Protein AF-A0A945PM77-F1 (afdb_monomer)

pLDDT: mean 72.97, std 22.37, range [22.22, 97.88]

Nearest PDB structures (foldseek):
  6ork-assembly2_B  TM=9.154E-01  e=1.481E-15  Oxalobacter formigenes OXCC13
  8sxq-assembly2_B  TM=5.219E-01  e=1.565E-16  Legionella pneumophila
  6onw-assembly1_B  TM=7.282E-01  e=5.137E-14  Oxalobacter formigenes OXCC13
  6onw-assembly1_A  TM=7.247E-01  e=8.899E-14  Oxalobacter formigenes OXCC13
  1ouv-assembly1_A  TM=5.912E-01  e=5.677E-14  Helicobacter pylori 26695

Mean predicted aligned error: 22.07 Å

Structure (mmCIF, N/CA/C/O backbone):
data_AF-A0A945PM77-F1
#
_entry.id   AF-A0A945PM77-F1
#
loop_
_atom_site.group_PDB
_atom_site.id
_atom_site.type_symbol
_atom_site.label_atom_id
_atom_site.label_alt_id
_atom_site.label_comp_id
_atom_site.label_asym_id
_atom_site.label_entity_id
_atom_site.label_seq_id
_atom_site.pdbx_PDB_ins_code
_atom_site.Cartn_x
_atom_site.Cartn_y
_atom_site.Cartn_z
_atom_site.occupancy
_atom_site.B_iso_or_equiv
_atom_site.auth_seq_id
_atom_site.auth_comp_id
_atom_site.auth_asym_id
_atom_site.auth_atom_id
_atom_site.pdbx_PDB_model_num
ATOM 1 N N . MET A 1 1 ? 36.017 -74.204 -12.476 1.00 30.62 1 MET A N 1
ATOM 2 C CA . MET A 1 1 ? 37.471 -74.474 -12.574 1.00 30.62 1 MET A CA 1
ATOM 3 C C . MET A 1 1 ? 38.217 -73.141 -12.554 1.00 30.62 1 MET A C 1
ATOM 5 O O . MET A 1 1 ? 37.691 -72.200 -13.128 1.00 30.62 1 MET A O 1
ATOM 9 N N . ARG A 1 2 ? 39.406 -73.091 -11.931 1.00 27.84 2 ARG A N 1
ATOM 10 C CA . ARG A 1 2 ? 40.319 -71.932 -11.762 1.00 27.84 2 ARG A CA 1
ATOM 11 C C . ARG A 1 2 ? 39.836 -70.736 -10.915 1.00 27.84 2 ARG A C 1
ATOM 13 O O . ARG A 1 2 ? 38.777 -70.158 -11.116 1.00 27.84 2 ARG A O 1
ATOM 20 N N . ILE A 1 3 ? 40.712 -70.398 -9.970 1.00 29.98 3 ILE A N 1
ATOM 21 C CA . ILE A 1 3 ? 40.728 -69.253 -9.053 1.00 29.98 3 ILE A CA 1
ATOM 22 C C . ILE A 1 3 ? 41.692 -68.205 -9.630 1.00 29.98 3 ILE A C 1
ATOM 24 O O . ILE A 1 3 ? 42.734 -68.604 -10.144 1.00 29.98 3 ILE A O 1
ATOM 28 N N . THR A 1 4 ? 41.428 -66.911 -9.429 1.00 28.27 4 THR A N 1
ATOM 29 C CA . THR A 1 4 ? 42.461 -65.869 -9.215 1.00 28.27 4 THR A CA 1
ATOM 30 C C . THR A 1 4 ? 41.838 -64.641 -8.539 1.00 28.27 4 THR A C 1
ATOM 32 O O . THR A 1 4 ? 40.618 -64.487 -8.530 1.00 28.27 4 THR A O 1
ATOM 35 N N . ALA A 1 5 ? 42.655 -63.789 -7.908 1.00 26.06 5 ALA A N 1
ATOM 36 C CA . ALA A 1 5 ? 42.186 -62.677 -7.075 1.00 26.06 5 ALA A CA 1
ATOM 37 C C . ALA A 1 5 ? 43.195 -61.506 -7.012 1.00 26.06 5 ALA A C 1
ATOM 39 O O . ALA A 1 5 ? 44.330 -61.654 -7.451 1.00 26.06 5 ALA A O 1
ATOM 40 N N . ARG A 1 6 ? 42.776 -60.426 -6.323 1.00 27.89 6 ARG A N 1
ATOM 41 C CA . ARG A 1 6 ? 43.568 -59.334 -5.699 1.00 27.89 6 ARG A CA 1
ATOM 42 C C . ARG A 1 6 ? 43.998 -58.090 -6.528 1.00 27.89 6 ARG A C 1
ATOM 44 O O . ARG A 1 6 ? 44.914 -58.144 -7.329 1.00 27.89 6 ARG A O 1
ATOM 51 N N . ILE A 1 7 ? 43.468 -56.942 -6.061 1.00 24.72 7 ILE A N 1
ATOM 52 C CA . ILE A 1 7 ? 44.198 -55.745 -5.547 1.00 24.72 7 ILE A CA 1
ATOM 53 C C . ILE A 1 7 ? 44.491 -54.517 -6.466 1.00 24.72 7 ILE A C 1
ATOM 55 O O . ILE A 1 7 ? 45.328 -54.550 -7.352 1.00 24.72 7 ILE A O 1
ATOM 59 N N . PHE A 1 8 ? 43.843 -53.396 -6.079 1.00 25.30 8 PHE A N 1
ATOM 60 C CA . PHE A 1 8 ? 44.237 -51.962 -6.093 1.00 25.30 8 PHE A CA 1
ATOM 61 C C . PHE A 1 8 ? 44.589 -51.198 -7.394 1.00 25.30 8 PHE A C 1
ATOM 63 O O . PHE A 1 8 ? 45.689 -51.310 -7.913 1.00 25.30 8 PHE A O 1
ATOM 70 N N . PHE A 1 9 ? 43.741 -50.212 -7.737 1.00 24.77 9 PHE A N 1
ATOM 71 C CA . PHE A 1 9 ? 43.972 -48.752 -7.554 1.00 24.77 9 PHE A CA 1
ATOM 72 C C . PHE A 1 9 ? 42.575 -48.060 -7.583 1.00 24.77 9 PHE A C 1
ATOM 74 O O . PHE A 1 9 ? 41.762 -48.371 -8.444 1.00 24.77 9 PHE A O 1
ATOM 81 N N . ILE A 1 10 ? 42.082 -47.393 -6.528 1.00 24.84 10 ILE A N 1
ATOM 82 C CA . ILE A 1 10 ? 42.356 -46.018 -6.045 1.00 24.84 10 ILE A CA 1
ATOM 83 C C . ILE A 1 10 ? 41.692 -44.895 -6.892 1.00 24.84 10 ILE A C 1
ATOM 85 O O . ILE A 1 10 ? 42.155 -44.532 -7.961 1.00 24.84 10 ILE A O 1
ATOM 89 N N . ILE A 1 11 ? 40.624 -44.316 -6.312 1.00 29.62 11 ILE A N 1
ATOM 90 C CA . ILE A 1 11 ? 40.132 -42.916 -6.398 1.00 29.62 11 ILE A CA 1
ATOM 91 C C . ILE A 1 11 ? 39.920 -42.271 -7.795 1.00 29.62 11 ILE A C 1
ATOM 93 O O . ILE A 1 11 ? 40.829 -41.663 -8.345 1.00 29.62 11 ILE A O 1
ATOM 97 N N . THR A 1 12 ? 38.658 -42.183 -8.257 1.00 31.45 12 THR A N 1
ATOM 98 C CA . THR A 1 12 ? 37.918 -40.899 -8.482 1.00 31.45 12 THR A CA 1
ATOM 99 C C . THR A 1 12 ? 36.509 -41.108 -9.082 1.00 31.45 12 THR A C 1
ATOM 101 O O . THR A 1 12 ? 36.363 -41.354 -10.272 1.00 31.45 12 THR A O 1
ATOM 104 N N . LEU A 1 13 ? 35.441 -40.906 -8.290 1.00 32.38 13 LEU A N 1
ATOM 105 C CA . LEU A 1 13 ? 34.158 -40.377 -8.819 1.00 32.38 13 LEU A CA 1
ATOM 106 C C . LEU A 1 13 ? 33.330 -39.565 -7.795 1.00 32.38 13 LEU A C 1
ATOM 108 O O . LEU A 1 13 ? 32.127 -39.355 -7.948 1.00 32.38 13 LEU A O 1
ATOM 112 N N . LEU A 1 14 ? 33.994 -39.037 -6.765 1.00 39.12 14 LEU A N 1
ATOM 113 C CA . LEU A 1 14 ? 33.669 -37.692 -6.282 1.00 39.12 14 LEU A CA 1
ATOM 114 C C . LEU A 1 14 ? 34.434 -36.684 -7.163 1.00 39.12 14 LEU A C 1
ATOM 116 O O . LEU A 1 14 ? 35.356 -37.072 -7.871 1.00 39.12 14 LEU A O 1
ATOM 120 N N . ILE A 1 15 ? 34.081 -35.395 -7.075 1.00 40.69 15 ILE A N 1
ATOM 121 C CA . ILE A 1 15 ? 34.634 -34.287 -7.890 1.00 40.69 15 ILE A CA 1
ATOM 122 C C . ILE A 1 15 ? 34.091 -34.253 -9.338 1.00 40.69 15 ILE A C 1
ATOM 124 O O . ILE A 1 15 ? 34.802 -34.447 -10.313 1.00 40.69 15 ILE A O 1
ATOM 128 N N . ALA A 1 16 ? 32.810 -33.892 -9.477 1.00 40.41 16 ALA A N 1
ATOM 129 C CA . ALA A 1 16 ? 32.253 -33.340 -10.727 1.00 40.41 16 ALA A CA 1
ATOM 130 C C . ALA A 1 16 ? 31.598 -31.955 -10.527 1.00 40.41 16 ALA A C 1
ATOM 132 O O . ALA A 1 16 ? 31.561 -31.130 -11.436 1.00 40.41 16 ALA A O 1
ATOM 133 N N . LEU A 1 17 ? 31.116 -31.669 -9.311 1.00 41.50 17 LEU A N 1
ATOM 134 C CA . LEU A 1 17 ? 30.527 -30.377 -8.944 1.00 41.50 17 LEU A CA 1
ATOM 135 C C . LEU A 1 17 ? 31.539 -29.207 -8.891 1.00 41.50 17 LEU A C 1
ATOM 137 O O . LEU A 1 17 ? 31.167 -28.133 -9.364 1.00 41.50 17 LEU A O 1
ATOM 141 N N . PRO A 1 18 ? 32.785 -29.359 -8.377 1.00 49.88 18 PRO A N 1
ATOM 142 C CA . PRO A 1 18 ? 33.715 -28.229 -8.261 1.00 49.88 18 PRO A CA 1
ATOM 143 C C . PRO A 1 18 ? 34.118 -27.625 -9.610 1.00 49.88 18 PRO A C 1
ATOM 145 O O . PRO A 1 18 ? 34.025 -26.410 -9.769 1.00 49.88 18 PRO A O 1
ATOM 148 N N . ALA A 1 19 ? 34.472 -28.467 -10.591 1.00 55.00 19 ALA A N 1
ATOM 149 C CA . ALA A 1 19 ? 34.917 -28.032 -11.917 1.00 55.00 19 ALA A CA 1
ATOM 150 C C . ALA A 1 19 ? 33.900 -27.085 -12.571 1.00 55.00 19 ALA A C 1
ATOM 152 O O . ALA A 1 19 ? 34.210 -25.926 -12.807 1.00 55.00 19 ALA A O 1
ATOM 153 N N . THR A 1 20 ? 32.632 -27.497 -12.695 1.00 62.84 20 THR A N 1
ATOM 154 C CA . THR A 1 20 ? 31.596 -26.669 -13.350 1.00 62.84 20 THR A CA 1
ATOM 155 C C . THR A 1 20 ? 31.351 -25.301 -12.694 1.00 62.84 20 THR A C 1
ATOM 157 O O . THR A 1 20 ? 30.865 -24.382 -13.356 1.00 62.84 20 THR A O 1
ATOM 160 N N . ALA A 1 21 ? 31.681 -25.142 -11.407 1.00 62.50 21 ALA A N 1
ATOM 161 C CA . ALA A 1 21 ? 31.639 -23.854 -10.719 1.00 62.50 21 ALA A CA 1
ATOM 162 C C . ALA A 1 21 ? 32.917 -23.032 -10.965 1.00 62.50 21 ALA A C 1
ATOM 164 O O . ALA A 1 21 ? 32.833 -21.819 -11.158 1.00 62.50 21 ALA A O 1
ATOM 165 N N . GLN A 1 22 ? 34.080 -23.685 -10.994 1.00 69.88 22 GLN A N 1
ATOM 166 C CA . GLN A 1 22 ? 35.379 -23.085 -11.301 1.00 69.88 22 GLN A CA 1
ATOM 167 C C . GLN A 1 22 ? 35.445 -22.589 -12.755 1.00 69.88 22 GLN A C 1
ATOM 169 O O . GLN A 1 22 ? 35.789 -21.430 -12.976 1.00 69.88 22 GLN A O 1
ATOM 174 N N . ASP A 1 23 ? 35.006 -23.404 -13.718 1.00 73.12 23 ASP A N 1
ATOM 175 C CA . ASP A 1 23 ? 34.872 -23.066 -15.143 1.00 73.12 23 ASP A CA 1
ATOM 176 C C . ASP A 1 23 ? 33.986 -21.819 -15.321 1.00 73.12 23 ASP A C 1
ATOM 178 O O . ASP A 1 23 ? 34.350 -20.852 -15.996 1.00 73.12 23 ASP A O 1
ATOM 182 N N . PHE A 1 24 ? 32.835 -21.785 -14.634 1.00 81.88 24 PHE A N 1
ATOM 183 C CA . PHE A 1 24 ? 31.924 -20.645 -14.693 1.00 81.88 24 PHE A CA 1
ATOM 184 C C . PHE A 1 24 ? 32.548 -19.360 -14.126 1.00 81.88 24 PHE A C 1
ATOM 186 O O . PHE A 1 24 ? 32.386 -18.291 -14.723 1.00 81.88 24 PHE A O 1
ATOM 193 N N . GLN A 1 25 ? 33.249 -19.449 -12.988 1.00 80.38 25 GLN A N 1
ATOM 194 C CA . GLN A 1 25 ? 33.923 -18.298 -12.380 1.00 80.38 25 GLN A CA 1
ATOM 195 C C . GLN A 1 25 ? 35.105 -17.817 -13.223 1.00 80.38 25 GLN A C 1
ATOM 197 O O . GLN A 1 25 ? 35.278 -16.611 -13.357 1.00 80.38 25 GLN A O 1
ATOM 202 N N . LYS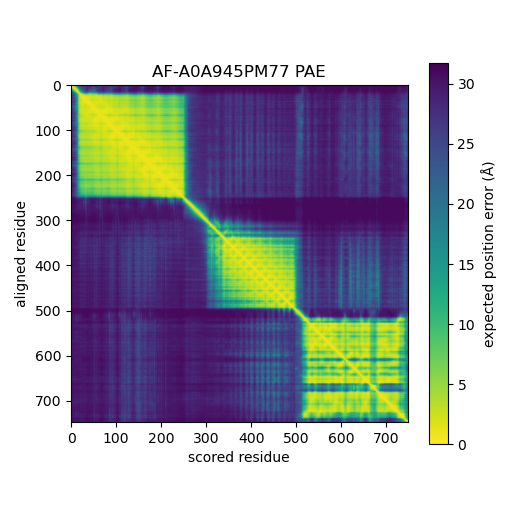 A 1 26 ? 35.861 -18.718 -13.860 1.00 83.31 26 LYS A N 1
ATOM 203 C CA . LYS A 1 26 ? 36.914 -18.364 -14.820 1.00 83.31 26 LYS A CA 1
ATOM 204 C C . LYS A 1 26 ? 36.344 -17.552 -15.987 1.00 83.31 26 LYS A C 1
ATOM 206 O O . LYS A 1 26 ? 36.850 -16.471 -16.277 1.00 83.31 26 LYS A O 1
ATOM 211 N N . GLY A 1 27 ? 35.233 -18.007 -16.577 1.00 86.06 27 GLY A N 1
ATOM 212 C CA . GLY A 1 27 ? 34.512 -17.246 -17.604 1.00 86.06 27 GLY A CA 1
ATOM 213 C C . GLY A 1 27 ? 33.998 -15.886 -17.109 1.00 86.06 27 GLY A C 1
ATOM 214 O O . GLY A 1 27 ? 34.050 -14.907 -17.849 1.00 86.06 27 GLY A O 1
ATOM 215 N N . LYS A 1 28 ? 33.571 -15.788 -15.841 1.00 82.44 28 LYS A N 1
ATOM 216 C CA . LYS A 1 28 ? 33.161 -14.515 -15.220 1.00 82.44 28 LYS A CA 1
ATOM 217 C C . LYS A 1 28 ? 34.334 -13.554 -15.020 1.00 82.44 28 LYS A C 1
ATOM 219 O O . LYS A 1 28 ? 34.190 -12.384 -15.347 1.00 82.44 28 LYS A O 1
ATOM 224 N N . VAL A 1 29 ? 35.469 -14.024 -14.505 1.00 87.44 29 VAL A N 1
ATOM 225 C CA . VAL A 1 29 ? 36.671 -13.194 -14.313 1.00 87.44 29 VAL A CA 1
ATOM 226 C C . VAL A 1 29 ? 37.164 -12.659 -15.656 1.00 87.44 29 VAL A C 1
ATOM 228 O O . VAL A 1 29 ? 37.390 -11.459 -15.770 1.00 87.44 29 VAL A O 1
ATOM 231 N N . ALA A 1 30 ? 37.219 -13.508 -16.688 1.00 86.56 30 ALA A N 1
ATOM 232 C CA . ALA A 1 30 ? 37.557 -13.086 -18.044 1.00 86.56 30 ALA A CA 1
ATOM 233 C C . ALA A 1 30 ? 36.579 -12.021 -18.583 1.00 86.56 30 ALA A C 1
ATOM 235 O O . ALA A 1 30 ? 37.009 -10.982 -19.076 1.00 86.56 30 ALA A O 1
ATOM 236 N N . TYR A 1 31 ? 35.266 -12.222 -18.409 1.00 88.50 31 TYR A N 1
ATOM 237 C CA . TYR A 1 31 ? 34.244 -11.247 -18.809 1.00 88.50 31 TYR A CA 1
ATOM 238 C C . TYR A 1 31 ? 34.388 -9.900 -18.082 1.00 88.50 31 TYR A C 1
ATOM 240 O O . TYR A 1 31 ? 34.335 -8.853 -18.723 1.00 88.50 31 TYR A O 1
ATOM 248 N N . ASP A 1 32 ? 34.598 -9.913 -16.762 1.00 85.06 32 ASP A N 1
ATOM 249 C CA . ASP A 1 32 ? 34.782 -8.697 -15.955 1.00 85.06 32 ASP A CA 1
ATOM 250 C C . ASP A 1 32 ? 36.086 -7.949 -16.310 1.00 85.06 32 ASP A C 1
ATOM 252 O O . ASP A 1 32 ? 36.180 -6.741 -16.099 1.00 85.06 32 ASP A O 1
ATOM 256 N N . GLN A 1 33 ? 37.082 -8.657 -16.858 1.00 91.69 33 GLN A N 1
ATOM 257 C CA . GLN A 1 33 ? 38.343 -8.109 -17.377 1.00 91.69 33 GLN A CA 1
ATOM 258 C C . GLN A 1 33 ? 38.262 -7.668 -18.852 1.00 91.69 33 GLN A C 1
ATOM 260 O O . GLN A 1 33 ? 39.209 -7.072 -19.359 1.00 91.69 33 GLN A O 1
ATOM 265 N N . GLY A 1 34 ? 37.155 -7.945 -19.549 1.00 89.62 34 GLY A N 1
ATOM 266 C CA . GLY A 1 34 ? 36.989 -7.663 -20.977 1.00 89.62 34 GLY A CA 1
ATOM 267 C C . GLY A 1 34 ? 37.560 -8.726 -21.928 1.00 89.62 34 GLY A C 1
ATOM 268 O O . GLY A 1 34 ? 37.417 -8.575 -23.142 1.00 89.62 34 GLY A O 1
ATOM 269 N N . ASP A 1 35 ? 38.135 -9.826 -21.423 1.00 93.38 35 ASP A N 1
ATOM 270 C CA . ASP A 1 35 ? 38.448 -11.006 -22.241 1.00 93.38 35 ASP A CA 1
ATOM 271 C C . ASP A 1 35 ? 37.173 -11.813 -22.520 1.00 93.38 35 ASP A C 1
ATOM 273 O O . ASP A 1 35 ? 36.882 -12.881 -21.965 1.00 93.38 35 ASP A O 1
ATOM 277 N N . TYR A 1 36 ? 36.398 -11.280 -23.456 1.00 93.69 36 TYR A N 1
ATOM 278 C CA . TYR A 1 36 ? 35.208 -11.933 -23.966 1.00 93.69 36 TYR A CA 1
ATOM 279 C C . TYR A 1 36 ? 35.525 -13.205 -24.771 1.00 93.69 36 TYR A C 1
ATOM 281 O O . TYR A 1 36 ? 34.623 -14.012 -24.983 1.00 93.69 36 TYR A O 1
ATOM 289 N N . SER A 1 37 ? 36.776 -13.431 -25.193 1.00 92.94 37 SER A N 1
ATOM 290 C CA . SER A 1 37 ? 37.161 -14.637 -25.940 1.00 92.94 37 SER A CA 1
ATOM 291 C C . SER A 1 37 ? 37.249 -15.860 -25.018 1.00 92.94 37 SER A C 1
ATOM 293 O O . SER A 1 37 ? 36.630 -16.895 -25.291 1.00 92.94 37 SER A O 1
ATOM 295 N N . THR A 1 38 ? 37.896 -15.717 -23.857 1.00 90.31 38 THR A N 1
ATOM 296 C CA . THR A 1 38 ? 37.899 -16.750 -22.814 1.00 90.31 38 THR A CA 1
ATOM 297 C C . THR A 1 38 ? 36.514 -16.888 -22.189 1.00 90.31 38 THR A C 1
ATOM 299 O O . THR A 1 38 ? 36.038 -18.013 -22.034 1.00 90.31 38 THR A O 1
ATOM 302 N N . ALA A 1 39 ? 35.804 -15.787 -21.909 1.00 89.62 39 ALA A N 1
ATOM 303 C CA . ALA A 1 39 ? 34.435 -15.859 -21.383 1.00 89.62 39 ALA A CA 1
ATOM 304 C C . ALA A 1 39 ? 33.494 -16.670 -22.296 1.00 89.62 39 ALA A C 1
ATOM 306 O O . ALA A 1 39 ? 32.733 -17.513 -21.814 1.00 89.62 39 ALA A O 1
ATOM 307 N N . LEU A 1 40 ? 33.597 -16.481 -23.619 1.00 92.69 40 LEU A N 1
ATOM 308 C CA . LEU A 1 40 ? 32.835 -17.237 -24.611 1.00 92.69 40 LEU A CA 1
ATOM 309 C C . LEU A 1 40 ? 33.162 -18.731 -24.531 1.00 92.69 40 LEU A C 1
ATOM 311 O O . LEU A 1 40 ? 32.248 -19.556 -24.485 1.00 92.69 40 LEU A O 1
ATOM 315 N N . LYS A 1 41 ? 34.451 -19.084 -24.503 1.00 92.62 41 LYS A N 1
ATOM 316 C CA . LYS A 1 41 ? 34.938 -20.471 -24.456 1.00 92.62 41 LYS A CA 1
ATOM 317 C C . LYS A 1 41 ? 34.475 -21.204 -23.192 1.00 92.62 41 LYS A C 1
ATOM 319 O O . LYS A 1 41 ? 33.930 -22.309 -23.283 1.00 92.62 41 LYS A O 1
ATOM 324 N N . GLU A 1 42 ? 34.631 -20.578 -22.028 1.00 87.56 42 GLU A N 1
ATOM 325 C CA . GLU A 1 42 ? 34.273 -21.192 -20.745 1.00 87.56 42 GLU A CA 1
ATOM 326 C C . GLU A 1 42 ? 32.752 -21.291 -20.546 1.00 87.56 42 GLU A C 1
ATOM 328 O O . GLU A 1 42 ? 32.258 -22.278 -20.005 1.00 87.56 42 GLU A O 1
ATOM 333 N N . TRP A 1 43 ? 31.959 -20.333 -21.038 1.00 91.81 43 TRP A N 1
ATOM 334 C CA . TRP A 1 43 ? 30.498 -20.422 -20.928 1.00 91.81 43 TRP A CA 1
ATOM 335 C C . TRP A 1 43 ? 29.831 -21.249 -22.037 1.00 91.81 43 TRP A C 1
ATOM 337 O O . TRP A 1 43 ? 28.758 -21.804 -21.792 1.00 91.81 43 TRP A O 1
ATOM 347 N N . SER A 1 44 ? 30.450 -21.417 -23.213 1.00 91.31 44 SER A N 1
ATOM 348 C CA . SER A 1 44 ? 29.895 -22.212 -24.327 1.00 91.31 44 SER A CA 1
ATOM 349 C C . SER A 1 44 ? 29.600 -23.658 -23.936 1.00 91.31 44 SER A C 1
ATOM 351 O O . SER A 1 44 ? 28.470 -24.128 -24.090 1.00 91.31 44 SER A O 1
ATOM 353 N N . HIS A 1 45 ? 30.582 -24.359 -23.368 1.00 88.12 45 HIS A N 1
ATOM 354 C CA . HIS A 1 45 ? 30.422 -25.770 -23.016 1.00 88.12 45 HIS A CA 1
ATOM 355 C C . HIS A 1 45 ? 29.464 -25.967 -21.819 1.00 88.12 45 HIS A C 1
ATOM 357 O O . HIS A 1 45 ? 28.697 -26.931 -21.774 1.00 88.12 45 HIS A O 1
ATOM 363 N N . LEU A 1 46 ? 29.422 -25.019 -20.874 1.00 87.38 46 LEU A N 1
ATOM 364 C CA . LEU A 1 46 ? 28.451 -25.016 -19.773 1.00 87.38 46 LEU A CA 1
ATOM 365 C C . LEU A 1 46 ? 27.017 -24.762 -20.267 1.00 87.38 46 LEU A C 1
ATOM 367 O O . LEU A 1 46 ? 26.070 -25.384 -19.781 1.00 87.38 46 LEU A O 1
ATOM 371 N N . ALA A 1 47 ? 26.837 -23.887 -21.257 1.00 90.06 47 ALA A N 1
ATOM 372 C CA . ALA A 1 47 ? 25.530 -23.611 -21.843 1.00 90.06 47 ALA A CA 1
ATOM 373 C C . ALA A 1 47 ? 24.990 -24.788 -22.674 1.00 90.06 47 ALA A C 1
ATOM 375 O O . ALA A 1 47 ? 23.785 -25.056 -22.629 1.00 90.06 47 ALA A O 1
ATOM 376 N N . GLN A 1 48 ? 25.872 -25.517 -23.370 1.00 88.88 48 GLN A N 1
ATOM 377 C CA . GLN A 1 48 ? 25.561 -26.796 -24.026 1.00 88.88 48 GLN A CA 1
ATOM 378 C C . GLN A 1 48 ? 25.127 -27.861 -23.005 1.00 88.88 48 GLN A C 1
ATOM 380 O O . GLN A 1 48 ? 24.108 -28.516 -23.203 1.00 88.88 48 GLN A O 1
ATOM 385 N N . ARG A 1 49 ? 25.813 -27.950 -21.853 1.00 85.44 49 ARG A N 1
ATOM 386 C CA . ARG A 1 49 ? 25.418 -28.776 -20.687 1.00 85.44 49 ARG A CA 1
ATOM 387 C C . ARG A 1 49 ? 24.135 -28.298 -19.977 1.00 85.44 49 ARG A C 1
ATOM 389 O O . ARG A 1 49 ? 23.781 -28.823 -18.925 1.00 85.44 49 ARG A O 1
ATOM 396 N N . GLY A 1 50 ? 23.429 -27.305 -20.522 1.00 82.88 50 GLY A N 1
ATOM 397 C CA . GLY A 1 50 ? 22.129 -26.854 -20.028 1.00 82.88 50 GLY A CA 1
ATOM 398 C C . GLY A 1 50 ? 22.168 -25.787 -18.929 1.00 82.88 50 GLY A C 1
ATOM 399 O O . GLY A 1 50 ? 21.102 -25.350 -18.504 1.00 82.88 50 GLY A O 1
ATOM 400 N N . ILE A 1 51 ? 23.341 -25.342 -18.461 1.00 82.19 51 ILE A N 1
ATOM 401 C CA . ILE A 1 51 ? 23.453 -24.459 -17.286 1.00 82.19 51 ILE A CA 1
ATOM 402 C C . ILE A 1 51 ? 22.774 -23.095 -17.558 1.00 82.19 51 ILE A C 1
ATOM 404 O O . ILE A 1 51 ? 23.286 -22.324 -18.375 1.00 82.19 51 ILE A O 1
ATOM 408 N N . PRO A 1 52 ? 21.669 -22.731 -16.863 1.00 79.12 52 PRO A N 1
ATOM 409 C CA . PRO A 1 52 ? 20.867 -21.553 -17.225 1.00 79.12 52 PRO A CA 1
ATOM 410 C C . PRO A 1 52 ? 21.616 -20.224 -17.102 1.00 79.12 52 PRO A C 1
ATOM 412 O O . PRO A 1 52 ? 21.332 -19.283 -17.837 1.00 79.12 52 PRO A O 1
ATOM 415 N N . LEU A 1 53 ? 22.571 -20.145 -16.173 1.00 82.38 53 LEU A N 1
ATOM 416 C CA . LEU A 1 53 ? 23.387 -18.954 -15.943 1.00 82.38 53 LEU A CA 1
ATOM 417 C C . LEU A 1 53 ? 24.406 -18.742 -17.077 1.00 82.38 53 LEU A C 1
ATOM 419 O O . LEU A 1 53 ? 24.549 -17.627 -17.565 1.00 82.38 53 LEU A O 1
ATOM 423 N N . ALA A 1 54 ? 25.043 -19.814 -17.559 1.00 84.00 54 ALA A N 1
ATOM 424 C CA . ALA A 1 54 ? 25.925 -19.756 -18.725 1.00 84.00 54 ALA A CA 1
ATOM 425 C C . ALA A 1 54 ? 25.132 -19.447 -20.006 1.00 84.00 54 ALA A C 1
ATOM 427 O O . ALA A 1 54 ? 25.525 -18.576 -20.774 1.00 84.00 54 ALA A O 1
ATOM 428 N N . GLN A 1 55 ? 23.964 -20.077 -20.190 1.00 86.69 55 GLN A N 1
ATOM 429 C CA . GLN A 1 55 ? 23.043 -19.755 -21.288 1.00 86.69 55 GLN A CA 1
ATOM 430 C C . GLN A 1 55 ? 22.627 -18.278 -21.265 1.00 86.69 55 GLN A C 1
ATOM 432 O O . GLN A 1 55 ? 22.732 -17.602 -22.281 1.00 86.69 55 GLN A O 1
ATOM 437 N N . ASN A 1 56 ? 22.224 -17.742 -20.110 1.00 90.38 56 ASN A N 1
ATOM 438 C CA . ASN A 1 56 ? 21.922 -16.319 -19.962 1.00 90.38 56 ASN A CA 1
ATOM 439 C C . ASN A 1 56 ? 23.104 -15.429 -20.368 1.00 90.38 56 ASN A C 1
ATOM 441 O O . ASN A 1 56 ? 22.915 -14.458 -21.092 1.00 90.38 56 ASN A O 1
ATOM 445 N N . ASN A 1 57 ? 24.313 -15.756 -19.913 1.00 87.94 57 ASN A N 1
ATOM 446 C CA . ASN A 1 57 ? 25.481 -14.920 -20.159 1.00 87.94 57 ASN A CA 1
ATOM 447 C C . ASN A 1 57 ? 25.925 -14.950 -21.629 1.00 87.94 57 ASN A C 1
ATOM 449 O O . ASN A 1 57 ? 26.226 -13.895 -22.177 1.00 87.94 57 ASN A O 1
ATOM 453 N N . LEU A 1 58 ? 25.851 -16.098 -22.311 1.00 90.88 58 LEU A N 1
ATOM 454 C CA . LEU A 1 58 ? 26.003 -16.141 -23.772 1.00 90.88 58 LEU A CA 1
ATOM 455 C C . LEU A 1 58 ? 24.926 -15.313 -24.482 1.00 90.88 58 LEU A C 1
ATOM 457 O O . LEU A 1 58 ? 25.223 -14.646 -25.468 1.00 90.88 58 LEU A O 1
ATOM 461 N N . GLY A 1 59 ? 23.695 -15.304 -23.959 1.00 93.38 59 GLY A N 1
ATOM 462 C CA . GLY A 1 59 ? 22.635 -14.413 -24.432 1.00 93.38 59 GLY A CA 1
ATOM 463 C C . GLY A 1 59 ? 23.047 -12.938 -24.381 1.00 93.38 59 GLY A C 1
ATOM 464 O O . GLY A 1 59 ? 22.911 -12.239 -25.382 1.00 93.38 59 GLY A O 1
ATOM 465 N N . VAL A 1 60 ? 23.640 -12.494 -23.265 1.00 90.62 60 VAL A N 1
ATOM 466 C CA . VAL A 1 60 ? 24.191 -11.132 -23.109 1.00 90.62 60 VAL A CA 1
ATOM 467 C C . VAL A 1 60 ? 25.338 -10.873 -24.091 1.00 90.62 60 VAL A C 1
ATOM 469 O O . VAL A 1 60 ? 25.401 -9.796 -24.682 1.00 90.62 60 VAL A O 1
ATOM 472 N N . MET A 1 61 ? 26.227 -11.846 -24.303 1.00 93.50 61 MET A N 1
ATOM 473 C CA . MET A 1 61 ? 27.361 -11.699 -25.222 1.00 93.50 61 MET A CA 1
ATOM 474 C C . MET A 1 61 ? 26.909 -11.538 -26.677 1.00 93.50 61 MET A C 1
ATOM 476 O O . MET A 1 61 ? 27.343 -10.600 -27.344 1.00 93.50 61 MET A O 1
ATOM 480 N N . TYR A 1 62 ? 25.966 -12.365 -27.139 1.00 95.25 62 TYR A N 1
ATOM 481 C CA . TYR A 1 62 ? 25.348 -12.210 -28.460 1.00 95.25 62 TYR A CA 1
ATOM 482 C C . TYR A 1 62 ? 24.492 -10.937 -28.577 1.00 95.25 62 TYR A C 1
ATOM 484 O O . TYR A 1 62 ? 24.444 -10.343 -29.651 1.00 95.25 62 TYR A O 1
ATOM 492 N N . GLU A 1 63 ? 23.853 -10.467 -27.501 1.00 92.44 63 GLU A N 1
ATOM 493 C CA . GLU A 1 63 ? 23.085 -9.210 -27.507 1.00 92.44 63 GLU A CA 1
ATOM 494 C C . GLU A 1 63 ? 23.977 -7.964 -27.666 1.00 92.44 63 GLU A C 1
ATOM 496 O O . GLU A 1 63 ? 23.544 -6.976 -28.259 1.00 92.44 63 GLU A O 1
ATOM 501 N N . ASN A 1 64 ? 25.222 -8.002 -27.180 1.00 88.88 64 ASN A N 1
ATOM 502 C CA . ASN A 1 64 ? 26.120 -6.838 -27.140 1.00 88.88 64 ASN A CA 1
ATOM 503 C C . ASN A 1 64 ? 27.344 -6.940 -28.073 1.00 88.88 64 ASN A C 1
ATOM 505 O O . ASN A 1 64 ? 28.091 -5.973 -28.187 1.00 88.88 64 ASN A O 1
ATOM 509 N N . GLY A 1 65 ? 27.556 -8.077 -28.744 1.00 93.19 65 GLY A N 1
ATOM 510 C CA . GLY A 1 65 ? 28.725 -8.299 -29.605 1.00 93.19 65 GLY A CA 1
ATOM 511 C C . GLY A 1 65 ? 30.027 -8.573 -28.835 1.00 93.19 65 GLY A C 1
ATOM 512 O O . GLY A 1 65 ? 31.119 -8.271 -29.312 1.00 93.19 65 GLY A O 1
ATOM 513 N N . TYR A 1 66 ? 29.934 -9.105 -27.615 1.00 91.50 66 TYR A N 1
ATOM 514 C CA . TYR A 1 66 ? 31.096 -9.357 -26.759 1.00 91.50 66 TYR A CA 1
ATOM 515 C C . TYR A 1 66 ? 31.761 -10.688 -27.128 1.00 91.50 66 TYR A C 1
ATOM 517 O O . TYR A 1 66 ? 31.244 -11.754 -26.804 1.00 91.50 66 TYR A O 1
ATOM 525 N N . GLY A 1 67 ? 32.906 -10.633 -27.817 1.00 89.00 67 GLY A N 1
ATOM 526 C CA . GLY A 1 67 ? 33.665 -11.820 -28.250 1.00 89.00 67 GLY A CA 1
ATOM 527 C C . GLY A 1 67 ? 33.029 -12.606 -29.406 1.00 89.00 67 GLY A C 1
ATOM 528 O O . GLY A 1 67 ? 33.580 -13.611 -29.842 1.00 89.00 67 GLY A O 1
ATOM 529 N N . VAL A 1 68 ? 31.882 -12.147 -29.911 1.00 93.75 68 VAL A N 1
ATOM 530 C CA . VAL A 1 68 ? 31.116 -12.716 -31.029 1.00 93.75 68 VAL A CA 1
ATOM 531 C C . VAL A 1 68 ? 30.491 -11.583 -31.846 1.00 93.75 68 VAL A C 1
ATOM 533 O O . VAL A 1 68 ? 30.227 -10.521 -31.284 1.00 93.75 68 VAL A O 1
ATOM 536 N N . PRO A 1 69 ? 30.169 -11.783 -33.136 1.00 95.69 69 PRO A N 1
ATOM 537 C CA . PRO A 1 69 ? 29.276 -10.877 -33.853 1.00 95.69 69 PRO A CA 1
ATOM 538 C C . PRO A 1 69 ? 27.932 -10.733 -33.123 1.00 95.69 69 PRO A C 1
ATOM 540 O O . PRO A 1 69 ? 27.386 -11.718 -32.617 1.00 95.69 69 PRO A O 1
ATOM 543 N N . GLN A 1 70 ? 27.390 -9.513 -33.078 1.00 95.94 70 GLN A N 1
ATOM 544 C CA . GLN A 1 70 ? 26.095 -9.241 -32.450 1.00 95.94 70 GLN A CA 1
ATOM 545 C C . GLN A 1 70 ? 24.971 -9.990 -33.185 1.00 95.94 70 GLN A C 1
ATOM 547 O O . GLN A 1 70 ? 24.801 -9.854 -34.394 1.00 95.94 70 GLN A O 1
ATOM 552 N N . ASP A 1 71 ? 24.189 -10.776 -32.446 1.00 96.19 71 ASP A N 1
ATOM 553 C CA . ASP A 1 71 ? 23.141 -11.643 -32.985 1.00 96.19 71 ASP A CA 1
ATOM 554 C C . ASP A 1 71 ? 21.969 -11.737 -31.997 1.00 96.19 71 ASP A C 1
ATOM 556 O O . ASP A 1 71 ? 21.915 -12.585 -31.101 1.00 96.19 71 ASP A O 1
ATOM 560 N N . TYR A 1 72 ? 20.982 -10.858 -32.176 1.00 93.69 72 TYR A N 1
ATOM 561 C CA . TYR A 1 72 ? 19.788 -10.840 -31.332 1.00 93.69 72 TYR A CA 1
ATOM 562 C C . TYR A 1 72 ? 18.924 -12.111 -31.445 1.00 93.69 72 TYR A C 1
ATOM 564 O O . TYR A 1 72 ? 18.146 -12.389 -30.531 1.00 93.69 72 TYR A O 1
ATOM 572 N N . LYS A 1 73 ? 19.050 -12.908 -32.520 1.00 96.25 73 LYS A N 1
ATOM 573 C CA . LYS A 1 73 ? 18.328 -14.186 -32.649 1.00 96.25 73 LYS A CA 1
ATOM 574 C C . LYS A 1 73 ? 18.970 -15.249 -31.761 1.00 96.25 73 LYS A C 1
ATOM 576 O O . LYS A 1 73 ? 18.261 -15.881 -30.979 1.00 96.25 73 LYS A O 1
ATOM 581 N N . LYS A 1 74 ? 20.302 -15.373 -31.780 1.00 94.44 74 LYS A N 1
ATOM 582 C CA . LYS A 1 74 ? 21.030 -16.229 -30.824 1.00 94.44 74 LYS A CA 1
ATOM 583 C C . LYS A 1 74 ? 20.835 -15.761 -29.387 1.00 94.44 74 LYS A C 1
ATOM 585 O O . LYS A 1 74 ? 20.610 -16.601 -28.518 1.00 94.44 74 LYS A O 1
ATOM 590 N N . ALA A 1 75 ? 20.828 -14.451 -29.130 1.00 94.38 75 ALA A N 1
ATOM 591 C CA . ALA A 1 75 ? 20.496 -13.920 -27.808 1.00 94.38 75 ALA A CA 1
ATOM 592 C C . ALA A 1 75 ? 19.106 -14.393 -27.342 1.00 94.38 75 ALA A C 1
ATOM 594 O O . ALA A 1 75 ? 18.978 -14.975 -26.263 1.00 94.38 75 ALA A O 1
ATOM 595 N N . PHE A 1 76 ? 18.077 -14.242 -28.185 1.00 96.69 76 PHE A N 1
ATOM 596 C CA . PHE A 1 76 ? 16.726 -14.744 -27.917 1.00 96.69 76 PHE A CA 1
ATOM 597 C C . PHE A 1 76 ? 16.681 -16.265 -27.691 1.00 96.69 76 PHE A C 1
ATOM 599 O O . PHE A 1 76 ? 16.006 -16.719 -26.766 1.00 96.69 76 PHE A O 1
ATOM 606 N N . GLU A 1 77 ? 17.409 -17.067 -28.473 1.00 95.88 77 GLU A N 1
ATOM 607 C CA . GLU A 1 77 ? 17.505 -18.516 -28.262 1.00 95.88 77 GLU A CA 1
ATOM 608 C C . GLU A 1 77 ? 18.133 -18.882 -26.913 1.00 95.88 77 GLU A C 1
ATOM 610 O O . GLU A 1 77 ? 17.608 -19.731 -26.191 1.00 95.88 77 GLU A O 1
ATOM 615 N N . PHE A 1 78 ? 19.267 -18.270 -26.569 1.00 93.25 78 PHE A N 1
ATOM 616 C CA . PHE A 1 78 ? 19.993 -18.555 -25.334 1.00 93.25 78 PHE A CA 1
ATOM 617 C C . PHE A 1 78 ? 19.206 -18.102 -24.099 1.00 93.25 78 PHE A C 1
ATOM 619 O O . PHE A 1 78 ? 19.061 -18.873 -23.144 1.00 93.25 78 PHE A O 1
ATOM 626 N N . TYR A 1 79 ? 18.581 -16.923 -24.152 1.00 95.94 79 TYR A N 1
ATOM 627 C CA . TYR A 1 79 ? 17.620 -16.500 -23.136 1.00 95.94 79 TYR A CA 1
ATOM 628 C C . TYR A 1 79 ? 16.398 -17.424 -23.075 1.00 95.94 79 TYR A C 1
ATOM 630 O O . TYR A 1 79 ? 15.943 -17.731 -21.976 1.00 95.94 79 TYR A O 1
ATOM 638 N N . SER A 1 80 ? 15.897 -17.947 -24.200 1.00 95.81 80 SER A N 1
ATOM 639 C CA . SER A 1 80 ? 14.792 -18.921 -24.208 1.00 95.81 80 SER A CA 1
ATOM 640 C C . SER A 1 80 ? 15.167 -20.220 -23.496 1.00 95.81 80 SER A C 1
ATOM 642 O O . SER A 1 80 ? 14.435 -20.659 -22.607 1.00 95.81 80 SER A O 1
ATOM 644 N N . LYS A 1 81 ? 16.338 -20.790 -23.814 1.00 92.38 81 LYS A N 1
ATOM 645 C CA . LYS A 1 81 ? 16.876 -22.021 -23.201 1.00 92.38 81 LYS A CA 1
ATOM 646 C C . LYS A 1 81 ? 17.041 -21.877 -21.674 1.00 92.38 81 LYS A C 1
ATOM 648 O O . LYS A 1 81 ? 16.702 -22.801 -20.931 1.00 92.38 81 LYS A O 1
ATOM 653 N N . ALA A 1 82 ? 17.432 -20.697 -21.186 1.00 87.19 82 ALA A N 1
ATOM 654 C CA . ALA A 1 82 ? 17.509 -20.401 -19.752 1.00 87.19 82 ALA A CA 1
ATOM 655 C C . ALA A 1 82 ? 16.136 -20.088 -19.107 1.00 87.19 82 ALA A C 1
ATOM 657 O O . ALA A 1 82 ? 15.847 -20.511 -17.981 1.00 87.19 82 ALA A O 1
ATOM 658 N N . ALA A 1 83 ? 15.256 -19.366 -19.806 1.00 90.12 83 ALA A N 1
ATOM 659 C CA . ALA A 1 83 ? 13.968 -18.910 -19.285 1.00 90.12 83 ALA A CA 1
ATOM 660 C C . ALA A 1 83 ? 12.955 -20.048 -19.078 1.00 90.12 83 ALA A C 1
ATOM 662 O O . ALA A 1 83 ? 12.202 -20.008 -18.097 1.00 90.12 83 ALA A O 1
ATOM 663 N N . VAL A 1 84 ? 12.956 -21.079 -19.939 1.00 92.31 84 VAL A N 1
ATOM 664 C CA . VAL A 1 84 ? 12.089 -22.269 -19.783 1.00 92.31 84 VAL A CA 1
ATOM 665 C C . VAL A 1 84 ? 12.469 -23.123 -18.571 1.00 92.31 84 VAL A C 1
ATOM 667 O O . VAL A 1 84 ? 11.595 -23.700 -17.927 1.00 92.31 84 VAL A O 1
ATOM 670 N N . GLN A 1 85 ? 13.748 -23.125 -18.182 1.00 82.56 85 GLN A N 1
ATOM 671 C CA . GLN A 1 85 ? 14.222 -23.740 -16.934 1.00 82.56 85 GLN A CA 1
ATOM 672 C C . GLN A 1 85 ? 13.822 -22.930 -15.685 1.00 82.56 85 GLN A C 1
ATOM 674 O O . GLN A 1 85 ? 13.939 -23.398 -14.547 1.00 82.56 85 GLN A O 1
ATOM 679 N N . GLY A 1 86 ? 13.292 -21.722 -15.893 1.00 82.00 86 GLY A N 1
ATOM 680 C CA . GLY A 1 86 ? 12.842 -20.823 -14.844 1.00 82.00 86 GLY A CA 1
ATOM 681 C C . GLY A 1 86 ? 13.895 -19.820 -14.386 1.00 82.00 86 GLY A C 1
ATOM 682 O O . GLY A 1 86 ? 13.775 -19.337 -13.267 1.00 82.00 86 GLY A O 1
ATOM 683 N N . PHE A 1 87 ? 14.927 -19.506 -15.175 1.00 84.69 87 PHE A N 1
ATOM 684 C CA . PHE A 1 87 ? 15.943 -18.538 -14.753 1.00 84.69 87 PHE A CA 1
ATOM 685 C C . PHE A 1 87 ? 15.433 -17.089 -14.861 1.00 84.69 87 PHE A C 1
ATOM 687 O O . PHE A 1 87 ? 15.052 -16.635 -15.940 1.00 84.69 87 PHE A O 1
ATOM 694 N N . GLY A 1 88 ? 15.392 -16.370 -13.733 1.00 81.38 88 GLY A N 1
ATOM 695 C CA . GLY A 1 88 ? 14.699 -15.082 -13.612 1.00 81.38 88 GLY A CA 1
ATOM 696 C C . GLY A 1 88 ? 15.297 -13.950 -14.454 1.00 81.38 88 GLY A C 1
ATOM 697 O O . GLY A 1 88 ? 14.547 -13.222 -15.106 1.00 81.38 88 GLY A O 1
ATOM 698 N N . LEU A 1 89 ? 16.628 -13.843 -14.522 1.00 80.75 89 LEU A N 1
ATOM 699 C CA . LEU A 1 89 ? 17.300 -12.855 -15.376 1.00 80.75 89 LEU A CA 1
ATOM 700 C C . LEU A 1 89 ? 17.044 -13.117 -16.869 1.00 80.75 89 LEU A C 1
ATOM 702 O O . LEU A 1 89 ? 16.678 -12.194 -17.588 1.00 80.75 89 LEU A O 1
ATOM 706 N N . ALA A 1 90 ? 17.097 -14.371 -17.323 1.00 88.62 90 ALA A N 1
ATOM 707 C CA . ALA A 1 90 ? 16.774 -14.701 -18.714 1.00 88.62 90 ALA A CA 1
ATOM 708 C C . ALA A 1 90 ? 15.294 -14.443 -19.050 1.00 88.62 90 ALA A C 1
ATOM 710 O O . ALA A 1 90 ? 14.983 -13.967 -20.138 1.00 88.62 90 ALA A O 1
ATOM 711 N N . GLN A 1 91 ? 14.374 -14.676 -18.105 1.00 91.25 91 GLN A N 1
ATOM 712 C CA . GLN A 1 91 ? 12.971 -14.267 -18.253 1.00 91.25 91 GLN A CA 1
ATOM 713 C C . GLN A 1 91 ? 12.836 -12.740 -18.356 1.00 91.25 91 GLN A C 1
ATOM 715 O O . GLN A 1 91 ? 12.079 -12.250 -19.189 1.00 91.25 91 GLN A O 1
ATOM 720 N N . ASN A 1 92 ? 13.592 -11.965 -17.575 1.00 92.06 92 ASN A N 1
ATOM 721 C CA . ASN A 1 92 ? 13.645 -10.515 -17.751 1.00 92.06 92 ASN A CA 1
ATOM 722 C C . ASN A 1 92 ? 14.186 -10.122 -19.138 1.00 92.06 92 ASN A C 1
ATOM 724 O O . ASN A 1 92 ? 13.619 -9.236 -19.774 1.00 92.06 92 ASN A O 1
ATOM 728 N N . ASN A 1 93 ? 15.238 -10.782 -19.621 1.00 89.44 93 ASN A N 1
ATOM 729 C CA . ASN A 1 93 ? 15.897 -10.412 -20.872 1.00 89.44 93 ASN A CA 1
ATOM 730 C C . ASN A 1 93 ? 15.075 -10.824 -22.109 1.00 89.44 93 ASN A C 1
ATOM 732 O O . ASN A 1 93 ? 14.989 -10.042 -23.050 1.00 89.44 93 ASN A O 1
ATOM 736 N N . LEU A 1 94 ? 14.330 -11.939 -22.072 1.00 92.31 94 LEU A N 1
ATOM 737 C CA . LEU A 1 94 ? 13.250 -12.199 -23.041 1.00 92.31 94 LEU A CA 1
ATOM 738 C C . LEU A 1 94 ? 12.179 -11.103 -23.021 1.00 92.31 94 LEU A C 1
ATOM 740 O O . LEU A 1 94 ? 11.665 -10.709 -24.069 1.00 92.31 94 LEU A O 1
ATOM 744 N N . GLY A 1 95 ? 11.836 -10.606 -21.829 1.00 94.25 95 GLY A N 1
ATOM 745 C CA . GLY A 1 95 ? 10.927 -9.476 -21.677 1.00 94.25 95 GLY A CA 1
ATOM 746 C C . GLY A 1 95 ? 11.455 -8.216 -22.367 1.00 94.25 95 GLY A C 1
ATOM 747 O O . GLY A 1 95 ? 10.722 -7.571 -23.114 1.00 94.25 95 GLY A O 1
ATOM 748 N N . ALA A 1 96 ? 12.741 -7.907 -22.180 1.00 91.69 96 ALA A N 1
ATOM 749 C CA . ALA A 1 96 ? 13.419 -6.787 -22.825 1.00 91.69 96 ALA A CA 1
ATOM 750 C C . ALA A 1 96 ? 13.497 -6.953 -24.354 1.00 91.69 96 ALA A C 1
ATOM 752 O O . ALA A 1 96 ? 13.110 -6.034 -25.072 1.00 91.69 96 ALA A O 1
ATOM 753 N N . ILE A 1 97 ? 13.881 -8.134 -24.851 1.00 94.12 97 ILE A N 1
ATOM 754 C CA . ILE A 1 97 ? 13.910 -8.452 -26.286 1.00 94.12 97 ILE A CA 1
ATOM 755 C C . ILE A 1 97 ? 12.529 -8.256 -26.930 1.00 94.12 97 ILE A C 1
ATOM 757 O O . ILE A 1 97 ? 12.421 -7.557 -27.937 1.00 94.12 97 ILE A O 1
ATOM 761 N N . HIS A 1 98 ? 11.456 -8.783 -26.329 1.00 94.56 98 HIS A N 1
ATOM 762 C CA . HIS A 1 98 ? 10.098 -8.573 -26.843 1.00 94.56 98 HIS A CA 1
ATOM 763 C C . HIS A 1 98 ? 9.616 -7.119 -26.712 1.00 94.56 98 HIS A C 1
ATOM 765 O O . HIS A 1 98 ? 8.802 -6.680 -27.521 1.00 94.56 98 HIS A O 1
ATOM 771 N N . GLN A 1 99 ? 10.104 -6.353 -25.732 1.00 92.19 99 GLN A N 1
ATOM 772 C CA . GLN A 1 99 ? 9.814 -4.919 -25.618 1.00 92.19 99 GLN A CA 1
ATOM 773 C C . GLN A 1 99 ? 10.546 -4.098 -26.695 1.00 92.19 99 GLN A C 1
ATOM 775 O O . GLN A 1 99 ? 10.007 -3.101 -27.174 1.00 92.19 99 GLN A O 1
ATOM 780 N N . ALA A 1 100 ? 11.756 -4.502 -27.083 1.00 90.88 100 ALA A N 1
ATOM 781 C CA . ALA A 1 100 ? 12.583 -3.794 -28.056 1.00 90.88 100 ALA A CA 1
ATOM 782 C C . ALA A 1 100 ? 12.302 -4.198 -29.516 1.00 90.88 100 ALA A C 1
ATOM 784 O O . ALA A 1 100 ? 12.410 -3.362 -30.405 1.00 90.88 100 ALA A O 1
ATOM 785 N N . GLY A 1 101 ? 11.906 -5.451 -29.767 1.00 93.12 101 GLY A N 1
ATOM 786 C CA . GLY A 1 101 ? 11.833 -6.022 -31.120 1.00 93.12 101 GLY A CA 1
ATOM 787 C C . GLY A 1 101 ? 13.183 -6.544 -31.637 1.00 93.12 101 GLY A C 1
ATOM 788 O O . GLY A 1 101 ? 13.405 -6.626 -32.842 1.00 93.12 101 GLY A O 1
ATOM 789 N N . HIS A 1 102 ? 14.116 -6.857 -30.734 1.00 90.81 102 HIS A N 1
ATOM 790 C CA . HIS A 1 102 ? 15.467 -7.296 -31.082 1.00 90.81 102 HIS A CA 1
ATOM 791 C C . HIS A 1 102 ? 15.469 -8.779 -31.488 1.00 90.81 102 HIS A C 1
ATOM 793 O O . HIS A 1 102 ? 15.231 -9.655 -30.664 1.00 90.81 102 HIS A O 1
ATOM 799 N N . GLY A 1 103 ? 15.716 -9.081 -32.766 1.00 88.19 103 GLY A N 1
ATOM 800 C CA . GLY A 1 103 ? 15.786 -10.456 -33.293 1.00 88.19 103 GLY A CA 1
ATOM 801 C C . GLY A 1 103 ? 14.437 -11.178 -33.451 1.00 88.19 103 GLY A C 1
ATOM 802 O O . GLY A 1 103 ? 14.341 -12.117 -34.240 1.00 88.19 103 GLY A O 1
ATOM 803 N N . VAL A 1 104 ? 13.387 -10.712 -32.768 1.00 93.50 104 VAL A N 1
ATOM 804 C CA . VAL A 1 104 ? 11.997 -11.191 -32.859 1.00 93.50 104 VAL A CA 1
ATOM 805 C C . VAL A 1 104 ? 11.028 -10.004 -32.953 1.00 93.50 104 VAL A C 1
ATOM 807 O O . VAL A 1 104 ? 11.360 -8.927 -32.458 1.00 93.50 104 VAL A O 1
ATOM 810 N N . PRO A 1 105 ? 9.814 -10.165 -33.516 1.00 96.31 105 PRO A N 1
ATOM 811 C CA . PRO A 1 105 ? 8.827 -9.087 -33.565 1.00 96.31 105 PRO A CA 1
ATOM 812 C C . PRO A 1 105 ? 8.519 -8.490 -32.183 1.00 96.31 105 PRO A C 1
ATOM 814 O O . PRO A 1 105 ? 8.360 -9.222 -31.197 1.00 96.31 105 PRO A O 1
ATOM 817 N N . GLN A 1 106 ? 8.404 -7.159 -32.126 1.00 96.19 106 GLN A N 1
ATOM 818 C CA . GLN A 1 106 ? 8.052 -6.431 -30.906 1.00 96.19 106 GLN A CA 1
ATOM 819 C C . GLN A 1 106 ? 6.659 -6.852 -30.417 1.00 96.19 106 GLN A C 1
ATOM 821 O O . GLN A 1 106 ? 5.675 -6.804 -31.153 1.00 96.19 106 GLN A O 1
ATOM 826 N N . ASP A 1 107 ? 6.570 -7.252 -29.152 1.00 95.94 107 ASP A N 1
ATOM 827 C CA . ASP A 1 107 ? 5.332 -7.685 -28.516 1.00 95.94 107 ASP A CA 1
ATOM 828 C C . ASP A 1 107 ? 5.350 -7.321 -27.028 1.00 95.94 107 ASP A C 1
ATOM 830 O O . ASP A 1 107 ? 5.793 -8.082 -26.162 1.00 95.94 107 ASP A O 1
ATOM 834 N N . TYR A 1 108 ? 4.803 -6.148 -26.711 1.00 92.38 108 TYR A N 1
ATOM 835 C CA . TYR A 1 108 ? 4.700 -5.692 -25.328 1.00 92.38 108 TYR A CA 1
ATOM 836 C C . TYR A 1 108 ? 3.835 -6.607 -24.437 1.00 92.38 108 TYR A C 1
ATOM 838 O O . TYR A 1 108 ? 3.995 -6.588 -23.217 1.00 92.38 108 TYR A O 1
ATOM 846 N N . LYS A 1 109 ? 2.925 -7.425 -24.993 1.00 95.00 109 LYS A N 1
ATOM 847 C CA . LYS A 1 109 ? 2.113 -8.367 -24.200 1.00 95.00 109 LYS A CA 1
ATOM 848 C C . LYS A 1 109 ? 2.952 -9.579 -23.785 1.00 95.00 109 LYS A C 1
ATOM 850 O O . LYS A 1 109 ? 2.883 -9.978 -22.621 1.00 95.00 109 LYS A O 1
ATOM 855 N N . LYS A 1 110 ? 3.792 -10.113 -24.685 1.00 93.31 110 LYS A N 1
ATOM 856 C CA . LYS A 1 110 ? 4.820 -11.116 -24.341 1.00 93.31 110 LYS A CA 1
ATOM 857 C C . LYS A 1 110 ? 5.850 -10.541 -23.371 1.00 93.31 110 LYS A C 1
ATOM 859 O O . LYS A 1 110 ? 6.168 -11.207 -22.389 1.00 93.31 110 LYS A O 1
ATOM 864 N N . ALA A 1 111 ? 6.298 -9.298 -23.574 1.00 92.81 111 ALA A N 1
ATOM 865 C CA . ALA A 1 111 ? 7.211 -8.622 -22.652 1.00 92.81 111 ALA A CA 1
ATOM 866 C C . ALA A 1 111 ? 6.651 -8.584 -21.219 1.00 92.81 111 ALA A C 1
ATOM 868 O O . ALA A 1 111 ? 7.278 -9.076 -20.282 1.00 92.81 111 ALA A O 1
ATOM 869 N N . ILE A 1 112 ? 5.411 -8.109 -21.063 1.00 96.69 112 ILE A N 1
ATOM 870 C CA . ILE A 1 112 ? 4.678 -8.098 -19.790 1.00 96.69 112 ILE A CA 1
ATOM 871 C C . ILE A 1 112 ? 4.501 -9.500 -19.194 1.00 96.69 112 ILE A C 1
ATOM 873 O O . ILE A 1 112 ? 4.589 -9.650 -17.974 1.00 96.69 112 ILE A O 1
ATOM 877 N N . ALA A 1 113 ? 4.242 -10.529 -20.006 1.00 95.00 113 ALA A N 1
ATOM 878 C CA . ALA A 1 113 ? 4.126 -11.902 -19.517 1.00 95.00 113 ALA A CA 1
ATOM 879 C C . ALA A 1 113 ? 5.455 -12.398 -18.917 1.00 95.00 113 ALA A C 1
ATOM 881 O O . ALA A 1 113 ? 5.474 -12.878 -17.783 1.00 95.00 113 ALA A O 1
ATOM 882 N N . TRP A 1 114 ? 6.566 -12.196 -19.627 1.00 93.44 114 TRP A N 1
ATOM 883 C CA . TRP A 1 114 ? 7.901 -12.586 -19.178 1.00 93.44 114 TRP A CA 1
ATOM 884 C C . TRP A 1 114 ? 8.389 -11.789 -17.963 1.00 93.44 114 TRP A C 1
ATOM 886 O O . TRP A 1 114 ? 8.807 -12.391 -16.970 1.00 93.44 114 TRP A O 1
ATOM 896 N N . PHE A 1 115 ? 8.226 -10.459 -17.963 1.00 94.44 115 PHE A N 1
ATOM 897 C CA . PHE A 1 115 ? 8.497 -9.628 -16.785 1.00 94.44 115 PHE A CA 1
ATOM 898 C C . PHE A 1 115 ? 7.655 -10.066 -15.575 1.00 94.44 115 PHE A C 1
ATOM 900 O O . PHE A 1 115 ? 8.150 -10.049 -14.450 1.00 94.44 115 PHE A O 1
ATOM 907 N N . ARG A 1 116 ? 6.404 -10.515 -15.774 1.00 94.38 116 ARG A N 1
ATOM 908 C CA . ARG A 1 116 ? 5.564 -11.062 -14.693 1.00 94.38 116 ARG A CA 1
ATOM 909 C C . ARG A 1 116 ? 6.046 -12.414 -14.173 1.00 94.38 116 ARG A C 1
ATOM 911 O O . ARG A 1 116 ? 5.874 -12.649 -12.981 1.00 94.38 116 ARG A O 1
ATOM 918 N N . GLU A 1 117 ? 6.623 -13.301 -14.985 1.00 88.38 117 GLU A N 1
ATOM 919 C CA . GLU A 1 117 ? 7.236 -14.533 -14.456 1.00 88.38 117 GLU A CA 1
ATOM 920 C C . GLU A 1 117 ? 8.510 -14.218 -13.656 1.00 88.38 117 GLU A C 1
ATOM 922 O O . GLU A 1 117 ? 8.603 -14.622 -12.496 1.00 88.38 117 GLU A O 1
ATOM 927 N N . ALA A 1 118 ? 9.415 -13.389 -14.188 1.00 83.50 118 ALA A N 1
ATOM 928 C CA . ALA A 1 118 ? 10.620 -12.946 -13.477 1.00 83.50 118 ALA A CA 1
ATOM 929 C C . ALA A 1 118 ? 10.290 -12.209 -12.157 1.00 83.50 118 ALA A C 1
ATOM 931 O O . ALA A 1 118 ? 10.864 -12.491 -11.102 1.00 83.50 118 ALA A O 1
ATOM 932 N N . ALA A 1 119 ? 9.284 -11.328 -12.164 1.00 84.62 119 ALA A N 1
ATOM 933 C CA . ALA A 1 119 ? 8.827 -10.611 -10.973 1.00 84.62 119 ALA A CA 1
ATOM 934 C C . ALA A 1 119 ? 8.252 -11.531 -9.876 1.00 84.62 119 ALA A C 1
ATOM 936 O O . ALA A 1 119 ? 8.382 -11.206 -8.695 1.00 84.62 119 ALA A O 1
ATOM 937 N N . LYS A 1 120 ? 7.675 -12.699 -10.213 1.00 88.44 120 LYS A N 1
ATOM 938 C CA . LYS A 1 120 ? 7.236 -13.698 -9.208 1.00 88.44 120 LYS A CA 1
ATOM 939 C C . LYS A 1 120 ? 8.408 -14.339 -8.469 1.00 88.44 120 LYS A C 1
ATOM 941 O O . LYS A 1 120 ? 8.230 -14.771 -7.334 1.00 88.44 120 LYS A O 1
ATOM 946 N N . GLN A 1 121 ? 9.582 -14.385 -9.096 1.00 79.81 121 GLN A N 1
ATOM 947 C CA . GLN A 1 121 ? 10.837 -14.818 -8.470 1.00 79.81 121 GLN A CA 1
ATOM 948 C C . GLN A 1 121 ? 11.492 -13.679 -7.666 1.00 79.81 121 GLN A C 1
ATOM 950 O O . GLN A 1 121 ? 12.436 -13.889 -6.911 1.00 79.81 121 GLN A O 1
ATOM 955 N N . GLY A 1 122 ? 10.942 -12.464 -7.771 1.00 79.25 122 GLY A N 1
ATOM 956 C CA . GLY A 1 122 ? 11.421 -11.276 -7.082 1.00 79.25 122 GLY A CA 1
ATOM 957 C C . GLY A 1 122 ? 12.570 -10.571 -7.799 1.00 79.25 122 GLY A C 1
ATOM 958 O O . GLY A 1 122 ? 13.302 -9.835 -7.137 1.00 79.25 122 GLY A O 1
ATOM 959 N N . GLU A 1 123 ? 12.745 -10.769 -9.105 1.00 81.38 123 GLU A N 1
ATOM 960 C CA . GLU A 1 123 ? 13.791 -10.083 -9.869 1.00 81.38 123 GLU A CA 1
ATOM 961 C C . GLU A 1 123 ? 13.589 -8.564 -9.843 1.00 81.38 123 GLU A C 1
ATOM 963 O O . GLU A 1 123 ? 12.571 -8.047 -10.308 1.00 81.38 123 GLU A O 1
ATOM 968 N N . ALA A 1 124 ? 14.550 -7.829 -9.278 1.00 83.81 124 ALA A N 1
ATOM 969 C CA . ALA A 1 124 ? 14.393 -6.395 -9.025 1.00 83.81 124 ALA A CA 1
ATOM 970 C C . ALA A 1 124 ? 14.321 -5.575 -10.326 1.00 83.81 124 ALA A C 1
ATOM 972 O O . ALA A 1 124 ? 13.543 -4.624 -10.414 1.00 83.81 124 ALA A O 1
ATOM 973 N N . ILE A 1 125 ? 15.064 -6.000 -11.353 1.00 87.06 125 ILE A N 1
ATOM 974 C CA . ILE A 1 125 ? 15.010 -5.429 -12.703 1.00 87.06 125 ILE A CA 1
ATOM 975 C C . ILE A 1 125 ? 13.666 -5.707 -13.397 1.00 87.06 125 ILE A C 1
ATOM 977 O O . ILE A 1 125 ? 13.112 -4.805 -14.018 1.00 87.06 125 ILE A O 1
ATOM 981 N N . ALA A 1 126 ? 13.068 -6.889 -13.211 1.00 89.69 126 ALA A N 1
ATOM 982 C CA . ALA A 1 126 ? 11.749 -7.199 -13.767 1.00 89.69 126 ALA A CA 1
ATOM 983 C C . ALA A 1 126 ? 10.630 -6.417 -13.063 1.00 89.69 126 ALA A C 1
ATOM 985 O O . ALA A 1 126 ? 9.717 -5.915 -13.715 1.00 89.69 126 ALA A O 1
ATOM 986 N N . LEU A 1 127 ? 10.723 -6.250 -11.738 1.00 89.31 127 LEU A N 1
ATOM 987 C CA . LEU A 1 127 ? 9.830 -5.379 -10.966 1.00 89.31 127 LEU A CA 1
ATOM 988 C C . LEU A 1 127 ? 9.933 -3.915 -11.439 1.00 89.31 127 LEU A C 1
ATOM 990 O O . LEU A 1 127 ? 8.911 -3.254 -11.606 1.00 89.31 127 LEU A O 1
ATOM 994 N N . TYR A 1 128 ? 11.142 -3.426 -11.731 1.00 95.94 128 TYR A N 1
ATOM 995 C CA . TYR A 1 128 ? 11.347 -2.112 -12.348 1.00 95.94 128 TYR A CA 1
ATOM 996 C C . TYR A 1 128 ? 10.760 -2.032 -13.768 1.00 95.94 128 TYR A C 1
ATOM 998 O O . TYR A 1 128 ? 10.058 -1.072 -14.075 1.00 95.94 128 TYR A O 1
ATOM 1006 N N . ASN A 1 129 ? 10.978 -3.044 -14.612 1.00 92.81 129 ASN A N 1
ATOM 1007 C CA . ASN A 1 129 ? 10.471 -3.076 -15.987 1.00 92.81 129 ASN A CA 1
ATOM 1008 C C . ASN A 1 129 ? 8.936 -3.151 -16.047 1.00 92.81 129 ASN A C 1
ATOM 1010 O O . ASN A 1 129 ? 8.333 -2.518 -16.914 1.00 92.81 129 ASN A O 1
ATOM 1014 N N . LEU A 1 130 ? 8.278 -3.816 -15.088 1.00 94.50 130 LEU A N 1
ATOM 1015 C CA . LEU A 1 130 ? 6.827 -3.697 -14.899 1.00 94.50 130 LEU A CA 1
ATOM 1016 C C . LEU A 1 130 ? 6.429 -2.266 -14.526 1.00 94.50 130 LEU A C 1
ATOM 1018 O O . LEU A 1 130 ? 5.519 -1.719 -15.144 1.00 94.50 130 LEU A O 1
ATOM 1022 N N . GLY A 1 131 ? 7.132 -1.634 -13.580 1.00 94.44 131 GLY A N 1
ATOM 1023 C CA . GLY A 1 131 ? 6.893 -0.237 -13.206 1.00 94.44 131 GLY A CA 1
ATOM 1024 C C . GLY A 1 131 ? 6.986 0.715 -14.399 1.00 94.44 131 GLY A C 1
ATOM 1025 O O . GLY A 1 131 ? 6.062 1.486 -14.648 1.00 94.44 131 GLY A O 1
ATOM 1026 N N . PHE A 1 132 ? 8.036 0.580 -15.206 1.00 94.38 132 PHE A N 1
ATOM 1027 C CA . PHE A 1 132 ? 8.233 1.338 -16.440 1.00 94.38 132 PHE A CA 1
ATOM 1028 C C . PHE A 1 132 ? 7.159 1.040 -17.497 1.00 94.38 132 PHE A C 1
ATOM 1030 O O . PHE A 1 132 ? 6.644 1.955 -18.140 1.00 94.38 132 PHE A O 1
ATOM 1037 N N . SER A 1 133 ? 6.742 -0.220 -17.632 1.00 91.31 133 SER A N 1
ATOM 1038 C CA . SER A 1 133 ? 5.671 -0.603 -18.558 1.00 91.31 133 SER A CA 1
ATOM 1039 C C . SER A 1 133 ? 4.323 0.017 -18.172 1.00 91.31 133 SER A C 1
ATOM 1041 O O . SER A 1 133 ? 3.624 0.530 -19.045 1.00 91.31 133 SER A O 1
ATOM 1043 N N . TYR A 1 134 ? 3.980 0.061 -16.878 1.00 93.62 134 TYR A N 1
ATOM 1044 C CA . TYR A 1 134 ? 2.796 0.771 -16.371 1.00 93.62 134 TYR A CA 1
ATOM 1045 C C . TYR A 1 134 ? 2.945 2.304 -16.433 1.00 93.62 134 TYR A C 1
ATOM 1047 O O . TYR A 1 134 ? 1.965 3.002 -16.687 1.00 93.62 134 TYR A O 1
ATOM 1055 N N . GLU A 1 135 ? 4.157 2.848 -16.277 1.00 93.69 135 GLU A N 1
ATOM 1056 C CA . GLU A 1 135 ? 4.445 4.279 -16.458 1.00 93.69 135 GLU A CA 1
ATOM 1057 C C . GLU A 1 135 ? 4.229 4.718 -17.915 1.00 93.69 135 GLU A C 1
ATOM 1059 O O . GLU A 1 135 ? 3.759 5.830 -18.169 1.00 93.69 135 GLU A O 1
ATOM 1064 N N . ARG A 1 136 ? 4.572 3.864 -18.886 1.00 94.12 136 ARG A N 1
ATOM 1065 C CA . ARG A 1 136 ? 4.542 4.185 -20.323 1.00 94.12 136 ARG A CA 1
ATOM 1066 C C . ARG A 1 136 ? 3.269 3.725 -21.033 1.00 94.12 136 ARG A C 1
ATOM 1068 O O . ARG A 1 136 ? 2.830 4.415 -21.948 1.00 94.12 136 ARG A O 1
ATOM 1075 N N . GLY A 1 137 ? 2.638 2.646 -20.573 1.00 92.44 137 GLY A N 1
ATOM 1076 C CA . GLY A 1 137 ? 1.511 1.985 -21.242 1.00 92.44 137 GLY A CA 1
ATOM 1077 C C . GLY A 1 137 ? 1.930 0.858 -22.196 1.00 92.44 137 GLY A C 1
ATOM 1078 O O . GLY A 1 137 ? 1.215 0.561 -23.151 1.00 92.44 137 GLY A O 1
ATOM 1079 N N . PHE A 1 138 ? 3.100 0.252 -21.983 1.00 91.44 138 PHE A N 1
ATOM 1080 C CA . PHE A 1 138 ? 3.621 -0.815 -22.840 1.00 91.44 138 PHE A CA 1
ATOM 1081 C C . PHE A 1 138 ? 3.017 -2.166 -22.437 1.00 91.44 138 PHE A C 1
ATOM 1083 O O . PHE A 1 138 ? 3.335 -2.718 -21.388 1.00 91.44 138 PHE A O 1
ATOM 1090 N N . GLY A 1 139 ? 2.096 -2.694 -23.250 1.00 86.81 139 GLY A N 1
ATOM 1091 C CA . GLY A 1 139 ? 1.476 -4.018 -23.045 1.00 86.81 139 GLY A CA 1
ATOM 1092 C C . GLY A 1 139 ? 0.455 -4.093 -21.900 1.00 86.81 139 GLY A C 1
ATOM 1093 O O . GLY A 1 139 ? -0.276 -5.078 -21.786 1.00 86.81 139 GLY A O 1
ATOM 1094 N N . VAL A 1 140 ? 0.364 -3.039 -21.091 1.00 89.69 140 VAL A N 1
ATOM 1095 C CA . VAL A 1 140 ? -0.624 -2.805 -20.032 1.00 89.69 140 VAL A CA 1
ATOM 1096 C C . VAL A 1 140 ? -1.211 -1.398 -20.174 1.00 89.69 140 VAL A C 1
ATOM 1098 O O . VAL A 1 140 ? -0.538 -0.513 -20.704 1.00 89.69 140 VAL A O 1
ATOM 1101 N N . PRO A 1 141 ? -2.436 -1.140 -19.680 1.00 91.38 141 PRO A N 1
ATOM 1102 C CA . PRO A 1 141 ? -2.932 0.224 -19.534 1.00 91.38 141 PRO A CA 1
ATOM 1103 C C . PRO A 1 141 ? -1.971 1.065 -18.686 1.00 91.38 141 PRO A C 1
ATOM 1105 O O . PRO A 1 141 ? -1.490 0.607 -17.650 1.00 91.38 141 PRO A O 1
ATOM 1108 N N . LYS A 1 142 ? -1.707 2.302 -19.117 1.00 92.81 142 LYS A N 1
ATOM 1109 C CA . LYS A 1 142 ? -0.855 3.245 -18.386 1.00 92.81 142 LYS A CA 1
ATOM 1110 C C . LYS A 1 142 ? -1.509 3.636 -17.055 1.00 92.81 142 LYS A C 1
ATOM 1112 O O . LYS A 1 142 ? -2.544 4.302 -17.061 1.00 92.81 142 LYS A O 1
ATOM 1117 N N . ASP A 1 143 ? -0.884 3.281 -15.935 1.00 84.25 143 ASP A N 1
ATOM 1118 C CA . ASP A 1 143 ? -1.322 3.647 -14.582 1.00 84.25 143 ASP A CA 1
ATOM 1119 C C . ASP A 1 143 ? -0.102 3.948 -13.695 1.00 84.25 143 ASP A C 1
ATOM 1121 O O . ASP A 1 143 ? 0.723 3.081 -13.403 1.00 84.25 143 ASP A O 1
ATOM 1125 N N . TYR A 1 144 ? 0.009 5.202 -13.247 1.00 77.94 144 TYR A N 1
ATOM 1126 C CA . TYR A 1 144 ? 1.106 5.644 -12.387 1.00 77.94 144 TYR A CA 1
ATOM 1127 C C . TYR A 1 144 ? 1.051 5.047 -10.968 1.00 77.94 144 TYR A C 1
ATOM 1129 O O . TYR A 1 144 ? 2.089 4.964 -10.319 1.00 77.94 144 TYR A O 1
ATOM 1137 N N . ARG A 1 145 ? -0.117 4.613 -10.470 1.00 80.75 145 ARG A N 1
ATOM 1138 C CA . ARG A 1 145 ? -0.261 3.984 -9.143 1.00 80.75 145 ARG A CA 1
ATOM 1139 C C . ARG A 1 145 ? 0.271 2.555 -9.156 1.00 80.75 145 ARG A C 1
ATOM 1141 O O . ARG A 1 145 ? 1.054 2.197 -8.283 1.00 80.75 145 ARG A O 1
ATOM 1148 N N . GLU A 1 146 ? -0.069 1.775 -10.183 1.00 83.94 146 GLU A N 1
ATOM 1149 C CA . GLU A 1 146 ? 0.582 0.479 -10.427 1.00 83.94 146 GLU A CA 1
ATOM 1150 C C . GLU A 1 146 ? 2.091 0.674 -10.605 1.00 83.94 146 GLU A C 1
ATOM 1152 O O . GLU A 1 146 ? 2.876 0.030 -9.911 1.00 83.94 146 GLU A O 1
ATOM 1157 N N . ALA A 1 147 ? 2.517 1.619 -11.452 1.00 82.56 147 ALA A N 1
ATOM 1158 C CA . ALA A 1 147 ? 3.937 1.914 -11.641 1.00 82.56 147 ALA A CA 1
ATOM 1159 C C . ALA A 1 147 ? 4.659 2.235 -10.317 1.00 82.56 147 ALA A C 1
ATOM 1161 O O . ALA A 1 147 ? 5.750 1.718 -10.078 1.00 82.56 147 ALA A O 1
ATOM 1162 N N . ALA A 1 148 ? 4.029 3.002 -9.420 1.00 80.94 148 ALA A N 1
ATOM 1163 C CA . ALA A 1 148 ? 4.556 3.291 -8.089 1.00 80.94 148 ALA A CA 1
ATOM 1164 C C . ALA A 1 148 ? 4.683 2.034 -7.211 1.00 80.94 148 ALA A C 1
ATOM 1166 O O . ALA A 1 148 ? 5.697 1.873 -6.536 1.00 80.94 148 ALA A O 1
ATOM 1167 N N . ILE A 1 149 ? 3.704 1.121 -7.235 1.00 88.44 149 ILE A N 1
ATOM 1168 C CA . ILE A 1 149 ? 3.735 -0.149 -6.484 1.00 88.44 149 ILE A CA 1
ATOM 1169 C C . ILE A 1 149 ? 4.878 -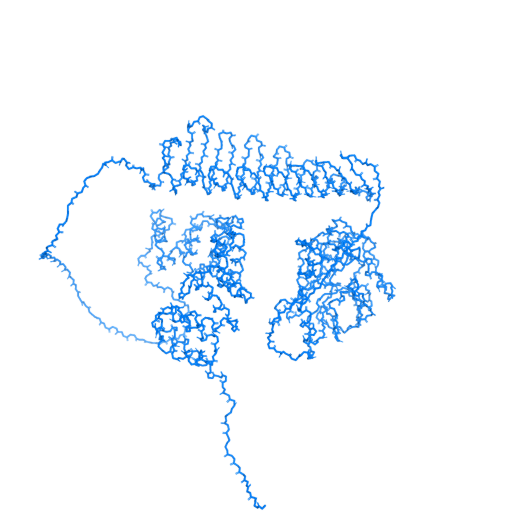1.051 -6.980 1.00 88.44 149 ILE A C 1
ATOM 1171 O O . ILE A 1 149 ? 5.630 -1.619 -6.177 1.00 88.44 149 ILE A O 1
ATOM 1175 N N . TRP A 1 150 ? 5.056 -1.156 -8.298 1.00 82.62 150 TRP A N 1
ATOM 1176 C CA . TRP A 1 150 ? 6.129 -1.941 -8.913 1.00 82.62 150 TRP A CA 1
ATOM 1177 C C . TRP A 1 150 ? 7.514 -1.315 -8.666 1.00 82.62 150 TRP A C 1
ATOM 1179 O O . TRP A 1 150 ? 8.429 -2.016 -8.220 1.00 82.62 150 TRP A O 1
ATOM 1189 N N . TYR A 1 151 ? 7.658 0.008 -8.814 1.00 92.19 151 TYR A N 1
ATOM 1190 C CA . TYR A 1 151 ? 8.887 0.724 -8.454 1.00 92.19 151 TYR A CA 1
ATOM 1191 C C . TYR A 1 151 ? 9.196 0.650 -6.954 1.00 92.19 151 TYR A C 1
ATOM 1193 O O . TYR A 1 151 ? 10.345 0.409 -6.601 1.00 92.19 151 TYR A O 1
ATOM 1201 N N . GLN A 1 152 ? 8.214 0.753 -6.054 1.00 92.81 152 GLN A N 1
ATOM 1202 C CA . GLN A 1 152 ? 8.423 0.576 -4.610 1.00 92.81 152 GLN A CA 1
ATOM 1203 C C . GLN A 1 152 ? 8.868 -0.854 -4.266 1.00 92.81 152 GLN A C 1
ATOM 1205 O O . GLN A 1 152 ? 9.741 -1.043 -3.415 1.00 92.81 152 GLN A O 1
ATOM 1210 N N . SER A 1 153 ? 8.347 -1.857 -4.976 1.00 88.31 153 SER A N 1
ATOM 1211 C CA . SER A 1 153 ? 8.760 -3.259 -4.831 1.00 88.31 153 SER A CA 1
ATOM 1212 C C . SER A 1 153 ? 10.212 -3.495 -5.276 1.00 88.31 153 SER A C 1
ATOM 1214 O O . SER A 1 153 ? 10.955 -4.202 -4.593 1.00 88.31 153 SER A O 1
ATOM 1216 N N . ALA A 1 154 ? 10.644 -2.865 -6.373 1.00 86.50 154 ALA A N 1
ATOM 1217 C CA . ALA A 1 154 ? 12.034 -2.893 -6.840 1.00 86.50 154 ALA A CA 1
ATOM 1218 C C . ALA A 1 154 ? 12.980 -2.057 -5.948 1.00 86.50 154 ALA A C 1
ATOM 1220 O O . ALA A 1 154 ? 14.066 -2.512 -5.589 1.00 86.50 154 ALA A O 1
ATOM 1221 N N . ALA A 1 155 ? 12.549 -0.871 -5.513 1.00 91.12 155 ALA A N 1
ATOM 1222 C CA . ALA A 1 155 ? 13.304 0.035 -4.647 1.00 91.12 155 ALA A CA 1
ATOM 1223 C C . ALA A 1 155 ? 13.582 -0.572 -3.261 1.00 91.12 155 ALA A C 1
ATOM 1225 O O . ALA A 1 155 ? 14.679 -0.413 -2.721 1.00 91.12 155 ALA A O 1
ATOM 1226 N N . LYS A 1 156 ? 12.617 -1.330 -2.714 1.00 93.19 156 LYS A N 1
ATOM 1227 C CA . LYS A 1 156 ? 12.764 -2.124 -1.479 1.00 93.19 156 LYS A CA 1
ATOM 1228 C C . LYS A 1 156 ? 13.782 -3.266 -1.613 1.00 93.19 156 LYS A C 1
ATOM 1230 O O . LYS A 1 156 ? 14.313 -3.722 -0.606 1.00 93.19 156 LYS A O 1
ATOM 1235 N N . LYS A 1 157 ? 14.078 -3.705 -2.840 1.00 85.00 157 LYS A N 1
ATOM 1236 C CA . LYS A 1 157 ? 15.149 -4.658 -3.180 1.00 85.00 157 LYS A CA 1
ATOM 1237 C C . LYS A 1 157 ? 16.481 -3.972 -3.524 1.00 85.00 157 LYS A C 1
ATOM 1239 O O . LYS A 1 157 ? 17.368 -4.614 -4.070 1.00 85.00 157 LYS A O 1
ATOM 1244 N N . GLY A 1 158 ? 16.619 -2.681 -3.217 1.00 88.75 158 GLY A N 1
ATOM 1245 C CA . GLY A 1 158 ? 17.848 -1.908 -3.406 1.00 88.75 158 GLY A CA 1
ATOM 1246 C C . GLY A 1 158 ? 17.987 -1.228 -4.770 1.00 88.75 158 GLY A C 1
ATOM 1247 O O . GLY A 1 158 ? 18.768 -0.294 -4.878 1.00 88.75 158 GLY A O 1
ATOM 1248 N N . PHE A 1 159 ? 17.217 -1.616 -5.793 1.00 91.88 159 PHE A N 1
ATOM 1249 C CA . PHE A 1 159 ? 17.493 -1.231 -7.184 1.00 91.88 159 PHE A CA 1
ATOM 1250 C C . PHE A 1 159 ? 17.497 0.294 -7.403 1.00 91.88 159 PHE A C 1
ATOM 1252 O O . PHE A 1 159 ? 16.447 0.942 -7.368 1.00 91.88 159 PHE A O 1
ATOM 1259 N N . SER A 1 160 ? 18.682 0.863 -7.650 1.00 92.50 160 SER A N 1
ATOM 1260 C CA . SER A 1 160 ? 18.934 2.313 -7.676 1.00 92.50 160 SER A CA 1
ATOM 1261 C C . SER A 1 160 ? 18.053 3.070 -8.675 1.00 92.50 160 SER A C 1
ATOM 1263 O O . SER A 1 160 ? 17.462 4.086 -8.315 1.00 92.50 160 SER A O 1
ATOM 1265 N N . LYS A 1 161 ? 17.854 2.543 -9.893 1.00 93.12 161 LYS A N 1
ATOM 1266 C CA . LYS A 1 161 ? 16.957 3.148 -10.901 1.00 93.12 161 LYS A CA 1
ATOM 1267 C C . LYS A 1 161 ? 15.485 3.161 -10.461 1.00 93.12 161 LYS A C 1
ATOM 1269 O O . LYS A 1 161 ? 14.762 4.099 -10.784 1.00 93.12 161 LYS A O 1
ATOM 1274 N N . ALA A 1 162 ? 15.036 2.178 -9.674 1.00 94.19 162 ALA A N 1
ATOM 1275 C CA . ALA A 1 162 ? 13.687 2.186 -9.096 1.00 94.19 162 ALA A CA 1
ATOM 1276 C C . ALA A 1 162 ? 13.567 3.141 -7.903 1.00 94.19 162 ALA A C 1
ATOM 1278 O O . ALA A 1 162 ? 12.536 3.789 -7.752 1.00 94.19 162 ALA A O 1
ATOM 1279 N N . GLN A 1 163 ? 14.609 3.260 -7.075 1.00 96.69 163 GLN A N 1
ATOM 1280 C CA . GLN A 1 163 ? 14.663 4.266 -6.010 1.00 96.69 163 GLN A CA 1
ATOM 1281 C C . GLN A 1 163 ? 14.638 5.680 -6.600 1.00 96.69 163 GLN A C 1
ATOM 1283 O O . GLN A 1 163 ? 13.835 6.499 -6.169 1.00 96.69 163 GLN A O 1
ATOM 1288 N N . TYR A 1 164 ? 15.423 5.940 -7.647 1.00 97.44 164 TYR A N 1
ATOM 1289 C CA . TYR A 1 164 ? 15.383 7.194 -8.392 1.00 97.44 164 TYR A CA 1
ATOM 1290 C C . TYR A 1 164 ? 14.005 7.464 -9.003 1.00 97.44 164 TYR A C 1
ATOM 1292 O O . TYR A 1 164 ? 13.445 8.526 -8.743 1.00 97.44 164 TYR A O 1
ATOM 1300 N N . ASN A 1 165 ? 13.412 6.514 -9.740 1.00 95.81 165 ASN A N 1
ATOM 1301 C CA . ASN A 1 165 ? 12.081 6.714 -10.323 1.00 95.81 165 ASN A CA 1
ATOM 1302 C C . ASN A 1 165 ? 11.005 6.921 -9.248 1.00 95.81 165 ASN A C 1
ATOM 1304 O O . ASN A 1 165 ? 10.125 7.756 -9.433 1.00 95.81 165 ASN A O 1
ATOM 1308 N N . LEU A 1 166 ? 11.099 6.255 -8.092 1.00 94.75 166 LEU A N 1
ATOM 1309 C CA . LEU A 1 166 ? 10.200 6.509 -6.967 1.00 94.75 166 LEU A CA 1
ATOM 1310 C C . LEU A 1 166 ? 10.437 7.894 -6.335 1.00 94.75 166 LEU A C 1
ATOM 1312 O O . LEU A 1 166 ? 9.477 8.579 -5.992 1.00 94.75 166 LEU A O 1
ATOM 1316 N N . GLY A 1 167 ? 11.688 8.359 -6.266 1.00 95.25 167 GLY A N 1
ATOM 1317 C CA . GLY A 1 167 ? 12.032 9.738 -5.907 1.00 95.25 167 GLY A CA 1
ATOM 1318 C C . GLY A 1 167 ? 11.454 10.763 -6.889 1.00 95.25 167 GLY A C 1
ATOM 1319 O O . GLY A 1 167 ? 10.874 11.758 -6.464 1.00 95.25 167 GLY A O 1
ATOM 1320 N N . VAL A 1 168 ? 11.505 10.486 -8.198 1.00 95.69 168 VAL A N 1
ATOM 1321 C CA . VAL A 1 168 ? 10.839 11.284 -9.243 1.00 95.69 168 VAL A CA 1
ATOM 1322 C C . VAL A 1 168 ? 9.320 11.263 -9.070 1.00 95.69 168 VAL A C 1
ATOM 1324 O O . VAL A 1 168 ? 8.675 12.296 -9.253 1.00 95.69 168 VAL A O 1
ATOM 1327 N N . PHE A 1 169 ? 8.740 10.123 -8.693 1.00 95.81 169 PHE A N 1
ATOM 1328 C CA . PHE A 1 169 ? 7.303 9.981 -8.474 1.00 95.81 169 PHE A CA 1
ATOM 1329 C C . PHE A 1 169 ? 6.832 10.798 -7.265 1.00 95.81 169 PHE A C 1
ATOM 1331 O O . PHE A 1 169 ? 5.921 11.609 -7.425 1.00 95.81 169 PHE A O 1
ATOM 1338 N N . TYR A 1 170 ? 7.496 10.690 -6.109 1.00 95.00 170 TYR A N 1
ATOM 1339 C CA . TYR A 1 170 ? 7.219 11.544 -4.946 1.00 95.00 170 TYR A CA 1
ATOM 1340 C C . TYR A 1 170 ? 7.514 13.028 -5.226 1.00 95.00 170 TYR A C 1
ATOM 1342 O O . TYR A 1 170 ? 6.742 13.890 -4.818 1.00 95.00 170 TYR A O 1
ATOM 1350 N N . ALA A 1 171 ? 8.555 13.359 -5.998 1.00 88.88 171 ALA A N 1
ATOM 1351 C CA . ALA A 1 171 ? 8.873 14.745 -6.359 1.00 88.88 171 ALA A CA 1
ATOM 1352 C C . ALA A 1 171 ? 7.846 15.390 -7.307 1.00 88.88 171 ALA A C 1
ATOM 1354 O O . ALA A 1 171 ? 7.781 16.617 -7.389 1.00 88.88 171 ALA A O 1
ATOM 1355 N N . ARG A 1 172 ? 7.073 14.587 -8.053 1.00 88.38 172 ARG A N 1
ATOM 1356 C CA . ARG A 1 172 ? 6.139 15.044 -9.102 1.00 88.38 172 ARG A CA 1
ATOM 1357 C C . ARG A 1 172 ? 4.673 14.645 -8.867 1.00 88.38 172 ARG A C 1
ATOM 1359 O O . ARG A 1 172 ? 3.838 14.958 -9.709 1.00 88.38 172 ARG A O 1
ATOM 1366 N N . GLY A 1 173 ? 4.357 13.953 -7.771 1.00 84.88 173 GLY A N 1
ATOM 1367 C CA . GLY A 1 173 ? 3.006 13.454 -7.473 1.00 84.88 173 GLY A CA 1
ATOM 1368 C C . GLY A 1 173 ? 2.509 12.346 -8.416 1.00 84.88 173 GLY A C 1
ATOM 1369 O O . GLY A 1 173 ? 1.307 12.210 -8.641 1.00 84.88 173 GLY A O 1
ATOM 1370 N N . LEU A 1 174 ? 3.413 11.574 -9.032 1.00 79.69 174 LEU A N 1
ATOM 1371 C CA . LEU A 1 174 ? 3.043 10.556 -10.024 1.00 79.69 174 LEU A CA 1
ATOM 1372 C C . LEU A 1 174 ? 2.585 9.275 -9.320 1.00 79.69 174 LEU A C 1
ATOM 1374 O O . LEU A 1 174 ? 3.402 8.492 -8.850 1.00 79.69 174 LEU A O 1
ATOM 1378 N N . GLY A 1 175 ? 1.272 9.056 -9.221 1.00 73.12 175 GLY A N 1
ATOM 1379 C CA . GLY A 1 175 ? 0.696 7.836 -8.628 1.00 73.12 175 GLY A CA 1
ATOM 1380 C C . GLY A 1 175 ? 0.847 7.704 -7.104 1.00 73.12 175 GLY A C 1
ATOM 1381 O O . GLY A 1 175 ? 0.232 6.827 -6.503 1.00 73.12 175 GLY A O 1
ATOM 1382 N N . VAL A 1 176 ? 1.602 8.602 -6.479 1.00 73.50 176 VAL A N 1
ATOM 1383 C CA . VAL A 1 176 ? 1.726 8.812 -5.032 1.00 73.50 176 VAL A CA 1
ATOM 1384 C C . VAL A 1 176 ? 1.469 10.293 -4.728 1.00 73.50 176 VAL A C 1
ATOM 1386 O O . VAL A 1 176 ? 1.631 11.121 -5.628 1.00 73.50 176 VAL A O 1
ATOM 1389 N N . PRO A 1 177 ? 1.086 10.667 -3.494 1.00 78.25 177 PRO A N 1
ATOM 1390 C CA . PRO A 1 177 ? 1.077 12.069 -3.081 1.00 78.25 177 PRO A CA 1
ATOM 1391 C C . PRO A 1 177 ? 2.444 12.723 -3.323 1.00 78.25 177 PRO A C 1
ATOM 1393 O O . PRO A 1 177 ? 3.477 12.069 -3.166 1.00 78.25 177 PRO A O 1
ATOM 1396 N N . GLN A 1 178 ? 2.461 14.005 -3.698 1.00 92.75 178 GLN A N 1
ATOM 1397 C CA . GLN A 1 178 ? 3.720 14.736 -3.819 1.00 92.75 178 GLN A CA 1
ATOM 1398 C C . GLN A 1 178 ? 4.320 14.954 -2.425 1.00 92.75 178 GLN A C 1
ATOM 1400 O O . GLN A 1 178 ? 3.667 15.519 -1.551 1.00 92.75 178 GLN A O 1
ATOM 1405 N N . ASP A 1 179 ? 5.562 14.520 -2.233 1.00 87.88 179 ASP A N 1
ATOM 1406 C CA . ASP A 1 179 ? 6.301 14.649 -0.980 1.00 87.88 179 ASP A CA 1
ATOM 1407 C C . ASP A 1 179 ? 7.787 14.854 -1.301 1.00 87.88 179 ASP A C 1
ATOM 1409 O O . ASP A 1 179 ? 8.481 13.949 -1.770 1.00 87.88 179 ASP A O 1
ATOM 1413 N N . TYR A 1 180 ? 8.290 16.067 -1.068 1.00 86.12 180 TYR A N 1
ATOM 1414 C CA . TYR A 1 180 ? 9.698 16.371 -1.316 1.00 86.12 180 TYR A CA 1
ATOM 1415 C C . TYR A 1 180 ? 10.644 15.716 -0.294 1.00 86.12 180 TYR A C 1
ATOM 1417 O O . TYR A 1 180 ? 11.807 15.494 -0.622 1.00 86.12 180 TYR A O 1
ATOM 1425 N N . SER A 1 181 ? 10.177 15.369 0.910 1.00 90.69 181 SER A N 1
ATOM 1426 C CA . SER A 1 181 ? 10.995 14.702 1.930 1.00 90.69 181 SER A CA 1
ATOM 1427 C C . SER A 1 181 ? 11.160 13.212 1.624 1.00 90.69 181 SER A C 1
ATOM 1429 O O . SER A 1 181 ? 12.281 12.706 1.646 1.00 90.69 181 SER A O 1
ATOM 1431 N N . GLU A 1 182 ? 10.089 12.502 1.254 1.00 90.12 182 GLU A N 1
ATOM 1432 C CA . GLU A 1 182 ? 10.215 11.130 0.736 1.00 90.12 182 GLU A CA 1
ATOM 1433 C C . GLU A 1 182 ? 11.017 11.099 -0.570 1.00 90.12 182 GLU A C 1
ATOM 1435 O O . GLU A 1 182 ? 11.916 10.269 -0.716 1.00 90.12 182 GLU A O 1
ATOM 1440 N N . ALA A 1 183 ? 10.800 12.053 -1.481 1.00 95.06 183 ALA A N 1
ATOM 1441 C CA . ALA A 1 183 ? 11.629 12.173 -2.677 1.00 95.06 183 ALA A CA 1
ATOM 1442 C C . ALA A 1 183 ? 13.122 12.354 -2.348 1.00 95.06 183 ALA A C 1
ATOM 1444 O O . ALA A 1 183 ? 13.951 11.654 -2.927 1.00 95.06 183 ALA A O 1
ATOM 1445 N N . ALA A 1 184 ? 13.475 13.212 -1.381 1.00 94.56 184 ALA A N 1
ATOM 1446 C CA . ALA A 1 184 ? 14.853 13.365 -0.914 1.00 94.56 184 ALA A CA 1
ATOM 1447 C C . ALA A 1 184 ? 15.421 12.054 -0.339 1.00 94.56 184 ALA A C 1
ATOM 1449 O O . ALA A 1 184 ? 16.535 11.664 -0.691 1.00 94.56 184 ALA A O 1
ATOM 1450 N N . LYS A 1 185 ? 14.649 11.324 0.481 1.00 97.19 185 LYS A N 1
ATOM 1451 C CA . LYS A 1 185 ? 15.050 10.017 1.043 1.00 97.19 185 LYS A CA 1
ATOM 1452 C C . LYS A 1 185 ? 15.290 8.964 -0.043 1.00 97.19 185 LYS A C 1
ATOM 1454 O O . LYS A 1 185 ? 16.189 8.136 0.105 1.00 97.19 185 LYS A O 1
ATOM 1459 N N . PHE A 1 186 ? 14.506 8.971 -1.122 1.00 95.88 186 PHE A N 1
ATOM 1460 C CA . PHE A 1 186 ? 14.676 8.045 -2.245 1.00 95.88 186 PHE A CA 1
ATOM 1461 C C . PHE A 1 186 ? 15.805 8.454 -3.200 1.00 95.88 186 PHE A C 1
ATOM 1463 O O . PHE A 1 186 ? 16.570 7.585 -3.620 1.00 95.88 186 PHE A O 1
ATOM 1470 N N . TYR A 1 187 ? 15.989 9.750 -3.474 1.00 97.88 187 TYR A N 1
ATOM 1471 C CA . TYR A 1 187 ? 17.162 10.230 -4.209 1.00 97.88 187 TYR A CA 1
ATOM 1472 C C . TYR A 1 187 ? 18.459 9.968 -3.442 1.00 97.88 187 TYR A C 1
ATOM 1474 O O . TYR A 1 187 ? 19.418 9.523 -4.059 1.00 97.88 187 TYR A O 1
ATOM 1482 N N . LYS A 1 188 ? 18.490 10.148 -2.113 1.00 97.81 188 LYS A N 1
ATOM 1483 C CA . LYS A 1 188 ? 19.667 9.847 -1.283 1.00 97.81 188 LYS A CA 1
ATOM 1484 C C . LYS A 1 188 ? 20.124 8.393 -1.435 1.00 97.81 188 LYS A C 1
ATOM 1486 O O . LYS A 1 188 ? 21.260 8.176 -1.837 1.00 97.81 188 LYS A O 1
ATOM 1491 N N . LYS A 1 189 ? 19.219 7.420 -1.289 1.00 96.25 189 LYS A N 1
ATOM 1492 C CA . LYS A 1 189 ? 19.535 5.983 -1.452 1.00 96.25 189 LYS A CA 1
ATOM 1493 C C . LYS A 1 189 ? 20.039 5.605 -2.854 1.00 96.25 189 LYS A C 1
ATOM 1495 O O . LYS A 1 189 ? 20.851 4.692 -2.994 1.00 96.25 189 LYS A O 1
ATOM 1500 N N . ALA A 1 190 ? 19.578 6.304 -3.894 1.00 96.31 190 ALA A N 1
ATOM 1501 C CA . ALA A 1 190 ? 20.066 6.109 -5.259 1.00 96.31 190 ALA A CA 1
ATOM 1502 C C . ALA A 1 190 ? 21.406 6.834 -5.518 1.00 96.31 190 ALA A C 1
ATOM 1504 O O . ALA A 1 190 ? 22.255 6.310 -6.234 1.00 96.31 190 ALA A O 1
ATOM 1505 N N . ALA A 1 191 ? 21.614 8.005 -4.909 1.00 96.62 191 ALA A N 1
ATOM 1506 C CA . ALA A 1 191 ? 22.832 8.810 -5.008 1.00 96.62 191 ALA A CA 1
ATOM 1507 C C . ALA A 1 191 ? 24.019 8.194 -4.243 1.00 96.62 191 ALA A C 1
ATOM 1509 O O . ALA A 1 191 ? 25.157 8.274 -4.710 1.00 96.62 191 ALA A O 1
ATOM 1510 N N . GLU A 1 192 ? 23.737 7.554 -3.103 1.00 96.38 192 GLU A N 1
ATOM 1511 C CA . GLU A 1 192 ? 24.658 6.718 -2.318 1.00 96.38 192 GLU A CA 1
ATOM 1512 C C . GLU A 1 192 ? 25.124 5.493 -3.124 1.00 96.38 192 GLU A C 1
ATOM 1514 O O . GLU A 1 192 ? 26.292 5.130 -3.067 1.00 96.38 192 GLU A O 1
ATOM 1519 N N . GLN A 1 193 ? 24.252 4.932 -3.971 1.00 94.62 193 GLN A N 1
ATOM 1520 C CA . GLN A 1 193 ? 24.591 3.913 -4.979 1.00 94.62 193 GLN A CA 1
ATOM 1521 C C . GLN A 1 193 ? 25.190 4.500 -6.274 1.00 94.62 193 GLN A C 1
ATOM 1523 O O . GLN A 1 193 ? 25.118 3.885 -7.337 1.00 94.62 193 GLN A O 1
ATOM 1528 N N . GLY A 1 194 ? 25.742 5.712 -6.216 1.00 93.75 194 GLY A N 1
ATOM 1529 C CA . GLY A 1 194 ? 26.461 6.342 -7.321 1.00 93.75 194 GLY A CA 1
ATOM 1530 C C . GLY A 1 194 ? 25.604 6.986 -8.417 1.00 93.75 194 GLY A C 1
ATOM 1531 O O . GLY A 1 194 ? 26.157 7.740 -9.205 1.00 93.75 194 GLY A O 1
ATOM 1532 N N . LEU A 1 195 ? 24.284 6.768 -8.483 1.00 94.44 195 LEU A N 1
ATOM 1533 C CA . LEU A 1 195 ? 23.485 7.154 -9.658 1.00 94.44 195 LEU A CA 1
ATOM 1534 C C . LEU A 1 195 ? 23.503 8.689 -9.904 1.00 94.44 195 LEU A C 1
ATOM 1536 O O . LEU A 1 195 ? 23.008 9.445 -9.056 1.00 94.44 195 LEU A O 1
ATOM 1540 N N . PRO A 1 196 ? 24.035 9.183 -11.044 1.00 94.81 196 PRO A N 1
ATOM 1541 C CA . PRO A 1 196 ? 24.328 10.606 -11.230 1.00 94.81 196 PRO A CA 1
ATOM 1542 C C . PRO A 1 196 ? 23.075 11.481 -11.335 1.00 94.81 196 PRO A C 1
ATOM 1544 O O . PRO A 1 196 ? 23.071 12.611 -10.845 1.00 94.81 196 PRO A O 1
ATOM 1547 N N . GLU A 1 197 ? 21.974 10.972 -11.893 1.00 95.31 197 GLU A N 1
ATOM 1548 C CA . GLU A 1 197 ? 20.700 11.695 -11.946 1.00 95.31 197 GLU A CA 1
ATOM 1549 C C . GLU A 1 197 ? 20.088 11.869 -10.547 1.00 95.31 197 GLU A C 1
ATOM 1551 O O . GLU A 1 197 ? 19.429 12.876 -10.275 1.00 95.31 197 GLU A O 1
ATOM 1556 N N . ALA A 1 198 ? 20.328 10.916 -9.637 1.00 96.69 198 ALA A N 1
ATOM 1557 C CA . ALA A 1 198 ? 19.906 11.012 -8.243 1.00 96.69 198 ALA A CA 1
ATOM 1558 C C . ALA A 1 198 ? 20.778 11.995 -7.452 1.00 96.69 198 ALA A C 1
ATOM 1560 O O . ALA A 1 198 ? 20.239 12.811 -6.706 1.00 96.69 198 ALA A O 1
ATOM 1561 N N . GLN A 1 199 ? 22.100 11.967 -7.658 1.00 97.75 199 GLN A N 1
ATOM 1562 C CA . GLN A 1 199 ? 23.032 12.947 -7.087 1.00 97.75 199 GLN A CA 1
ATOM 1563 C C . GLN A 1 199 ? 22.657 14.373 -7.519 1.00 97.75 199 GLN A C 1
ATOM 1565 O O . GLN A 1 199 ? 22.517 15.259 -6.678 1.00 97.75 199 GLN A O 1
ATOM 1570 N N . PHE A 1 200 ? 22.396 14.583 -8.812 1.00 97.81 200 PHE A N 1
ATOM 1571 C CA . PHE A 1 200 ? 21.949 15.869 -9.349 1.00 97.81 200 PHE A CA 1
ATOM 1572 C C . PHE A 1 200 ? 20.603 16.325 -8.769 1.00 97.81 200 PHE A C 1
ATOM 1574 O O . PHE A 1 200 ? 20.495 17.458 -8.297 1.00 97.81 200 PHE A O 1
ATOM 1581 N N . ASN A 1 201 ? 19.587 15.455 -8.749 1.00 97.19 201 ASN A N 1
ATOM 1582 C CA . ASN A 1 201 ? 18.275 15.810 -8.200 1.00 97.19 201 ASN A CA 1
ATOM 1583 C C . ASN A 1 201 ? 18.326 16.099 -6.691 1.00 97.19 201 ASN A C 1
ATOM 1585 O O . ASN A 1 201 ? 17.650 17.021 -6.240 1.00 97.19 201 ASN A O 1
ATOM 1589 N N . LEU A 1 202 ? 19.138 15.370 -5.917 1.00 97.56 202 LEU A N 1
ATOM 1590 C CA . LEU A 1 202 ? 19.321 15.638 -4.489 1.00 97.56 202 LEU A CA 1
ATOM 1591 C C . LEU A 1 202 ? 20.096 16.942 -4.246 1.00 97.56 202 LEU A C 1
ATOM 1593 O O . LEU A 1 202 ? 19.698 17.730 -3.391 1.00 97.56 202 LEU A O 1
ATOM 1597 N N . GLY A 1 203 ? 21.138 17.226 -5.035 1.00 96.06 203 GLY A N 1
ATOM 1598 C CA . GLY A 1 203 ? 21.838 18.512 -4.983 1.00 96.06 203 GLY A CA 1
ATOM 1599 C C . GLY A 1 203 ? 20.899 19.687 -5.283 1.00 96.06 203 GLY A C 1
ATOM 1600 O O . GLY A 1 203 ? 20.858 20.663 -4.539 1.00 96.06 203 GLY A O 1
ATOM 1601 N N . LEU A 1 204 ? 20.028 19.549 -6.290 1.00 96.56 204 LEU A N 1
ATOM 1602 C CA . LEU A 1 204 ? 18.962 20.519 -6.570 1.00 96.56 204 LEU A CA 1
ATOM 1603 C C . LEU A 1 204 ? 17.910 20.649 -5.457 1.00 96.56 204 LEU A C 1
ATOM 1605 O O . LEU A 1 204 ? 17.208 21.662 -5.427 1.00 96.56 204 LEU A O 1
ATOM 1609 N N . PHE A 1 205 ? 17.757 19.654 -4.581 1.00 97.31 205 PHE A N 1
ATOM 1610 C CA . PHE A 1 205 ? 16.851 19.726 -3.434 1.00 97.31 205 PHE A CA 1
ATOM 1611 C C . PHE A 1 205 ? 17.496 20.498 -2.281 1.00 97.31 205 PHE A C 1
ATOM 1613 O O . PHE A 1 205 ? 16.873 21.432 -1.776 1.00 97.31 205 PHE A O 1
ATOM 1620 N N . TYR A 1 206 ? 18.757 20.199 -1.955 1.00 96.19 206 TYR A N 1
ATOM 1621 C CA . TYR A 1 206 ? 19.557 20.963 -0.991 1.00 96.19 206 TYR A CA 1
ATOM 1622 C C . TYR A 1 206 ? 19.759 22.427 -1.422 1.00 96.19 206 TYR A C 1
ATOM 1624 O O . TYR A 1 206 ? 19.575 23.332 -0.617 1.00 96.19 206 TYR A O 1
ATOM 1632 N N . ALA A 1 207 ? 19.997 22.704 -2.709 1.00 92.31 207 ALA A N 1
ATOM 1633 C CA . ALA A 1 207 ? 20.094 24.074 -3.234 1.00 92.31 207 ALA A CA 1
ATOM 1634 C C . ALA A 1 207 ? 18.779 24.882 -3.186 1.00 92.31 207 ALA A C 1
ATOM 1636 O O . ALA A 1 207 ? 18.784 26.067 -3.516 1.00 92.31 207 ALA A O 1
ATOM 1637 N N . LYS A 1 208 ? 17.637 24.244 -2.885 1.00 91.62 208 LYS A N 1
ATOM 1638 C CA . LYS A 1 208 ? 16.292 24.847 -2.980 1.00 91.62 208 LYS A CA 1
ATOM 1639 C C . LYS A 1 208 ? 15.400 24.579 -1.761 1.00 91.62 208 LYS A C 1
ATOM 1641 O O . LYS A 1 208 ? 14.202 24.837 -1.844 1.00 91.62 208 LYS A O 1
ATOM 1646 N N . GLY A 1 209 ? 15.941 24.016 -0.677 1.00 90.56 209 GLY A N 1
ATOM 1647 C CA . GLY A 1 209 ? 15.189 23.693 0.544 1.00 90.56 209 GLY A CA 1
ATOM 1648 C C . GLY A 1 209 ? 14.020 22.716 0.333 1.00 90.56 209 GLY A C 1
ATOM 1649 O O . GLY A 1 209 ? 13.005 22.789 1.024 1.00 90.56 209 GLY A O 1
ATOM 1650 N N . ARG A 1 210 ? 14.088 21.837 -0.678 1.00 89.12 210 ARG A N 1
ATOM 1651 C CA . ARG A 1 210 ? 12.951 20.976 -1.059 1.00 89.12 210 ARG A CA 1
ATOM 1652 C C . ARG A 1 210 ? 12.950 19.683 -0.253 1.00 89.12 210 ARG A C 1
ATOM 1654 O O . ARG A 1 210 ? 13.592 18.715 -0.637 1.00 89.12 210 ARG A O 1
ATOM 1661 N N . GLY A 1 211 ? 12.210 19.658 0.856 1.00 82.38 211 GLY A N 1
ATOM 1662 C CA . GLY A 1 211 ? 12.075 18.467 1.715 1.00 82.38 211 GLY A CA 1
ATOM 1663 C C . GLY A 1 211 ? 13.319 18.122 2.547 1.00 82.38 211 GLY A C 1
ATOM 1664 O O . GLY A 1 211 ? 13.323 17.115 3.255 1.00 82.38 211 GLY A O 1
ATOM 1665 N N . VAL A 1 212 ? 14.337 18.978 2.460 1.00 88.56 212 VAL A N 1
ATOM 1666 C CA . VAL A 1 212 ? 15.584 19.044 3.229 1.00 88.56 212 VAL A CA 1
ATOM 1667 C C . VAL A 1 212 ? 15.857 20.522 3.528 1.00 88.56 212 VAL A C 1
ATOM 1669 O O . VAL A 1 212 ? 15.304 21.389 2.848 1.00 88.56 212 VAL A O 1
ATOM 1672 N N . ALA A 1 213 ? 16.701 20.824 4.516 1.00 90.31 213 ALA A N 1
ATOM 1673 C CA . ALA A 1 213 ? 17.181 22.190 4.732 1.00 90.31 213 ALA A CA 1
ATOM 1674 C C . ALA A 1 213 ? 17.967 22.711 3.510 1.00 90.31 213 ALA A C 1
ATOM 1676 O O . ALA A 1 213 ? 18.440 21.925 2.684 1.00 90.31 213 ALA A O 1
ATOM 1677 N N . VAL A 1 214 ? 18.105 24.036 3.393 1.00 93.31 214 VAL A N 1
ATOM 1678 C CA . VAL A 1 214 ? 18.988 24.633 2.382 1.00 93.31 214 VAL A CA 1
ATOM 1679 C C . VAL A 1 214 ? 20.437 24.349 2.771 1.00 93.31 214 VAL A C 1
ATOM 1681 O O . VAL A 1 214 ? 20.863 24.723 3.857 1.00 93.31 214 VAL A O 1
ATOM 1684 N N . ASP A 1 215 ? 21.184 23.707 1.877 1.00 92.31 215 ASP A N 1
ATOM 1685 C CA . ASP A 1 215 ? 22.612 23.431 2.047 1.00 92.31 215 ASP A CA 1
ATOM 1686 C C . ASP A 1 215 ? 23.318 23.571 0.693 1.00 92.31 215 ASP A C 1
ATOM 1688 O O . ASP A 1 215 ? 23.180 22.740 -0.210 1.00 92.31 215 ASP A O 1
ATOM 1692 N N . PHE A 1 216 ? 24.068 24.656 0.519 1.00 91.12 216 PHE A N 1
ATOM 1693 C CA . PHE A 1 216 ? 24.804 24.884 -0.721 1.00 91.12 216 PHE A CA 1
ATOM 1694 C C . PHE A 1 216 ? 26.088 24.040 -0.812 1.00 91.12 216 PHE A C 1
ATOM 1696 O O . PHE A 1 216 ? 26.522 23.733 -1.924 1.00 91.12 216 PHE A O 1
ATOM 1703 N N . ILE A 1 217 ? 26.652 23.591 0.315 1.00 89.94 217 ILE A N 1
ATOM 1704 C CA . ILE A 1 217 ? 27.890 22.804 0.377 1.00 89.94 217 ILE A CA 1
ATOM 1705 C C . ILE A 1 217 ? 27.619 21.344 -0.003 1.00 89.94 217 ILE A C 1
ATOM 1707 O O . ILE A 1 217 ? 28.238 20.838 -0.945 1.00 89.94 217 ILE A O 1
ATOM 1711 N N . GLU A 1 218 ? 26.649 20.683 0.639 1.00 93.06 218 GLU A N 1
ATOM 1712 C CA . GLU A 1 218 ? 26.249 19.314 0.281 1.00 93.06 218 GLU A CA 1
ATOM 1713 C C . GLU A 1 218 ? 25.639 19.276 -1.130 1.00 93.06 218 GLU A C 1
ATOM 1715 O O . GLU A 1 218 ? 25.907 18.350 -1.900 1.00 93.06 218 GLU A O 1
ATOM 1720 N N . SER A 1 219 ? 24.922 20.335 -1.537 1.00 96.06 219 SER A N 1
ATOM 1721 C CA . SER A 1 219 ? 24.517 20.528 -2.935 1.00 96.06 219 SER A CA 1
ATOM 1722 C C . SER A 1 219 ? 25.714 20.521 -3.891 1.00 96.06 219 SER A C 1
ATOM 1724 O O . SER A 1 219 ? 25.757 19.703 -4.811 1.00 96.06 219 SER A O 1
ATOM 1726 N N . ALA A 1 220 ? 26.714 21.384 -3.683 1.00 93.94 220 ALA A N 1
ATOM 1727 C CA . ALA A 1 220 ? 27.867 21.470 -4.576 1.00 93.94 220 ALA A CA 1
ATOM 1728 C C . ALA A 1 220 ? 28.694 20.175 -4.594 1.00 93.94 220 ALA A C 1
ATOM 1730 O O . ALA A 1 220 ? 29.180 19.779 -5.651 1.00 93.94 220 ALA A O 1
ATOM 1731 N N . LYS A 1 221 ? 28.810 19.474 -3.464 1.00 96.38 221 LYS A N 1
ATOM 1732 C CA . LYS A 1 221 ? 29.435 18.146 -3.351 1.00 96.38 221 LYS A CA 1
ATOM 1733 C C . LYS A 1 221 ? 28.705 17.097 -4.202 1.00 96.38 221 LYS A C 1
ATOM 1735 O O . LYS A 1 221 ? 29.345 16.397 -4.987 1.00 96.38 221 LYS A O 1
ATOM 1740 N N . LEU A 1 222 ? 27.375 17.024 -4.118 1.00 96.81 222 LEU A N 1
ATOM 1741 C CA . LEU A 1 222 ? 26.552 16.124 -4.938 1.00 96.81 222 LEU A CA 1
ATOM 1742 C C . LEU A 1 222 ? 26.594 16.491 -6.431 1.00 96.81 222 LEU A C 1
ATOM 1744 O O . LEU A 1 222 ? 26.736 15.613 -7.283 1.00 96.81 222 LEU A O 1
ATOM 1748 N N . LEU A 1 223 ? 26.545 17.786 -6.758 1.00 96.19 223 LEU A N 1
ATOM 1749 C CA . LEU A 1 223 ? 26.660 18.283 -8.132 1.00 96.19 223 LEU A CA 1
ATOM 1750 C C . LEU A 1 223 ? 28.050 18.018 -8.730 1.00 96.19 223 LEU A C 1
ATOM 1752 O O . LEU A 1 223 ? 28.132 17.666 -9.903 1.00 96.19 223 LEU A O 1
ATOM 1756 N N . ARG A 1 224 ? 29.133 18.111 -7.945 1.00 95.56 224 ARG A N 1
ATOM 1757 C CA . ARG A 1 224 ? 30.490 17.712 -8.368 1.00 95.56 224 ARG A CA 1
ATOM 1758 C C . ARG A 1 224 ? 30.554 16.217 -8.702 1.00 95.56 224 ARG A C 1
ATOM 1760 O O . ARG A 1 224 ? 31.066 15.875 -9.765 1.00 95.56 224 ARG A O 1
ATOM 1767 N N . LYS A 1 225 ? 29.970 15.338 -7.874 1.00 95.50 225 LYS A N 1
ATOM 1768 C CA . LYS A 1 225 ? 29.910 13.886 -8.155 1.00 95.50 225 LYS A CA 1
ATOM 1769 C C . LYS A 1 225 ? 29.116 13.564 -9.432 1.00 95.50 225 LYS A C 1
ATOM 1771 O O . LYS A 1 225 ? 29.601 12.810 -10.274 1.00 95.50 225 LYS A O 1
ATOM 1776 N N . ALA A 1 226 ? 27.963 14.202 -9.641 1.00 96.19 226 ALA A N 1
ATOM 1777 C CA . ALA A 1 226 ? 27.193 14.050 -10.880 1.00 96.19 226 ALA A CA 1
ATOM 1778 C C . ALA A 1 226 ? 27.939 14.608 -12.114 1.00 96.19 226 ALA A C 1
ATOM 1780 O O . ALA A 1 226 ? 27.907 14.014 -13.189 1.00 96.19 226 ALA A O 1
ATOM 1781 N N . ALA A 1 227 ? 28.644 15.733 -11.961 1.00 95.06 227 ALA A N 1
ATOM 1782 C CA . ALA A 1 227 ? 29.434 16.362 -13.019 1.00 95.06 227 ALA A CA 1
ATOM 1783 C C . ALA A 1 227 ? 30.670 15.542 -13.433 1.00 95.06 227 ALA A C 1
ATOM 1785 O O . ALA A 1 227 ? 31.026 15.556 -14.614 1.00 95.06 227 ALA A O 1
ATOM 1786 N N . ALA A 1 228 ? 31.313 14.846 -12.490 1.00 95.38 228 ALA A N 1
ATOM 1787 C CA . ALA A 1 228 ? 32.412 13.920 -12.767 1.00 95.38 228 ALA A CA 1
ATOM 1788 C C . ALA A 1 228 ? 31.931 12.737 -13.624 1.00 95.38 228 ALA A C 1
ATOM 1790 O O . ALA A 1 228 ? 32.562 12.399 -14.619 1.00 95.38 228 ALA A O 1
ATOM 1791 N N . GLN A 1 229 ? 30.735 12.215 -13.334 1.00 94.31 229 GLN A N 1
ATOM 1792 C CA . GLN A 1 229 ? 30.030 11.205 -14.138 1.00 94.31 229 GLN A CA 1
ATOM 1793 C C . GLN A 1 229 ? 29.390 11.768 -15.430 1.00 94.31 229 GLN A C 1
ATOM 1795 O O . GLN A 1 229 ? 28.373 11.272 -15.910 1.00 94.31 229 GLN A O 1
ATOM 1800 N N . GLY A 1 230 ? 29.951 12.843 -15.991 1.00 91.50 230 GLY A N 1
ATOM 1801 C CA . GLY A 1 230 ? 29.553 13.399 -17.287 1.00 91.50 230 GLY A CA 1
ATOM 1802 C C . GLY A 1 230 ? 28.264 14.231 -17.318 1.00 91.50 230 GLY A C 1
ATOM 1803 O O . GLY A 1 230 ? 27.984 14.836 -18.354 1.00 91.50 230 GLY A O 1
ATOM 1804 N N . LEU A 1 231 ? 27.495 14.343 -16.225 1.00 92.69 231 LEU A N 1
ATOM 1805 C CA . LEU A 1 231 ? 26.185 15.010 -16.247 1.00 92.69 231 LEU A CA 1
ATOM 1806 C C . LEU A 1 231 ? 26.324 16.535 -16.463 1.00 92.69 231 LEU A C 1
ATOM 1808 O O . LEU A 1 231 ? 26.578 17.311 -15.536 1.00 92.69 231 LEU A O 1
ATOM 1812 N N . THR A 1 232 ? 26.160 16.993 -17.707 1.00 93.12 232 THR A N 1
ATOM 1813 C CA . THR A 1 232 ? 26.457 18.383 -18.115 1.00 93.12 232 THR A CA 1
ATOM 1814 C C . THR A 1 232 ? 25.564 19.419 -17.428 1.00 93.12 232 THR A C 1
ATOM 1816 O O . THR A 1 232 ? 26.001 20.542 -17.165 1.00 93.12 232 THR A O 1
ATOM 1819 N N . GLN A 1 233 ? 24.340 19.041 -17.057 1.00 92.00 233 GLN A N 1
ATOM 1820 C CA . GLN A 1 233 ? 23.419 19.867 -16.278 1.00 92.00 233 GLN A CA 1
ATOM 1821 C C . GLN A 1 233 ? 23.995 20.190 -14.890 1.00 92.00 233 GLN A C 1
ATOM 1823 O O . GLN A 1 233 ? 23.858 21.321 -14.424 1.00 92.00 233 GLN A O 1
ATOM 1828 N N . ALA A 1 234 ? 24.704 19.247 -14.256 1.00 92.25 234 ALA A N 1
ATOM 1829 C CA . ALA A 1 234 ? 25.354 19.475 -12.968 1.00 92.25 234 ALA A CA 1
ATOM 1830 C C . ALA A 1 234 ? 26.500 20.495 -13.086 1.00 92.25 234 ALA A C 1
ATOM 1832 O O . ALA A 1 234 ? 26.579 21.418 -12.276 1.00 92.25 234 ALA A O 1
ATOM 1833 N N . LYS A 1 235 ? 27.312 20.407 -14.154 1.00 92.75 235 LYS A N 1
ATOM 1834 C CA . LYS A 1 235 ? 28.359 21.401 -14.476 1.00 92.75 235 LYS A CA 1
ATOM 1835 C C . LYS A 1 235 ? 27.770 22.812 -14.643 1.00 92.75 235 LYS A C 1
ATOM 1837 O O . LYS A 1 235 ? 28.308 23.768 -14.087 1.00 92.75 235 LYS A O 1
ATOM 1842 N N . LYS A 1 236 ? 26.637 22.941 -15.350 1.00 94.25 236 LYS A N 1
ATOM 1843 C CA . LYS A 1 236 ? 25.932 24.226 -15.541 1.00 94.25 236 LYS A CA 1
ATOM 1844 C C . LYS A 1 236 ? 25.422 24.815 -14.218 1.00 94.25 236 LYS A C 1
ATOM 1846 O O . LYS A 1 236 ? 25.682 25.983 -13.943 1.00 94.25 236 LYS A O 1
ATOM 1851 N N . VAL A 1 237 ? 24.747 24.020 -13.382 1.00 91.88 237 VAL A N 1
ATOM 1852 C CA . VAL A 1 237 ? 24.226 24.486 -12.079 1.00 91.88 237 VAL A CA 1
ATOM 1853 C C . VAL A 1 237 ? 25.362 24.876 -11.129 1.00 91.88 237 VAL A C 1
ATOM 1855 O O . VAL A 1 237 ? 25.281 25.922 -10.489 1.00 91.88 237 VAL A O 1
ATOM 1858 N N . LEU A 1 238 ? 26.450 24.099 -11.088 1.00 92.31 238 LEU A N 1
ATOM 1859 C CA . LEU A 1 238 ? 27.613 24.405 -10.254 1.00 92.31 238 LEU A CA 1
ATOM 1860 C C . LEU A 1 238 ? 28.272 25.738 -10.655 1.00 92.31 238 LEU A C 1
ATOM 1862 O O . LEU A 1 238 ? 28.588 26.540 -9.777 1.00 92.31 238 LEU A O 1
ATOM 1866 N N . LYS A 1 239 ? 28.402 26.026 -11.962 1.00 93.44 239 LYS A N 1
ATOM 1867 C CA . LYS A 1 239 ? 28.905 27.326 -12.451 1.00 93.44 239 LYS A CA 1
ATOM 1868 C C . LYS A 1 239 ? 28.028 28.494 -11.978 1.00 93.44 239 LYS A C 1
ATOM 1870 O O . LYS A 1 239 ? 28.573 29.509 -11.559 1.00 93.44 239 LYS A O 1
ATOM 1875 N N . ILE A 1 240 ? 26.699 28.333 -11.986 1.00 92.56 240 ILE A N 1
ATOM 1876 C CA . ILE A 1 240 ? 25.742 29.354 -11.514 1.00 92.56 240 ILE A CA 1
ATOM 1877 C C . ILE A 1 240 ? 25.825 29.554 -9.992 1.00 92.56 240 ILE A C 1
ATOM 1879 O O . ILE A 1 240 ? 25.735 30.684 -9.519 1.00 92.56 240 ILE A O 1
ATOM 1883 N N . MET A 1 241 ? 26.008 28.486 -9.207 1.00 90.94 241 MET A N 1
ATOM 1884 C CA . MET A 1 241 ? 26.179 28.608 -7.751 1.00 90.94 241 MET A CA 1
ATOM 1885 C C . MET A 1 241 ? 27.474 29.350 -7.391 1.00 90.94 241 MET A C 1
ATOM 1887 O O . MET A 1 241 ? 27.447 30.231 -6.536 1.00 90.94 241 MET A O 1
ATOM 1891 N N . ILE A 1 242 ? 28.575 29.051 -8.091 1.00 90.56 242 ILE A N 1
ATOM 1892 C CA . ILE A 1 242 ? 29.862 29.746 -7.926 1.00 90.56 242 ILE A CA 1
ATOM 1893 C C . ILE A 1 242 ? 29.753 31.216 -8.363 1.00 90.56 242 ILE A C 1
ATOM 1895 O O . ILE A 1 242 ? 30.205 32.100 -7.640 1.00 90.56 242 ILE A O 1
ATOM 1899 N N . SER A 1 243 ? 29.123 31.515 -9.508 1.00 91.06 243 SER A N 1
ATOM 1900 C CA . SER A 1 243 ? 28.992 32.900 -9.994 1.00 91.06 243 SER A CA 1
ATOM 1901 C C . SER A 1 243 ? 28.053 33.768 -9.150 1.00 91.06 243 SER A C 1
ATOM 1903 O O . SER A 1 243 ? 28.082 34.985 -9.280 1.00 91.06 243 SER A O 1
ATOM 1905 N N . LYS A 1 244 ? 27.217 33.158 -8.299 1.00 90.50 244 LYS A N 1
ATOM 1906 C CA . LYS A 1 244 ? 26.370 33.848 -7.313 1.00 90.50 244 LYS A CA 1
ATOM 1907 C C . LYS A 1 244 ? 26.977 33.895 -5.903 1.00 90.50 244 LYS A C 1
ATOM 1909 O O . LYS A 1 244 ? 26.283 34.292 -4.976 1.00 90.50 244 LYS A O 1
ATOM 1914 N N . GLY A 1 245 ? 28.220 33.442 -5.717 1.00 87.12 245 GLY A N 1
ATOM 1915 C CA . GLY A 1 245 ? 28.879 33.401 -4.404 1.00 87.12 245 GLY A CA 1
ATOM 1916 C C . GLY A 1 245 ? 28.265 32.416 -3.397 1.00 87.12 245 GLY A C 1
ATOM 1917 O O . GLY A 1 245 ? 28.672 32.404 -2.242 1.00 87.12 245 GLY A O 1
ATOM 1918 N N . LEU A 1 246 ? 27.314 31.569 -3.815 1.00 84.94 246 LEU A N 1
ATOM 1919 C CA . LEU A 1 246 ? 26.598 30.635 -2.929 1.00 84.94 246 LEU A CA 1
ATOM 1920 C C . LEU A 1 246 ? 27.481 29.477 -2.445 1.00 84.94 246 LEU A C 1
ATOM 1922 O O . LEU A 1 246 ? 27.149 28.807 -1.472 1.00 84.94 246 LEU A O 1
ATOM 1926 N N . VAL A 1 247 ? 28.587 29.227 -3.147 1.00 86.88 247 VAL A N 1
ATOM 1927 C CA . VAL A 1 247 ? 29.686 28.351 -2.731 1.00 86.88 247 VAL A CA 1
ATOM 1928 C C . VAL A 1 247 ? 31.010 28.956 -3.191 1.00 86.88 247 VAL A C 1
ATOM 1930 O O . VAL A 1 247 ? 31.034 29.613 -4.239 1.00 86.88 247 VAL A O 1
ATOM 1933 N N . PRO A 1 248 ? 32.122 28.715 -2.474 1.00 77.75 248 PRO A N 1
ATOM 1934 C CA . PRO A 1 248 ? 33.431 29.162 -2.925 1.00 77.75 248 PRO A CA 1
ATOM 1935 C C . PRO A 1 248 ? 33.773 28.576 -4.301 1.00 77.75 248 PRO A C 1
ATOM 1937 O O . PRO A 1 248 ? 33.427 27.429 -4.627 1.00 77.75 248 PRO A O 1
ATOM 1940 N N . LYS A 1 249 ? 34.513 29.360 -5.099 1.00 73.00 249 LYS A N 1
ATOM 1941 C CA . LYS A 1 249 ? 35.279 28.827 -6.235 1.00 73.00 249 LYS A CA 1
ATOM 1942 C C . LYS A 1 249 ? 36.123 27.647 -5.717 1.00 73.00 249 LYS A C 1
ATOM 1944 O O . LYS A 1 249 ? 36.662 27.757 -4.616 1.00 73.00 249 LYS A O 1
ATOM 1949 N N . PRO A 1 250 ? 36.238 26.526 -6.453 1.00 62.78 250 PRO A N 1
ATOM 1950 C CA . PRO A 1 250 ? 37.187 25.487 -6.069 1.00 62.78 250 PRO A CA 1
ATOM 1951 C C . PRO A 1 250 ? 38.587 26.106 -5.999 1.00 62.78 250 PRO A C 1
ATOM 1953 O O . PRO A 1 250 ? 38.991 26.805 -6.931 1.00 62.78 250 PRO A O 1
ATOM 1956 N N . SER A 1 251 ? 39.302 25.875 -4.898 1.00 48.94 251 SER A N 1
ATOM 1957 C CA . SER A 1 251 ? 40.717 26.217 -4.806 1.00 48.94 251 SER A CA 1
ATOM 1958 C C . SER A 1 251 ? 41.485 25.454 -5.884 1.00 48.94 251 SER A C 1
ATOM 1960 O O . SER A 1 251 ? 41.218 24.281 -6.145 1.00 48.94 251 SER A O 1
ATOM 1962 N N . THR A 1 252 ? 42.461 26.109 -6.507 1.00 43.44 252 THR A N 1
ATOM 1963 C CA . THR A 1 252 ? 43.427 25.448 -7.401 1.00 43.44 252 THR A CA 1
ATOM 1964 C C . THR A 1 252 ? 44.358 24.499 -6.636 1.00 43.44 252 THR A C 1
ATOM 1966 O O . THR A 1 252 ? 44.924 23.591 -7.233 1.00 43.44 252 THR A O 1
ATOM 1969 N N . ALA A 1 253 ? 44.441 24.635 -5.309 1.00 40.44 253 ALA A N 1
ATOM 1970 C CA . ALA A 1 253 ? 45.028 23.655 -4.403 1.00 40.44 253 ALA A CA 1
ATOM 1971 C C . ALA A 1 253 ? 43.965 22.647 -3.915 1.00 40.44 253 ALA A C 1
ATOM 1973 O O . ALA A 1 253 ? 43.243 22.941 -2.960 1.00 40.44 253 ALA A O 1
ATOM 1974 N N . ALA A 1 254 ? 43.855 21.503 -4.609 1.00 34.00 254 ALA A N 1
ATOM 1975 C CA . ALA A 1 254 ? 43.312 20.209 -4.136 1.00 34.00 254 ALA A CA 1
ATOM 1976 C C . ALA A 1 254 ? 43.321 19.138 -5.263 1.00 34.00 254 ALA A C 1
ATOM 1978 O O . ALA A 1 254 ? 42.321 18.462 -5.509 1.00 34.00 254 ALA A O 1
ATOM 1979 N N . SER A 1 255 ? 44.427 18.981 -5.997 1.00 34.44 255 SER A N 1
ATOM 1980 C CA . SER A 1 255 ? 44.543 18.018 -7.108 1.00 34.44 255 SER A CA 1
ATOM 1981 C C . SER A 1 255 ? 44.846 16.580 -6.648 1.00 34.44 255 SER A C 1
ATOM 1983 O O . SER A 1 255 ? 45.756 15.940 -7.169 1.00 34.44 255 SER A O 1
ATOM 1985 N N . HIS A 1 256 ? 44.076 16.058 -5.689 1.00 30.41 256 HIS A N 1
ATOM 1986 C CA . HIS A 1 256 ? 44.124 14.649 -5.285 1.00 30.41 256 HIS A CA 1
ATOM 1987 C C . HIS A 1 256 ? 42.707 14.070 -5.143 1.00 30.41 256 HIS A C 1
ATOM 1989 O O . HIS A 1 256 ? 41.884 14.648 -4.431 1.00 30.41 256 HIS A O 1
ATOM 1995 N N . PRO A 1 257 ? 42.393 12.931 -5.789 1.00 35.00 257 PRO A N 1
ATOM 1996 C CA . PRO A 1 257 ? 41.173 12.192 -5.500 1.00 35.00 257 PRO A CA 1
ATOM 1997 C C . PRO A 1 257 ? 41.318 11.443 -4.167 1.00 35.00 257 PRO A C 1
ATOM 1999 O O . PRO A 1 257 ? 42.245 10.651 -3.995 1.00 35.00 257 PRO A O 1
ATOM 2002 N N . GLU A 1 258 ? 40.378 11.648 -3.241 1.00 26.94 258 GLU A N 1
ATOM 2003 C CA . GLU A 1 258 ? 40.264 10.819 -2.035 1.00 26.94 258 GLU A CA 1
ATOM 2004 C C . GLU A 1 258 ? 40.054 9.351 -2.435 1.00 26.94 258 GLU A C 1
ATOM 2006 O O . GLU A 1 258 ? 38.990 8.962 -2.925 1.00 26.94 258 GLU A O 1
ATOM 2011 N N . SER A 1 259 ? 41.087 8.535 -2.234 1.00 29.36 259 SER A N 1
ATOM 2012 C CA . SER A 1 259 ? 41.000 7.081 -2.371 1.00 29.36 259 SER A CA 1
ATOM 2013 C C . SER A 1 259 ? 40.350 6.477 -1.118 1.00 29.36 259 SER A C 1
ATOM 2015 O O . SER A 1 259 ? 40.487 7.043 -0.031 1.00 29.36 259 SER A O 1
ATOM 2017 N N . PRO A 1 260 ? 39.627 5.345 -1.224 1.00 30.45 260 PRO A N 1
ATOM 2018 C CA . PRO A 1 260 ? 39.070 4.677 -0.050 1.00 30.45 260 PRO A CA 1
ATOM 2019 C C . PRO A 1 260 ? 40.194 4.209 0.896 1.00 30.45 260 PRO A C 1
ATOM 2021 O O . PRO A 1 260 ? 41.282 3.880 0.421 1.00 30.45 260 PRO A O 1
ATOM 2024 N N . PRO A 1 261 ? 39.953 4.149 2.219 1.00 26.25 261 PRO A N 1
ATOM 2025 C CA . PRO A 1 261 ? 40.997 3.850 3.196 1.00 26.25 261 PRO A CA 1
ATOM 2026 C C . PRO A 1 261 ? 41.541 2.424 3.032 1.00 26.25 261 PRO A C 1
ATOM 2028 O O . PRO A 1 261 ? 40.851 1.442 3.315 1.00 26.25 261 PRO A O 1
ATOM 2031 N N . SER A 1 262 ? 42.795 2.319 2.596 1.00 26.69 262 SER A N 1
ATOM 2032 C CA . SER A 1 262 ? 43.569 1.078 2.547 1.00 26.69 262 SER A CA 1
ATOM 2033 C C . SER A 1 262 ? 44.253 0.786 3.886 1.00 26.69 262 SER A C 1
ATOM 2035 O O . SER A 1 262 ? 44.668 1.697 4.600 1.00 26.69 262 SER A O 1
ATOM 2037 N N . VAL A 1 263 ? 44.403 -0.498 4.214 1.00 27.58 263 VAL A N 1
ATOM 2038 C CA . VAL A 1 263 ? 45.117 -0.967 5.415 1.00 27.58 263 VAL A CA 1
ATOM 2039 C C . VAL A 1 263 ? 46.631 -0.726 5.280 1.00 27.58 263 VAL A C 1
ATOM 2041 O O . VAL A 1 263 ? 47.172 -0.765 4.178 1.00 27.58 263 VAL A O 1
ATOM 2044 N N . ASN A 1 264 ? 47.311 -0.480 6.404 1.00 24.86 264 ASN A N 1
ATOM 2045 C CA . ASN A 1 264 ? 48.751 -0.208 6.475 1.00 24.86 264 ASN A CA 1
ATOM 2046 C C . ASN A 1 264 ? 49.648 -1.367 5.993 1.00 24.86 264 ASN A C 1
ATOM 2048 O O . ASN A 1 264 ? 49.572 -2.471 6.529 1.00 24.86 264 ASN A O 1
ATOM 2052 N N . SER A 1 265 ? 50.641 -1.035 5.162 1.00 25.58 265 SER A N 1
ATOM 2053 C CA . SER A 1 265 ? 51.971 -1.669 5.131 1.00 25.58 265 SER A CA 1
ATOM 2054 C C . SER A 1 265 ? 53.020 -0.659 4.623 1.00 25.58 265 SER A C 1
ATOM 2056 O O . SER A 1 265 ? 52.698 0.188 3.794 1.00 25.58 265 SER A O 1
ATOM 2058 N N . LYS A 1 266 ? 54.250 -0.697 5.160 1.00 24.64 266 LYS A N 1
ATOM 2059 C CA . LYS A 1 266 ? 55.349 0.270 4.895 1.00 24.64 266 LYS A CA 1
ATOM 2060 C C . LYS A 1 266 ? 56.266 -0.169 3.723 1.00 24.64 266 LYS A C 1
ATOM 2062 O O . LYS A 1 266 ? 56.066 -1.261 3.208 1.00 24.64 266 LYS A O 1
ATOM 2067 N N . ILE A 1 267 ? 57.338 0.620 3.473 1.00 26.31 267 ILE A N 1
ATOM 2068 C CA . ILE A 1 267 ? 58.566 0.347 2.659 1.00 26.31 267 ILE A CA 1
ATOM 2069 C C . ILE A 1 267 ? 58.406 0.699 1.153 1.00 26.31 267 ILE A C 1
ATOM 2071 O O . ILE A 1 267 ? 57.396 0.322 0.575 1.00 26.31 267 ILE A O 1
ATOM 2075 N N . SER A 1 268 ? 59.331 1.373 0.431 1.00 22.58 268 SER A N 1
ATOM 2076 C CA . SER A 1 268 ? 60.457 2.292 0.770 1.00 22.58 268 SER A CA 1
ATOM 2077 C C . SER A 1 268 ? 60.995 3.028 -0.500 1.00 22.58 268 SER A C 1
ATOM 2079 O O . SER A 1 268 ? 60.824 2.512 -1.595 1.00 22.58 268 SER A O 1
ATOM 2081 N N . GLN A 1 269 ? 61.668 4.184 -0.326 1.00 23.88 269 GLN A N 1
ATOM 2082 C CA . GLN A 1 269 ? 62.692 4.852 -1.193 1.00 23.88 269 GLN A CA 1
ATOM 2083 C C . GLN A 1 269 ? 62.462 5.158 -2.713 1.00 23.88 269 GLN A C 1
ATOM 2085 O O . GLN A 1 269 ? 62.477 4.268 -3.550 1.00 23.88 269 GLN A O 1
ATOM 2090 N N . ASN A 1 270 ? 62.375 6.466 -3.050 1.00 23.86 270 ASN A N 1
ATOM 2091 C CA . ASN A 1 270 ? 63.306 7.322 -3.854 1.00 23.86 270 ASN A CA 1
ATOM 2092 C C . ASN A 1 270 ? 64.135 6.778 -5.072 1.00 23.86 270 ASN A C 1
ATOM 2094 O O . ASN A 1 270 ? 64.597 5.646 -5.006 1.00 23.86 270 ASN A O 1
ATOM 2098 N N . PRO A 1 271 ? 64.632 7.647 -6.010 1.00 33.94 271 PRO A N 1
ATOM 2099 C CA . PRO A 1 271 ? 63.994 8.824 -6.664 1.00 33.94 271 PRO A CA 1
ATOM 2100 C C . PRO A 1 271 ? 64.450 9.164 -8.142 1.00 33.94 271 PRO A C 1
ATOM 2102 O O . PRO A 1 271 ? 65.575 8.875 -8.521 1.00 33.94 271 PRO A O 1
ATOM 2105 N N . ALA A 1 272 ? 63.655 9.972 -8.881 1.00 22.22 272 ALA A N 1
ATOM 2106 C CA . ALA A 1 272 ? 64.076 11.000 -9.893 1.00 22.22 272 ALA A CA 1
ATOM 2107 C C . ALA A 1 272 ? 64.930 10.590 -11.151 1.00 22.22 272 ALA A C 1
ATOM 2109 O O . ALA A 1 272 ? 65.256 9.415 -11.286 1.00 22.22 272 ALA A O 1
ATOM 2110 N N . PRO A 1 273 ? 65.342 11.503 -12.085 1.00 34.12 273 PRO A N 1
ATOM 2111 C CA . PRO A 1 273 ? 64.853 12.854 -12.468 1.00 34.12 273 PRO A CA 1
ATOM 2112 C C . PRO A 1 273 ? 64.649 13.102 -14.007 1.00 34.12 273 PRO A C 1
ATOM 2114 O O . PRO A 1 273 ? 65.052 12.302 -14.844 1.00 34.12 273 PRO A O 1
ATOM 2117 N N . SER A 1 274 ? 64.206 14.329 -14.361 1.00 23.72 274 SER A N 1
ATOM 2118 C CA . SER A 1 274 ? 64.469 15.066 -15.637 1.00 23.72 274 SER A CA 1
ATOM 2119 C C . SER A 1 274 ? 63.682 14.664 -16.919 1.00 23.72 274 SER A C 1
ATOM 2121 O O . SER A 1 274 ? 63.152 13.562 -16.983 1.00 23.72 274 SER A O 1
ATOM 2123 N N . SER A 1 275 ? 63.500 15.513 -17.952 1.00 24.59 275 SER A N 1
ATOM 2124 C CA . SER A 1 275 ? 63.956 16.904 -18.202 1.00 24.59 275 SER A CA 1
ATOM 2125 C C . SER A 1 275 ? 62.929 17.767 -18.997 1.00 24.59 275 SER A C 1
ATOM 2127 O O . SER A 1 275 ? 61.790 17.365 -19.212 1.00 24.59 275 SER A O 1
ATOM 2129 N N . SER A 1 276 ? 63.371 18.967 -19.401 1.00 22.44 276 SER A N 1
ATOM 2130 C CA . SER A 1 276 ? 62.789 20.027 -20.262 1.00 22.44 276 SER A CA 1
ATOM 2131 C C . SER A 1 276 ? 62.304 19.576 -21.675 1.00 22.44 276 SER A C 1
ATOM 2133 O O . SER A 1 276 ? 62.443 18.404 -22.007 1.00 22.44 276 SER A O 1
ATOM 2135 N N . THR A 1 277 ? 61.730 20.402 -22.577 1.00 25.23 277 THR A N 1
ATOM 2136 C CA . THR A 1 277 ? 61.794 21.883 -22.753 1.00 25.23 277 THR A CA 1
ATOM 2137 C C . THR A 1 277 ? 60.544 22.482 -23.460 1.00 25.23 277 THR A C 1
ATOM 2139 O O . THR A 1 277 ? 59.516 21.826 -23.605 1.00 25.23 277 THR A O 1
ATOM 2142 N N . GLU A 1 278 ? 60.620 23.762 -23.839 1.00 22.47 278 GLU A N 1
ATOM 2143 C CA . GLU A 1 278 ? 59.534 24.714 -24.119 1.00 22.47 278 GLU A CA 1
ATOM 2144 C C . GLU A 1 278 ? 59.129 24.898 -25.608 1.00 22.47 278 GLU A C 1
ATOM 2146 O O . GLU A 1 278 ? 59.814 24.464 -26.529 1.00 22.47 278 GLU A O 1
ATOM 2151 N N . SER A 1 279 ? 58.103 25.745 -25.803 1.00 23.14 279 SER A N 1
ATOM 2152 C CA . SER A 1 279 ? 57.995 26.797 -26.848 1.00 23.14 279 SER A CA 1
ATOM 2153 C C . SER A 1 279 ? 57.244 26.552 -28.186 1.00 23.14 279 SER A C 1
ATOM 2155 O O . SER A 1 279 ? 57.648 25.804 -29.063 1.00 23.14 279 SER A O 1
ATOM 2157 N N . ASN A 1 280 ? 56.145 27.311 -28.321 1.00 23.52 280 ASN A N 1
ATOM 2158 C CA . ASN A 1 280 ? 55.809 28.281 -29.386 1.00 23.52 280 ASN A CA 1
ATOM 2159 C C . ASN A 1 280 ? 55.652 27.929 -30.897 1.00 23.52 280 ASN A C 1
ATOM 2161 O O . ASN A 1 280 ? 56.607 27.802 -31.650 1.00 23.52 280 ASN A O 1
ATOM 2165 N N . SER A 1 281 ? 54.398 28.131 -31.344 1.00 24.36 281 SER A N 1
ATOM 2166 C CA . SER A 1 281 ? 53.952 29.096 -32.387 1.00 24.36 281 SER A CA 1
ATOM 2167 C C . SER A 1 281 ? 54.011 28.810 -33.908 1.00 24.36 281 SER A C 1
ATOM 2169 O O . SER A 1 281 ? 55.035 28.477 -34.485 1.00 24.36 281 SER A O 1
ATOM 2171 N N . ASP A 1 282 ? 52.875 29.146 -34.539 1.00 24.67 282 ASP A N 1
ATOM 2172 C CA . ASP A 1 282 ? 52.693 29.869 -35.814 1.00 24.67 282 ASP A CA 1
ATOM 2173 C C . ASP A 1 282 ? 52.925 29.252 -37.222 1.00 24.67 282 ASP A C 1
ATOM 2175 O O . ASP A 1 282 ? 53.856 29.574 -37.947 1.00 24.67 282 ASP A O 1
ATOM 2179 N N . ALA A 1 283 ? 51.849 28.607 -37.703 1.00 25.55 283 ALA A N 1
ATOM 2180 C CA . ALA A 1 283 ? 50.924 29.160 -38.722 1.00 25.55 283 ALA A CA 1
ATOM 2181 C C . ALA A 1 283 ? 51.217 29.163 -40.258 1.00 25.55 283 ALA A C 1
ATOM 2183 O O . ALA A 1 283 ? 52.299 29.452 -40.746 1.00 25.55 283 ALA A O 1
ATOM 2184 N N . LYS A 1 284 ? 50.083 29.066 -40.994 1.00 26.14 284 LYS A N 1
ATOM 2185 C CA . LYS A 1 284 ? 49.748 29.510 -42.383 1.00 26.14 284 LYS A CA 1
ATOM 2186 C C . LYS A 1 284 ? 49.890 28.551 -43.597 1.00 26.14 284 LYS A C 1
ATOM 2188 O O . LYS A 1 284 ? 50.955 28.356 -44.156 1.00 26.14 284 LYS A O 1
ATOM 2193 N N . LYS A 1 285 ? 48.699 28.253 -44.156 1.00 26.39 285 LYS A N 1
ATOM 2194 C CA . LYS A 1 285 ? 48.302 28.235 -45.594 1.00 26.39 285 LYS A CA 1
ATOM 2195 C C . LYS A 1 285 ? 48.863 27.167 -46.563 1.00 26.39 285 LYS A C 1
ATOM 2197 O O . LYS A 1 285 ? 49.955 27.320 -47.094 1.00 26.39 285 LYS A O 1
ATOM 2202 N N . SER A 1 286 ? 47.950 26.345 -47.106 1.00 24.73 286 SER A N 1
ATOM 2203 C CA . SER A 1 286 ? 47.415 26.563 -48.477 1.00 24.73 286 SER A CA 1
ATOM 2204 C C . SER A 1 286 ? 46.139 25.734 -48.785 1.00 24.73 286 SER A C 1
ATOM 2206 O O . SER A 1 286 ? 45.812 24.847 -48.000 1.00 24.73 286 SER A O 1
ATOM 2208 N N . PRO A 1 287 ? 45.359 26.047 -49.851 1.00 40.47 287 PRO A N 1
ATOM 2209 C CA . PRO A 1 287 ? 43.982 25.545 -50.034 1.00 40.47 287 PRO A CA 1
ATOM 2210 C C . PRO A 1 287 ? 43.753 24.686 -51.300 1.00 40.47 287 PRO A C 1
ATOM 2212 O O . PRO A 1 287 ? 44.552 24.748 -52.232 1.00 40.47 287 PRO A O 1
ATOM 2215 N N . ARG A 1 288 ? 42.572 24.039 -51.434 1.00 25.62 288 ARG A N 1
ATOM 2216 C CA . ARG A 1 288 ? 41.849 23.953 -52.733 1.00 25.62 288 ARG A CA 1
ATOM 2217 C C . ARG A 1 288 ? 40.380 23.471 -52.671 1.00 25.62 288 ARG A C 1
ATOM 2219 O O . ARG A 1 288 ? 40.050 22.559 -51.932 1.00 25.62 288 ARG A O 1
ATOM 2226 N N . ARG A 1 289 ? 39.591 24.039 -53.602 1.00 27.14 289 ARG A N 1
ATOM 2227 C CA . ARG A 1 289 ? 38.350 23.558 -54.270 1.00 27.14 289 ARG A CA 1
ATOM 2228 C C . ARG A 1 289 ? 37.051 23.311 -53.469 1.00 27.14 289 ARG A C 1
ATOM 2230 O O . ARG A 1 289 ? 36.952 22.434 -52.625 1.00 27.14 289 ARG A O 1
ATOM 2237 N N . THR A 1 290 ? 36.005 24.020 -53.906 1.00 24.42 290 THR A N 1
ATOM 2238 C CA . THR A 1 290 ? 34.574 23.669 -53.793 1.00 24.42 290 THR A CA 1
ATOM 2239 C C . THR A 1 290 ? 34.109 22.884 -55.037 1.00 24.42 290 THR A C 1
ATOM 2241 O O . THR A 1 290 ? 34.904 22.680 -55.962 1.00 24.42 290 THR A O 1
ATOM 2244 N N . PRO A 1 291 ? 32.827 22.467 -55.107 1.00 31.44 291 PRO A N 1
ATOM 2245 C CA . PRO A 1 291 ? 31.961 23.139 -56.091 1.00 31.44 291 PRO A CA 1
ATOM 2246 C C . PRO A 1 291 ? 30.542 23.522 -55.598 1.00 31.44 291 PRO A C 1
ATOM 2248 O O . PRO A 1 291 ? 30.112 23.190 -54.499 1.00 31.44 291 PRO A O 1
ATOM 2251 N N . ARG A 1 292 ? 29.846 24.294 -56.448 1.00 24.75 292 ARG A N 1
ATOM 2252 C CA . ARG A 1 292 ? 28.555 24.995 -56.252 1.00 24.75 292 ARG A CA 1
ATOM 2253 C C . ARG A 1 292 ? 27.308 24.095 -56.146 1.00 24.75 292 ARG A C 1
ATOM 2255 O O . ARG A 1 292 ? 27.196 23.142 -56.903 1.00 24.75 292 ARG A O 1
ATOM 2262 N N . THR A 1 293 ? 26.273 24.626 -55.480 1.00 25.83 293 THR A N 1
ATOM 2263 C CA . THR A 1 293 ? 24.922 24.850 -56.069 1.00 25.83 293 THR A CA 1
ATOM 2264 C C . THR A 1 293 ? 24.326 26.169 -55.531 1.00 25.83 293 THR A C 1
ATOM 2266 O O . THR A 1 293 ? 24.868 26.733 -54.584 1.00 25.83 293 THR A O 1
ATOM 2269 N N . SER A 1 294 ? 23.271 26.715 -56.157 1.00 25.30 294 SER A N 1
ATOM 2270 C CA . SER A 1 294 ? 22.739 28.078 -55.905 1.00 25.30 294 SER A CA 1
ATOM 2271 C C . SER A 1 294 ? 21.211 28.116 -55.640 1.00 25.30 294 SER A C 1
ATOM 2273 O O . SER A 1 294 ? 20.569 27.071 -55.738 1.00 25.30 294 SER A O 1
ATOM 2275 N N . PRO A 1 295 ? 20.625 29.258 -55.206 1.00 34.84 295 PRO A N 1
ATOM 2276 C CA . PRO A 1 295 ? 19.509 29.248 -54.246 1.00 34.84 295 PRO A CA 1
ATOM 2277 C C . PRO A 1 295 ? 18.102 29.509 -54.821 1.00 34.84 295 PRO A C 1
ATOM 2279 O O . PRO A 1 295 ? 17.932 29.990 -55.938 1.00 34.84 295 PRO A O 1
ATOM 2282 N N . ARG A 1 296 ? 17.081 29.326 -53.968 1.00 25.41 296 ARG A N 1
ATOM 2283 C CA . ARG A 1 296 ? 15.749 29.950 -54.101 1.00 25.41 296 ARG A CA 1
ATOM 2284 C C . ARG A 1 296 ? 15.466 30.865 -52.904 1.00 25.41 296 ARG A C 1
ATOM 2286 O O . ARG A 1 296 ? 15.647 30.453 -51.763 1.00 25.41 296 ARG A O 1
ATOM 2293 N N . LYS A 1 297 ? 14.984 32.087 -53.163 1.00 34.00 297 LYS A N 1
ATOM 2294 C CA . LYS A 1 297 ? 14.396 32.973 -52.139 1.00 34.00 297 LYS A CA 1
ATOM 2295 C C . LYS A 1 297 ? 12.960 32.529 -51.829 1.00 34.00 297 LYS A C 1
ATOM 2297 O O . LYS A 1 297 ? 12.217 32.192 -52.748 1.00 34.00 297 LYS A O 1
ATOM 2302 N N . ALA A 1 298 ? 12.552 32.615 -50.566 1.00 24.05 298 ALA A N 1
ATOM 2303 C CA . ALA A 1 298 ? 11.157 32.532 -50.132 1.00 24.05 298 ALA A CA 1
ATOM 2304 C C . ALA A 1 298 ? 10.878 33.614 -49.071 1.00 24.05 298 ALA A C 1
ATOM 2306 O O . ALA A 1 298 ? 11.811 34.170 -48.492 1.00 24.05 298 ALA A O 1
ATOM 2307 N N . ARG A 1 299 ? 9.601 33.969 -48.889 1.00 24.30 299 ARG A N 1
ATOM 2308 C CA . ARG A 1 299 ? 9.159 35.170 -48.158 1.00 24.30 299 ARG A CA 1
ATOM 2309 C C . ARG A 1 299 ? 9.578 35.189 -46.685 1.00 24.30 299 ARG A C 1
ATOM 2311 O O . ARG A 1 299 ? 9.564 34.162 -46.013 1.00 24.30 299 ARG A O 1
ATOM 2318 N N . VAL A 1 300 ? 9.798 36.402 -46.175 1.00 29.41 300 VAL A N 1
ATOM 2319 C CA . VAL A 1 300 ? 9.738 36.690 -44.738 1.00 29.41 300 VAL A CA 1
ATOM 2320 C C . VAL A 1 300 ? 8.311 36.420 -44.258 1.00 29.41 300 VAL A C 1
ATOM 2322 O O . VAL A 1 300 ? 7.408 37.219 -44.494 1.00 29.41 300 VAL A O 1
ATOM 2325 N N . HIS A 1 301 ? 8.109 35.299 -43.572 1.00 24.62 301 HIS A N 1
ATOM 2326 C CA . HIS A 1 301 ? 7.131 35.268 -42.494 1.00 24.62 301 HIS A CA 1
ATOM 2327 C C . HIS A 1 301 ? 7.821 35.806 -41.244 1.00 24.62 301 HIS A C 1
ATOM 2329 O O . HIS A 1 301 ? 8.960 35.435 -40.959 1.00 24.62 301 HIS A O 1
ATOM 2335 N N . SER A 1 302 ? 7.142 36.690 -40.515 1.00 30.16 302 SER A N 1
ATOM 2336 C CA . SER A 1 302 ? 7.578 37.111 -39.188 1.00 30.16 302 SER A CA 1
ATOM 2337 C C . SER A 1 302 ? 7.776 35.872 -38.320 1.00 30.16 302 SER A C 1
ATOM 2339 O O . SER A 1 302 ? 6.859 35.061 -38.167 1.00 30.16 302 SER A O 1
ATOM 2341 N N . ALA A 1 303 ? 8.983 35.701 -37.778 1.00 27.19 303 ALA A N 1
ATOM 2342 C CA . ALA A 1 303 ? 9.253 34.603 -36.867 1.00 27.19 303 ALA A CA 1
ATOM 2343 C C . ALA A 1 303 ? 8.312 34.733 -35.663 1.00 27.19 303 ALA A C 1
ATOM 2345 O O . ALA A 1 303 ? 8.308 35.753 -34.971 1.00 27.19 303 ALA A O 1
ATOM 2346 N N . LEU A 1 304 ? 7.487 33.708 -35.441 1.00 33.00 304 LEU A N 1
ATOM 2347 C CA . LEU A 1 304 ? 6.742 33.569 -34.194 1.00 33.00 304 LEU A CA 1
ATOM 2348 C C . LEU A 1 304 ? 7.772 33.536 -33.054 1.00 33.00 304 LEU A C 1
ATOM 2350 O O . LEU A 1 304 ? 8.792 32.862 -33.217 1.00 33.00 304 LEU A O 1
ATOM 2354 N N . PRO A 1 305 ? 7.555 34.268 -31.946 1.00 36.38 305 PRO A N 1
ATOM 2355 C CA . PRO A 1 305 ? 8.575 34.433 -30.920 1.00 36.38 305 PRO A CA 1
ATOM 2356 C C . PRO A 1 305 ? 9.002 33.069 -30.377 1.00 36.38 305 PRO A C 1
ATOM 2358 O O . PRO A 1 305 ? 8.187 32.319 -29.833 1.00 36.38 305 PRO A O 1
ATOM 2361 N N . GLU A 1 306 ? 10.283 32.740 -30.547 1.00 39.19 306 GLU A N 1
ATOM 2362 C CA . GLU A 1 306 ? 10.863 31.544 -29.946 1.00 39.19 306 GLU A CA 1
ATOM 2363 C C . GLU A 1 306 ? 10.760 31.663 -28.420 1.00 39.19 306 GLU A C 1
ATOM 2365 O O . GLU A 1 306 ? 10.991 32.733 -27.859 1.00 39.19 306 GLU A O 1
ATOM 2370 N N . CYS A 1 307 ? 10.392 30.574 -27.737 1.00 45.22 307 CYS A N 1
ATOM 2371 C CA . CYS A 1 307 ? 10.216 30.576 -26.283 1.00 45.22 307 CYS A CA 1
ATOM 2372 C C . CYS A 1 307 ? 11.576 30.617 -25.557 1.00 45.22 307 CYS A C 1
ATOM 2374 O O . CYS A 1 307 ? 12.052 29.609 -25.034 1.00 45.22 307 CYS A O 1
ATOM 2376 N N . ASP A 1 308 ? 12.167 31.809 -25.522 1.00 41.28 308 ASP A N 1
ATOM 2377 C CA . ASP A 1 308 ? 13.413 32.205 -24.853 1.00 41.28 308 ASP A CA 1
ATOM 2378 C C . ASP A 1 308 ? 13.413 31.983 -23.325 1.00 41.28 308 ASP A C 1
ATOM 2380 O O . ASP A 1 308 ? 14.470 31.844 -22.706 1.00 41.28 308 ASP A O 1
ATOM 2384 N N . GLY A 1 309 ? 12.224 31.911 -22.721 1.00 41.38 309 GLY A N 1
ATOM 2385 C CA . GLY A 1 309 ? 12.009 31.781 -21.280 1.00 41.38 309 GLY A CA 1
ATOM 2386 C C . GLY A 1 309 ? 11.577 33.078 -20.587 1.00 41.38 309 GLY A C 1
ATOM 2387 O O . GLY A 1 309 ? 11.470 33.089 -19.358 1.00 41.38 309 GLY A O 1
ATOM 2388 N N . SER A 1 310 ? 11.310 34.149 -21.340 1.00 39.25 310 SER A N 1
ATOM 2389 C CA . SER A 1 310 ? 10.782 35.412 -20.823 1.00 39.25 310 SER A CA 1
ATOM 2390 C C . SER A 1 310 ? 9.308 35.301 -20.385 1.00 39.25 310 SER A C 1
ATOM 2392 O O . SER A 1 310 ? 8.562 34.451 -20.885 1.00 39.25 310 SER A O 1
ATOM 2394 N N . PRO A 1 311 ? 8.834 36.148 -19.447 1.00 38.22 311 PRO A N 1
ATOM 2395 C CA . PRO A 1 311 ? 7.432 36.158 -19.026 1.00 38.22 311 PRO A CA 1
ATOM 2396 C C . PRO A 1 311 ? 6.479 36.579 -20.158 1.00 38.22 311 PRO A C 1
ATOM 2398 O O . PRO A 1 311 ? 6.581 37.678 -20.694 1.00 38.22 311 PRO A O 1
ATOM 2401 N N . LEU A 1 312 ? 5.516 35.716 -20.486 1.00 44.69 312 LEU A N 1
ATOM 2402 C CA . LEU A 1 312 ? 4.597 35.892 -21.616 1.00 44.69 312 LEU A CA 1
ATOM 2403 C C . LEU A 1 312 ? 3.400 36.799 -21.271 1.00 44.69 312 LEU A C 1
ATOM 2405 O O . LEU A 1 312 ? 2.380 36.333 -20.761 1.00 44.69 312 LEU A O 1
ATOM 2409 N N . THR A 1 313 ? 3.503 38.093 -21.573 1.00 46.00 313 THR A N 1
ATOM 2410 C CA . THR A 1 313 ? 2.456 39.097 -21.314 1.00 46.00 313 THR A CA 1
ATOM 2411 C C . THR A 1 313 ? 1.597 39.385 -22.555 1.00 46.00 313 THR A C 1
ATOM 2413 O O . THR A 1 313 ? 2.080 39.901 -23.558 1.00 46.00 313 THR A O 1
ATOM 2416 N N . GLY A 1 314 ? 0.289 39.094 -22.501 1.00 49.12 314 GLY A N 1
ATOM 2417 C CA . GLY A 1 314 ? -0.642 39.456 -23.580 1.00 49.12 314 GLY A CA 1
ATOM 2418 C C . GLY A 1 314 ? -2.006 38.746 -23.544 1.00 49.12 314 GLY A C 1
ATOM 2419 O O . GLY A 1 314 ? -2.196 37.799 -22.777 1.00 49.12 314 GLY A O 1
ATOM 2420 N N . PRO A 1 315 ? -2.980 39.191 -24.365 1.00 46.91 315 PRO A N 1
ATOM 2421 C CA . PRO A 1 315 ? -4.298 38.569 -24.476 1.00 46.91 315 PRO A CA 1
ATOM 2422 C C . PRO A 1 315 ? -4.258 37.248 -25.266 1.00 46.91 315 PRO A C 1
ATOM 2424 O O . PRO A 1 315 ? -3.610 37.128 -26.304 1.00 46.91 315 PRO A O 1
ATOM 2427 N N . VAL A 1 316 ? -5.024 36.256 -24.801 1.00 47.00 316 VAL A N 1
ATOM 2428 C CA . VAL A 1 316 ? -4.975 34.857 -25.284 1.00 47.00 316 VAL A CA 1
ATOM 2429 C C . VAL A 1 316 ? -5.454 34.685 -26.739 1.00 47.00 316 VAL A C 1
ATOM 2431 O O . VAL A 1 316 ? -5.148 33.685 -27.380 1.00 47.00 316 VAL A O 1
ATOM 2434 N N . SER A 1 317 ? -6.209 35.642 -27.283 1.00 44.00 317 SER A N 1
ATOM 2435 C CA . SER A 1 317 ? -6.897 35.523 -28.576 1.00 44.00 317 SER A CA 1
ATOM 2436 C C . SER A 1 317 ? -6.031 35.749 -29.825 1.00 44.00 317 SER A C 1
ATOM 2438 O O . SER A 1 317 ? -6.556 35.609 -30.925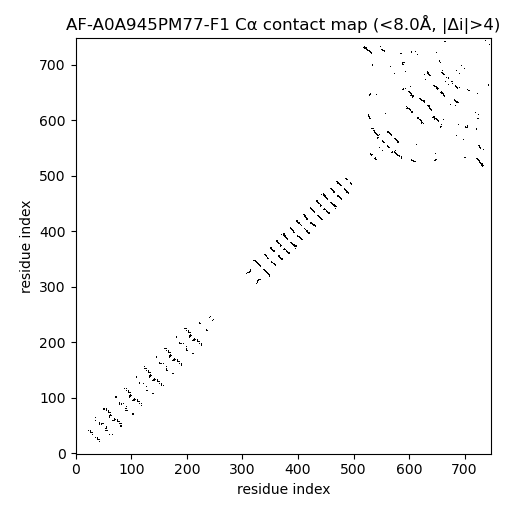 1.00 44.00 317 SER A O 1
ATOM 2440 N N . GLY A 1 318 ? -4.752 36.121 -29.691 1.00 46.38 318 GLY A N 1
ATOM 2441 C CA . GLY A 1 318 ? -3.947 36.611 -30.823 1.00 46.38 318 GLY A CA 1
ATOM 2442 C C . GLY A 1 318 ? -3.112 35.586 -31.607 1.00 46.38 318 GLY A C 1
ATOM 2443 O O . GLY A 1 318 ? -2.811 35.838 -32.769 1.00 46.38 318 GLY A O 1
ATOM 2444 N N . PHE A 1 319 ? -2.696 34.460 -31.009 1.00 47.38 319 PHE A N 1
ATOM 2445 C CA . PHE A 1 319 ? -1.554 33.683 -31.532 1.00 47.38 319 PHE A CA 1
ATOM 2446 C C . PHE A 1 319 ? -1.744 32.159 -31.454 1.00 47.38 319 PHE A C 1
ATOM 2448 O O . PHE A 1 319 ? -2.181 31.625 -30.434 1.00 47.38 319 PHE A O 1
ATOM 2455 N N . ALA A 1 320 ? -1.391 31.453 -32.537 1.00 41.91 320 ALA A N 1
ATOM 2456 C CA . ALA A 1 320 ? -1.841 30.080 -32.800 1.00 41.91 320 ALA A CA 1
ATOM 2457 C C . ALA A 1 320 ? -0.927 28.941 -32.291 1.00 41.91 320 ALA A C 1
ATOM 2459 O O . ALA A 1 320 ? -1.381 27.798 -32.222 1.00 41.91 320 ALA A O 1
ATOM 2460 N N . SER A 1 321 ? 0.332 29.206 -31.924 1.00 52.31 321 SER A N 1
ATOM 2461 C CA . SER A 1 321 ? 1.320 28.164 -31.589 1.00 52.31 321 SER A CA 1
ATOM 2462 C C . SER A 1 321 ? 2.036 28.426 -30.258 1.00 52.31 321 SER A C 1
ATOM 2464 O O . SER A 1 321 ? 3.020 29.156 -30.203 1.00 52.31 321 SER A O 1
ATOM 2466 N N . TRP A 1 322 ? 1.565 27.770 -29.194 1.00 56.03 322 TRP A N 1
ATOM 2467 C CA . TRP A 1 322 ? 2.130 27.839 -27.835 1.00 56.03 322 TRP A CA 1
ATOM 2468 C C . TRP A 1 322 ? 2.421 26.436 -27.259 1.00 56.03 322 TRP A C 1
ATOM 2470 O O . TRP A 1 322 ? 2.220 26.190 -26.068 1.00 56.03 322 TRP A O 1
ATOM 2480 N N . ASP A 1 323 ? 2.794 25.464 -28.103 1.00 48.88 323 ASP A N 1
ATOM 2481 C CA . ASP A 1 323 ? 2.962 24.066 -27.672 1.00 48.88 323 ASP A CA 1
ATOM 2482 C C . ASP A 1 323 ? 4.286 23.858 -26.922 1.00 48.88 323 ASP A C 1
ATOM 2484 O O . ASP A 1 323 ? 5.355 23.804 -27.523 1.00 48.88 323 ASP A O 1
ATOM 2488 N N . GLY A 1 324 ? 4.204 23.690 -25.597 1.00 46.47 324 GLY A N 1
ATOM 2489 C CA . GLY A 1 324 ? 5.337 23.285 -24.755 1.00 46.47 324 GLY A CA 1
ATOM 2490 C C . GLY A 1 324 ? 5.993 24.388 -23.919 1.00 46.47 324 GLY A C 1
ATOM 2491 O O . GLY A 1 324 ? 6.913 24.077 -23.164 1.00 46.47 324 GLY A O 1
ATOM 2492 N N . CYS A 1 325 ? 5.523 25.635 -23.996 1.00 47.47 325 CYS A N 1
ATOM 2493 C CA . CYS A 1 325 ? 6.093 26.747 -23.230 1.00 47.47 325 CYS A CA 1
ATOM 2494 C C . CYS A 1 325 ? 5.453 26.890 -21.828 1.00 47.47 325 CYS A C 1
ATOM 2496 O O . CYS A 1 325 ? 4.303 26.494 -21.595 1.00 47.47 325 CYS A O 1
ATOM 2498 N N . GLN A 1 326 ? 6.217 27.447 -20.882 1.00 45.91 326 GLN A N 1
ATOM 2499 C CA . GLN A 1 326 ? 5.799 27.759 -19.507 1.00 45.91 326 GLN A CA 1
ATOM 2500 C C . GLN A 1 326 ? 5.764 29.278 -19.316 1.00 45.91 326 GLN A C 1
ATOM 2502 O O . GLN A 1 326 ? 6.689 29.962 -19.743 1.00 45.91 326 GLN A O 1
ATOM 2507 N N . GLY A 1 327 ? 4.733 29.806 -18.653 1.00 53.03 327 GLY A N 1
ATOM 2508 C CA . GLY A 1 327 ? 4.625 31.247 -18.415 1.00 53.03 327 GLY A CA 1
ATOM 2509 C C . GLY A 1 327 ? 3.491 31.650 -17.474 1.00 53.03 327 GLY A C 1
ATOM 2510 O O . GLY A 1 327 ? 2.692 30.815 -17.041 1.00 53.03 327 GLY A O 1
ATOM 2511 N N . THR A 1 328 ? 3.436 32.951 -17.184 1.00 49.19 328 THR A N 1
ATOM 2512 C CA . THR A 1 328 ? 2.386 33.612 -16.398 1.00 49.19 328 THR A CA 1
ATOM 2513 C C . THR A 1 328 ? 1.542 34.469 -17.329 1.00 49.19 328 THR A C 1
ATOM 2515 O O . THR A 1 328 ? 2.010 35.511 -17.775 1.00 49.19 328 THR A O 1
ATOM 2518 N N . VAL A 1 329 ? 0.302 34.061 -17.594 1.00 57.88 329 VAL A N 1
ATOM 2519 C CA . VAL A 1 329 ? -0.641 34.834 -18.413 1.00 57.88 329 VAL A CA 1
ATOM 2520 C C . VAL A 1 329 ? -1.689 35.475 -17.511 1.00 57.88 329 VAL A C 1
ATOM 2522 O O . VAL A 1 329 ? -2.347 34.791 -16.724 1.00 57.88 329 VAL A O 1
ATOM 2525 N N . VAL A 1 330 ? -1.855 36.789 -17.658 1.00 55.91 330 VAL A N 1
ATOM 2526 C CA . VAL A 1 330 ? -2.955 37.571 -17.081 1.00 55.91 330 VAL A CA 1
ATOM 2527 C C . VAL A 1 330 ? -3.897 37.927 -18.223 1.00 55.91 330 VAL A C 1
ATOM 2529 O O . VAL A 1 330 ? -3.484 38.565 -19.192 1.00 55.91 330 VAL A O 1
ATOM 2532 N N . ALA A 1 331 ? -5.150 37.485 -18.150 1.00 52.94 331 ALA A N 1
ATOM 2533 C CA . ALA A 1 331 ? -6.107 37.754 -19.211 1.00 52.94 331 ALA A CA 1
ATOM 2534 C C . ALA A 1 331 ? -6.746 39.138 -19.009 1.00 52.94 331 ALA A C 1
ATOM 2536 O O . ALA A 1 331 ? -7.558 39.343 -18.111 1.00 52.94 331 ALA A O 1
ATOM 2537 N N . ASN A 1 332 ? -6.387 40.090 -19.875 1.00 48.28 332 ASN A N 1
ATOM 2538 C CA . ASN A 1 332 ? -6.962 41.445 -19.881 1.00 48.28 332 ASN A CA 1
ATOM 2539 C C . ASN A 1 332 ? -8.231 41.545 -20.756 1.00 48.28 332 ASN A C 1
ATOM 2541 O O . ASN A 1 332 ? -8.987 42.508 -20.664 1.00 48.28 332 ASN A O 1
ATOM 2545 N N . SER A 1 333 ? -8.469 40.555 -21.622 1.00 38.97 333 SER A N 1
ATOM 2546 C CA . SER A 1 333 ? -9.692 40.366 -22.414 1.00 38.97 333 SER A CA 1
ATOM 2547 C C . SER A 1 333 ? -9.720 38.954 -23.024 1.00 38.97 333 SER A C 1
ATOM 2549 O O . SER A 1 333 ? -8.656 38.338 -23.153 1.00 38.97 333 SER A O 1
ATOM 2551 N N . PRO A 1 334 ? -10.894 38.414 -23.419 1.00 36.62 334 PRO A N 1
ATOM 2552 C CA . PRO A 1 334 ? -12.237 39.011 -23.337 1.00 36.62 334 PRO A CA 1
ATOM 2553 C C . PRO A 1 334 ? -12.798 39.072 -21.898 1.00 36.62 334 PRO A C 1
ATOM 2555 O O . PRO A 1 334 ? -12.310 38.340 -21.034 1.00 36.62 334 PRO A O 1
ATOM 2558 N N . PRO A 1 335 ? -13.861 39.866 -21.631 1.00 48.91 335 PRO A N 1
ATOM 2559 C CA . PRO A 1 335 ? -14.350 40.161 -20.275 1.00 48.91 335 PRO A CA 1
ATOM 2560 C C . PRO A 1 335 ? -14.613 38.950 -19.370 1.00 48.91 335 PRO A C 1
ATOM 2562 O O . PRO A 1 335 ? -14.393 39.020 -18.167 1.00 48.91 335 PRO A O 1
ATOM 2565 N N . LYS A 1 336 ? -15.017 37.805 -19.939 1.00 42.56 336 LYS A N 1
ATOM 2566 C CA . LYS A 1 336 ? -15.300 36.562 -19.192 1.00 42.56 336 LYS A CA 1
ATOM 2567 C C . LYS A 1 336 ? -14.088 35.930 -18.482 1.00 42.56 336 LYS A C 1
ATOM 2569 O O . LYS A 1 336 ? -14.286 34.966 -17.751 1.00 42.56 336 LYS A O 1
ATOM 2574 N N . TYR A 1 337 ? -12.878 36.422 -18.758 1.00 48.84 337 TYR A N 1
ATOM 2575 C CA . TYR A 1 337 ? -11.626 36.038 -18.097 1.00 48.84 337 TYR A CA 1
ATOM 2576 C C . TYR A 1 337 ? -10.850 37.259 -17.566 1.00 48.84 337 TYR A C 1
ATOM 2578 O O . TYR A 1 337 ? -9.684 37.128 -17.208 1.00 48.84 337 TYR A O 1
ATOM 2586 N N . ALA A 1 338 ? -11.443 38.461 -17.561 1.00 55.66 338 ALA A N 1
ATOM 2587 C CA . ALA A 1 338 ? -10.732 39.681 -17.186 1.00 55.66 338 ALA A CA 1
ATOM 2588 C C . ALA A 1 338 ? -10.266 39.625 -15.720 1.00 55.66 338 ALA A C 1
ATOM 2590 O O . ALA A 1 338 ? -11.083 39.560 -14.805 1.00 55.66 338 ALA A O 1
ATOM 2591 N N . GLY A 1 339 ? -8.948 39.642 -15.509 1.00 64.62 339 GLY A N 1
ATOM 2592 C CA . GLY A 1 339 ? -8.326 39.506 -14.187 1.00 64.62 339 GLY A CA 1
ATOM 2593 C C . GLY A 1 339 ? -7.992 38.068 -13.769 1.00 64.62 339 GLY A C 1
ATOM 2594 O O . GLY A 1 339 ? -7.315 37.894 -12.753 1.00 64.62 339 GLY A O 1
ATOM 2595 N N . ASP A 1 340 ? -8.387 37.051 -14.545 1.00 74.62 340 ASP A N 1
ATOM 2596 C CA . ASP A 1 340 ? -7.936 35.671 -14.336 1.00 74.62 340 ASP A CA 1
ATOM 2597 C C . ASP A 1 340 ? -6.421 35.563 -14.603 1.00 74.62 340 ASP A C 1
ATOM 2599 O O . ASP A 1 340 ? -5.889 36.129 -15.568 1.00 74.62 340 ASP A O 1
ATOM 2603 N N . LYS A 1 341 ? -5.714 34.801 -13.760 1.00 75.50 341 LYS A N 1
ATOM 2604 C CA . LYS A 1 341 ? -4.260 34.584 -13.838 1.00 75.50 341 LYS A CA 1
ATOM 2605 C C . LYS A 1 341 ? -3.946 33.094 -13.882 1.00 75.50 341 LYS A C 1
ATOM 2607 O O . LYS A 1 341 ? -4.335 32.361 -12.975 1.00 75.50 341 LYS A O 1
ATOM 2612 N N . TYR A 1 342 ? -3.186 32.648 -14.880 1.00 69.75 342 TYR A N 1
ATOM 2613 C CA . TYR A 1 342 ? -2.665 31.278 -14.944 1.00 69.75 342 TYR A CA 1
ATOM 2614 C C . TYR A 1 342 ? -1.139 31.264 -14.975 1.00 69.75 342 TYR A C 1
ATOM 2616 O O . TYR A 1 342 ? -0.519 31.991 -15.750 1.00 69.75 342 TYR A O 1
ATOM 2624 N N . VAL A 1 343 ? -0.552 30.392 -14.157 1.00 64.62 343 VAL A N 1
ATOM 2625 C CA . VAL A 1 343 ? 0.886 30.122 -14.083 1.00 64.62 343 VAL A CA 1
ATOM 2626 C C . VAL A 1 343 ? 1.091 28.624 -14.289 1.00 64.62 343 VAL A C 1
ATOM 2628 O O . VAL A 1 343 ? 0.762 27.825 -13.409 1.00 64.62 343 VAL A O 1
ATOM 2631 N N . GLY A 1 344 ? 1.613 28.220 -15.447 1.00 65.56 344 GLY A N 1
ATOM 2632 C CA . GLY A 1 344 ? 1.782 26.801 -15.768 1.00 65.56 344 GLY A CA 1
ATOM 2633 C C . GLY A 1 344 ? 2.140 26.519 -17.224 1.00 65.56 344 GLY A C 1
ATOM 2634 O O . GLY A 1 344 ? 2.573 27.402 -17.963 1.00 65.56 344 GLY A O 1
ATOM 2635 N N . GLU A 1 345 ? 1.964 25.261 -17.631 1.00 61.94 345 GLU A N 1
ATOM 2636 C CA . GLU A 1 345 ? 2.231 24.807 -19.001 1.00 61.94 345 GLU A CA 1
ATOM 2637 C C . GLU A 1 345 ? 1.038 25.040 -19.940 1.00 61.94 345 GLU A C 1
ATOM 2639 O O . GLU A 1 345 ? -0.132 24.893 -19.557 1.00 61.94 345 GLU A O 1
ATOM 2644 N N . PHE A 1 346 ? 1.355 25.365 -21.195 1.00 61.12 346 PHE A N 1
ATOM 2645 C CA . PHE A 1 346 ? 0.396 25.539 -22.284 1.00 61.12 346 PHE A CA 1
ATOM 2646 C C . PHE A 1 346 ? 0.541 24.448 -23.349 1.00 61.12 346 PHE A C 1
ATOM 2648 O O . PHE A 1 346 ? 1.627 23.928 -23.616 1.00 61.12 346 PHE A O 1
ATOM 2655 N N . ARG A 1 347 ? -0.592 24.088 -23.961 1.00 59.34 347 ARG A N 1
ATOM 2656 C CA . ARG A 1 347 ? -0.649 23.205 -25.129 1.00 59.34 347 ARG A CA 1
ATOM 2657 C C . ARG A 1 347 ? -1.867 23.524 -25.996 1.00 59.34 347 ARG A C 1
ATOM 2659 O O . ARG A 1 347 ? -2.979 23.543 -25.469 1.00 59.34 347 ARG A O 1
ATOM 2666 N N . ASN A 1 348 ? -1.683 23.761 -27.293 1.00 60.88 348 ASN A N 1
ATOM 2667 C CA . ASN A 1 348 ? -2.695 24.225 -28.250 1.00 60.88 348 ASN A CA 1
ATOM 2668 C C . ASN A 1 348 ? -3.498 25.422 -27.698 1.00 60.88 348 ASN A C 1
ATOM 2670 O O . ASN A 1 348 ? -4.726 25.370 -27.611 1.00 60.88 348 ASN A O 1
ATOM 2674 N N . GLY A 1 349 ? -2.798 26.446 -27.193 1.00 60.53 349 GLY A N 1
ATOM 2675 C CA . GLY A 1 349 ? -3.395 27.639 -26.567 1.00 60.53 349 GLY A CA 1
ATOM 2676 C C . GLY A 1 349 ? -4.183 27.383 -25.269 1.00 60.53 349 GLY A C 1
ATOM 2677 O O . GLY A 1 349 ? -4.844 28.281 -24.763 1.00 60.53 349 GLY A O 1
ATOM 2678 N N . ASN A 1 350 ? -4.152 26.162 -24.724 1.00 65.44 350 ASN A N 1
ATOM 2679 C CA . ASN A 1 350 ? -4.956 25.742 -23.577 1.00 65.44 350 ASN A CA 1
ATOM 2680 C C . ASN A 1 350 ? -4.084 25.325 -22.383 1.00 65.44 350 ASN A C 1
ATOM 2682 O O . ASN A 1 350 ? -3.056 24.669 -22.553 1.00 65.44 350 ASN A O 1
ATOM 2686 N N . PHE A 1 351 ? -4.570 25.587 -21.165 1.00 77.38 351 PHE A N 1
ATOM 2687 C CA . PHE A 1 351 ? -3.955 25.118 -19.914 1.00 77.38 351 PHE A CA 1
ATOM 2688 C C . PHE A 1 351 ? -3.809 23.587 -19.920 1.00 77.38 351 PHE A C 1
ATOM 2690 O O . PHE A 1 351 ? -4.772 22.858 -20.217 1.00 77.38 351 PHE A O 1
ATOM 2697 N N . ASN A 1 352 ? -2.612 23.088 -19.612 1.00 63.44 352 ASN A N 1
ATOM 2698 C CA . ASN A 1 352 ? -2.283 21.664 -19.639 1.00 63.44 352 ASN A CA 1
ATOM 2699 C C . ASN A 1 352 ? -1.229 21.310 -18.580 1.00 63.44 352 ASN A C 1
ATOM 2701 O O . ASN A 1 352 ? -0.415 22.147 -18.213 1.00 63.44 352 ASN A O 1
ATOM 2705 N N . ARG A 1 353 ? -1.207 20.044 -18.138 1.00 70.00 353 ARG A N 1
ATOM 2706 C CA . ARG A 1 353 ? -0.302 19.540 -17.084 1.00 70.00 353 ARG A CA 1
ATOM 2707 C C . ARG A 1 353 ? -0.437 20.372 -15.797 1.00 70.00 353 ARG A C 1
ATOM 2709 O O . ARG A 1 353 ? -1.552 20.745 -15.460 1.00 70.00 353 ARG A O 1
ATOM 2716 N N . GLN A 1 354 ? 0.623 20.560 -15.013 1.00 68.81 354 GLN A N 1
ATOM 2717 C CA . GLN A 1 354 ? 0.524 21.263 -13.731 1.00 68.81 354 GLN A CA 1
ATOM 2718 C C . GLN A 1 354 ? 0.433 22.779 -13.943 1.00 68.81 354 GLN A C 1
ATOM 2720 O O . GLN A 1 354 ? 1.196 23.343 -14.729 1.00 68.81 354 GLN A O 1
ATOM 2725 N N . GLY A 1 355 ? -0.461 23.432 -13.202 1.00 66.12 355 GLY A N 1
ATOM 2726 C CA . GLY A 1 355 ? -0.557 24.888 -13.185 1.00 66.12 355 GLY A CA 1
ATOM 2727 C C . GLY A 1 355 ? -1.452 25.422 -12.070 1.00 66.12 355 GLY A C 1
ATOM 2728 O O . GLY A 1 355 ? -2.426 24.774 -11.667 1.00 66.12 355 GLY A O 1
ATOM 2729 N N . THR A 1 356 ? -1.118 26.618 -11.595 1.00 73.50 356 THR A N 1
ATOM 2730 C CA . THR A 1 356 ? -1.956 27.411 -10.691 1.00 73.50 356 THR A CA 1
ATOM 2731 C C . THR A 1 356 ? -2.847 28.325 -11.518 1.00 73.50 356 THR A C 1
ATOM 2733 O O . THR A 1 356 ? -2.362 29.017 -12.411 1.00 73.50 356 THR A O 1
ATOM 2736 N N . TYR A 1 357 ? -4.139 28.348 -11.213 1.00 80.31 357 TYR A N 1
ATOM 2737 C CA . TYR A 1 357 ? -5.106 29.275 -11.788 1.00 80.31 357 TYR A CA 1
ATOM 2738 C C . TYR A 1 357 ? -5.785 30.040 -10.661 1.00 80.31 357 TYR A C 1
ATOM 2740 O O . TYR A 1 357 ? -6.385 29.422 -9.782 1.00 80.31 357 TYR A O 1
ATOM 2748 N N . VAL A 1 358 ? -5.706 31.364 -10.705 1.00 80.31 358 VAL A N 1
ATOM 2749 C CA . VAL A 1 358 ? -6.457 32.267 -9.834 1.00 80.31 358 VAL A CA 1
ATOM 2750 C C . VAL A 1 358 ? -7.535 32.915 -10.690 1.00 80.31 358 VAL A C 1
ATOM 2752 O O . VAL A 1 358 ? -7.221 33.631 -11.640 1.00 80.31 358 VAL A O 1
ATOM 2755 N N . TRP A 1 359 ? -8.798 32.639 -10.381 1.00 84.81 359 TRP A N 1
ATOM 2756 C CA . TRP A 1 359 ? -9.930 33.322 -11.000 1.00 84.81 359 TRP A CA 1
ATOM 2757 C C . TRP A 1 359 ? -10.055 34.749 -10.447 1.00 84.81 359 TRP A C 1
ATOM 2759 O O . TRP A 1 359 ? -9.702 35.014 -9.298 1.00 84.81 359 TRP A O 1
ATOM 2769 N N . ALA A 1 360 ? -10.630 35.667 -11.222 1.00 80.81 360 ALA A N 1
ATOM 2770 C CA . ALA A 1 360 ? -10.860 37.062 -10.841 1.00 80.81 360 ALA A CA 1
ATOM 2771 C C . ALA A 1 360 ? -11.774 37.222 -9.605 1.00 80.81 360 ALA A C 1
ATOM 2773 O O . ALA A 1 360 ? -11.765 38.260 -8.949 1.00 80.81 360 ALA A O 1
ATOM 2774 N N . ASN A 1 361 ? -12.535 36.182 -9.239 1.00 81.19 361 ASN A N 1
ATOM 2775 C CA . ASN A 1 361 ? -13.302 36.118 -7.989 1.00 81.19 361 ASN A CA 1
ATOM 2776 C C . ASN A 1 361 ? -12.457 35.723 -6.751 1.00 81.19 361 ASN A C 1
ATOM 2778 O O . ASN A 1 361 ? -13.013 35.569 -5.661 1.00 81.19 361 ASN A O 1
ATOM 2782 N N . GLY A 1 362 ? -11.148 35.520 -6.926 1.00 82.25 362 GLY A N 1
ATOM 2783 C CA . GLY A 1 362 ? -10.185 35.098 -5.911 1.00 82.25 362 GLY A CA 1
ATOM 2784 C C . GLY A 1 362 ? -10.064 33.584 -5.705 1.00 82.25 362 GLY A C 1
ATOM 2785 O O . GLY A 1 362 ? -9.181 33.162 -4.961 1.00 82.25 362 GLY A O 1
ATOM 2786 N N . ASP A 1 363 ? -10.913 32.752 -6.321 1.00 88.88 363 ASP A N 1
ATOM 2787 C CA . ASP A 1 363 ? -10.785 31.295 -6.206 1.00 88.88 363 ASP A CA 1
ATOM 2788 C C . ASP A 1 363 ? -9.442 30.837 -6.809 1.00 88.88 363 ASP A C 1
ATOM 2790 O O . ASP A 1 363 ? -9.057 31.268 -7.895 1.00 88.88 363 ASP A O 1
ATOM 2794 N N . GLU A 1 364 ? -8.737 29.927 -6.137 1.00 84.06 364 GLU A N 1
ATOM 2795 C CA . GLU A 1 364 ? -7.430 29.416 -6.568 1.00 84.06 364 GLU A CA 1
ATOM 2796 C C . GLU A 1 364 ? -7.494 27.899 -6.760 1.00 84.06 364 GLU A C 1
ATOM 2798 O O . GLU A 1 364 ? -7.785 27.173 -5.809 1.00 84.06 364 GLU A O 1
ATOM 2803 N N . TYR A 1 365 ? -7.168 27.400 -7.955 1.00 81.88 365 TYR A N 1
ATOM 2804 C CA . TYR A 1 365 ? -6.896 25.982 -8.207 1.00 81.88 365 TYR A CA 1
ATOM 2805 C C . TYR A 1 365 ? -5.406 25.734 -8.443 1.00 81.88 365 TYR A C 1
ATOM 2807 O O . TYR A 1 365 ? -4.800 26.361 -9.308 1.00 81.88 365 TYR A O 1
ATOM 2815 N N . VAL A 1 366 ? -4.851 24.736 -7.755 1.00 69.88 366 VAL A N 1
ATOM 2816 C CA . VAL A 1 366 ? -3.486 24.229 -7.950 1.00 69.88 366 VAL A CA 1
ATOM 2817 C C . VAL A 1 366 ? -3.560 22.731 -8.241 1.00 69.88 366 VAL A C 1
ATOM 2819 O O . VAL A 1 366 ? -3.979 21.950 -7.380 1.00 69.88 366 VAL A O 1
ATOM 2822 N N . GLY A 1 367 ? -3.158 22.308 -9.440 1.00 68.12 367 GLY A N 1
ATOM 2823 C CA . GLY A 1 367 ? -3.153 20.893 -9.821 1.00 68.12 367 GLY A CA 1
ATOM 2824 C C . GLY A 1 367 ? -3.088 20.655 -11.326 1.00 68.12 367 GLY A C 1
ATOM 2825 O O . GLY A 1 367 ? -2.703 21.534 -12.098 1.00 68.12 367 GLY A O 1
ATOM 2826 N N . GLU A 1 368 ? -3.500 19.459 -11.753 1.00 67.44 368 GLU A N 1
ATOM 2827 C CA . GLU A 1 368 ? -3.455 19.075 -13.166 1.00 67.44 368 GLU A CA 1
ATOM 2828 C C . GLU A 1 368 ? -4.571 19.726 -14.003 1.00 67.44 368 GLU A C 1
ATOM 2830 O O . GLU A 1 368 ? -5.747 19.764 -13.629 1.00 67.44 368 GLU A O 1
ATOM 2835 N N . TRP A 1 369 ? -4.202 20.140 -15.210 1.00 80.06 369 TRP A N 1
ATOM 2836 C CA . TRP A 1 369 ? -5.049 20.657 -16.273 1.00 80.06 369 TRP A CA 1
ATOM 2837 C C . TRP A 1 369 ? -4.942 19.767 -17.509 1.00 80.06 369 TRP A C 1
ATOM 2839 O O . TRP A 1 369 ? -3.895 19.193 -17.816 1.00 80.06 369 TRP A O 1
ATOM 2849 N N . ARG A 1 370 ? -6.025 19.677 -18.280 1.00 82.31 370 ARG A N 1
ATOM 2850 C CA . ARG A 1 370 ? -5.992 19.138 -19.642 1.00 82.31 370 ARG A CA 1
ATOM 2851 C C . ARG A 1 370 ? -7.007 19.871 -20.503 1.00 82.31 370 ARG A C 1
ATOM 2853 O O . ARG A 1 370 ? -8.204 19.788 -20.233 1.00 82.31 370 ARG A O 1
ATOM 2860 N N . ASN A 1 371 ? -6.526 20.525 -21.558 1.00 79.06 371 ASN A N 1
ATOM 2861 C CA . ASN A 1 371 ? -7.340 21.267 -22.523 1.00 79.06 371 ASN A CA 1
ATOM 2862 C C . ASN A 1 371 ? -8.241 22.300 -21.808 1.00 79.06 371 ASN A C 1
ATOM 2864 O O . ASN A 1 371 ? -9.471 22.247 -21.901 1.00 79.06 371 ASN A O 1
ATOM 2868 N N . GLY A 1 372 ? -7.616 23.162 -20.996 1.00 79.12 372 GLY A N 1
ATOM 2869 C CA . GLY A 1 372 ? -8.281 24.271 -20.307 1.00 79.12 372 GLY A CA 1
ATOM 2870 C C . GLY A 1 372 ? -9.160 23.871 -19.115 1.00 79.12 372 GLY A C 1
ATOM 2871 O O . GLY A 1 372 ? -9.929 24.694 -18.625 1.00 79.12 372 GLY A O 1
ATOM 2872 N N . LYS A 1 373 ? -9.117 22.608 -18.660 1.00 87.06 373 LYS A N 1
ATOM 2873 C CA . LYS A 1 373 ? -10.022 22.076 -17.621 1.00 87.06 373 LYS A CA 1
ATOM 2874 C C . LYS A 1 373 ? -9.275 21.269 -16.544 1.00 87.06 373 LYS A C 1
ATOM 2876 O O . LYS A 1 373 ? -8.489 20.395 -16.916 1.00 87.06 373 LYS A O 1
ATOM 2881 N N . PRO A 1 374 ? -9.591 21.457 -15.244 1.00 86.19 374 PRO A N 1
ATOM 2882 C CA . PRO A 1 374 ? -9.073 20.636 -14.148 1.00 86.19 374 PRO A CA 1
ATOM 2883 C C . PRO A 1 374 ? -9.269 19.128 -14.342 1.00 86.19 374 PRO A C 1
ATOM 2885 O O . PRO A 1 374 ? -10.343 18.661 -14.760 1.00 86.19 374 PRO A O 1
ATOM 2888 N N . ARG A 1 375 ? -8.233 18.359 -14.017 1.00 78.50 375 ARG A N 1
ATOM 2889 C CA . ARG A 1 375 ? -8.150 16.896 -14.117 1.00 78.50 375 ARG A CA 1
ATOM 2890 C C . ARG A 1 375 ? -7.195 16.374 -13.026 1.00 78.50 375 ARG A C 1
ATOM 2892 O O . ARG A 1 375 ? -6.649 17.174 -12.284 1.00 78.50 375 ARG A O 1
ATOM 2899 N N . GLY A 1 376 ? -7.008 15.059 -12.920 1.00 59.66 376 GLY A N 1
ATOM 2900 C CA . GLY A 1 376 ? -5.957 14.467 -12.084 1.00 59.66 376 GLY A CA 1
ATOM 2901 C C . GLY A 1 376 ? -6.149 14.780 -10.605 1.00 59.66 376 GLY A C 1
ATOM 2902 O O . GLY A 1 376 ? -7.290 14.862 -10.155 1.00 59.66 376 GLY A O 1
ATOM 2903 N N . GLN A 1 377 ? -5.061 14.949 -9.856 1.00 64.31 377 GLN A N 1
ATOM 2904 C CA . GLN A 1 377 ? -5.131 15.504 -8.501 1.00 64.31 377 GLN A CA 1
ATOM 2905 C C . GLN A 1 377 ? -5.100 17.038 -8.549 1.00 64.31 377 GLN A C 1
ATOM 2907 O O . GLN A 1 377 ? -4.346 17.629 -9.325 1.00 64.31 377 GLN A O 1
ATOM 2912 N N . GLY A 1 378 ? -5.888 17.685 -7.687 1.00 59.19 378 GLY A N 1
ATOM 2913 C CA . GLY A 1 378 ? -5.878 19.140 -7.566 1.00 59.19 378 GLY A CA 1
ATOM 2914 C C . GLY A 1 378 ? -6.542 19.664 -6.297 1.00 59.19 378 GLY A C 1
ATOM 2915 O O . GLY A 1 378 ? -7.553 19.131 -5.824 1.00 59.19 378 GLY A O 1
ATOM 2916 N N . THR A 1 379 ? -5.976 20.743 -5.766 1.00 74.25 379 THR A N 1
ATOM 2917 C CA . THR A 1 379 ? -6.563 21.549 -4.694 1.00 74.25 379 THR A CA 1
ATOM 2918 C C . THR A 1 379 ? -7.325 22.722 -5.299 1.00 74.25 379 THR A C 1
ATOM 2920 O O . THR A 1 379 ? -6.844 23.327 -6.249 1.00 74.25 379 THR A O 1
ATOM 2923 N N . ILE A 1 380 ? -8.483 23.073 -4.739 1.00 84.44 380 ILE A N 1
ATOM 2924 C CA . ILE A 1 380 ? -9.107 24.387 -4.937 1.00 84.44 380 ILE A CA 1
ATOM 2925 C C . ILE A 1 380 ? -9.423 25.022 -3.583 1.00 84.44 380 ILE A C 1
ATOM 2927 O O . ILE A 1 380 ? -9.966 24.351 -2.697 1.00 84.44 380 ILE A O 1
ATOM 2931 N N . ASN A 1 381 ? -9.088 26.299 -3.447 1.00 77.25 381 ASN A N 1
ATOM 2932 C CA . ASN A 1 381 ? -9.441 27.176 -2.338 1.00 77.25 381 ASN A CA 1
ATOM 2933 C C . ASN A 1 381 ? -10.485 28.179 -2.870 1.00 77.25 381 ASN A C 1
ATOM 2935 O O . ASN A 1 381 ? -10.229 28.846 -3.869 1.00 77.25 381 ASN A O 1
ATOM 2939 N N . PHE A 1 382 ? -11.669 28.258 -2.257 1.00 89.25 382 PHE A N 1
ATOM 2940 C CA . PHE A 1 382 ? -12.773 29.105 -2.728 1.00 89.25 382 PHE A CA 1
ATOM 2941 C C . PHE A 1 382 ? -12.847 30.416 -1.929 1.00 89.25 382 PHE A C 1
ATOM 2943 O O . PHE A 1 382 ? -13.444 30.434 -0.847 1.00 89.25 382 PHE A O 1
ATOM 2950 N N . ALA A 1 383 ? -12.289 31.518 -2.438 1.00 86.94 383 ALA A N 1
ATOM 2951 C CA . ALA A 1 383 ? -12.069 32.753 -1.676 1.00 86.94 383 ALA A CA 1
ATOM 2952 C C . ALA A 1 383 ? -13.343 33.306 -1.017 1.00 86.94 383 ALA A C 1
ATOM 2954 O O . ALA A 1 383 ? -13.363 33.544 0.189 1.00 86.94 383 ALA A O 1
ATOM 2955 N N . LYS A 1 384 ? -14.455 33.415 -1.759 1.00 87.44 384 LYS A N 1
ATOM 2956 C CA . LYS A 1 384 ? -15.719 33.987 -1.239 1.00 87.44 384 LYS A CA 1
ATOM 2957 C C . LYS A 1 384 ? -16.421 33.124 -0.170 1.00 87.44 384 LYS A C 1
ATOM 2959 O O . LYS A 1 384 ? -17.376 33.572 0.470 1.00 87.44 384 LYS A O 1
ATOM 2964 N N . SER A 1 385 ? -15.990 31.877 0.031 1.00 89.81 385 SER A N 1
ATOM 2965 C CA . SER A 1 385 ? -16.589 30.958 1.016 1.00 89.81 385 SER A CA 1
ATOM 2966 C C . SER A 1 385 ? -15.622 30.460 2.091 1.00 89.81 385 SER A C 1
ATOM 2968 O O . SER A 1 385 ? -16.085 30.005 3.135 1.00 89.81 385 SER A O 1
ATOM 2970 N N . GLY A 1 386 ? -14.313 30.529 1.835 1.00 88.69 386 GLY A N 1
ATOM 2971 C CA . GLY A 1 386 ? -13.265 29.843 2.591 1.00 88.69 386 GLY A CA 1
ATOM 2972 C C . GLY A 1 386 ? -13.200 28.328 2.348 1.00 88.69 386 GLY A C 1
ATOM 2973 O O . GLY A 1 386 ? -12.282 27.676 2.842 1.00 88.69 386 GLY A O 1
ATOM 2974 N N . ASP A 1 387 ? -14.158 27.741 1.619 1.00 91.56 387 ASP A N 1
ATOM 2975 C CA . ASP A 1 387 ? -14.222 26.296 1.403 1.00 91.56 387 ASP A CA 1
ATOM 2976 C C . ASP A 1 387 ? -12.985 25.779 0.654 1.00 91.56 387 ASP A C 1
ATOM 2978 O O . ASP A 1 387 ? -12.410 26.455 -0.200 1.00 91.56 387 ASP A O 1
ATOM 2982 N N . LYS A 1 388 ? -12.607 24.525 0.918 1.00 82.50 388 LYS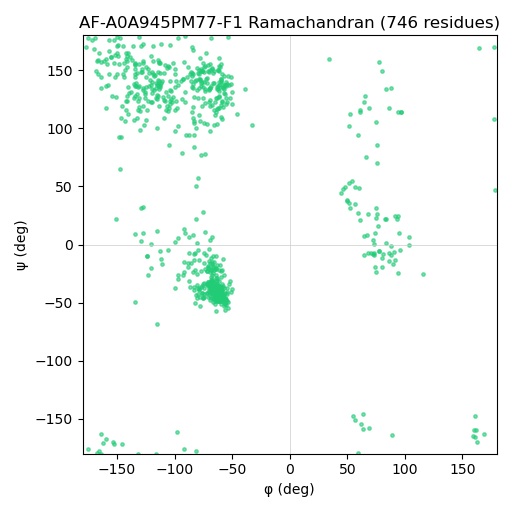 A N 1
ATOM 2983 C CA . LYS A 1 388 ? -11.447 23.883 0.287 1.00 82.50 388 LYS A CA 1
ATOM 2984 C C . LYS A 1 388 ? -11.788 22.485 -0.199 1.00 82.50 388 LYS A C 1
ATOM 2986 O O . LYS A 1 388 ? -12.441 21.718 0.505 1.00 82.50 388 LYS A O 1
ATOM 2991 N N . TYR A 1 389 ? -11.311 22.112 -1.382 1.00 82.06 389 TYR A N 1
ATOM 2992 C CA . TYR A 1 389 ? -11.327 20.723 -1.850 1.00 82.06 389 TYR A CA 1
ATOM 2993 C C . TYR A 1 389 ? -9.923 20.280 -2.231 1.00 82.06 389 TYR A C 1
ATOM 2995 O O . TYR A 1 389 ? -9.228 21.009 -2.927 1.00 82.06 389 TYR A O 1
ATOM 3003 N N . VAL A 1 390 ? -9.539 19.078 -1.811 1.00 70.38 390 VAL A N 1
ATOM 3004 C CA . VAL A 1 390 ? -8.270 18.425 -2.151 1.00 70.38 390 VAL A CA 1
ATOM 3005 C C . VAL A 1 390 ? -8.595 17.016 -2.630 1.00 70.38 390 VAL A C 1
ATOM 3007 O O . VAL A 1 390 ? -9.102 16.215 -1.844 1.00 70.38 390 VAL A O 1
ATOM 3010 N N . GLY A 1 391 ? -8.337 16.693 -3.895 1.00 61.50 391 GLY A N 1
ATOM 3011 C CA . GLY A 1 391 ? -8.568 15.341 -4.409 1.00 61.50 391 GLY A CA 1
ATOM 3012 C C . GLY A 1 391 ? -8.673 15.260 -5.923 1.00 61.50 391 GLY A C 1
ATOM 3013 O O . GLY A 1 391 ? -8.238 16.160 -6.640 1.00 61.50 391 GLY A O 1
ATOM 3014 N N . GLU A 1 392 ? -9.283 14.179 -6.404 1.00 62.53 392 GLU A N 1
ATOM 3015 C CA . GLU A 1 392 ? -9.357 13.873 -7.829 1.00 62.53 392 GLU A CA 1
ATOM 3016 C C . GLU A 1 392 ? -10.366 14.771 -8.592 1.00 62.53 392 GLU A C 1
ATOM 3018 O O . GLU A 1 392 ? -11.414 15.196 -8.075 1.00 62.53 392 GLU A O 1
ATOM 3023 N N . TRP A 1 393 ? -10.051 15.042 -9.863 1.00 82.94 393 TRP A N 1
ATOM 3024 C CA . TRP A 1 393 ? -10.833 15.837 -10.811 1.00 82.94 393 TRP A CA 1
ATOM 3025 C C . TRP A 1 393 ? -10.942 15.158 -12.179 1.00 82.94 393 TRP A C 1
ATOM 3027 O O . TRP A 1 393 ? -10.008 14.542 -12.698 1.00 82.94 393 TRP A O 1
ATOM 3037 N N . ARG A 1 394 ? -12.086 15.354 -12.840 1.00 85.25 394 ARG A N 1
ATOM 3038 C CA . ARG A 1 394 ? -12.326 14.899 -14.212 1.00 85.25 394 ARG A CA 1
ATOM 3039 C C . ARG A 1 394 ? -13.114 15.941 -15.002 1.00 85.25 394 ARG A C 1
ATOM 3041 O O . ARG A 1 394 ? -14.296 16.158 -14.746 1.00 85.25 394 ARG A O 1
ATOM 3048 N N . ASN A 1 395 ? -12.465 16.548 -15.996 1.00 85.31 395 ASN A N 1
ATOM 3049 C CA . ASN A 1 395 ? -13.055 17.492 -16.954 1.00 85.31 395 ASN A CA 1
ATOM 3050 C C . ASN A 1 395 ? -13.728 18.712 -16.273 1.00 85.31 395 ASN A C 1
ATOM 3052 O O . ASN A 1 395 ? -14.884 19.032 -16.554 1.00 85.31 395 ASN A O 1
ATOM 3056 N N . GLY A 1 396 ? -13.027 19.374 -15.344 1.00 87.12 396 GLY A N 1
ATOM 3057 C CA . GLY A 1 396 ? -13.523 20.552 -14.612 1.00 87.12 396 GLY A CA 1
ATOM 3058 C C . GLY A 1 396 ? -14.562 20.241 -13.527 1.00 87.12 396 GLY A C 1
ATOM 3059 O O . GLY A 1 396 ? -15.393 21.088 -13.174 1.00 87.12 396 GLY A O 1
ATOM 3060 N N . LYS A 1 397 ? -14.577 19.000 -13.024 1.00 91.50 397 LYS A N 1
ATOM 3061 C CA . LYS A 1 397 ? -15.521 18.515 -12.008 1.00 91.50 397 LYS A CA 1
ATOM 3062 C C . LYS A 1 397 ? -14.798 17.623 -10.993 1.00 91.50 397 LYS A C 1
ATOM 3064 O O . LYS A 1 397 ? -14.136 16.677 -11.406 1.00 91.50 397 LYS A O 1
ATOM 3069 N N . LYS A 1 398 ? -14.980 17.883 -9.690 1.00 89.62 398 LYS A N 1
ATOM 3070 C CA . LYS A 1 398 ? -14.540 16.997 -8.589 1.00 89.62 398 LYS A CA 1
ATOM 3071 C C . LYS A 1 398 ? -15.077 15.583 -8.852 1.00 89.62 398 LYS A C 1
ATOM 3073 O O . LYS A 1 398 ? -16.277 15.441 -9.136 1.00 89.62 398 LYS A O 1
ATOM 3078 N N . HIS A 1 399 ? -14.211 14.578 -8.852 1.00 81.06 399 HIS A N 1
ATOM 3079 C CA . HIS A 1 399 ? -14.543 13.214 -9.264 1.00 81.06 399 HIS A CA 1
ATOM 3080 C C . HIS A 1 399 ? -13.469 12.243 -8.776 1.00 81.06 399 HIS A C 1
ATOM 3082 O O . HIS A 1 399 ? -12.318 12.507 -9.058 1.00 81.06 399 HIS A O 1
ATOM 3088 N N . GLY A 1 400 ? -13.821 11.093 -8.198 1.00 58.62 400 GLY A N 1
ATOM 3089 C CA . GLY A 1 400 ? -12.863 10.182 -7.562 1.00 58.62 400 GLY A CA 1
ATOM 3090 C C . GLY A 1 400 ? -12.666 10.529 -6.088 1.00 58.62 400 GLY A C 1
ATOM 3091 O O . GLY A 1 400 ? -13.497 11.231 -5.515 1.00 58.62 400 GLY A O 1
ATOM 3092 N N . GLN A 1 401 ? -11.613 10.018 -5.452 1.00 65.25 401 GLN A N 1
ATOM 3093 C CA . GLN A 1 401 ? -11.391 10.232 -4.016 1.00 65.25 401 GLN A CA 1
ATOM 3094 C C . GLN A 1 401 ? -10.963 11.675 -3.709 1.00 65.25 401 GLN A C 1
ATOM 3096 O O . GLN A 1 401 ? -10.140 12.252 -4.420 1.00 65.25 401 GLN A O 1
ATOM 3101 N N . GLY A 1 402 ? -11.488 12.252 -2.626 1.00 56.59 402 GLY A N 1
ATOM 3102 C CA . GLY A 1 402 ? -11.105 13.589 -2.182 1.00 56.59 402 GLY A CA 1
ATOM 3103 C C . GLY A 1 402 ? -11.638 13.984 -0.806 1.00 56.59 402 GLY A C 1
ATOM 3104 O O . GLY A 1 402 ? -12.513 13.341 -0.227 1.00 56.59 402 GLY A O 1
ATOM 3105 N N . THR A 1 403 ? -11.104 15.084 -0.282 1.00 69.50 403 THR A N 1
ATOM 3106 C CA . THR A 1 403 ? -11.557 15.737 0.948 1.00 69.50 403 THR A CA 1
ATOM 3107 C C . THR A 1 403 ? -12.153 17.104 0.628 1.00 69.50 403 THR A C 1
ATOM 3109 O O . THR A 1 403 ? -11.548 17.886 -0.099 1.00 69.50 403 THR A O 1
ATOM 3112 N N . PHE A 1 404 ? -13.318 17.414 1.195 1.00 82.31 404 PHE A N 1
ATOM 3113 C CA . PHE A 1 404 ? -13.929 18.743 1.165 1.00 82.31 404 PHE A CA 1
ATOM 3114 C C . PHE A 1 404 ? -14.033 19.317 2.582 1.00 82.31 404 PHE A C 1
ATOM 3116 O O . PHE A 1 404 ? -14.482 18.624 3.494 1.00 82.31 404 PHE A O 1
ATOM 3123 N N . TYR A 1 405 ? -13.660 20.580 2.745 1.00 79.00 405 TYR A N 1
ATOM 3124 C CA . TYR A 1 405 ? -13.736 21.359 3.977 1.00 79.00 405 TYR A CA 1
ATOM 3125 C C . TYR A 1 405 ? -14.719 22.516 3.750 1.00 79.00 405 TYR A C 1
ATOM 3127 O O . TYR 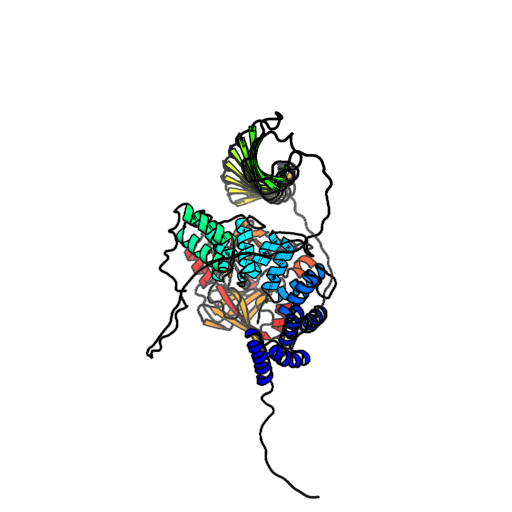A 1 405 ? -14.566 23.264 2.786 1.00 79.00 405 TYR A O 1
ATOM 3135 N N . PHE A 1 406 ? -15.728 22.640 4.614 1.00 89.69 406 PHE A N 1
ATOM 3136 C CA . PHE A 1 406 ? -16.811 23.624 4.516 1.00 89.69 406 PHE A CA 1
ATOM 3137 C C . PHE A 1 406 ? -16.589 24.749 5.544 1.00 89.69 406 PHE A C 1
ATOM 3139 O O . PHE A 1 406 ? -17.105 24.664 6.665 1.00 89.69 406 PHE A O 1
ATOM 3146 N N . ALA A 1 407 ? -15.812 25.780 5.205 1.00 86.19 407 ALA A N 1
ATOM 3147 C CA . ALA A 1 407 ? -15.214 26.707 6.172 1.00 86.19 407 ALA A CA 1
ATOM 3148 C C . ALA A 1 407 ? -16.243 27.395 7.081 1.00 86.19 407 ALA A C 1
ATOM 3150 O O . ALA A 1 407 ? -16.121 27.307 8.301 1.00 86.19 407 ALA A O 1
ATOM 3151 N N . LYS A 1 408 ? -17.334 27.942 6.519 1.00 88.44 408 LYS A N 1
ATOM 3152 C CA . LYS A 1 408 ? -18.433 28.585 7.283 1.00 88.44 408 LYS A CA 1
ATOM 3153 C C . LYS A 1 408 ? -19.122 27.682 8.323 1.00 88.44 408 LYS A C 1
ATOM 3155 O O . LYS A 1 408 ? -19.911 28.158 9.136 1.00 88.44 408 LYS A O 1
ATOM 3160 N N . SER A 1 409 ? -18.870 26.375 8.286 1.00 90.00 409 SER A N 1
ATOM 3161 C CA . SER A 1 409 ? -19.456 25.382 9.195 1.00 90.00 409 SER A CA 1
ATOM 3162 C C . SER A 1 409 ? -18.428 24.544 9.959 1.00 90.00 409 SER A C 1
ATOM 3164 O O . SER A 1 409 ? -18.823 23.765 10.821 1.00 90.00 409 SER A O 1
ATOM 3166 N N . GLY A 1 410 ? -17.142 24.637 9.603 1.00 87.75 410 GLY A N 1
ATOM 3167 C CA . GLY A 1 410 ? -16.081 23.706 10.002 1.00 87.75 410 GLY A CA 1
ATOM 3168 C C . GLY A 1 410 ? -16.230 22.268 9.471 1.00 87.75 410 GLY A C 1
ATOM 3169 O O . GLY A 1 410 ? -15.312 21.466 9.636 1.00 87.75 410 GLY A O 1
ATOM 3170 N N . ASN A 1 411 ? -17.362 21.907 8.849 1.00 91.25 411 ASN A N 1
ATOM 3171 C CA . ASN A 1 411 ? -17.658 20.527 8.460 1.00 91.25 411 ASN A CA 1
ATOM 3172 C C . ASN A 1 411 ? -16.616 19.971 7.476 1.00 91.25 411 ASN A C 1
ATOM 3174 O O . ASN A 1 411 ? -16.042 20.695 6.660 1.00 91.25 411 ASN A O 1
ATOM 3178 N N . LYS A 1 412 ? -16.443 18.649 7.487 1.00 79.50 412 LYS A N 1
ATOM 3179 C CA . LYS A 1 412 ? -15.515 17.925 6.609 1.00 79.50 412 LYS A CA 1
ATOM 3180 C C . LYS A 1 412 ? -16.234 16.788 5.890 1.00 79.50 412 LYS A C 1
ATOM 3182 O O . LYS A 1 412 ? -17.145 16.180 6.439 1.00 79.50 412 LYS A O 1
ATOM 3187 N N . TYR A 1 413 ? -15.809 16.457 4.680 1.00 78.50 413 TYR A N 1
ATOM 3188 C CA . TYR A 1 413 ? -16.137 15.199 4.013 1.00 78.50 413 TYR A CA 1
ATOM 3189 C C . TYR A 1 413 ? -14.865 14.569 3.459 1.00 78.50 413 TYR A C 1
ATOM 3191 O O . TYR A 1 413 ? -14.069 15.283 2.862 1.00 78.50 413 TYR A O 1
ATOM 3199 N N . VAL A 1 414 ? -14.693 13.260 3.618 1.00 70.69 414 VAL A N 1
ATOM 3200 C CA . VAL A 1 414 ? -13.605 12.463 3.035 1.00 70.69 414 VAL A CA 1
ATOM 3201 C C . VAL A 1 414 ? -14.241 11.284 2.306 1.00 70.69 414 VAL A C 1
ATOM 3203 O O . VAL A 1 414 ? -14.932 10.496 2.946 1.00 70.69 414 VAL A O 1
ATOM 3206 N N . GLY A 1 415 ? -14.043 11.151 0.997 1.00 58.41 415 GLY A N 1
ATOM 3207 C CA . GLY A 1 415 ? -14.616 10.049 0.220 1.00 58.41 415 GLY A CA 1
ATOM 3208 C C . GLY A 1 415 ? -14.707 10.332 -1.274 1.00 58.41 415 GLY A C 1
ATOM 3209 O O . GLY A 1 415 ? -14.092 11.270 -1.785 1.00 58.41 415 GLY A O 1
ATOM 3210 N N . GLU A 1 416 ? -15.490 9.522 -1.979 1.00 63.47 416 GLU A N 1
ATOM 3211 C CA . GLU A 1 416 ? -15.635 9.627 -3.429 1.00 63.47 416 GLU A CA 1
ATOM 3212 C C . GLU A 1 416 ? -16.546 10.802 -3.864 1.00 63.47 416 GLU A C 1
ATOM 3214 O O . GLU A 1 416 ? -17.502 11.236 -3.211 1.00 63.47 416 GLU A O 1
ATOM 3219 N N . PHE A 1 417 ? -16.229 11.342 -5.038 1.00 80.44 417 PHE A N 1
ATOM 3220 C CA . PHE A 1 417 ? -17.015 12.319 -5.771 1.00 80.44 417 PHE A CA 1
ATOM 3221 C C . PHE A 1 417 ? -17.349 11.800 -7.170 1.00 80.44 417 PHE A C 1
ATOM 3223 O O . PHE A 1 417 ? -16.573 11.097 -7.812 1.00 80.44 417 PHE A O 1
ATOM 3230 N N . ARG A 1 418 ? -18.478 12.248 -7.715 1.00 85.75 418 ARG A N 1
ATOM 3231 C CA . ARG A 1 418 ? -18.846 12.082 -9.121 1.00 85.75 418 ARG A CA 1
ATOM 3232 C C . ARG A 1 418 ? -19.530 13.357 -9.594 1.00 85.75 418 ARG A C 1
ATOM 3234 O O . ARG A 1 418 ? -20.522 13.799 -9.019 1.00 85.75 418 ARG A O 1
ATOM 3241 N N . ASN A 1 419 ? -18.997 13.966 -10.652 1.00 87.50 419 ASN A N 1
ATOM 3242 C CA . ASN A 1 419 ? -19.556 15.166 -11.286 1.00 87.50 419 ASN A CA 1
ATOM 3243 C C . ASN A 1 419 ? -19.840 16.323 -10.294 1.00 87.50 419 ASN A C 1
ATOM 3245 O O . ASN A 1 419 ? -20.941 16.868 -10.270 1.00 87.50 419 ASN A O 1
ATOM 3249 N N . ARG A 1 420 ? -18.834 16.711 -9.493 1.00 90.75 420 ARG A N 1
ATOM 3250 C CA . ARG A 1 420 ? -18.879 17.731 -8.415 1.00 90.75 420 ARG A CA 1
ATOM 3251 C C . ARG A 1 420 ? -19.644 17.342 -7.139 1.00 90.75 420 ARG A C 1
ATOM 3253 O O . ARG A 1 420 ? -19.549 18.080 -6.162 1.00 90.75 420 ARG A O 1
ATOM 3260 N N . LYS A 1 421 ? -20.364 16.216 -7.107 1.00 92.00 421 LYS A N 1
ATOM 3261 C CA . LYS A 1 421 ? -21.205 15.794 -5.971 1.00 92.00 421 LYS A CA 1
ATOM 3262 C C . LYS A 1 421 ? -20.596 14.583 -5.249 1.00 92.00 421 LYS A C 1
ATOM 3264 O O . LYS A 1 421 ? -20.001 13.738 -5.904 1.00 92.00 421 LYS A O 1
ATOM 3269 N N . LYS A 1 422 ? -20.781 14.478 -3.927 1.00 89.56 422 LYS A N 1
ATOM 3270 C CA . LYS A 1 422 ? -20.393 13.295 -3.124 1.00 89.56 422 LYS A CA 1
ATOM 3271 C C . LYS A 1 422 ? -21.071 12.033 -3.680 1.00 89.56 422 LYS A C 1
ATOM 3273 O O . LYS A 1 422 ? -22.266 12.084 -3.996 1.00 89.56 422 LYS A O 1
ATOM 3278 N N . HIS A 1 423 ? -20.330 10.946 -3.841 1.00 77.81 423 HIS A N 1
ATOM 3279 C CA . HIS A 1 423 ? -20.782 9.704 -4.476 1.00 77.81 423 HIS A CA 1
ATOM 3280 C C . HIS A 1 423 ? -19.979 8.522 -3.910 1.00 77.81 423 HIS A C 1
ATOM 3282 O O . HIS A 1 423 ? -18.882 8.750 -3.430 1.00 77.81 423 HIS A O 1
ATOM 3288 N N . GLY A 1 424 ? -20.481 7.288 -3.952 1.00 58.53 424 GLY A N 1
ATOM 3289 C CA . GLY A 1 424 ? -19.750 6.135 -3.415 1.00 58.53 424 GLY A CA 1
ATOM 3290 C C . GLY A 1 424 ? -19.496 6.261 -1.909 1.00 58.53 424 GLY A C 1
ATOM 3291 O O . GLY A 1 424 ? -20.250 6.931 -1.204 1.00 58.53 424 GLY A O 1
ATOM 3292 N N . GLN A 1 425 ? -18.457 5.603 -1.398 1.00 59.19 425 GLN A N 1
ATOM 3293 C CA . GLN A 1 425 ? -18.173 5.574 0.042 1.00 59.19 425 GLN A CA 1
ATOM 3294 C C . GLN A 1 425 ? -17.514 6.868 0.543 1.00 59.19 425 GLN A C 1
ATOM 3296 O O . GLN A 1 425 ? -16.644 7.436 -0.121 1.00 59.19 425 GLN A O 1
ATOM 3301 N N . GLY A 1 426 ? -17.887 7.307 1.749 1.00 59.97 426 GLY A N 1
ATOM 3302 C CA . GLY A 1 426 ? -17.182 8.377 2.453 1.00 59.97 426 GLY A CA 1
ATOM 3303 C C . GLY A 1 426 ? -17.704 8.692 3.854 1.00 59.97 426 GLY A C 1
ATOM 3304 O O . GLY A 1 426 ? -18.783 8.262 4.259 1.00 59.97 426 GLY A O 1
ATOM 3305 N N . THR A 1 427 ? -16.950 9.516 4.575 1.00 70.38 427 THR A N 1
ATOM 3306 C CA . THR A 1 427 ? -17.261 9.998 5.925 1.00 70.38 427 THR A CA 1
ATOM 3307 C C . THR A 1 427 ? -17.475 11.506 5.912 1.00 70.38 427 THR A C 1
ATOM 3309 O O . THR A 1 427 ? -16.610 12.257 5.470 1.00 70.38 427 THR A O 1
ATOM 3312 N N . TYR A 1 428 ? -18.624 11.965 6.410 1.00 84.62 428 TYR A N 1
ATOM 3313 C CA . TYR A 1 428 ? -18.917 13.378 6.669 1.00 84.62 428 TYR A CA 1
ATOM 3314 C C . TYR A 1 428 ? -18.828 13.648 8.171 1.00 84.62 428 TYR A C 1
ATOM 3316 O O . TYR A 1 428 ? -19.426 12.905 8.941 1.00 84.62 428 TYR A O 1
ATOM 3324 N N . THR A 1 429 ? -18.140 14.708 8.580 1.00 81.12 429 THR A N 1
ATOM 3325 C CA . THR A 1 429 ? -18.030 15.170 9.970 1.00 81.12 429 THR A CA 1
ATOM 3326 C C . THR A 1 429 ? -18.693 16.537 10.093 1.00 81.12 429 THR A C 1
ATOM 3328 O O . THR A 1 429 ? -18.384 17.449 9.322 1.00 81.12 429 THR A O 1
ATOM 3331 N N . TYR A 1 430 ? -19.597 16.682 11.057 1.00 90.38 430 TYR A N 1
ATOM 3332 C CA . TYR A 1 430 ? -20.319 17.913 11.361 1.00 90.38 430 TYR A CA 1
ATOM 3333 C C . TYR A 1 430 ? -19.603 18.631 12.512 1.00 90.38 430 TYR A C 1
ATOM 3335 O O . TYR A 1 430 ? -19.733 18.228 13.661 1.00 90.38 430 TYR A O 1
ATOM 3343 N N . ALA A 1 431 ? -18.824 19.678 12.242 1.00 84.56 431 ALA A N 1
ATOM 3344 C CA . ALA A 1 431 ? -17.922 20.240 13.252 1.00 84.56 431 ALA A CA 1
ATOM 3345 C C . ALA A 1 431 ? -18.650 20.925 14.425 1.00 84.56 431 ALA A C 1
ATOM 3347 O O . ALA A 1 431 ? -18.171 20.857 15.550 1.00 84.56 431 ALA A O 1
ATOM 3348 N N . LYS A 1 432 ? -19.831 21.525 14.197 1.00 87.75 432 LYS A N 1
ATOM 3349 C CA . LYS A 1 432 ? -20.611 22.192 15.263 1.00 87.75 432 LYS A CA 1
ATOM 3350 C C . LYS A 1 432 ? -21.281 21.238 16.269 1.00 87.75 432 LYS A C 1
ATOM 3352 O O . LYS A 1 432 ? -21.597 21.662 17.378 1.00 87.75 432 LYS A O 1
ATOM 3357 N N . SER A 1 433 ? -21.531 19.979 15.899 1.00 88.69 433 SER A N 1
ATOM 3358 C CA . SER A 1 433 ? -22.089 18.949 16.796 1.00 88.69 433 SER A CA 1
ATOM 3359 C C . SER A 1 433 ? -21.097 17.843 17.154 1.00 88.69 433 SER A C 1
ATOM 3361 O O . SER A 1 433 ? -21.332 17.123 18.117 1.00 88.69 433 SER A O 1
ATOM 3363 N N . GLY A 1 434 ? -20.006 17.709 16.396 1.00 82.94 434 GLY A N 1
ATOM 3364 C CA . GLY A 1 434 ? -19.073 16.582 16.432 1.00 82.94 434 GLY A CA 1
ATOM 3365 C C . GLY A 1 434 ? -19.548 15.354 15.642 1.00 82.94 434 GLY A C 1
ATOM 3366 O O . GLY A 1 434 ? -18.777 14.409 15.481 1.00 82.94 434 GLY A O 1
ATOM 3367 N N . ASP A 1 435 ? -20.794 15.346 15.149 1.00 89.50 435 ASP A N 1
ATOM 3368 C CA . ASP A 1 435 ? -21.414 14.154 14.565 1.00 89.50 435 ASP A CA 1
ATOM 3369 C C . ASP A 1 435 ? -20.636 13.629 13.356 1.00 89.50 435 ASP A C 1
ATOM 3371 O O . ASP A 1 435 ? -19.992 14.379 12.615 1.00 89.50 435 ASP A O 1
ATOM 3375 N N . THR A 1 436 ? -20.779 12.337 13.073 1.00 74.56 436 THR A N 1
ATOM 3376 C CA . THR A 1 436 ? -20.229 11.732 11.856 1.00 74.56 436 THR A CA 1
ATOM 3377 C C . THR A 1 436 ? -21.273 10.939 11.085 1.00 74.56 436 THR A C 1
ATOM 3379 O O . THR A 1 436 ? -22.218 10.401 11.653 1.00 74.56 436 THR A O 1
ATOM 3382 N N . HIS A 1 437 ? -21.103 10.853 9.766 1.00 84.06 437 HIS A N 1
ATOM 3383 C CA . HIS A 1 437 ? -21.793 9.889 8.919 1.00 84.06 437 HIS A CA 1
ATOM 3384 C C . HIS A 1 437 ? -20.821 9.197 7.964 1.00 84.06 437 HIS A C 1
ATOM 3386 O O . HIS A 1 437 ? -20.389 9.821 6.988 1.00 84.06 437 HIS A O 1
ATOM 3392 N N . ALA A 1 438 ? -20.540 7.918 8.209 1.00 66.88 438 ALA A N 1
ATOM 3393 C CA . ALA A 1 438 ? -19.724 7.055 7.357 1.00 66.88 438 ALA A CA 1
ATOM 3394 C C . ALA A 1 438 ? -20.622 6.085 6.573 1.00 66.88 438 ALA A C 1
ATOM 3396 O O . ALA A 1 438 ? -21.408 5.356 7.174 1.00 66.88 438 ALA A O 1
ATOM 3397 N N . GLY A 1 439 ? -20.535 6.085 5.243 1.00 58.28 439 GLY A N 1
ATOM 3398 C CA . GLY A 1 439 ? -21.349 5.221 4.381 1.00 58.28 439 GLY A CA 1
ATOM 3399 C C . GLY A 1 439 ? -21.421 5.703 2.935 1.00 58.28 439 GLY A C 1
ATOM 3400 O O . GLY A 1 439 ? -20.655 6.579 2.522 1.00 58.28 439 GLY A O 1
ATOM 3401 N N . GLU A 1 440 ? -22.367 5.160 2.170 1.00 63.28 440 GLU A N 1
ATOM 3402 C CA . GLU A 1 440 ? -22.535 5.509 0.759 1.00 63.28 440 GLU A CA 1
ATOM 3403 C C . GLU A 1 440 ? -23.227 6.880 0.547 1.00 63.28 440 GLU A C 1
ATOM 3405 O O . GLU A 1 440 ? -24.025 7.391 1.343 1.00 63.28 440 GLU A O 1
ATOM 3410 N N . TYR A 1 441 ? -22.887 7.509 -0.577 1.00 80.50 441 TYR A N 1
ATOM 3411 C CA . TYR A 1 441 ? -23.488 8.722 -1.105 1.00 80.50 441 TYR A CA 1
ATOM 3412 C C . TYR A 1 441 ? -23.871 8.532 -2.574 1.00 80.50 441 TYR A C 1
ATOM 3414 O O . TYR A 1 441 ? -23.188 7.864 -3.347 1.00 80.50 441 TYR A O 1
ATOM 3422 N N . LYS A 1 442 ? -24.933 9.211 -3.008 1.00 85.50 442 LYS A N 1
ATOM 3423 C CA . LYS A 1 442 ? -25.325 9.316 -4.418 1.00 85.50 442 LYS A CA 1
ATOM 3424 C C . LYS A 1 442 ? -25.819 10.725 -4.691 1.00 85.50 442 LYS A C 1
ATOM 3426 O O . LYS A 1 442 ? -26.665 11.260 -3.974 1.00 85.50 442 LYS A O 1
ATOM 3431 N N . ASN A 1 443 ? -25.261 11.355 -5.724 1.00 89.44 443 ASN A N 1
ATOM 3432 C CA . ASN A 1 443 ? -25.599 12.720 -6.140 1.00 89.44 443 ASN A CA 1
ATOM 3433 C C . ASN A 1 443 ? -25.581 13.754 -4.989 1.00 89.44 443 ASN A C 1
ATOM 3435 O O . ASN A 1 443 ? -26.396 14.675 -4.956 1.00 89.44 443 ASN A O 1
ATOM 3439 N N . GLY A 1 444 ? -24.630 13.625 -4.058 1.00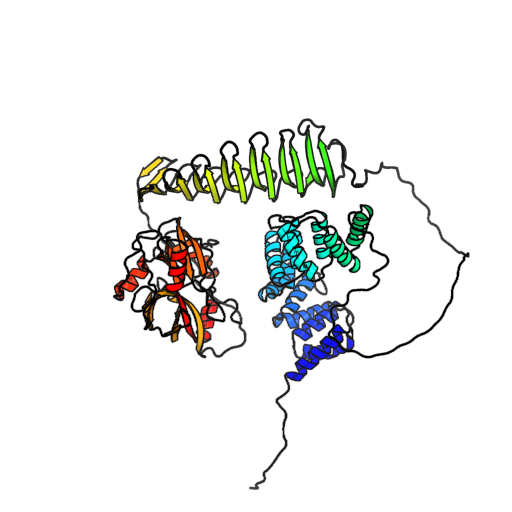 87.94 444 GLY A N 1
ATOM 3440 C CA . GLY A 1 444 ? -24.402 14.556 -2.948 1.00 87.94 444 GLY A CA 1
ATOM 3441 C C . GLY A 1 444 ? -25.142 14.217 -1.651 1.00 87.94 444 GLY A C 1
ATOM 3442 O O . GLY A 1 444 ? -24.801 14.774 -0.605 1.00 87.94 444 GLY A O 1
ATOM 3443 N N . LYS A 1 445 ? -26.116 13.301 -1.699 1.00 92.56 445 LYS A N 1
ATOM 3444 C CA . LYS A 1 445 ? -26.952 12.890 -0.563 1.00 92.56 445 LYS A CA 1
ATOM 3445 C C . LYS A 1 445 ? -26.534 11.499 -0.068 1.00 92.56 445 LYS A C 1
ATOM 3447 O O . LYS A 1 445 ? -26.011 10.719 -0.856 1.00 92.56 445 LYS A O 1
ATOM 3452 N N . LYS A 1 446 ? -26.776 11.190 1.212 1.00 88.88 446 LYS A N 1
ATOM 3453 C CA . LYS A 1 446 ? -26.572 9.842 1.784 1.00 88.88 446 LYS A CA 1
ATOM 3454 C C . LYS A 1 446 ? -27.416 8.824 1.005 1.00 88.88 446 LYS A C 1
ATOM 3456 O O . LYS A 1 446 ? -28.575 9.121 0.688 1.00 88.88 446 LYS A O 1
ATOM 3461 N N . HIS A 1 447 ? -26.842 7.675 0.675 1.00 77.69 447 HIS A N 1
ATOM 3462 C CA . HIS A 1 447 ? -27.512 6.583 -0.029 1.00 77.69 447 HIS A CA 1
ATOM 3463 C C . HIS A 1 447 ? -26.924 5.231 0.392 1.00 77.69 447 HIS A C 1
ATOM 3465 O O . HIS A 1 447 ? -25.916 5.227 1.085 1.00 77.69 447 HIS A O 1
ATOM 3471 N N . GLY A 1 448 ? -27.525 4.110 -0.015 1.00 64.12 448 GLY A N 1
ATOM 3472 C CA . GLY A 1 448 ? -27.034 2.780 0.345 1.00 64.12 448 GLY A CA 1
ATOM 3473 C C . GLY A 1 448 ? -26.937 2.609 1.861 1.00 64.12 448 GLY A C 1
ATOM 3474 O O . GLY A 1 448 ? -27.688 3.238 2.602 1.00 64.12 448 GLY A O 1
ATOM 3475 N N . GLN A 1 449 ? -26.013 1.774 2.325 1.00 60.53 449 GLN A N 1
ATOM 3476 C CA . GLN A 1 449 ? -25.782 1.568 3.757 1.00 60.53 449 GLN A CA 1
ATOM 3477 C C . GLN A 1 449 ? -24.908 2.677 4.360 1.00 60.53 449 GLN A C 1
ATOM 3479 O O . GLN A 1 449 ? -23.928 3.116 3.748 1.00 60.53 449 GLN A O 1
ATOM 3484 N N . GLY A 1 450 ? -25.229 3.100 5.584 1.00 61.91 450 GLY A N 1
ATOM 3485 C CA . GLY A 1 450 ? -24.426 4.065 6.330 1.00 61.91 450 GLY A CA 1
ATOM 3486 C C . GLY A 1 450 ? -24.689 4.072 7.833 1.00 61.91 450 GLY A C 1
ATOM 3487 O O . GLY A 1 450 ? -25.746 3.665 8.310 1.00 61.91 450 GLY A O 1
ATOM 3488 N N . THR A 1 451 ? -23.701 4.563 8.579 1.00 67.06 451 THR A N 1
ATOM 3489 C CA . THR A 1 451 ? -23.780 4.840 10.015 1.00 67.06 451 THR A CA 1
ATOM 3490 C C . THR A 1 451 ? -23.754 6.342 10.255 1.00 67.06 451 THR A C 1
ATOM 3492 O O . THR A 1 451 ? -22.811 7.003 9.829 1.00 67.06 451 THR A O 1
ATOM 3495 N N . TYR A 1 452 ? -24.723 6.874 10.999 1.00 83.62 452 TYR A N 1
ATOM 3496 C CA . TYR A 1 452 ? -24.631 8.166 11.681 1.00 83.62 452 TYR A CA 1
ATOM 3497 C C . TYR A 1 452 ? -24.228 7.953 13.144 1.00 83.62 452 TYR A C 1
ATOM 3499 O O . TYR A 1 452 ? -24.785 7.076 13.796 1.00 83.62 452 TYR A O 1
ATOM 3507 N N . THR A 1 453 ? -23.320 8.771 13.672 1.00 79.31 453 THR A N 1
ATOM 3508 C CA . THR A 1 453 ? -23.029 8.883 15.111 1.00 79.31 453 THR A CA 1
ATOM 3509 C C . THR A 1 453 ? -23.308 10.313 15.551 1.00 79.31 453 THR A C 1
ATOM 3511 O O . THR A 1 453 ? -22.724 11.241 14.991 1.00 79.31 453 THR A O 1
ATOM 3514 N N . TYR A 1 454 ? -24.183 10.480 16.538 1.00 85.38 454 TYR A N 1
ATOM 3515 C CA . TYR A 1 454 ? -24.477 11.744 17.202 1.00 85.38 454 TYR A CA 1
ATOM 3516 C C . TYR A 1 454 ? -23.440 11.940 18.312 1.00 85.38 454 TYR A C 1
ATOM 3518 O O . TYR A 1 454 ? -23.400 11.152 19.251 1.00 85.38 454 TYR A O 1
ATOM 3526 N N . ALA A 1 455 ? -22.566 12.940 18.215 1.00 80.31 455 ALA A N 1
ATOM 3527 C CA . ALA A 1 455 ? -21.415 13.028 19.119 1.00 80.31 455 ALA A CA 1
ATOM 3528 C C . ALA A 1 455 ? -21.745 13.658 20.480 1.00 80.31 455 ALA A C 1
ATOM 3530 O O . ALA A 1 455 ? -21.040 13.391 21.448 1.00 80.31 455 ALA A O 1
ATOM 3531 N N . LYS A 1 456 ? -22.825 14.451 20.574 1.00 81.06 456 LYS A N 1
ATOM 3532 C CA . LYS A 1 456 ? -23.290 15.019 21.853 1.00 81.06 456 LYS A CA 1
ATOM 3533 C C . LYS A 1 456 ? -24.017 14.013 22.744 1.00 81.06 456 LYS A C 1
ATOM 3535 O O . LYS A 1 456 ? -23.797 14.030 23.946 1.00 81.06 456 LYS A O 1
ATOM 3540 N N . SER A 1 457 ? -24.882 13.164 22.183 1.00 81.19 457 SER A N 1
ATOM 3541 C CA . SER A 1 457 ? -25.548 12.108 22.958 1.00 81.19 457 SER A CA 1
ATOM 3542 C C . SER A 1 457 ? -24.714 10.833 23.035 1.00 81.19 457 SER A C 1
ATOM 3544 O O . SER A 1 457 ? -24.709 10.179 24.068 1.00 81.19 457 SER A O 1
ATOM 3546 N N . GLY A 1 458 ? -23.998 10.483 21.962 1.00 71.31 458 GLY A N 1
ATOM 3547 C CA . GLY A 1 458 ? -23.356 9.179 21.770 1.00 71.31 458 GLY A CA 1
ATOM 3548 C C . GLY A 1 458 ? -24.208 8.194 20.954 1.00 71.31 458 GLY A C 1
ATOM 3549 O O . GLY A 1 458 ? -23.734 7.099 20.638 1.00 71.31 458 GLY A O 1
ATOM 3550 N N . ASP A 1 459 ? -25.442 8.574 20.594 1.00 74.25 459 ASP A N 1
ATOM 3551 C CA . ASP A 1 459 ? -26.365 7.733 19.825 1.00 74.25 459 ASP A CA 1
ATOM 3552 C C . ASP A 1 459 ? -25.800 7.381 18.442 1.00 74.25 459 ASP A C 1
ATOM 3554 O O . ASP A 1 459 ? -25.035 8.135 17.831 1.00 74.25 459 ASP A O 1
ATOM 3558 N N . LYS A 1 460 ? -26.242 6.253 17.885 1.00 73.06 460 LYS A N 1
ATOM 3559 C CA . LYS A 1 460 ? -25.874 5.797 16.543 1.00 73.06 460 LYS A CA 1
ATOM 3560 C C . LYS A 1 460 ? -27.094 5.300 15.781 1.00 73.06 460 LYS A C 1
ATOM 3562 O O . LYS A 1 460 ? -27.905 4.556 16.319 1.00 73.06 460 LYS A O 1
ATOM 3567 N N . TYR A 1 461 ? -27.197 5.651 14.504 1.00 75.81 461 TYR A N 1
ATOM 3568 C CA . TYR A 1 461 ? -28.113 4.999 13.566 1.00 75.81 461 TYR A CA 1
ATOM 3569 C C . TYR A 1 461 ? -27.303 4.266 12.504 1.00 75.81 461 TYR A C 1
ATOM 3571 O O . TYR A 1 461 ? -26.464 4.889 11.861 1.00 75.81 461 TYR A O 1
ATOM 3579 N N . VAL A 1 462 ? -27.588 2.987 12.284 1.00 68.62 462 VAL A N 1
ATOM 3580 C CA . VAL A 1 462 ? -27.019 2.172 11.205 1.00 68.62 462 VAL A CA 1
ATOM 3581 C C . VAL A 1 462 ? -28.167 1.694 10.322 1.00 68.62 462 VAL A C 1
ATOM 3583 O O . VAL A 1 462 ? -29.154 1.179 10.839 1.00 68.62 462 VAL A O 1
ATOM 3586 N N . GLY A 1 463 ? -28.071 1.856 9.005 1.00 59.47 463 GLY A N 1
ATOM 3587 C CA . GLY A 1 463 ? -29.094 1.355 8.084 1.00 59.47 463 GLY A CA 1
ATOM 3588 C C . GLY A 1 463 ? -29.029 1.980 6.699 1.00 59.47 463 GLY A C 1
ATOM 3589 O O . GLY A 1 463 ? -28.077 2.692 6.360 1.00 59.47 463 GLY A O 1
ATOM 3590 N N . GLU A 1 464 ? -30.059 1.720 5.893 1.00 69.25 464 GLU A N 1
ATOM 3591 C CA . GLU A 1 464 ? -30.135 2.264 4.541 1.00 69.25 464 GLU A CA 1
ATOM 3592 C C . GLU A 1 464 ? -30.535 3.758 4.518 1.00 69.25 464 GLU A C 1
ATOM 3594 O O . GLU A 1 464 ? -31.288 4.290 5.341 1.00 69.25 464 GLU A O 1
ATOM 3599 N N . TYR A 1 465 ? -30.027 4.460 3.506 1.00 79.69 465 TYR A N 1
ATOM 3600 C CA . TYR A 1 465 ? -30.430 5.803 3.129 1.00 79.69 465 TYR A CA 1
ATOM 3601 C C . TYR A 1 465 ? -30.935 5.854 1.680 1.00 79.69 465 TYR A C 1
ATOM 3603 O O . TYR A 1 465 ? -30.347 5.301 0.747 1.00 79.69 465 TYR A O 1
ATOM 3611 N N . ARG A 1 466 ? -31.979 6.652 1.446 1.00 84.19 466 ARG A N 1
ATOM 3612 C CA . ARG A 1 466 ? -32.452 7.018 0.104 1.00 84.19 466 ARG A CA 1
ATOM 3613 C C . ARG A 1 466 ? -32.634 8.523 0.026 1.00 84.19 466 ARG A C 1
ATOM 3615 O O . ARG A 1 466 ? -33.306 9.137 0.852 1.00 84.19 466 ARG A O 1
ATOM 3622 N N . ASN A 1 467 ? -31.994 9.138 -0.969 1.00 87.75 467 ASN A N 1
ATOM 3623 C CA . ASN A 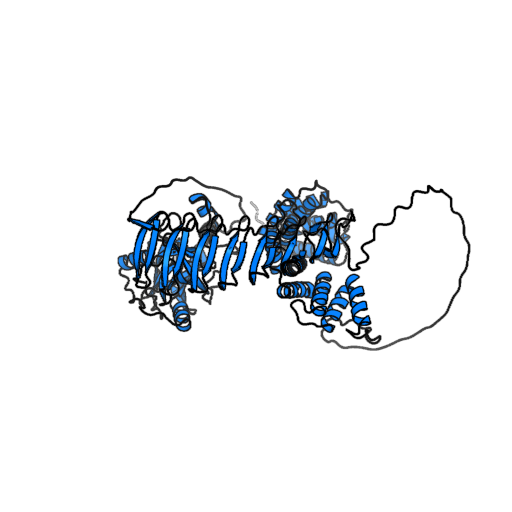1 467 ? -32.039 10.583 -1.209 1.00 87.75 467 ASN A CA 1
ATOM 3624 C C . ASN A 1 467 ? -31.716 11.442 0.037 1.00 87.75 467 ASN A C 1
ATOM 3626 O O . ASN A 1 467 ? -32.268 12.529 0.204 1.00 87.75 467 ASN A O 1
ATOM 3630 N N . GLY A 1 468 ? -30.798 10.979 0.894 1.00 87.94 468 GLY A N 1
ATOM 3631 C CA . GLY A 1 468 ? -30.350 11.682 2.100 1.00 87.94 468 GLY A CA 1
ATOM 3632 C C . GLY A 1 468 ? -31.169 11.422 3.365 1.00 87.94 468 GLY A C 1
ATOM 3633 O O . GLY A 1 468 ? -30.728 11.826 4.440 1.00 87.94 468 GLY A O 1
ATOM 3634 N N . LYS A 1 469 ? -32.316 10.743 3.262 1.00 91.12 469 LYS A N 1
ATOM 3635 C CA . LYS A 1 469 ? -33.169 10.368 4.398 1.00 91.12 469 LYS A CA 1
ATOM 3636 C C . LYS A 1 469 ? -33.014 8.873 4.706 1.00 91.12 469 LYS A C 1
ATOM 3638 O O . LYS A 1 469 ? -32.705 8.104 3.799 1.00 91.12 469 LYS A O 1
ATOM 3643 N N . ARG A 1 470 ? -33.233 8.469 5.963 1.00 86.69 470 ARG A N 1
ATOM 3644 C CA . ARG A 1 470 ? -33.271 7.048 6.370 1.00 86.69 470 ARG A CA 1
ATOM 3645 C C . ARG A 1 470 ? -34.343 6.302 5.570 1.00 86.69 470 ARG A C 1
ATOM 3647 O O . ARG A 1 470 ? -35.432 6.852 5.367 1.00 86.69 470 ARG A O 1
ATOM 3654 N N . HIS A 1 471 ? -34.040 5.096 5.110 1.00 76.75 471 HIS A N 1
ATOM 3655 C CA . HIS A 1 471 ? -34.947 4.257 4.330 1.00 76.75 471 HIS A CA 1
ATOM 3656 C C . HIS A 1 471 ? -34.639 2.772 4.547 1.00 76.75 471 HIS A C 1
ATOM 3658 O O . HIS A 1 471 ? -33.552 2.457 5.007 1.00 76.75 471 HIS A O 1
ATOM 3664 N N . GLY A 1 472 ? -35.561 1.871 4.203 1.00 61.53 472 GLY A N 1
ATOM 3665 C CA . GLY A 1 472 ? -35.327 0.432 4.325 1.00 61.53 472 GLY A CA 1
ATOM 3666 C C . GLY A 1 472 ? -35.127 -0.005 5.784 1.00 61.53 472 GLY A C 1
ATOM 3667 O O . GLY A 1 472 ? -35.572 0.701 6.697 1.00 61.53 472 GLY A O 1
ATOM 3668 N N . PRO A 1 473 ? -34.498 -1.167 6.022 1.00 51.03 473 PRO A N 1
ATOM 3669 C CA . PRO A 1 473 ? -34.201 -1.636 7.367 1.00 51.03 473 PRO A CA 1
ATOM 3670 C C . PRO A 1 473 ? -33.093 -0.808 8.038 1.00 51.03 473 PRO A C 1
ATOM 3672 O O . PRO A 1 473 ? -32.169 -0.315 7.384 1.00 51.03 473 PRO A O 1
ATOM 3675 N N . GLY A 1 474 ? -33.157 -0.698 9.364 1.00 62.28 474 GLY A N 1
ATOM 3676 C CA . GLY A 1 474 ? -32.109 -0.072 10.166 1.00 62.28 474 GLY A CA 1
ATOM 3677 C C . GLY A 1 474 ? -32.227 -0.323 11.669 1.00 62.28 474 GLY A C 1
ATOM 3678 O O . GLY A 1 474 ? -33.154 -0.975 12.153 1.00 62.28 474 GLY A O 1
ATOM 3679 N N . THR A 1 475 ? -31.279 0.256 12.398 1.00 58.69 475 THR A N 1
ATOM 3680 C CA . THR A 1 475 ? -31.075 0.088 13.836 1.00 58.69 475 THR A CA 1
ATOM 3681 C C . THR A 1 475 ? -30.659 1.433 14.431 1.00 58.69 475 THR A C 1
ATOM 3683 O O . THR A 1 475 ? -29.664 2.023 14.010 1.00 58.69 475 THR A O 1
ATOM 3686 N N . TYR A 1 476 ? -31.400 1.933 15.420 1.00 68.62 476 TYR A N 1
ATOM 3687 C CA . TYR A 1 476 ? -31.020 3.095 16.227 1.00 68.62 476 TYR A CA 1
ATOM 3688 C C . TYR A 1 476 ? -30.577 2.614 17.614 1.00 68.62 476 TYR A C 1
ATOM 3690 O O . TYR A 1 476 ? -31.387 2.066 18.359 1.00 68.62 476 TYR A O 1
ATOM 3698 N N . LYS A 1 477 ? -29.301 2.800 17.960 1.00 61.72 477 LYS A N 1
ATOM 3699 C CA . LYS A 1 477 ? -28.752 2.564 19.300 1.00 61.72 477 LYS A CA 1
ATOM 3700 C C . LYS A 1 477 ? -28.643 3.901 20.025 1.00 61.72 477 LYS A C 1
ATOM 3702 O O . LYS A 1 477 ? -27.872 4.763 19.612 1.00 61.72 477 LYS A O 1
ATOM 3707 N N . PHE A 1 478 ? -29.399 4.059 21.101 1.00 62.06 478 PHE A N 1
ATOM 3708 C CA . PHE A 1 478 ? -29.258 5.173 22.028 1.00 62.06 478 PHE A CA 1
ATOM 3709 C C . PHE A 1 478 ? -28.006 4.983 22.901 1.00 62.06 478 PHE A C 1
ATOM 3711 O O . PHE A 1 478 ? -27.592 3.852 23.174 1.00 62.06 478 PHE A O 1
ATOM 3718 N N . ALA A 1 479 ? -27.412 6.076 23.373 1.00 63.19 479 ALA A N 1
ATOM 3719 C CA . ALA A 1 479 ? -26.215 6.046 24.215 1.00 63.19 479 ALA A CA 1
ATOM 3720 C C . ALA A 1 479 ? -26.435 5.358 25.574 1.00 63.19 479 ALA A C 1
ATOM 3722 O O . ALA A 1 479 ? -25.512 4.756 26.114 1.00 63.19 479 ALA A O 1
ATOM 3723 N N . ASN A 1 480 ? -27.676 5.349 26.076 1.00 56.00 480 ASN A N 1
ATOM 3724 C CA . ASN A 1 480 ? -28.092 4.568 27.248 1.00 56.00 480 ASN A CA 1
ATOM 3725 C C . ASN A 1 480 ? -28.227 3.050 26.980 1.00 56.00 480 ASN A C 1
ATOM 3727 O O . ASN A 1 480 ? -28.788 2.324 27.794 1.00 56.00 480 ASN A O 1
ATOM 3731 N N . GLY A 1 481 ? -27.762 2.563 25.826 1.00 45.62 481 GLY A N 1
ATOM 3732 C CA . GLY A 1 481 ? -27.769 1.149 25.454 1.00 45.62 481 GLY A CA 1
ATOM 3733 C C . GLY A 1 481 ? -29.064 0.651 24.809 1.00 45.62 481 GLY A C 1
ATOM 3734 O O . GLY A 1 481 ? -29.039 -0.415 24.195 1.00 45.62 481 GLY A O 1
ATOM 3735 N N . ARG A 1 482 ? -30.177 1.402 24.869 1.00 50.56 482 ARG A N 1
ATOM 3736 C CA . ARG A 1 482 ? -31.440 1.000 24.226 1.00 50.56 482 ARG A CA 1
ATOM 3737 C C . ARG A 1 482 ? -31.255 0.887 22.711 1.00 50.56 482 ARG A C 1
ATOM 3739 O O . ARG A 1 482 ? -30.757 1.812 22.075 1.00 50.56 482 ARG A O 1
ATOM 3746 N N . VAL A 1 483 ? -31.713 -0.212 22.117 1.00 51.72 483 VAL A N 1
ATOM 3747 C CA . VAL A 1 483 ? -31.685 -0.433 20.663 1.00 51.72 483 VAL A CA 1
ATOM 3748 C C . VAL A 1 483 ? -33.111 -0.503 20.123 1.00 51.72 483 VAL A C 1
ATOM 3750 O O . VAL A 1 483 ? -33.983 -1.112 20.736 1.00 51.72 483 VAL A O 1
ATOM 3753 N N . THR A 1 484 ? -33.363 0.129 18.979 1.00 56.50 484 THR A N 1
ATOM 3754 C CA . THR A 1 484 ? -34.652 0.090 18.276 1.00 56.50 484 THR A CA 1
ATOM 3755 C C . THR A 1 484 ? -34.422 -0.239 16.806 1.00 56.50 484 THR A C 1
ATOM 3757 O O . THR A 1 484 ? -33.746 0.506 16.096 1.00 56.50 484 THR A O 1
ATOM 3760 N N . GLU A 1 485 ? -34.980 -1.356 16.348 1.00 56.22 485 GLU A N 1
ATOM 3761 C CA . GLU A 1 485 ? -34.863 -1.840 14.969 1.00 56.22 485 GLU A CA 1
ATOM 3762 C C . GLU A 1 485 ? -36.183 -1.689 14.216 1.00 56.22 485 GLU A C 1
ATOM 3764 O O . GLU A 1 485 ? -37.259 -1.704 14.815 1.00 56.22 485 GLU A O 1
ATOM 3769 N N . GLY A 1 486 ? -36.111 -1.574 12.891 1.00 59.34 486 GLY A N 1
ATOM 3770 C CA . GLY A 1 486 ? -37.295 -1.627 12.039 1.00 59.34 486 GLY A CA 1
ATOM 3771 C C . GLY A 1 486 ? -37.087 -1.044 10.650 1.00 59.34 486 GLY A C 1
ATOM 3772 O O . GLY A 1 486 ? -36.001 -1.138 10.085 1.00 59.34 486 GLY A O 1
ATOM 3773 N N . MET A 1 487 ? -38.150 -0.465 10.102 1.00 69.31 487 MET A N 1
ATOM 3774 C CA . MET A 1 487 ? -38.254 0.045 8.741 1.00 69.31 487 MET A CA 1
ATOM 3775 C C . MET A 1 487 ? -38.398 1.565 8.739 1.00 69.31 487 MET A C 1
ATOM 3777 O O . MET A 1 487 ? -39.189 2.132 9.495 1.00 69.31 487 MET A O 1
ATOM 3781 N N . TRP A 1 488 ? -37.668 2.226 7.841 1.00 75.44 488 TRP A N 1
ATOM 3782 C CA . TRP A 1 488 ? -37.767 3.660 7.599 1.00 75.44 488 TRP A CA 1
ATOM 3783 C C . TRP A 1 488 ? -38.297 3.966 6.194 1.00 75.44 488 TRP A C 1
ATOM 3785 O O . TRP A 1 488 ? -37.907 3.363 5.187 1.00 75.44 488 TRP A O 1
ATOM 3795 N N . LYS A 1 489 ? -39.128 5.003 6.093 1.00 82.38 489 LYS A N 1
ATOM 3796 C CA . LYS A 1 489 ? -39.623 5.542 4.823 1.00 82.38 489 LYS A CA 1
ATOM 3797 C C . LYS A 1 489 ? -39.464 7.051 4.825 1.00 82.38 489 LYS A C 1
ATOM 3799 O O . LYS A 1 489 ? -40.037 7.766 5.644 1.00 82.38 489 LYS A O 1
ATOM 3804 N N . ASN A 1 490 ? -38.625 7.544 3.915 1.00 82.94 490 ASN A N 1
ATOM 3805 C CA . ASN A 1 490 ? -38.342 8.970 3.750 1.00 82.94 490 ASN A CA 1
ATOM 3806 C C . ASN A 1 490 ? -37.985 9.693 5.072 1.00 82.94 490 ASN A C 1
ATOM 3808 O O . ASN A 1 490 ? -38.362 10.847 5.275 1.00 82.94 490 ASN A O 1
ATOM 3812 N N . GLY A 1 491 ? -37.229 9.033 5.958 1.00 82.94 491 GLY A N 1
ATOM 3813 C CA . GLY A 1 491 ? -36.740 9.573 7.233 1.00 82.94 491 GLY A CA 1
ATOM 3814 C C . GLY A 1 491 ? -37.609 9.277 8.462 1.00 82.94 491 GLY A C 1
ATOM 3815 O O . GLY A 1 491 ? -37.053 9.235 9.567 1.00 82.94 491 GLY A O 1
ATOM 3816 N N . LYS A 1 492 ? -38.912 9.023 8.270 1.00 82.44 492 LYS A N 1
ATOM 3817 C CA . LYS A 1 492 ? -39.836 8.540 9.311 1.00 82.44 492 LYS A CA 1
ATOM 3818 C C . LYS A 1 492 ? -39.608 7.045 9.569 1.00 82.44 492 LYS A C 1
ATOM 3820 O O . LYS A 1 492 ? -39.183 6.334 8.659 1.00 82.44 492 LYS A O 1
ATOM 3825 N N . PHE A 1 493 ? -39.855 6.601 10.797 1.00 76.56 493 PHE A N 1
ATOM 3826 C CA . PHE A 1 493 ? -39.952 5.184 11.172 1.00 76.56 493 PHE A CA 1
ATOM 3827 C C . PHE A 1 493 ? -41.378 4.689 10.882 1.00 76.56 493 PHE A C 1
ATOM 3829 O O . PHE A 1 493 ? -42.308 5.487 10.993 1.00 76.56 493 PHE A O 1
ATOM 3836 N N . GLU A 1 494 ? -41.543 3.420 10.502 1.00 70.81 494 GLU A N 1
ATOM 3837 C CA . GLU A 1 494 ? -42.858 2.802 10.266 1.00 70.81 494 GLU A CA 1
ATOM 3838 C C . GLU A 1 494 ? -43.150 1.667 11.270 1.00 70.81 494 GLU A C 1
ATOM 3840 O O . GLU A 1 494 ? -44.028 1.829 12.110 1.00 70.81 494 GLU A O 1
ATOM 3845 N N . TYR A 1 495 ? -42.433 0.535 11.215 1.00 53.81 495 TYR A N 1
ATOM 3846 C CA . TYR A 1 495 ? -42.621 -0.646 12.091 1.00 53.81 495 TYR A CA 1
ATOM 3847 C C . TYR A 1 495 ? -41.416 -1.615 11.994 1.00 53.81 495 TYR A C 1
ATOM 3849 O O . TYR A 1 495 ? -40.474 -1.331 11.258 1.00 53.81 495 TYR A O 1
ATOM 3857 N N . SER A 1 496 ? -41.416 -2.768 12.683 1.00 50.72 496 SER A N 1
ATOM 3858 C CA . SER A 1 496 ? -40.310 -3.759 12.696 1.00 50.72 496 SER A CA 1
ATOM 3859 C C . SER A 1 496 ? -40.673 -5.150 12.118 1.00 50.72 496 SER A C 1
ATOM 3861 O O . SER A 1 496 ? -41.811 -5.590 12.256 1.00 50.72 496 SER A O 1
ATOM 3863 N N . LYS A 1 497 ? -39.725 -5.855 11.452 1.00 44.81 497 LYS A N 1
ATOM 3864 C CA . LYS A 1 497 ? -39.876 -7.234 10.887 1.00 44.81 497 LYS A CA 1
ATOM 3865 C C . LYS A 1 497 ? -38.536 -8.008 10.730 1.00 44.81 497 LYS A C 1
ATOM 3867 O O . LYS A 1 497 ? -37.477 -7.393 10.682 1.00 44.81 497 LYS A O 1
ATOM 3872 N N . LYS A 1 498 ? -38.604 -9.353 10.605 1.00 33.16 498 LYS A N 1
ATOM 3873 C CA . LYS A 1 498 ? -37.499 -10.337 10.366 1.00 33.16 498 LYS A CA 1
ATOM 3874 C C . LYS A 1 498 ? -37.599 -11.012 8.970 1.00 33.16 498 LYS A C 1
ATOM 3876 O O . LYS A 1 498 ? -38.711 -11.107 8.462 1.00 33.16 498 LYS A O 1
ATOM 3881 N N . VAL A 1 499 ? -36.493 -11.531 8.387 1.00 30.30 499 VAL A N 1
ATOM 3882 C CA . VAL A 1 499 ? -36.430 -12.264 7.074 1.00 30.30 499 VAL A CA 1
ATOM 3883 C C . VAL A 1 499 ? -35.283 -13.330 7.027 1.00 30.30 499 VAL A C 1
ATOM 3885 O O . VAL A 1 499 ? -34.390 -13.289 7.874 1.00 30.30 499 VAL A O 1
ATOM 3888 N N . THR A 1 500 ? -35.280 -14.279 6.061 1.00 25.11 500 THR A N 1
ATOM 3889 C CA . THR A 1 500 ? -34.373 -15.470 5.938 1.00 25.11 500 THR A CA 1
ATOM 3890 C C . THR A 1 500 ? -33.937 -15.783 4.456 1.00 25.11 500 THR A C 1
ATOM 3892 O O . THR A 1 500 ? -34.642 -15.316 3.565 1.00 25.11 500 THR A O 1
ATOM 3895 N N . PRO A 1 501 ? -32.812 -16.503 4.132 1.00 39.94 501 PRO A N 1
ATOM 3896 C CA . PRO A 1 501 ? -32.219 -16.595 2.756 1.00 39.94 501 PRO A CA 1
ATOM 3897 C C . PRO A 1 501 ? -31.860 -18.016 2.176 1.00 39.94 501 PRO A C 1
ATOM 3899 O O . PRO A 1 501 ? -31.956 -19.009 2.890 1.00 39.94 501 PRO A O 1
ATOM 3902 N N . SER A 1 502 ? -31.350 -18.123 0.916 1.00 25.72 502 SER A N 1
ATOM 3903 C CA . SER A 1 502 ? -30.770 -19.360 0.281 1.00 25.72 502 SER A CA 1
ATOM 3904 C C . SER A 1 502 ? -29.747 -19.108 -0.886 1.00 25.72 502 SER A C 1
ATOM 3906 O O . SER A 1 502 ? -29.706 -17.990 -1.397 1.00 25.72 502 SER A O 1
ATOM 3908 N N . VAL A 1 503 ? -28.887 -20.092 -1.283 1.00 30.91 503 VAL A N 1
ATOM 3909 C CA . VAL A 1 503 ? -27.701 -19.990 -2.222 1.00 30.91 503 VAL A CA 1
ATOM 3910 C C . VAL A 1 503 ? -27.251 -21.353 -2.867 1.00 30.91 503 VAL A C 1
ATOM 3912 O O . VAL A 1 503 ? -27.417 -22.389 -2.228 1.00 30.91 503 VAL A O 1
ATOM 3915 N N . THR A 1 504 ? -26.576 -21.418 -4.052 1.00 24.09 504 THR A N 1
ATOM 3916 C CA . THR A 1 504 ? -25.845 -22.645 -4.569 1.00 24.09 504 THR A CA 1
ATOM 3917 C C . THR A 1 504 ? -24.597 -22.378 -5.497 1.00 24.09 504 THR A C 1
ATOM 3919 O O . THR A 1 504 ? -24.338 -21.225 -5.826 1.00 24.09 504 THR A O 1
ATOM 3922 N N . ALA A 1 505 ? -23.756 -23.394 -5.861 1.00 28.20 505 ALA A N 1
ATOM 3923 C CA . ALA A 1 505 ? -22.370 -23.267 -6.443 1.00 28.20 505 ALA A CA 1
ATOM 3924 C C . ALA A 1 505 ? -21.790 -24.518 -7.234 1.00 28.20 505 ALA A C 1
ATOM 3926 O O . ALA A 1 505 ? -22.555 -25.432 -7.537 1.00 28.20 505 ALA A O 1
ATOM 3927 N N . ARG A 1 506 ? -20.459 -24.602 -7.580 1.00 29.36 506 ARG A N 1
ATOM 3928 C CA . ARG A 1 506 ? -19.738 -25.771 -8.247 1.00 29.36 506 ARG A CA 1
ATOM 3929 C C . ARG A 1 506 ? -18.147 -25.814 -8.146 1.00 29.36 506 ARG A C 1
ATOM 3931 O O . ARG A 1 506 ? -17.582 -25.088 -7.333 1.00 29.36 506 ARG A O 1
ATOM 3938 N N . LYS A 1 507 ? -17.410 -26.712 -8.875 1.00 28.41 507 LYS A N 1
ATOM 3939 C CA . LYS A 1 507 ? -16.074 -27.378 -8.532 1.00 28.41 507 LYS A CA 1
ATOM 3940 C C . LYS A 1 507 ? -14.697 -26.798 -9.104 1.00 28.41 507 LYS A C 1
ATOM 3942 O O . LYS A 1 507 ? -14.638 -25.602 -9.393 1.00 28.41 507 LYS A O 1
ATOM 3947 N N . ARG A 1 508 ? -13.549 -27.564 -9.129 1.00 33.06 508 ARG A N 1
ATOM 3948 C CA . ARG A 1 508 ? -12.089 -27.109 -9.021 1.00 33.06 508 ARG A CA 1
ATOM 3949 C C . ARG A 1 508 ? -10.921 -28.049 -9.548 1.00 33.06 508 ARG A C 1
ATOM 3951 O O . ARG A 1 508 ? -10.878 -29.187 -9.082 1.00 33.06 508 ARG A O 1
ATOM 3958 N N . SER A 1 509 ? -9.874 -27.546 -10.275 1.00 32.53 509 SER A N 1
ATOM 3959 C CA . SER A 1 509 ? -8.414 -28.008 -10.422 1.00 32.53 509 SER A CA 1
ATOM 3960 C C . SER A 1 509 ? -7.556 -26.998 -11.293 1.00 32.53 509 SER A C 1
ATOM 3962 O O . SER A 1 509 ? -8.157 -25.971 -11.587 1.00 32.53 509 SER A O 1
ATOM 3964 N N . ARG A 1 510 ? -6.250 -27.048 -11.737 1.00 36.41 510 ARG A N 1
ATOM 3965 C CA . ARG A 1 510 ? -4.967 -27.872 -11.673 1.00 36.41 510 ARG A CA 1
ATOM 3966 C C . ARG A 1 510 ? -3.690 -26.966 -11.986 1.00 36.41 510 ARG A C 1
ATOM 3968 O O . ARG A 1 510 ? -3.898 -25.806 -12.319 1.00 36.41 510 ARG A O 1
ATOM 3975 N N . ARG A 1 511 ? -2.405 -27.435 -11.911 1.00 38.28 511 ARG A N 1
ATOM 3976 C CA . ARG A 1 511 ? -1.112 -26.828 -12.450 1.00 38.28 511 ARG A CA 1
ATOM 3977 C C . ARG A 1 511 ? 0.061 -27.879 -12.486 1.00 38.28 511 ARG A C 1
ATOM 3979 O O . ARG A 1 511 ? -0.183 -29.016 -12.092 1.00 38.28 511 ARG A O 1
ATOM 3986 N N . THR A 1 512 ? 1.284 -27.522 -12.934 1.00 37.78 512 THR A N 1
ATOM 3987 C CA . THR A 1 512 ? 2.539 -28.331 -13.113 1.00 37.78 512 THR A CA 1
ATOM 3988 C C . THR A 1 512 ? 3.462 -28.502 -11.861 1.00 37.78 512 THR A C 1
ATOM 3990 O O . THR A 1 512 ? 3.213 -27.830 -10.857 1.00 37.78 512 THR A O 1
ATOM 3993 N N . PRO A 1 513 ? 4.512 -29.379 -11.881 1.00 39.38 513 PRO A N 1
ATOM 3994 C CA . PRO A 1 513 ? 5.329 -29.770 -10.703 1.00 39.38 513 PRO A CA 1
ATOM 3995 C C . PRO A 1 513 ? 6.816 -29.296 -10.666 1.00 39.38 513 PRO A C 1
ATOM 3997 O O . PRO A 1 513 ? 7.350 -28.804 -11.655 1.00 39.38 513 PRO A O 1
ATOM 4000 N N . LYS A 1 514 ? 7.508 -29.513 -9.524 1.00 33.28 514 LYS A N 1
ATOM 4001 C CA . LYS A 1 514 ? 8.985 -29.442 -9.324 1.00 33.28 514 LYS A CA 1
ATOM 4002 C C . LYS A 1 514 ? 9.459 -30.517 -8.302 1.00 33.28 514 LYS A C 1
ATOM 4004 O O . LYS A 1 514 ? 8.622 -31.185 -7.699 1.00 33.28 514 LYS A O 1
ATOM 4009 N N . ARG A 1 515 ? 10.786 -30.698 -8.152 1.00 38.62 515 ARG A N 1
ATOM 4010 C CA . ARG A 1 515 ? 11.524 -31.754 -7.394 1.00 38.62 515 ARG A CA 1
ATOM 4011 C C . ARG A 1 515 ? 10.900 -32.167 -6.040 1.00 38.62 515 ARG A C 1
ATOM 4013 O O . ARG A 1 515 ? 10.566 -31.316 -5.220 1.00 38.62 515 ARG A O 1
ATOM 4020 N N . LYS A 1 516 ? 10.801 -33.483 -5.791 1.00 43.84 516 LYS A N 1
ATOM 4021 C CA . LYS A 1 516 ? 10.229 -34.073 -4.563 1.00 43.84 516 LYS A CA 1
ATOM 4022 C C . LYS A 1 516 ? 11.223 -34.053 -3.388 1.00 43.84 516 LYS A C 1
ATOM 4024 O O . LYS A 1 516 ? 12.310 -34.611 -3.489 1.00 43.84 516 LYS A O 1
ATOM 4029 N N . LEU A 1 517 ? 10.796 -33.486 -2.261 1.00 52.31 517 LEU A N 1
ATOM 4030 C CA . LEU A 1 517 ? 11.145 -33.995 -0.927 1.00 52.31 517 LEU A CA 1
ATOM 4031 C C . LEU A 1 517 ? 10.311 -35.261 -0.665 1.00 52.31 517 LEU A C 1
ATOM 4033 O O . LEU A 1 517 ? 9.226 -35.381 -1.242 1.00 52.31 517 LEU A O 1
ATOM 4037 N N . ASP A 1 518 ? 10.760 -36.157 0.219 1.00 65.94 518 ASP A N 1
ATOM 4038 C CA . ASP A 1 518 ? 9.909 -37.258 0.691 1.00 65.94 518 ASP A CA 1
ATOM 4039 C C . ASP A 1 518 ? 8.600 -36.685 1.281 1.00 65.94 518 ASP A C 1
ATOM 4041 O O . ASP A 1 518 ? 8.668 -35.878 2.215 1.00 65.94 518 ASP A O 1
ATOM 4045 N N . PRO A 1 519 ? 7.416 -37.056 0.750 1.00 66.00 519 PRO A N 1
ATOM 4046 C CA . PRO A 1 519 ? 6.135 -36.593 1.271 1.00 66.00 519 PRO A CA 1
ATOM 4047 C C . PRO A 1 519 ? 5.891 -36.981 2.735 1.00 66.00 519 PRO A C 1
ATOM 4049 O O . PRO A 1 519 ? 5.172 -36.251 3.420 1.00 66.00 519 PRO A O 1
ATOM 4052 N N . ASN A 1 520 ? 6.470 -38.084 3.215 1.00 74.31 520 ASN A N 1
ATOM 4053 C CA . ASN A 1 520 ? 6.145 -38.687 4.507 1.00 74.31 520 ASN A CA 1
ATOM 4054 C C . ASN A 1 520 ? 7.033 -38.194 5.663 1.00 74.31 520 ASN A C 1
ATOM 4056 O O . ASN A 1 520 ? 6.581 -38.203 6.811 1.00 74.31 520 ASN A O 1
ATOM 4060 N N . LYS A 1 521 ? 8.247 -37.701 5.386 1.00 77.44 521 LYS A N 1
ATOM 4061 C CA . LYS A 1 521 ? 9.177 -37.141 6.379 1.00 77.44 521 LYS A CA 1
ATOM 4062 C C . LYS A 1 521 ? 8.498 -36.103 7.270 1.00 77.44 521 LYS A C 1
ATOM 4064 O O . LYS A 1 521 ? 8.011 -35.077 6.794 1.00 77.44 521 LYS A O 1
ATOM 4069 N N . ILE A 1 522 ? 8.507 -36.355 8.577 1.00 70.75 522 ILE A N 1
ATOM 4070 C CA . ILE A 1 522 ? 7.980 -35.449 9.601 1.00 70.75 522 ILE A CA 1
ATOM 4071 C C . ILE A 1 522 ? 9.024 -34.363 9.892 1.00 70.75 522 ILE A C 1
ATOM 4073 O O . ILE A 1 522 ? 10.195 -34.674 10.099 1.00 70.75 522 ILE A O 1
ATOM 4077 N N . ILE A 1 523 ? 8.604 -33.098 9.942 1.00 69.88 523 ILE A N 1
ATOM 4078 C CA . ILE A 1 523 ? 9.427 -31.965 10.389 1.00 69.88 523 ILE A CA 1
ATOM 4079 C C . ILE A 1 523 ? 8.644 -31.056 11.348 1.00 69.88 523 ILE A C 1
ATOM 4081 O O . ILE A 1 523 ? 7.412 -30.998 11.309 1.00 69.88 523 ILE A O 1
ATOM 4085 N N . ARG A 1 524 ? 9.360 -30.320 12.206 1.00 65.00 524 ARG A N 1
ATOM 4086 C CA . ARG A 1 524 ? 8.781 -29.271 13.060 1.00 65.00 524 ARG A CA 1
ATOM 4087 C C . ARG A 1 524 ? 8.433 -28.049 12.206 1.00 65.00 524 ARG A C 1
ATOM 4089 O O . ARG A 1 524 ? 9.314 -27.456 11.591 1.00 65.00 524 ARG A O 1
ATOM 4096 N N . ALA A 1 525 ? 7.170 -27.646 12.222 1.00 62.81 525 ALA A N 1
ATOM 4097 C CA . ALA A 1 525 ? 6.664 -26.433 11.599 1.00 62.81 525 ALA A CA 1
ATOM 4098 C C . ALA A 1 525 ? 6.230 -25.408 12.660 1.00 62.81 525 ALA A C 1
ATOM 4100 O O . ALA A 1 525 ? 5.606 -25.749 13.666 1.00 62.81 525 ALA A O 1
ATOM 4101 N N . SER A 1 526 ? 6.515 -24.133 12.401 1.00 59.75 526 SER A N 1
ATOM 4102 C CA . SER A 1 526 ? 5.813 -23.002 13.020 1.00 59.75 526 SER A CA 1
ATOM 4103 C C . SER A 1 526 ? 4.303 -23.129 12.758 1.00 59.75 526 SER A C 1
ATOM 4105 O O . SER A 1 526 ? 3.927 -23.450 11.629 1.00 59.75 526 SER A O 1
ATOM 4107 N N . SER A 1 527 ? 3.429 -22.876 13.741 1.00 62.22 527 SER A N 1
ATOM 4108 C CA . SER A 1 527 ? 1.978 -23.074 13.570 1.00 62.22 527 SER A CA 1
ATOM 4109 C C . SER A 1 527 ? 1.120 -22.075 14.364 1.00 62.22 527 SER A C 1
ATOM 4111 O O . SER A 1 527 ? 0.356 -22.471 15.231 1.00 62.22 527 SER A O 1
ATOM 4113 N N . GLY A 1 528 ? 1.191 -20.782 14.033 1.00 75.50 528 GLY A N 1
ATOM 4114 C CA . GLY A 1 528 ? 0.201 -19.785 14.477 1.00 75.50 528 GLY A CA 1
ATOM 4115 C C . GLY A 1 528 ? 0.203 -19.446 15.976 1.00 75.50 528 GLY A C 1
ATOM 4116 O O . GLY A 1 528 ? 1.211 -19.599 16.670 1.00 75.50 528 GLY A O 1
ATOM 4117 N N . SER A 1 529 ? -0.934 -18.929 16.447 1.00 88.12 529 SER A N 1
ATOM 4118 C CA . SER A 1 529 ? -1.138 -18.422 17.809 1.00 88.12 529 SER A CA 1
ATOM 4119 C C . SER A 1 529 ? -2.258 -19.180 18.537 1.00 88.12 529 SER A C 1
ATOM 4121 O O . SER A 1 529 ? -3.102 -19.826 17.917 1.00 88.12 529 SER A O 1
ATOM 4123 N N . GLY A 1 530 ? -2.283 -19.066 19.860 1.00 92.56 530 GLY A N 1
ATOM 4124 C CA . GLY A 1 530 ? -3.398 -19.447 20.726 1.00 92.56 530 GLY A CA 1
ATOM 4125 C C . GLY A 1 530 ? -3.459 -18.527 21.946 1.00 92.56 530 GLY A C 1
ATOM 4126 O O . GLY A 1 530 ? -2.594 -17.664 22.113 1.00 92.56 530 GLY A O 1
ATOM 4127 N N . PHE A 1 531 ? -4.447 -18.699 22.817 1.00 95.69 531 PHE A N 1
ATOM 4128 C CA . PHE A 1 531 ? -4.531 -17.950 24.076 1.00 95.69 531 PHE A CA 1
ATOM 4129 C C . PHE A 1 531 ? -5.105 -18.790 25.221 1.00 95.69 531 PHE A C 1
ATOM 4131 O O . PHE A 1 531 ? -5.938 -19.666 24.990 1.00 95.69 531 PHE A O 1
ATOM 4138 N N . ALA A 1 532 ? -4.633 -18.539 26.446 1.00 95.69 532 ALA A N 1
ATOM 4139 C CA . ALA A 1 532 ? -5.059 -19.277 27.633 1.00 95.69 532 ALA A CA 1
ATOM 4140 C C . ALA A 1 532 ? -6.455 -18.844 28.100 1.00 95.69 532 ALA A C 1
ATOM 4142 O O . ALA A 1 532 ? -6.742 -17.646 28.175 1.00 95.69 532 ALA A O 1
ATOM 4143 N N . VAL A 1 533 ? -7.295 -19.827 28.438 1.00 95.06 533 VAL A N 1
ATOM 4144 C CA . VAL A 1 533 ? -8.710 -19.639 28.824 1.00 95.06 533 VAL A CA 1
ATOM 4145 C C . VAL A 1 533 ? -9.073 -20.211 30.198 1.00 95.06 533 VAL A C 1
ATOM 4147 O O . VAL A 1 533 ? -10.136 -19.886 30.717 1.00 95.06 533 VAL A O 1
ATOM 4150 N N . SER A 1 534 ? -8.178 -20.982 30.823 1.00 95.00 534 SER A N 1
ATOM 4151 C CA . SER A 1 534 ? -8.335 -21.487 32.192 1.00 95.00 534 SER A CA 1
ATOM 4152 C C . SER A 1 534 ? -7.007 -21.499 32.961 1.00 95.00 534 SER A C 1
ATOM 4154 O O . SER A 1 534 ? -5.927 -21.513 32.364 1.00 95.00 534 SER A O 1
ATOM 4156 N N . ASN A 1 535 ? -7.080 -21.529 34.297 1.00 92.88 535 ASN A N 1
ATOM 4157 C CA . ASN A 1 535 ? -5.898 -21.551 35.171 1.00 92.88 535 ASN A CA 1
ATOM 4158 C C . ASN A 1 535 ? -5.102 -22.867 35.087 1.00 92.88 535 ASN A C 1
ATOM 4160 O O . ASN A 1 535 ? -3.917 -22.873 35.398 1.00 92.88 535 ASN A O 1
ATOM 4164 N N . ASP A 1 536 ? -5.723 -23.966 34.653 1.00 91.88 536 ASP A N 1
ATOM 4165 C CA . ASP A 1 536 ? -5.113 -25.299 34.558 1.00 91.88 536 ASP A CA 1
ATOM 4166 C C . ASP A 1 536 ? -4.460 -25.591 33.188 1.00 91.88 536 ASP A C 1
ATOM 4168 O O . ASP A 1 536 ? -4.101 -26.736 32.907 1.00 91.88 536 ASP A O 1
ATOM 4172 N N . GLY A 1 537 ? -4.316 -24.587 32.315 1.00 93.38 537 GLY A N 1
ATOM 4173 C CA . GLY A 1 537 ? -3.533 -24.712 31.078 1.00 93.38 537 GLY A CA 1
ATOM 4174 C C . GLY A 1 537 ? -4.318 -25.091 29.818 1.00 93.38 537 GLY A C 1
ATOM 4175 O O . GLY A 1 537 ? -3.729 -25.635 28.876 1.00 93.38 537 GLY A O 1
ATOM 4176 N N . HIS A 1 538 ? -5.624 -24.803 29.759 1.00 96.94 538 HIS A N 1
ATOM 4177 C CA . HIS A 1 538 ? -6.373 -24.879 28.502 1.00 96.94 538 HIS A CA 1
ATOM 4178 C C . HIS A 1 538 ? -6.096 -23.667 27.597 1.00 96.94 538 HIS A C 1
ATOM 4180 O O . HIS A 1 538 ? -6.041 -22.519 28.050 1.00 96.94 538 HIS A O 1
ATOM 4186 N N . VAL A 1 539 ? -5.947 -23.925 26.294 1.00 96.38 539 VAL A N 1
ATOM 4187 C CA . VAL A 1 539 ? -5.614 -22.933 25.259 1.00 96.38 539 VAL A CA 1
ATOM 4188 C C . VAL A 1 539 ? -6.537 -23.085 24.050 1.00 96.38 539 VAL A C 1
ATOM 4190 O O . VAL A 1 539 ? -6.664 -24.174 23.493 1.00 96.38 539 VAL A O 1
ATOM 4193 N N . ILE A 1 540 ? -7.136 -21.982 23.599 1.00 96.56 540 ILE A N 1
ATOM 4194 C CA . ILE A 1 540 ? -7.945 -21.926 22.372 1.00 96.56 540 ILE A CA 1
ATOM 4195 C C . ILE A 1 540 ? -7.082 -21.517 21.171 1.00 96.56 540 ILE A C 1
ATOM 4197 O O . ILE A 1 540 ? -6.196 -20.668 21.283 1.00 96.56 540 ILE A O 1
ATOM 4201 N N . THR A 1 541 ? -7.359 -22.116 20.010 1.00 93.56 541 THR A N 1
ATOM 4202 C CA . THR A 1 541 ? -6.807 -21.750 18.692 1.00 93.56 541 THR A CA 1
ATOM 4203 C C . THR A 1 541 ? -7.792 -22.137 17.569 1.00 93.56 541 THR A C 1
ATOM 4205 O O . THR A 1 541 ? -8.928 -22.525 17.849 1.00 93.56 541 THR A O 1
ATOM 4208 N N . ASN A 1 542 ? -7.397 -22.035 16.294 1.00 90.19 542 ASN A N 1
ATOM 4209 C CA . ASN A 1 542 ? -8.191 -22.545 15.167 1.00 90.19 542 ASN A CA 1
ATOM 4210 C C . ASN A 1 542 ? -7.903 -24.027 14.872 1.00 90.19 542 ASN A C 1
ATOM 4212 O O . ASN A 1 542 ? -6.748 -24.451 14.921 1.00 90.19 542 ASN A O 1
ATOM 4216 N N . ASP A 1 543 ? -8.909 -24.784 14.421 1.00 87.06 543 ASP A N 1
ATOM 4217 C CA . ASP A 1 543 ? -8.707 -26.141 13.880 1.00 87.06 543 ASP A CA 1
ATOM 4218 C C . ASP A 1 543 ? -7.658 -26.130 12.760 1.00 87.06 543 ASP A C 1
ATOM 4220 O O . ASP A 1 543 ? -6.684 -26.881 12.813 1.00 87.06 543 ASP A O 1
ATOM 4224 N N . HIS A 1 544 ? -7.778 -25.232 11.773 1.00 81.81 544 HIS A N 1
ATOM 4225 C CA . HIS A 1 544 ? -6.864 -25.219 10.628 1.00 81.81 544 HIS A CA 1
ATOM 4226 C C . HIS A 1 544 ? -5.394 -24.938 10.986 1.00 81.81 544 HIS A C 1
ATOM 4228 O O . HIS A 1 544 ? -4.524 -25.220 10.158 1.00 81.81 544 HIS A O 1
ATOM 4234 N N . VAL A 1 545 ? -5.117 -24.383 12.172 1.00 80.88 545 VAL A N 1
ATOM 4235 C CA . VAL A 1 545 ? -3.759 -24.131 12.680 1.00 80.88 545 VAL A CA 1
ATOM 4236 C C . VAL A 1 545 ? -3.101 -25.429 13.159 1.00 80.88 545 VAL A C 1
ATOM 4238 O O . VAL A 1 545 ? -1.899 -25.602 12.961 1.00 80.88 545 VAL A O 1
ATOM 4241 N N . ILE A 1 546 ? -3.884 -26.362 13.714 1.00 81.94 546 ILE A N 1
ATOM 4242 C CA . ILE A 1 546 ? -3.404 -27.653 14.237 1.00 81.94 546 ILE A CA 1
ATOM 4243 C C . ILE A 1 546 ? -3.742 -28.864 13.342 1.00 81.94 546 ILE A C 1
ATOM 4245 O O . ILE A 1 546 ? -3.340 -29.995 13.630 1.00 81.94 546 ILE A O 1
ATOM 4249 N N . LYS A 1 547 ? -4.506 -28.673 12.258 1.00 79.94 547 LYS A N 1
ATOM 4250 C CA . LYS A 1 547 ? -5.129 -29.776 11.510 1.00 79.94 547 LYS A CA 1
ATOM 4251 C C . LYS A 1 547 ? -4.122 -30.706 10.822 1.00 79.94 547 LYS A C 1
ATOM 4253 O O . LYS A 1 547 ? -3.632 -30.425 9.726 1.00 79.94 547 LYS A O 1
ATOM 4258 N N . GLY A 1 548 ? -3.908 -31.878 11.420 1.00 73.12 548 GLY A N 1
ATOM 4259 C CA . GLY A 1 548 ? -2.984 -32.910 10.936 1.00 73.12 548 GLY A CA 1
ATOM 4260 C C . GLY A 1 548 ? -1.589 -32.859 11.568 1.00 73.12 548 GLY A C 1
ATOM 4261 O O . GLY A 1 548 ? -0.693 -33.561 11.102 1.00 73.12 548 GLY A O 1
ATOM 4262 N N . CYS A 1 549 ? -1.393 -32.049 12.607 1.00 76.75 549 CYS A N 1
ATOM 4263 C CA . CYS A 1 549 ? -0.214 -32.114 13.461 1.00 76.75 549 CYS A CA 1
ATOM 4264 C C . CYS A 1 549 ? -0.139 -33.470 14.185 1.00 76.75 549 CYS A C 1
ATOM 4266 O O . CYS A 1 549 ? -1.132 -33.919 14.747 1.00 76.75 549 CYS A O 1
ATOM 4268 N N . LYS A 1 550 ? 1.040 -34.105 14.201 1.00 76.19 550 LYS A N 1
ATOM 4269 C CA . LYS A 1 550 ? 1.314 -35.332 14.976 1.00 76.19 550 LYS A CA 1
ATOM 4270 C C . LYS A 1 550 ? 1.679 -35.041 16.433 1.00 76.19 550 LYS A C 1
ATOM 4272 O O . LYS A 1 550 ? 1.274 -35.768 17.324 1.00 76.19 550 LYS A O 1
ATOM 4277 N N . HIS A 1 551 ? 2.415 -33.957 16.668 1.00 81.06 551 HIS A N 1
ATOM 4278 C CA . HIS A 1 551 ? 2.750 -33.451 18.001 1.00 81.06 551 HIS A CA 1
ATOM 4279 C C . HIS A 1 551 ? 2.521 -31.942 18.018 1.00 81.06 551 HIS A C 1
ATOM 4281 O O . HIS A 1 551 ? 2.927 -31.268 17.069 1.00 81.06 551 HIS A O 1
ATOM 4287 N N . ILE A 1 552 ? 1.911 -31.409 19.076 1.00 88.50 552 ILE A N 1
ATOM 4288 C CA . ILE A 1 552 ? 1.689 -29.970 19.269 1.00 88.50 552 ILE A CA 1
ATOM 4289 C C . ILE A 1 552 ? 2.492 -29.528 20.496 1.00 88.50 552 ILE A C 1
ATOM 4291 O O . ILE A 1 552 ? 2.537 -30.226 21.510 1.00 88.50 552 ILE A O 1
ATOM 4295 N N . LYS A 1 553 ? 3.161 -28.376 20.399 1.00 88.94 553 LYS A N 1
ATOM 4296 C CA . LYS A 1 553 ? 3.805 -27.715 21.534 1.00 88.94 553 LYS A CA 1
ATOM 4297 C C . LYS A 1 553 ? 3.327 -26.269 21.657 1.00 88.94 553 LYS A C 1
ATOM 4299 O O . LYS A 1 553 ? 3.368 -25.526 20.674 1.00 88.94 553 LYS A O 1
ATOM 4304 N N . ILE A 1 554 ? 2.941 -25.893 22.871 1.00 90.81 554 ILE A N 1
ATOM 4305 C CA . ILE A 1 554 ? 2.641 -24.530 23.325 1.00 90.81 554 ILE A CA 1
ATOM 4306 C C . ILE A 1 554 ? 3.963 -23.865 23.743 1.00 90.81 554 ILE A C 1
ATOM 4308 O O . ILE A 1 554 ? 4.785 -24.495 24.408 1.00 90.81 554 ILE A O 1
ATOM 4312 N N . HIS A 1 555 ? 4.192 -22.608 23.352 1.00 87.25 555 HIS A N 1
ATOM 4313 C CA . HIS A 1 555 ? 5.419 -21.857 23.653 1.00 87.25 555 HIS A CA 1
ATOM 4314 C C . HIS A 1 555 ? 5.082 -20.516 24.288 1.00 87.25 555 HIS A C 1
ATOM 4316 O O . HIS A 1 555 ? 4.240 -19.774 23.776 1.00 87.25 555 HIS A O 1
ATOM 4322 N N . HIS A 1 556 ? 5.785 -20.194 25.371 1.00 83.69 556 HIS A N 1
ATOM 4323 C CA . HIS A 1 556 ? 5.650 -18.929 26.085 1.00 83.69 556 HIS A CA 1
ATOM 4324 C C . HIS A 1 556 ? 6.922 -18.643 26.887 1.00 83.69 556 HIS A C 1
ATOM 4326 O O . HIS A 1 556 ? 7.465 -19.559 27.499 1.00 83.69 556 HIS A O 1
ATOM 4332 N N . GLN A 1 557 ? 7.411 -17.396 26.867 1.00 76.50 557 GLN A N 1
ATOM 4333 C CA . GLN A 1 557 ? 8.593 -16.951 27.634 1.00 76.50 557 GLN A CA 1
ATOM 4334 C C . GLN A 1 557 ? 9.787 -17.940 27.574 1.00 76.50 557 GLN A C 1
ATOM 4336 O O . GLN A 1 557 ? 10.389 -18.293 28.583 1.00 76.50 557 GLN A O 1
ATOM 4341 N N . GLY A 1 558 ? 10.095 -18.452 26.375 1.00 73.75 558 GLY A N 1
ATOM 4342 C CA . GLY A 1 558 ? 11.175 -19.422 26.129 1.00 73.75 558 GLY A CA 1
ATOM 4343 C C . GLY A 1 558 ? 10.852 -20.891 26.453 1.00 73.75 558 GLY A C 1
ATOM 4344 O O . GLY A 1 558 ? 11.496 -21.783 25.904 1.00 73.75 558 GLY A O 1
ATOM 4345 N N . LYS A 1 559 ? 9.828 -21.175 27.267 1.00 82.25 559 LYS A N 1
ATOM 4346 C CA . LYS A 1 559 ? 9.408 -22.541 27.626 1.00 82.25 559 LYS A CA 1
ATOM 4347 C C . LYS A 1 559 ? 8.617 -23.205 26.489 1.00 82.25 559 LYS A C 1
ATOM 4349 O O . LYS A 1 559 ? 7.919 -22.535 25.729 1.00 82.25 559 LYS A O 1
ATOM 4354 N N . SER A 1 560 ? 8.727 -24.534 26.377 1.00 87.62 560 SER A N 1
ATOM 4355 C CA . SER A 1 560 ? 8.066 -25.380 25.365 1.00 87.62 560 SER A CA 1
ATOM 4356 C C . SER A 1 560 ? 7.290 -26.521 26.034 1.00 87.62 560 SER A C 1
ATOM 4358 O O . SER A 1 560 ? 7.888 -27.521 26.425 1.00 87.62 560 SER A O 1
ATOM 4360 N N . ILE A 1 561 ? 5.968 -26.405 26.124 1.00 90.81 561 ILE A N 1
ATOM 4361 C CA . ILE A 1 561 ? 5.077 -27.366 26.794 1.00 90.81 561 ILE A CA 1
ATOM 4362 C C . ILE A 1 561 ? 4.427 -28.275 25.741 1.00 90.81 561 ILE A C 1
ATOM 4364 O O . ILE A 1 561 ? 3.994 -27.793 24.694 1.00 90.81 561 ILE A O 1
ATOM 4368 N N . ALA A 1 562 ? 4.370 -29.588 25.978 1.00 90.94 562 ALA A N 1
ATOM 4369 C CA . ALA A 1 562 ? 3.621 -30.510 25.118 1.00 90.94 562 ALA A CA 1
ATOM 4370 C C . ALA A 1 562 ? 2.109 -30.328 25.323 1.00 90.94 562 ALA A C 1
ATOM 4372 O O . ALA A 1 562 ? 1.671 -30.091 26.447 1.00 90.94 562 ALA A O 1
ATOM 4373 N N . ALA A 1 563 ? 1.325 -30.427 24.246 1.00 93.56 563 ALA A N 1
ATOM 4374 C CA . ALA A 1 563 ? -0.115 -30.198 24.295 1.00 93.56 563 ALA A CA 1
ATOM 4375 C C . ALA A 1 563 ? -0.909 -31.302 23.590 1.00 93.56 563 ALA A C 1
ATOM 4377 O O . ALA A 1 563 ? -0.576 -31.696 22.468 1.00 93.56 563 ALA A O 1
ATOM 4378 N N . THR A 1 564 ? -1.981 -31.751 24.237 1.00 91.88 564 THR A N 1
ATOM 4379 C CA . THR A 1 564 ? -3.010 -32.617 23.655 1.00 91.88 564 THR A CA 1
ATOM 4380 C C . THR A 1 564 ? -4.137 -31.771 23.060 1.00 91.88 564 THR A C 1
ATOM 4382 O O . THR A 1 564 ? -4.334 -30.613 23.438 1.00 91.88 564 THR A O 1
ATOM 4385 N N . VAL A 1 565 ? -4.878 -32.344 22.110 1.00 91.88 565 VAL A N 1
ATOM 4386 C CA . VAL A 1 565 ? -6.159 -31.790 21.651 1.00 91.88 565 VAL A CA 1
ATOM 4387 C C . VAL A 1 565 ? -7.247 -32.422 22.509 1.00 91.88 565 VAL A C 1
ATOM 4389 O O . VAL A 1 565 ? -7.342 -33.645 22.536 1.00 91.88 565 VAL A O 1
ATOM 4392 N N . ILE A 1 566 ? -8.044 -31.607 23.200 1.00 92.50 566 ILE A N 1
ATOM 4393 C CA . ILE A 1 566 ? -9.197 -32.083 23.978 1.00 92.50 566 ILE A CA 1
ATOM 4394 C C . ILE A 1 566 ? -10.395 -32.272 23.049 1.00 92.50 566 ILE A C 1
ATOM 4396 O O . ILE A 1 566 ? -11.007 -33.333 23.013 1.00 92.50 566 ILE A O 1
ATOM 4400 N N . THR A 1 567 ? -10.694 -31.255 22.241 1.00 90.19 567 THR A N 1
ATOM 4401 C CA . THR A 1 567 ? -11.752 -31.304 21.227 1.00 90.19 567 THR A CA 1
ATOM 4402 C C . THR A 1 567 ? -11.498 -30.266 20.132 1.00 90.19 567 THR A C 1
ATOM 4404 O O . THR A 1 567 ? -10.652 -29.375 20.272 1.00 90.19 567 THR A O 1
ATOM 4407 N N . PHE A 1 568 ? -12.212 -30.375 19.014 1.00 87.81 568 PHE A N 1
ATOM 4408 C CA . PHE A 1 568 ? -12.124 -29.448 17.891 1.00 87.81 568 PHE A CA 1
ATOM 4409 C C . PHE A 1 568 ? -13.453 -29.356 17.134 1.00 87.81 568 PHE A C 1
ATOM 4411 O O . PHE A 1 568 ? -14.172 -30.340 16.980 1.00 87.81 568 PHE A O 1
ATOM 4418 N N . ASP A 1 569 ? -13.749 -28.173 16.599 1.00 80.94 569 ASP A N 1
ATOM 4419 C CA . ASP A 1 569 ? -14.913 -27.901 15.758 1.00 80.94 569 ASP A CA 1
ATOM 4420 C C . ASP A 1 569 ? -14.450 -27.523 14.335 1.00 80.94 569 ASP A C 1
ATOM 4422 O O . ASP A 1 569 ? -14.070 -26.374 14.083 1.00 80.94 569 ASP A O 1
ATOM 4426 N N . PRO A 1 570 ? -14.499 -28.457 13.362 1.00 76.81 570 PRO A N 1
ATOM 4427 C CA . PRO A 1 570 ? -14.159 -28.175 11.966 1.00 76.81 570 PRO A CA 1
ATOM 4428 C C . PRO A 1 570 ? -15.172 -27.286 11.232 1.00 76.81 570 PRO A C 1
ATOM 4430 O O . PRO A 1 570 ? -14.882 -26.842 10.120 1.00 76.81 570 PRO A O 1
ATOM 4433 N N . ARG A 1 571 ? -16.380 -27.090 11.781 1.00 76.69 571 ARG A N 1
ATOM 4434 C CA . ARG A 1 571 ? -17.450 -26.282 11.172 1.00 76.69 571 ARG A CA 1
ATOM 4435 C C . ARG A 1 571 ? -17.207 -24.803 11.453 1.00 76.69 571 ARG A C 1
ATOM 4437 O O . ARG A 1 571 ? -17.314 -23.987 10.538 1.00 76.69 571 ARG A O 1
ATOM 4444 N N . ASN A 1 572 ? -16.836 -24.489 12.695 1.00 79.19 572 ASN A N 1
ATOM 4445 C CA . ASN A 1 572 ? -16.517 -23.135 13.149 1.00 79.19 572 ASN A CA 1
ATOM 4446 C C . ASN A 1 572 ? -15.010 -22.827 13.211 1.00 79.19 572 ASN A C 1
ATOM 4448 O O . ASN A 1 572 ? -14.648 -21.709 13.555 1.00 79.19 572 ASN A O 1
ATOM 4452 N N . ASP A 1 573 ? -14.143 -23.769 12.824 1.00 86.38 573 ASP A N 1
ATOM 4453 C CA . ASP A 1 573 ? -12.684 -23.599 12.729 1.00 86.38 573 ASP A CA 1
ATOM 4454 C C . ASP A 1 573 ? -12.023 -23.236 14.075 1.00 86.38 573 ASP A C 1
ATOM 4456 O O . ASP A 1 573 ? -11.215 -22.310 14.176 1.00 86.38 573 ASP A O 1
ATOM 4460 N N . LEU A 1 574 ? -12.364 -23.995 15.123 1.00 90.75 574 LEU A N 1
ATOM 4461 C CA . LEU A 1 574 ? -11.834 -23.866 16.487 1.00 90.75 574 LEU A CA 1
ATOM 4462 C C . LEU A 1 574 ? -11.231 -25.182 16.991 1.00 90.75 574 LEU A C 1
ATOM 4464 O O . LEU A 1 574 ? -11.661 -26.264 16.596 1.00 90.75 574 LEU A O 1
ATOM 4468 N N . ALA A 1 575 ? -10.271 -25.086 17.907 1.00 92.81 575 ALA A N 1
ATOM 4469 C CA . ALA A 1 575 ? -9.751 -26.219 18.662 1.00 92.81 575 ALA A CA 1
ATOM 4470 C C . ALA A 1 575 ? -9.396 -25.832 20.102 1.00 92.81 575 ALA A C 1
ATOM 4472 O O . ALA A 1 575 ? -8.897 -24.731 20.354 1.00 92.81 575 ALA A O 1
ATOM 4473 N N . LEU A 1 576 ? -9.627 -26.774 21.018 1.00 96.25 576 LEU A N 1
ATOM 4474 C CA . LEU A 1 576 ? -9.258 -26.705 22.425 1.00 96.25 576 LEU A CA 1
ATOM 4475 C C . LEU A 1 576 ? -8.037 -27.594 22.676 1.00 96.25 576 LEU A C 1
ATOM 4477 O O . LEU A 1 576 ? -8.068 -28.805 22.444 1.00 96.25 576 LEU A O 1
ATOM 4481 N N . LEU A 1 577 ? -6.965 -26.980 23.164 1.00 95.75 577 LEU A N 1
ATOM 4482 C CA . LEU A 1 577 ? -5.737 -27.644 23.580 1.00 95.75 577 LEU A CA 1
ATOM 4483 C C . LEU A 1 577 ? -5.630 -27.661 25.105 1.00 95.75 577 LEU A C 1
ATOM 4485 O O . LEU A 1 577 ? -6.089 -26.734 25.770 1.00 95.75 577 LEU A O 1
ATOM 4489 N N . LYS A 1 578 ? -4.941 -28.667 25.640 1.00 95.75 578 LYS A N 1
ATOM 4490 C CA . LYS A 1 578 ? -4.534 -28.763 27.047 1.00 95.75 578 LYS A CA 1
ATOM 4491 C C . LYS A 1 578 ? -3.029 -28.990 27.104 1.00 95.75 578 LYS A C 1
ATOM 4493 O O . LYS A 1 578 ? -2.510 -29.872 26.423 1.00 95.75 578 LYS A O 1
ATOM 4498 N N . GLY A 1 579 ? -2.325 -28.196 27.904 1.00 93.69 579 GLY A N 1
ATOM 4499 C CA . GLY A 1 579 ? -0.933 -28.451 28.282 1.00 93.69 579 GLY A CA 1
ATOM 4500 C C . GLY A 1 579 ? -0.810 -28.619 29.794 1.00 93.69 579 GLY A C 1
ATOM 4501 O O . GLY A 1 579 ? -1.650 -28.124 30.539 1.00 93.69 579 GLY A O 1
ATOM 4502 N N . ASN A 1 580 ? 0.251 -29.279 30.260 1.00 93.19 580 ASN A N 1
ATOM 4503 C CA . ASN A 1 580 ? 0.563 -29.335 31.691 1.00 93.19 580 ASN A CA 1
ATOM 4504 C C . ASN A 1 580 ? 1.334 -28.069 32.114 1.00 93.19 580 ASN A C 1
ATOM 4506 O O . ASN A 1 580 ? 2.565 -28.046 32.073 1.00 93.19 580 ASN A O 1
ATOM 4510 N N . PHE A 1 581 ? 0.608 -26.988 32.414 1.00 93.19 581 PHE A N 1
ATOM 4511 C CA . PHE A 1 581 ? 1.149 -25.725 32.924 1.00 93.19 581 PHE A CA 1
ATOM 4512 C C . PHE A 1 581 ? 0.042 -24.852 33.533 1.00 93.19 581 PHE A C 1
ATOM 4514 O O . PHE A 1 581 ? -1.112 -24.950 33.132 1.00 93.19 581 PHE A O 1
ATOM 4521 N N . HIS A 1 582 ? 0.414 -23.940 34.433 1.00 91.94 582 HIS A N 1
ATOM 4522 C CA . HIS A 1 582 ? -0.487 -22.924 34.985 1.00 91.94 582 HIS A CA 1
ATOM 4523 C C . HIS A 1 582 ? -0.165 -21.552 34.352 1.00 91.94 582 HIS A C 1
ATOM 4525 O O . HIS A 1 582 ? 0.971 -21.084 34.492 1.00 91.94 582 HIS A O 1
ATOM 4531 N N . PRO A 1 583 ? -1.089 -20.902 33.613 1.00 92.31 583 PRO A N 1
ATOM 4532 C CA . PRO A 1 583 ? -0.846 -19.593 33.005 1.00 92.31 583 PRO A CA 1
ATOM 4533 C C . PRO A 1 583 ? -0.722 -18.470 34.044 1.00 92.31 583 PRO A C 1
ATOM 4535 O O . PRO A 1 583 ? -1.567 -18.328 34.922 1.00 92.31 583 PRO A O 1
ATOM 4538 N N . SER A 1 584 ? 0.263 -17.582 33.880 1.00 87.81 584 SER A N 1
ATOM 4539 C CA . SER A 1 584 ? 0.389 -16.343 34.676 1.00 87.81 584 SER A CA 1
ATOM 4540 C C . SER A 1 584 ? -0.623 -15.255 34.285 1.00 87.81 584 SER A C 1
ATOM 4542 O O . SER A 1 584 ? -0.705 -14.195 34.906 1.00 87.81 584 SER A O 1
ATOM 4544 N N . THR A 1 585 ? -1.378 -15.476 33.211 1.00 91.69 585 THR A N 1
ATOM 4545 C CA . THR A 1 585 ? -2.508 -14.655 32.779 1.00 91.69 585 THR A CA 1
ATOM 4546 C C . THR A 1 585 ? -3.437 -15.535 31.959 1.00 91.69 585 THR A C 1
ATOM 4548 O O . THR A 1 585 ? -3.010 -16.175 30.998 1.00 91.69 585 THR A O 1
ATOM 4551 N N . VAL A 1 586 ? -4.711 -15.533 32.333 1.00 93.31 586 VAL A N 1
ATOM 4552 C CA . VAL A 1 586 ? -5.799 -16.188 31.609 1.00 93.31 586 VAL A CA 1
ATOM 4553 C C . VAL A 1 586 ? -6.716 -15.102 31.073 1.00 93.31 586 VAL A C 1
ATOM 4555 O O . VAL A 1 586 ? -7.025 -14.147 31.787 1.00 93.31 586 VAL A O 1
ATOM 4558 N N . PHE A 1 587 ? -7.144 -15.221 29.819 1.00 94.75 587 PHE A N 1
ATOM 4559 C CA . PHE A 1 587 ? -8.106 -14.280 29.267 1.00 94.75 587 PHE A CA 1
ATOM 4560 C C . PHE A 1 587 ? -9.539 -14.675 29.641 1.00 94.75 587 PHE A C 1
ATOM 4562 O O . PHE A 1 587 ? -9.961 -15.786 29.310 1.00 94.75 587 PHE A O 1
ATOM 4569 N N . PRO A 1 588 ? -10.338 -13.767 30.226 1.00 93.75 588 PRO A N 1
ATOM 4570 C CA . PRO A 1 588 ? -11.778 -13.951 30.248 1.00 93.75 588 PRO A CA 1
ATOM 4571 C C . PRO A 1 588 ? -12.358 -13.869 28.834 1.00 93.75 588 PRO A C 1
ATOM 4573 O O . PRO A 1 588 ? -12.004 -12.993 28.036 1.00 93.75 588 PRO A O 1
ATOM 4576 N N . LEU A 1 589 ? -13.308 -14.754 28.538 1.00 94.44 589 LEU A N 1
ATOM 4577 C CA . LEU A 1 589 ? -14.204 -14.576 27.400 1.00 94.44 589 LEU A CA 1
ATOM 4578 C C . LEU A 1 589 ? -15.287 -13.575 27.789 1.00 94.44 589 LEU A C 1
ATOM 4580 O O . LEU A 1 589 ? -15.881 -13.706 28.856 1.00 94.44 589 LEU A O 1
ATOM 4584 N N . SER A 1 590 ? -15.595 -12.616 26.919 1.00 91.75 590 SER A N 1
ATOM 4585 C CA . SER A 1 590 ? -16.698 -11.699 27.183 1.00 91.75 590 SER A CA 1
ATOM 4586 C C . SER A 1 590 ? -18.022 -12.460 27.335 1.00 91.75 590 SER A C 1
ATOM 4588 O O . SER A 1 590 ? -18.299 -13.428 26.612 1.00 91.75 590 SER A O 1
ATOM 4590 N N . ASN A 1 591 ? -18.837 -12.018 28.294 1.00 82.44 591 ASN A N 1
ATOM 4591 C CA . ASN A 1 591 ? -20.254 -12.374 28.370 1.00 82.44 591 ASN A CA 1
ATOM 4592 C C . ASN A 1 591 ? -21.077 -11.507 27.399 1.00 82.44 591 ASN A C 1
ATOM 4594 O O . ASN A 1 591 ? -22.126 -11.942 26.924 1.00 82.44 591 ASN A O 1
ATOM 4598 N N . ASP A 1 592 ? -20.580 -10.310 27.069 1.00 77.75 592 ASP A N 1
ATOM 4599 C CA . ASP A 1 592 ? -21.201 -9.402 26.113 1.00 77.75 592 ASP A CA 1
ATOM 4600 C C . ASP A 1 592 ? -21.091 -9.998 24.699 1.00 77.75 592 ASP A C 1
ATOM 4602 O O . ASP A 1 592 ? -20.026 -10.457 24.269 1.00 77.75 592 ASP A O 1
ATOM 4606 N N . LYS A 1 593 ? -22.191 -9.965 23.937 1.00 72.88 593 LYS A N 1
ATOM 4607 C CA . LYS A 1 593 ? -22.142 -10.262 22.497 1.00 72.88 593 LYS A CA 1
ATOM 4608 C C . LYS A 1 593 ? -21.266 -9.191 21.825 1.00 72.88 593 LYS A C 1
ATOM 4610 O O . LYS A 1 593 ? -21.470 -8.016 22.123 1.00 72.88 593 LYS A O 1
ATOM 4615 N N . PRO A 1 594 ? -20.341 -9.549 20.912 1.00 74.88 594 PRO A N 1
ATOM 4616 C CA . PRO A 1 594 ? -19.518 -8.555 20.226 1.00 74.88 594 PRO A CA 1
ATOM 4617 C C . PRO A 1 594 ? -20.399 -7.526 19.507 1.00 74.88 594 PRO A C 1
ATOM 4619 O O . PRO A 1 594 ? -21.395 -7.911 18.890 1.00 74.88 594 PRO A O 1
ATOM 4622 N N . GLU A 1 595 ? -20.052 -6.240 19.587 1.00 63.28 595 GLU A N 1
ATOM 4623 C CA . GLU A 1 595 ? -20.881 -5.151 19.052 1.00 63.28 595 GLU A CA 1
ATOM 4624 C C . GLU A 1 595 ? -20.402 -4.645 17.687 1.00 63.28 595 GLU A C 1
ATOM 4626 O O . GLU A 1 595 ? -19.217 -4.681 17.355 1.00 63.28 595 GLU A O 1
ATOM 4631 N N . LEU A 1 596 ? -21.330 -4.132 16.875 1.00 49.25 596 LEU A N 1
ATOM 4632 C CA . LEU A 1 596 ? -20.981 -3.508 15.602 1.00 49.25 596 LEU A CA 1
ATOM 4633 C C . LEU A 1 596 ? -20.264 -2.172 15.852 1.00 49.25 596 LEU A C 1
ATOM 4635 O O . LEU A 1 596 ? -20.717 -1.354 16.652 1.00 49.25 596 LEU A O 1
ATOM 4639 N N . LEU A 1 597 ? -19.159 -1.942 15.141 1.00 54.84 597 LEU A N 1
ATOM 4640 C CA . LEU A 1 597 ? -18.232 -0.820 15.342 1.00 54.84 597 LEU A CA 1
ATOM 4641 C C . LEU A 1 597 ? -17.579 -0.788 16.738 1.00 54.84 597 LEU A C 1
ATOM 4643 O O . LEU A 1 597 ? -17.092 0.263 17.158 1.00 54.84 597 LEU A O 1
ATOM 4647 N N . GLN A 1 598 ? -17.541 -1.923 17.447 1.00 77.62 598 GLN A N 1
ATOM 4648 C CA . GLN A 1 598 ? -16.725 -2.081 18.649 1.00 77.62 598 GLN A CA 1
ATOM 4649 C C . GLN A 1 598 ? -15.247 -1.896 18.295 1.00 77.62 598 GLN A C 1
ATOM 4651 O O . GLN A 1 598 ? -14.742 -2.557 17.384 1.00 77.62 598 GLN A O 1
ATOM 4656 N N . ASP A 1 599 ? -14.565 -1.014 19.023 1.00 81.69 599 ASP A N 1
ATOM 4657 C CA . ASP A 1 599 ? -13.108 -0.890 18.997 1.00 81.69 599 ASP A CA 1
ATOM 4658 C C . ASP A 1 599 ? -12.485 -2.190 19.521 1.00 81.69 599 ASP A C 1
ATOM 4660 O O . ASP A 1 599 ? -12.810 -2.631 20.624 1.00 81.69 599 ASP A O 1
ATOM 4664 N N . VAL A 1 600 ? -11.589 -2.802 18.743 1.00 89.50 600 VAL A N 1
ATOM 4665 C CA . VAL A 1 600 ? -10.960 -4.080 19.102 1.00 89.50 600 VAL A CA 1
ATOM 4666 C C . VAL A 1 600 ? -9.453 -4.093 18.882 1.00 89.50 600 VAL A C 1
ATOM 4668 O O . VAL A 1 600 ? -8.915 -3.445 17.979 1.00 89.50 600 VAL A O 1
ATOM 4671 N N . TYR A 1 601 ? -8.771 -4.894 19.697 1.00 89.62 601 TYR A N 1
ATOM 4672 C CA . TYR A 1 601 ? -7.343 -5.176 19.613 1.00 89.62 601 TYR A CA 1
ATOM 4673 C C . TYR A 1 601 ? -7.134 -6.642 19.240 1.00 89.62 601 TYR A C 1
ATOM 4675 O O . TYR A 1 601 ? -7.534 -7.536 19.976 1.00 89.62 601 TYR A O 1
ATOM 4683 N N . VAL A 1 602 ? -6.493 -6.905 18.103 1.00 88.44 602 VAL A N 1
ATOM 4684 C CA . VAL A 1 602 ? -6.177 -8.268 17.659 1.00 88.44 602 VAL A CA 1
ATOM 4685 C C . VAL A 1 602 ? -4.714 -8.563 17.936 1.00 88.44 602 VAL A C 1
ATOM 4687 O O . VAL A 1 602 ? -3.839 -7.842 17.451 1.00 88.44 602 VAL A O 1
ATOM 4690 N N . ALA A 1 603 ? -4.447 -9.612 18.710 1.00 85.50 603 ALA A N 1
ATOM 4691 C CA . ALA A 1 603 ? -3.104 -9.993 19.125 1.00 85.50 603 ALA A CA 1
ATOM 4692 C C . ALA A 1 603 ? -2.680 -11.348 18.542 1.00 85.50 603 ALA A C 1
ATOM 4694 O O . ALA A 1 603 ? -3.502 -12.237 18.337 1.00 85.50 603 ALA A O 1
ATOM 4695 N N . GLY A 1 604 ? -1.385 -11.519 18.281 1.00 84.19 604 GLY A N 1
ATOM 4696 C CA . GLY A 1 604 ? -0.827 -12.798 17.842 1.00 84.19 604 GLY A CA 1
ATOM 4697 C C . GLY A 1 604 ? 0.666 -12.735 17.536 1.00 84.19 604 GLY A C 1
ATOM 4698 O O . GLY A 1 604 ? 1.270 -11.661 17.475 1.00 84.19 604 GLY A O 1
ATOM 4699 N N . TYR A 1 605 ? 1.270 -13.903 17.340 1.00 75.31 605 TYR A N 1
ATOM 4700 C CA . TYR A 1 605 ? 2.676 -14.037 16.977 1.00 75.31 605 TYR A CA 1
ATOM 4701 C C . TYR A 1 605 ? 2.835 -14.118 15.447 1.00 75.31 605 TYR A C 1
ATOM 4703 O O . TYR A 1 605 ? 2.226 -14.986 14.815 1.00 75.31 605 TYR A O 1
ATOM 4711 N N . PRO A 1 606 ? 3.657 -13.253 14.821 1.00 64.50 606 PRO A N 1
ATOM 4712 C CA . PRO A 1 606 ? 3.896 -13.302 13.383 1.00 64.50 606 PRO A CA 1
ATOM 4713 C C . PRO A 1 606 ? 4.661 -14.571 12.980 1.00 64.50 606 PRO A C 1
ATOM 4715 O O . PRO A 1 606 ? 5.455 -15.127 13.741 1.00 64.50 606 PRO A O 1
ATOM 4718 N N . PHE A 1 607 ? 4.424 -15.032 11.755 1.00 57.88 607 PHE A N 1
ATOM 4719 C CA . PHE A 1 607 ? 4.968 -16.283 11.232 1.00 57.88 607 PHE A CA 1
ATOM 4720 C C . PHE A 1 607 ? 6.403 -16.123 10.701 1.00 57.88 607 PHE A C 1
ATOM 4722 O O . PHE A 1 607 ? 6.710 -15.143 10.024 1.00 57.88 607 PHE A O 1
ATOM 4729 N N . GLY A 1 608 ? 7.276 -17.110 10.934 1.00 50.56 608 GLY A N 1
ATOM 4730 C CA . GLY A 1 608 ? 8.663 -17.071 10.457 1.00 50.56 608 GLY A CA 1
ATOM 4731 C C . GLY A 1 608 ? 9.436 -18.389 10.599 1.00 50.56 608 GLY A C 1
ATOM 4732 O O . GLY A 1 608 ? 8.913 -19.381 11.114 1.00 50.56 608 GLY A O 1
ATOM 4733 N N . ARG A 1 609 ? 10.699 -18.382 10.130 1.00 41.12 609 ARG A N 1
ATOM 4734 C CA . ARG A 1 609 ? 11.640 -19.526 10.198 1.00 41.12 609 ARG A CA 1
ATOM 4735 C C . ARG A 1 609 ? 12.159 -19.825 11.618 1.00 41.12 609 ARG A C 1
ATOM 4737 O O . ARG A 1 609 ? 12.665 -20.914 11.860 1.00 41.12 609 ARG A O 1
ATOM 4744 N N . LYS A 1 610 ? 12.049 -18.868 12.544 1.00 47.97 610 LYS A N 1
ATOM 4745 C CA . LYS A 1 610 ? 12.266 -19.044 13.990 1.00 47.97 610 LYS A CA 1
ATOM 4746 C C . LYS A 1 610 ? 10.932 -18.820 14.713 1.00 47.97 610 LYS A C 1
ATOM 4748 O O . LYS A 1 610 ? 10.048 -18.157 14.169 1.00 47.97 610 LYS A O 1
ATOM 4753 N N . VAL A 1 611 ? 10.804 -19.338 15.936 1.00 52.44 611 VAL A N 1
ATOM 4754 C CA . VAL A 1 611 ? 9.718 -18.960 16.858 1.00 52.44 611 VAL A CA 1
ATOM 4755 C C . VAL A 1 611 ? 9.745 -17.438 17.025 1.00 52.44 611 VAL A C 1
ATOM 4757 O O . VAL A 1 611 ? 10.802 -16.895 17.347 1.00 52.44 611 VAL A O 1
ATOM 4760 N N . SER A 1 612 ? 8.628 -16.738 16.790 1.00 55.31 612 SER A N 1
ATOM 4761 C CA . SER A 1 612 ? 8.599 -15.296 17.061 1.00 55.31 612 SER A CA 1
ATOM 4762 C C . SER A 1 612 ? 8.650 -15.074 18.565 1.00 55.31 612 SER A C 1
ATOM 4764 O O . SER A 1 612 ? 7.751 -15.490 19.290 1.00 55.31 612 SER A O 1
ATOM 4766 N N . THR A 1 613 ? 9.684 -14.382 19.031 1.00 56.28 613 THR A N 1
ATOM 4767 C CA . THR A 1 613 ? 9.841 -13.992 20.438 1.00 56.28 613 THR A CA 1
ATOM 4768 C C . THR A 1 613 ? 8.992 -12.779 20.816 1.00 56.28 613 THR A C 1
ATOM 4770 O O . THR A 1 613 ? 8.811 -12.515 21.999 1.00 56.28 613 THR A O 1
ATOM 4773 N N . SER A 1 614 ? 8.440 -12.052 19.835 1.00 66.00 614 SER A N 1
ATOM 4774 C CA . SER A 1 614 ? 7.583 -10.882 20.068 1.00 66.00 614 SER A CA 1
ATOM 4775 C C . SER A 1 614 ? 6.159 -11.096 19.563 1.00 66.00 614 SER A C 1
ATOM 4777 O O . SER A 1 614 ? 5.942 -11.634 18.472 1.00 66.00 614 SER A O 1
ATOM 4779 N N . ILE A 1 615 ? 5.199 -10.629 20.357 1.00 77.75 615 ILE A N 1
ATOM 4780 C CA . ILE A 1 615 ? 3.791 -10.508 19.986 1.00 77.75 615 ILE A CA 1
ATOM 4781 C C . ILE A 1 615 ? 3.566 -9.239 19.152 1.00 77.75 615 ILE A C 1
ATOM 4783 O O . ILE A 1 615 ? 4.299 -8.253 19.281 1.00 77.75 615 ILE A O 1
ATOM 4787 N N . LYS A 1 616 ? 2.552 -9.246 18.285 1.00 76.88 616 LYS A N 1
ATOM 4788 C CA . LYS A 1 616 ? 2.060 -8.060 17.575 1.00 76.88 616 LYS A CA 1
ATOM 4789 C C . LYS A 1 616 ? 0.592 -7.839 17.912 1.00 76.88 616 LYS A C 1
ATOM 4791 O O . LYS A 1 616 ? -0.186 -8.786 17.959 1.00 76.88 616 LYS A O 1
ATOM 4796 N N . VAL A 1 617 ? 0.240 -6.576 18.141 1.00 79.94 617 VAL A N 1
ATOM 4797 C CA . VAL A 1 617 ? -1.109 -6.126 18.501 1.00 79.94 617 VAL A CA 1
ATOM 4798 C C . VAL A 1 617 ? -1.565 -5.111 17.464 1.00 79.94 617 VAL A C 1
ATOM 4800 O O . VAL A 1 617 ? -0.785 -4.256 17.046 1.00 79.94 617 VAL A O 1
ATOM 4803 N N . THR A 1 618 ? -2.807 -5.219 17.008 1.00 73.75 618 THR A N 1
ATOM 4804 C CA . THR A 1 618 ? -3.363 -4.388 15.935 1.00 73.75 618 THR A CA 1
ATOM 4805 C C . THR A 1 618 ? -4.719 -3.847 16.359 1.00 73.75 618 THR A C 1
ATOM 4807 O O . THR A 1 618 ? -5.600 -4.637 16.682 1.00 73.75 618 THR A O 1
ATOM 4810 N N . LYS A 1 619 ? -4.912 -2.523 16.351 1.00 79.62 619 LYS A N 1
ATOM 4811 C CA . LYS A 1 619 ? -6.248 -1.943 16.554 1.00 79.62 619 LYS A CA 1
ATOM 4812 C C . LYS A 1 619 ? -7.067 -2.043 15.262 1.00 79.62 619 LYS A C 1
ATOM 4814 O O . LYS A 1 619 ? -6.512 -1.923 14.169 1.00 79.62 619 LYS A O 1
ATOM 4819 N N . GLY A 1 620 ? -8.371 -2.223 15.400 1.00 75.94 620 GLY A N 1
ATOM 4820 C CA . GLY A 1 620 ? -9.363 -2.106 14.336 1.00 75.94 620 GLY A CA 1
ATOM 4821 C C . GLY A 1 620 ? -10.764 -1.995 14.929 1.00 75.94 620 GLY A C 1
ATOM 4822 O O . GLY A 1 620 ? -10.909 -1.734 16.123 1.00 75.94 620 GLY A O 1
ATOM 4823 N N . ILE A 1 621 ? -11.783 -2.223 14.103 1.00 73.50 621 ILE A N 1
ATOM 4824 C CA . ILE A 1 621 ? -13.186 -2.270 14.538 1.00 73.50 621 ILE A CA 1
ATOM 4825 C C . ILE A 1 621 ? -13.873 -3.552 14.069 1.00 73.50 621 ILE A C 1
ATOM 4827 O O . ILE A 1 621 ? -13.478 -4.129 13.055 1.00 73.50 621 ILE A O 1
ATOM 4831 N N . ILE A 1 622 ? -14.937 -3.967 14.757 1.00 71.50 622 ILE A N 1
ATOM 4832 C CA . ILE A 1 622 ? -15.859 -4.994 14.252 1.00 71.50 622 ILE A CA 1
ATOM 4833 C C . ILE A 1 622 ? -16.744 -4.381 13.157 1.00 71.50 622 ILE A C 1
ATOM 4835 O O . ILE A 1 622 ? -17.667 -3.619 13.440 1.00 71.50 622 ILE A O 1
ATOM 4839 N N . SER A 1 623 ? -16.462 -4.709 11.897 1.00 60.00 623 SER A N 1
ATOM 4840 C CA . SER A 1 623 ? -17.153 -4.177 10.715 1.00 60.00 623 SER A CA 1
ATOM 4841 C C . SER A 1 623 ? -18.426 -4.945 10.336 1.00 60.00 623 SER A C 1
ATOM 4843 O O . SER A 1 623 ? -19.267 -4.412 9.616 1.00 60.00 623 SER A O 1
ATOM 4845 N N . SER A 1 624 ? -18.629 -6.164 10.853 1.00 60.94 624 SER A N 1
ATOM 4846 C CA . SER A 1 624 ? -19.930 -6.853 10.802 1.00 60.94 624 SER A CA 1
ATOM 4847 C C . SER A 1 624 ? -20.070 -7.921 11.888 1.00 60.94 624 SER A C 1
ATOM 4849 O O . SER A 1 624 ? -19.116 -8.627 12.218 1.00 60.94 624 SER A O 1
ATOM 4851 N N . LEU A 1 625 ? -21.298 -8.101 12.386 1.00 57.19 625 LEU A N 1
ATOM 4852 C CA . LEU A 1 625 ? -21.676 -9.175 13.313 1.00 57.19 625 LEU A CA 1
ATOM 4853 C C . LEU A 1 625 ? -22.014 -10.506 12.628 1.00 57.19 625 LEU A C 1
ATOM 4855 O O . LEU A 1 625 ? -22.489 -11.431 13.287 1.00 57.19 625 LEU A O 1
ATOM 4859 N N . THR A 1 626 ? -21.772 -10.620 11.323 1.00 49.75 626 THR A N 1
ATOM 4860 C CA . THR A 1 626 ? -21.882 -11.874 10.570 1.00 49.75 626 THR A CA 1
ATOM 4861 C C . THR A 1 626 ? -20.710 -12.003 9.607 1.00 49.75 626 THR A C 1
ATOM 4863 O O . THR A 1 626 ? -20.409 -11.067 8.870 1.00 49.75 626 THR A O 1
ATOM 4866 N N . GLY A 1 627 ? -20.032 -13.152 9.587 1.00 53.03 627 GLY A N 1
ATOM 4867 C CA . GLY A 1 627 ? -18.968 -13.427 8.615 1.00 53.03 627 GLY A CA 1
ATOM 4868 C C . GLY A 1 627 ? -19.489 -13.575 7.181 1.00 53.03 627 GLY A C 1
ATOM 4869 O O . GLY A 1 627 ? -20.696 -13.542 6.937 1.00 53.03 627 GLY A O 1
ATOM 4870 N N . ILE A 1 628 ? -18.577 -13.786 6.223 1.00 51.53 628 ILE A N 1
ATOM 4871 C CA . ILE A 1 628 ? -18.921 -13.946 4.797 1.00 51.53 628 ILE A CA 1
ATOM 4872 C C . ILE A 1 628 ? -20.038 -14.988 4.613 1.00 51.53 628 ILE A C 1
ATOM 4874 O O . ILE A 1 628 ? -19.939 -16.109 5.118 1.00 51.53 628 ILE A O 1
ATOM 4878 N N . GLY A 1 629 ? -21.071 -14.629 3.846 1.00 44.00 629 GLY A N 1
ATOM 4879 C CA . GLY A 1 629 ? -22.234 -15.488 3.610 1.00 44.00 629 GLY A CA 1
ATOM 4880 C C . GLY A 1 629 ? -23.184 -15.567 4.805 1.00 44.00 629 GLY A C 1
ATOM 4881 O O . GLY A 1 629 ? -23.786 -16.614 5.020 1.00 44.00 629 GLY A O 1
ATOM 4882 N N . ASN A 1 630 ? -23.284 -14.485 5.584 1.00 45.66 630 ASN A N 1
ATOM 4883 C CA . ASN A 1 630 ? -24.123 -14.351 6.777 1.00 45.66 630 ASN A CA 1
ATOM 4884 C C . ASN A 1 630 ? -23.840 -15.419 7.851 1.00 45.66 630 ASN A C 1
ATOM 4886 O O . ASN A 1 630 ? -24.747 -15.860 8.552 1.00 45.66 630 ASN A O 1
ATOM 4890 N N . ASN A 1 631 ? -22.581 -15.849 8.003 1.00 58.06 631 ASN A N 1
ATOM 4891 C CA . ASN A 1 631 ? -22.233 -16.817 9.044 1.00 58.06 631 ASN A CA 1
ATOM 4892 C C . ASN A 1 631 ? -22.278 -16.152 10.432 1.00 58.06 631 ASN A C 1
ATOM 4894 O O . ASN A 1 631 ? -21.357 -15.421 10.807 1.00 58.06 631 ASN A O 1
ATOM 4898 N N . PHE A 1 632 ? -23.335 -16.432 11.196 1.00 56.56 632 PHE A N 1
ATOM 4899 C CA . PHE A 1 632 ? -23.567 -15.881 12.533 1.00 56.56 632 PHE A CA 1
ATOM 4900 C C . PHE A 1 632 ? -22.560 -16.346 13.595 1.00 56.56 632 PHE A C 1
ATOM 4902 O O . PHE A 1 632 ? -22.410 -15.642 14.594 1.00 56.56 632 PHE A O 1
ATOM 4909 N N . SER A 1 633 ? -21.826 -17.443 13.377 1.00 70.81 633 SER A N 1
ATOM 4910 C CA . SER A 1 633 ? -20.687 -17.842 14.223 1.00 70.81 633 SER A CA 1
ATOM 4911 C C . SER A 1 633 ? -19.520 -16.855 14.158 1.00 70.81 633 SER A C 1
ATOM 4913 O O . SER A 1 633 ? -18.693 -16.806 15.068 1.00 70.81 633 SER A O 1
ATOM 4915 N N . ASN A 1 634 ? -19.447 -16.060 13.089 1.00 77.88 634 ASN A N 1
ATOM 4916 C CA . ASN A 1 634 ? -18.289 -15.242 12.761 1.00 77.88 634 ASN A CA 1
ATOM 4917 C C . ASN A 1 634 ? -18.596 -13.742 12.872 1.00 77.88 634 ASN A C 1
ATOM 4919 O O . ASN A 1 634 ? -19.733 -13.298 12.711 1.00 77.88 634 ASN A O 1
ATOM 4923 N N . ILE A 1 635 ? -17.541 -12.961 13.084 1.00 76.00 635 ILE A N 1
ATOM 4924 C CA . ILE A 1 635 ? -17.498 -11.504 12.928 1.00 76.00 635 ILE A CA 1
ATOM 4925 C C . ILE A 1 635 ? -16.574 -11.128 11.768 1.00 76.00 635 ILE A C 1
ATOM 4927 O O . ILE A 1 635 ? -15.679 -11.890 11.389 1.00 76.00 635 ILE A O 1
ATOM 4931 N N . GLN A 1 636 ? -16.787 -9.938 11.217 1.00 74.62 636 GLN A N 1
ATOM 4932 C CA . GLN A 1 636 ? -15.850 -9.264 10.320 1.00 74.62 636 GLN A CA 1
ATOM 4933 C C . GLN A 1 636 ? -15.159 -8.148 11.101 1.00 74.62 636 GLN A C 1
ATOM 4935 O O . GLN A 1 636 ? -15.792 -7.495 11.932 1.00 74.62 636 GLN A O 1
ATOM 4940 N N . ILE A 1 637 ? -13.862 -7.971 10.870 1.00 74.50 637 ILE A N 1
ATOM 4941 C CA . ILE A 1 637 ? -13.015 -6.999 11.561 1.00 74.50 637 ILE A CA 1
ATOM 4942 C C . ILE A 1 637 ? -12.127 -6.256 10.567 1.00 74.50 637 ILE A C 1
ATOM 4944 O O . ILE A 1 637 ? -11.343 -6.862 9.832 1.00 74.50 637 ILE A O 1
ATOM 4948 N N . ASP A 1 638 ? -12.185 -4.931 10.602 1.00 69.94 638 ASP A N 1
ATOM 4949 C CA . ASP A 1 638 ? -11.342 -4.066 9.782 1.00 69.94 638 ASP A CA 1
ATOM 4950 C C . ASP A 1 638 ? -10.094 -3.699 10.600 1.00 69.94 638 ASP A C 1
ATOM 4952 O O . ASP A 1 638 ? -9.994 -2.643 11.226 1.00 69.94 638 ASP A O 1
ATOM 4956 N N . ALA A 1 639 ? -9.158 -4.652 10.647 1.00 65.81 639 ALA A N 1
ATOM 4957 C CA . ALA A 1 639 ? -7.879 -4.581 11.356 1.00 65.81 639 ALA A CA 1
ATOM 4958 C C . ALA A 1 639 ? -6.737 -5.088 10.453 1.00 65.81 639 ALA A C 1
ATOM 4960 O O . ALA A 1 639 ? -6.912 -6.046 9.698 1.00 65.81 639 ALA A O 1
ATOM 4961 N N . ALA A 1 640 ? -5.547 -4.486 10.545 1.00 59.59 640 ALA A N 1
ATOM 4962 C CA . ALA A 1 640 ? -4.404 -4.747 9.652 1.00 59.59 640 ALA A CA 1
ATOM 4963 C C . ALA A 1 640 ? -3.598 -6.029 9.994 1.00 59.59 640 ALA A C 1
ATOM 4965 O O . ALA A 1 640 ? -2.392 -5.976 10.262 1.00 59.59 640 ALA A O 1
ATOM 4966 N N . LEU A 1 641 ? -4.269 -7.188 10.012 1.00 63.09 641 LEU A N 1
ATOM 4967 C CA . LEU A 1 641 ? -3.694 -8.462 10.467 1.00 63.09 641 LEU A CA 1
ATOM 4968 C C . LEU A 1 641 ? -2.467 -8.913 9.659 1.00 63.09 641 LEU A C 1
ATOM 4970 O O . LEU A 1 641 ? -2.424 -8.794 8.434 1.00 63.09 641 LEU A O 1
ATOM 4974 N N . GLN A 1 642 ? -1.494 -9.500 10.361 1.00 58.00 642 GLN A N 1
ATOM 4975 C CA . GLN A 1 642 ? -0.258 -10.035 9.784 1.00 58.00 642 GLN A CA 1
ATOM 4976 C C . GLN A 1 642 ? -0.305 -11.571 9.642 1.00 58.00 642 GLN A C 1
ATOM 4978 O O . GLN A 1 642 ? -1.036 -12.238 10.383 1.00 58.00 642 GLN A O 1
ATOM 4983 N N . PRO A 1 643 ? 0.485 -12.171 8.728 1.00 54.94 643 PRO A N 1
ATOM 4984 C CA . PRO A 1 643 ? 0.637 -13.623 8.653 1.00 54.94 643 PRO A CA 1
ATOM 4985 C C . PRO A 1 643 ? 1.166 -14.191 9.978 1.00 54.94 643 PRO A C 1
ATOM 4987 O O . PRO A 1 643 ? 2.230 -13.787 10.441 1.00 54.94 643 PRO A O 1
ATOM 4990 N N . GLY A 1 644 ? 0.434 -15.137 10.574 1.00 57.94 644 GLY A N 1
ATOM 4991 C CA . GLY A 1 644 ? 0.735 -15.741 11.884 1.00 57.94 644 GLY A CA 1
ATOM 4992 C C . GLY A 1 644 ? -0.308 -15.457 12.970 1.00 57.94 644 GLY A C 1
ATOM 4993 O O . GLY A 1 644 ? -0.517 -16.299 13.841 1.00 57.94 644 GLY A O 1
ATOM 4994 N N . ASN A 1 645 ? -1.060 -14.356 12.851 1.00 70.12 645 ASN A N 1
ATOM 4995 C CA . ASN A 1 645 ? -2.048 -13.920 13.848 1.00 70.12 645 ASN A CA 1
ATOM 4996 C C . ASN A 1 645 ? -3.303 -14.827 13.968 1.00 70.12 645 ASN A C 1
ATOM 4998 O O . ASN A 1 645 ? -4.221 -14.482 14.707 1.00 70.12 645 ASN A O 1
ATOM 5002 N N . SER A 1 646 ? -3.387 -15.958 13.253 1.00 79.38 646 SER A N 1
ATOM 5003 C CA . SER A 1 646 ? -4.529 -16.882 13.378 1.00 79.38 646 SER A CA 1
ATOM 5004 C C . SER A 1 646 ? -4.501 -17.628 14.706 1.00 79.38 646 SER A C 1
ATOM 5006 O O . SER A 1 646 ? -3.427 -18.003 15.178 1.00 79.38 646 SER A O 1
ATOM 5008 N N . GLY A 1 647 ? -5.681 -17.857 15.280 1.00 86.12 647 GLY A N 1
ATOM 5009 C CA . GLY A 1 647 ? -5.863 -18.472 16.593 1.00 86.12 647 GLY A CA 1
ATOM 5010 C C . GLY A 1 647 ? -5.587 -17.519 17.760 1.00 86.12 647 GLY A C 1
ATOM 5011 O O . GLY A 1 647 ? -5.833 -17.877 18.906 1.00 86.12 647 GLY A O 1
ATOM 5012 N N . GLY A 1 648 ? -5.104 -16.302 17.487 1.00 91.69 648 GLY A N 1
ATOM 5013 C CA . GLY A 1 648 ? -4.895 -15.264 18.492 1.00 91.69 648 GLY A CA 1
ATOM 5014 C C . GLY A 1 648 ? -6.199 -14.561 18.905 1.00 91.69 648 GLY A C 1
ATOM 5015 O O . GLY A 1 648 ? -7.193 -14.620 18.173 1.00 91.69 648 GLY A O 1
ATOM 5016 N N . PRO A 1 649 ? -6.224 -13.896 20.071 1.00 94.50 649 PRO A N 1
ATOM 5017 C CA . PRO A 1 649 ? -7.429 -13.267 20.593 1.00 94.50 649 PRO A CA 1
ATOM 5018 C C . PRO A 1 649 ? -7.737 -11.926 19.905 1.00 94.50 649 PRO A C 1
ATOM 5020 O O . PRO A 1 649 ? -6.848 -11.117 19.623 1.00 94.50 649 PRO A O 1
ATOM 5023 N N . ILE A 1 650 ? -9.028 -11.681 19.681 1.00 94.62 650 ILE A N 1
ATOM 5024 C CA . ILE A 1 650 ? -9.632 -10.373 19.401 1.00 94.62 650 ILE A CA 1
ATOM 5025 C C . ILE A 1 650 ? -10.211 -9.881 20.727 1.00 94.62 650 ILE A C 1
ATOM 5027 O O . ILE A 1 650 ? -11.025 -10.582 21.327 1.00 94.62 650 ILE A O 1
ATOM 5031 N N . LEU A 1 651 ? -9.793 -8.702 21.180 1.00 94.19 651 LEU A N 1
ATOM 5032 C CA . LEU A 1 651 ? -10.021 -8.192 22.533 1.00 94.19 651 LEU A CA 1
ATOM 5033 C C . LEU A 1 651 ? -10.765 -6.854 22.522 1.00 94.19 651 LEU A C 1
ATOM 5035 O O . LEU A 1 651 ? -10.543 -6.046 21.620 1.00 94.19 651 LEU A O 1
ATOM 5039 N N . ASP A 1 652 ? -11.587 -6.609 23.541 1.00 92.94 652 ASP A N 1
ATOM 5040 C CA . ASP A 1 652 ? -12.156 -5.287 23.837 1.00 92.94 652 ASP A CA 1
ATOM 5041 C C . ASP A 1 652 ? -11.163 -4.384 24.615 1.00 92.94 652 ASP A C 1
ATOM 5043 O O . ASP A 1 652 ? -10.012 -4.750 24.875 1.00 92.94 652 ASP A O 1
ATOM 5047 N N . ASP A 1 653 ? -11.593 -3.176 24.985 1.00 88.06 653 ASP A N 1
ATOM 5048 C CA . ASP A 1 653 ? -10.825 -2.220 25.797 1.00 88.06 653 ASP A CA 1
ATOM 5049 C C . ASP A 1 653 ? -10.746 -2.598 27.292 1.00 88.06 653 ASP A C 1
ATOM 5051 O O . ASP A 1 653 ? -9.889 -2.095 28.024 1.00 88.06 653 ASP A O 1
ATOM 5055 N N . LYS A 1 654 ? -11.606 -3.518 27.743 1.00 92.31 654 LYS A N 1
ATOM 5056 C CA . LYS A 1 654 ? -11.581 -4.157 29.068 1.00 92.31 654 LYS A CA 1
ATOM 5057 C C . LYS A 1 654 ? -10.604 -5.349 29.101 1.00 92.31 654 LYS A C 1
ATOM 5059 O O . LYS A 1 654 ? -10.331 -5.896 30.167 1.00 92.31 654 LYS A O 1
ATOM 5064 N N . GLY A 1 655 ? -10.052 -5.764 27.958 1.00 91.06 655 GLY A N 1
ATOM 5065 C CA . GLY A 1 655 ? -9.177 -6.931 27.826 1.00 91.06 655 GLY A CA 1
ATOM 5066 C C . GLY A 1 655 ? -9.898 -8.285 27.856 1.00 91.06 655 GLY A C 1
ATOM 5067 O O . GLY A 1 655 ? -9.233 -9.303 28.045 1.00 91.06 655 GLY A O 1
ATOM 5068 N N . ASN A 1 656 ? -11.221 -8.319 27.674 1.00 95.19 656 ASN A N 1
ATOM 5069 C CA . ASN A 1 656 ? -11.962 -9.557 27.429 1.00 95.19 656 ASN A CA 1
ATOM 5070 C C . ASN A 1 656 ? -11.819 -9.977 25.970 1.00 95.19 656 ASN A C 1
ATOM 5072 O O . ASN A 1 656 ? -11.803 -9.139 25.068 1.00 95.19 656 ASN A O 1
ATOM 5076 N N . VAL A 1 657 ? -11.815 -11.282 25.713 1.00 95.81 657 VAL A N 1
ATOM 5077 C CA . VAL A 1 657 ? -11.896 -11.809 24.346 1.00 95.81 657 VAL A CA 1
ATOM 5078 C C . VAL A 1 657 ? -13.321 -11.636 23.826 1.00 95.81 657 VAL A C 1
ATOM 5080 O O . VAL A 1 657 ? -14.283 -12.004 24.494 1.00 95.81 657 VAL A O 1
ATOM 5083 N N . VAL A 1 658 ? -13.460 -11.105 22.613 1.00 94.38 658 VAL A N 1
ATOM 5084 C CA . VAL A 1 658 ? -14.722 -11.015 21.853 1.00 94.38 658 VAL A CA 1
ATOM 5085 C C . VAL A 1 658 ? -14.720 -11.928 20.618 1.00 94.38 658 VAL A C 1
ATOM 5087 O O . VAL A 1 658 ? -15.771 -12.236 20.053 1.00 94.38 658 VAL A O 1
ATOM 5090 N N . GLY A 1 659 ? -13.555 -12.460 20.237 1.00 93.88 659 GLY A N 1
ATOM 5091 C CA . GLY A 1 659 ? -13.463 -13.558 19.279 1.00 93.88 659 GLY A CA 1
ATOM 5092 C C . GLY A 1 659 ? -12.051 -14.103 19.059 1.00 93.88 659 GLY A C 1
ATOM 5093 O O . GLY A 1 659 ? -11.078 -13.589 19.599 1.00 93.88 659 GLY A O 1
ATOM 5094 N N . VAL A 1 660 ? -11.941 -15.141 18.232 1.00 93.81 660 VAL A N 1
ATOM 5095 C CA . VAL A 1 660 ? -10.672 -15.751 17.795 1.00 93.81 660 VAL A CA 1
ATOM 5096 C C . VAL A 1 660 ? -10.363 -15.290 16.379 1.00 93.81 660 VAL A C 1
ATOM 5098 O O . VAL A 1 660 ? -11.196 -15.465 15.490 1.00 93.81 660 VAL A O 1
ATOM 5101 N N . ALA A 1 661 ? -9.190 -14.708 16.147 1.00 90.06 661 ALA A N 1
ATOM 5102 C CA . ALA A 1 661 ? -8.799 -14.194 14.839 1.00 90.06 661 ALA A CA 1
ATOM 5103 C C . ALA A 1 661 ? -8.544 -15.324 13.832 1.00 90.06 661 ALA A C 1
ATOM 5105 O O . ALA A 1 661 ? -7.814 -16.275 14.116 1.00 90.06 661 ALA A O 1
ATOM 5106 N N . VAL A 1 662 ? -9.109 -15.189 12.630 1.00 82.62 662 VAL A N 1
ATOM 5107 C CA . VAL A 1 662 ? -8.925 -16.120 11.510 1.00 82.62 662 VAL A CA 1
ATOM 5108 C C . VAL A 1 662 ? -8.068 -15.440 10.446 1.00 82.62 662 VAL A C 1
ATOM 5110 O O . VAL A 1 662 ? -8.414 -14.366 9.948 1.00 82.62 662 VAL A O 1
ATOM 5113 N N . ALA A 1 663 ? -6.950 -16.060 10.067 1.00 63.28 663 ALA A N 1
ATOM 5114 C CA . ALA A 1 663 ? -6.090 -15.528 9.018 1.00 63.28 663 ALA A CA 1
ATOM 5115 C C . ALA A 1 663 ? -6.834 -15.418 7.675 1.00 63.28 663 ALA A C 1
ATOM 5117 O O . ALA A 1 663 ? -7.538 -16.335 7.249 1.00 63.28 663 ALA A O 1
ATOM 5118 N N . ARG A 1 664 ? -6.635 -14.270 7.014 1.00 57.16 664 ARG A N 1
ATOM 5119 C CA . ARG A 1 664 ? -7.245 -13.832 5.748 1.00 57.16 664 ARG A CA 1
ATOM 5120 C C . ARG A 1 664 ? -7.534 -14.982 4.772 1.00 57.16 664 ARG A C 1
ATOM 5122 O O . ARG A 1 664 ? -6.634 -15.453 4.084 1.00 57.16 664 ARG A O 1
ATOM 5129 N N . LEU A 1 665 ? -8.804 -15.382 4.697 1.00 49.03 665 LEU A N 1
ATOM 5130 C CA . LEU A 1 665 ? -9.295 -16.509 3.896 1.00 49.03 665 LEU A CA 1
ATOM 5131 C C . LEU A 1 665 ? -8.827 -16.461 2.427 1.00 49.03 665 LEU A C 1
ATOM 5133 O O . LEU A 1 665 ? -8.758 -15.391 1.822 1.00 49.03 665 LEU A O 1
ATOM 5137 N N . ASP A 1 666 ? -8.560 -17.641 1.849 1.00 47.56 666 ASP A N 1
ATOM 5138 C CA . ASP A 1 666 ? -8.055 -17.826 0.477 1.00 47.56 666 ASP A CA 1
ATOM 5139 C C . ASP A 1 666 ? -8.816 -16.960 -0.541 1.00 47.56 666 ASP A C 1
ATOM 5141 O O . ASP A 1 666 ? -9.988 -17.214 -0.846 1.00 47.56 666 ASP A O 1
ATOM 5145 N N . LYS A 1 667 ? -8.107 -15.968 -1.103 1.00 49.25 667 LYS A N 1
ATOM 5146 C CA . LYS A 1 667 ? -8.627 -14.981 -2.064 1.00 49.25 667 LYS A CA 1
ATOM 5147 C C . LYS A 1 667 ? -9.377 -15.649 -3.225 1.00 49.25 667 LYS A C 1
ATOM 5149 O O . LYS A 1 667 ? -10.414 -15.145 -3.649 1.00 49.25 667 LYS A O 1
ATOM 5154 N N . MET A 1 668 ? -8.893 -16.795 -3.713 1.00 42.78 668 MET A N 1
ATOM 5155 C CA . MET A 1 668 ? -9.516 -17.522 -4.824 1.00 42.78 668 MET A CA 1
ATOM 5156 C C . MET A 1 668 ? -10.768 -18.288 -4.385 1.00 42.78 668 MET A C 1
ATOM 5158 O O . MET A 1 668 ? -11.731 -18.369 -5.144 1.00 42.78 668 MET A O 1
ATOM 5162 N N . LYS A 1 669 ? -10.778 -18.843 -3.167 1.00 49.72 669 LYS A N 1
ATOM 5163 C CA . LYS A 1 669 ? -11.917 -19.592 -2.612 1.00 49.72 669 LYS A CA 1
ATOM 5164 C C . LYS A 1 669 ? -13.064 -18.673 -2.187 1.00 49.72 669 LYS A C 1
ATOM 5166 O O . LYS A 1 669 ? -14.218 -19.039 -2.397 1.00 49.72 669 LYS A O 1
ATOM 5171 N N . VAL A 1 670 ? -12.760 -17.496 -1.629 1.00 50.56 670 VAL A N 1
ATOM 5172 C CA . VAL A 1 670 ? -13.762 -16.472 -1.281 1.00 50.56 670 VAL A CA 1
ATOM 5173 C C . VAL A 1 670 ? -14.438 -15.953 -2.548 1.00 50.56 670 VAL A C 1
ATOM 5175 O O . VAL A 1 670 ? -15.642 -16.145 -2.706 1.00 50.56 670 VAL A O 1
ATOM 5178 N N . LEU A 1 671 ? -13.660 -15.425 -3.501 1.00 46.59 671 LEU A N 1
ATOM 5179 C CA . LEU A 1 671 ? -14.181 -14.896 -4.766 1.00 46.59 671 LEU A CA 1
ATOM 5180 C C . LEU A 1 671 ? -15.040 -15.927 -5.520 1.00 46.59 671 LEU A C 1
ATOM 5182 O O . LEU A 1 671 ? -16.122 -15.610 -6.003 1.00 46.59 671 LEU A O 1
ATOM 5186 N N . LYS A 1 672 ? -14.598 -17.191 -5.563 1.00 43.53 672 LYS A N 1
ATOM 5187 C CA . LYS A 1 672 ? -15.304 -18.286 -6.250 1.00 43.53 672 LYS A CA 1
ATOM 5188 C C . LYS A 1 672 ? -16.569 -18.782 -5.532 1.00 43.53 672 LYS A C 1
ATOM 5190 O O . LYS A 1 672 ? -17.393 -19.417 -6.184 1.00 43.53 672 LYS A O 1
ATOM 5195 N N . LYS A 1 673 ? -16.729 -18.542 -4.222 1.00 46.06 673 LYS A N 1
ATOM 5196 C CA . LYS A 1 673 ? -17.945 -18.917 -3.470 1.00 46.06 673 LYS A CA 1
ATOM 5197 C C . LYS A 1 673 ? -18.939 -17.755 -3.325 1.00 46.06 673 LYS A C 1
ATOM 5199 O O . LYS A 1 673 ? -20.127 -18.019 -3.187 1.00 46.06 673 LYS A O 1
ATOM 5204 N N . PHE A 1 674 ? -18.473 -16.505 -3.356 1.00 43.09 674 PHE A N 1
ATOM 5205 C CA . PHE A 1 674 ? -19.282 -15.335 -2.981 1.00 43.09 674 PHE A CA 1
ATOM 5206 C C . PHE A 1 674 ? -19.283 -14.190 -4.011 1.00 43.09 674 PHE A C 1
ATOM 5208 O O . PHE A 1 674 ? -19.877 -13.148 -3.756 1.00 43.09 674 PHE A O 1
ATOM 5215 N N . GLY A 1 675 ? -18.631 -14.353 -5.168 1.00 33.09 675 GLY A N 1
ATOM 5216 C CA . GLY A 1 675 ? -18.674 -13.414 -6.301 1.00 33.09 675 GLY A CA 1
ATOM 5217 C C . GLY A 1 675 ? -17.872 -12.118 -6.124 1.00 33.09 675 GLY A C 1
ATOM 5218 O O . GLY A 1 675 ? -17.447 -11.528 -7.114 1.00 33.09 675 GLY A O 1
ATOM 5219 N N . SER A 1 676 ? -17.605 -11.701 -4.887 1.00 38.00 676 SER A N 1
ATOM 5220 C CA . SER A 1 676 ? -16.862 -10.485 -4.551 1.00 38.00 676 SER A CA 1
ATOM 5221 C C . SER A 1 676 ? -15.705 -10.750 -3.582 1.00 38.00 676 SER A C 1
ATOM 5223 O O . SER A 1 676 ? -15.516 -11.853 -3.059 1.00 38.00 676 SER A O 1
ATOM 5225 N N . LEU A 1 677 ? -14.900 -9.712 -3.361 1.00 40.78 677 LEU A N 1
ATOM 5226 C CA . LEU A 1 677 ? -13.829 -9.668 -2.375 1.00 40.78 677 LEU A CA 1
ATOM 5227 C C . LEU A 1 677 ? -13.903 -8.329 -1.637 1.00 40.78 677 LEU A C 1
ATOM 5229 O O . LEU A 1 677 ? -13.544 -7.311 -2.228 1.00 40.78 677 LEU A O 1
ATOM 5233 N N . PRO A 1 678 ? -14.338 -8.314 -0.367 1.00 39.62 678 PRO A N 1
ATOM 5234 C CA . PRO A 1 678 ? -14.127 -7.171 0.507 1.00 39.62 678 PRO A CA 1
ATOM 5235 C C . PRO A 1 678 ? -12.622 -6.910 0.630 1.00 39.62 678 PRO A C 1
ATOM 5237 O O . PRO A 1 678 ? -11.853 -7.804 1.002 1.00 39.62 678 PRO A O 1
ATOM 5240 N N . GLU A 1 679 ? -12.178 -5.708 0.274 1.00 37.28 679 GLU A N 1
ATOM 5241 C CA . GLU A 1 679 ? -10.781 -5.324 0.460 1.00 37.28 679 GLU A CA 1
ATOM 5242 C C . GLU A 1 679 ? -10.566 -4.821 1.893 1.00 37.28 679 GLU A C 1
ATOM 5244 O O . GLU A 1 679 ? -11.383 -4.092 2.443 1.00 37.28 679 GLU A O 1
ATOM 5249 N N . ASN A 1 680 ? -9.451 -5.236 2.500 1.00 49.53 680 ASN A N 1
ATOM 5250 C CA . ASN A 1 680 ? -9.015 -4.924 3.872 1.00 49.53 680 ASN A CA 1
ATOM 5251 C C . ASN A 1 680 ? -9.836 -5.507 5.045 1.00 49.53 680 ASN A C 1
ATOM 5253 O O . ASN A 1 680 ? -9.343 -5.477 6.172 1.00 49.53 680 ASN A O 1
ATOM 5257 N N . THR A 1 681 ? -10.983 -6.140 4.801 1.00 51.50 681 THR A N 1
ATOM 5258 C CA . THR A 1 681 ? -11.729 -6.881 5.835 1.00 51.50 681 THR A CA 1
ATOM 5259 C C . THR A 1 681 ? -11.058 -8.212 6.208 1.00 51.50 681 THR A C 1
ATOM 5261 O O . THR A 1 681 ? -10.678 -9.008 5.342 1.00 51.50 681 THR A O 1
ATOM 5264 N N . ASN A 1 682 ? -10.947 -8.478 7.512 1.00 70.00 682 ASN A N 1
ATOM 5265 C CA . ASN A 1 682 ? -10.533 -9.753 8.106 1.00 70.00 682 ASN A CA 1
ATOM 5266 C C . ASN A 1 682 ? -11.682 -10.370 8.930 1.00 70.00 682 ASN A C 1
ATOM 5268 O O . ASN A 1 682 ? -12.775 -9.810 8.998 1.00 70.00 682 ASN A O 1
ATOM 5272 N N . PHE A 1 683 ? -11.465 -11.540 9.540 1.00 77.81 683 PHE A N 1
ATOM 5273 C CA . PHE A 1 683 ? -12.532 -12.318 10.182 1.00 77.81 683 PHE A CA 1
ATOM 5274 C C . PHE A 1 683 ? -12.131 -12.841 11.557 1.00 77.81 683 PHE A C 1
ATOM 5276 O O . PHE A 1 683 ? -10.956 -13.085 11.831 1.00 77.81 683 PHE A O 1
ATOM 5283 N N . GLY A 1 684 ? -13.137 -13.064 12.398 1.00 86.44 684 GLY A N 1
ATOM 5284 C CA . GLY A 1 684 ? -12.994 -13.785 13.655 1.00 86.44 684 GLY A CA 1
ATOM 5285 C C . GLY A 1 684 ? -14.178 -14.704 13.929 1.00 86.44 684 GLY A C 1
ATOM 5286 O O . GLY A 1 684 ? -15.231 -14.568 13.307 1.00 86.44 684 GLY A O 1
ATOM 5287 N N . ILE A 1 685 ? -14.010 -15.631 14.865 1.00 90.38 685 ILE A N 1
ATOM 5288 C CA . ILE A 1 685 ? -15.067 -16.516 15.378 1.00 90.38 685 ILE A CA 1
ATOM 5289 C C . ILE A 1 685 ? -15.503 -15.979 16.743 1.00 90.38 685 ILE A C 1
ATOM 5291 O O . ILE A 1 685 ? -14.647 -15.649 17.560 1.00 90.38 685 ILE A O 1
ATOM 5295 N N . LYS A 1 686 ? -16.808 -15.847 16.994 1.00 88.94 686 LYS A N 1
ATOM 5296 C CA . LYS A 1 686 ? -17.344 -15.219 18.216 1.00 88.94 686 LYS A CA 1
ATOM 5297 C C . LYS A 1 686 ? -17.046 -16.035 19.467 1.00 88.94 686 LYS A C 1
ATOM 5299 O O . LYS A 1 686 ? -17.127 -17.263 19.442 1.00 88.94 686 LYS A O 1
ATOM 5304 N N . THR A 1 687 ? -16.849 -15.354 20.596 1.00 92.69 687 THR A N 1
ATOM 5305 C CA . THR A 1 687 ? -16.726 -16.012 21.908 1.00 92.69 687 THR A CA 1
ATOM 5306 C C . THR A 1 687 ? -17.914 -16.873 22.299 1.00 92.69 687 THR A C 1
ATOM 5308 O O . THR A 1 687 ? -17.702 -17.838 23.018 1.00 92.69 687 THR A O 1
ATOM 5311 N N . SER A 1 688 ? -19.126 -16.618 21.799 1.00 86.00 688 SER A N 1
ATOM 5312 C CA . SER A 1 688 ? -20.262 -17.526 22.014 1.00 86.00 688 SER A CA 1
ATOM 5313 C C . SER A 1 688 ? -19.993 -18.942 21.487 1.00 86.00 688 SER A C 1
ATOM 5315 O O . SER A 1 688 ? -20.420 -19.907 22.096 1.00 86.00 688 SER A O 1
ATOM 5317 N N . VAL A 1 689 ? -19.247 -19.090 20.389 1.00 87.81 689 VAL A N 1
ATOM 5318 C CA . VAL A 1 689 ? -18.902 -20.408 19.828 1.00 87.81 689 VAL A CA 1
ATOM 5319 C C . VAL A 1 689 ? -17.743 -21.048 20.595 1.00 87.81 689 VAL A C 1
ATOM 5321 O O . VAL A 1 689 ? -17.745 -22.248 20.847 1.00 87.81 689 VAL A O 1
ATOM 5324 N N . VAL A 1 690 ? -16.772 -20.229 21.014 1.00 92.31 690 VAL A N 1
ATOM 5325 C CA . VAL A 1 690 ? -15.653 -20.656 21.872 1.00 92.31 690 VAL A CA 1
ATOM 5326 C C . VAL A 1 690 ? -16.169 -21.175 23.217 1.00 92.31 690 VAL A C 1
ATOM 5328 O O . VAL A 1 690 ? -15.717 -22.207 23.698 1.00 92.31 690 VAL A O 1
ATOM 5331 N N . ARG A 1 691 ? -17.152 -20.478 23.794 1.00 89.94 691 ARG A N 1
ATOM 5332 C CA . ARG A 1 691 ? -17.813 -20.809 25.055 1.00 89.94 691 ARG A CA 1
ATOM 5333 C C . ARG A 1 691 ? -18.488 -22.180 24.996 1.00 89.94 691 ARG A C 1
ATOM 5335 O O . ARG A 1 691 ? -18.172 -23.010 25.837 1.00 89.94 691 ARG A O 1
ATOM 5342 N N . ASN A 1 692 ? -19.268 -22.469 23.949 1.00 86.38 692 ASN A N 1
ATOM 5343 C CA . ASN A 1 692 ? -19.886 -23.789 23.763 1.00 86.38 692 ASN A CA 1
ATOM 5344 C C . ASN A 1 692 ? -18.857 -24.941 23.782 1.00 86.38 692 ASN A C 1
ATOM 5346 O O . ASN A 1 692 ? -19.144 -26.010 24.315 1.00 86.38 692 ASN A O 1
ATOM 5350 N N . ILE A 1 693 ? -17.659 -24.743 23.213 1.00 89.06 693 ILE A N 1
ATOM 5351 C CA . ILE A 1 693 ? -16.574 -25.747 23.203 1.00 89.06 693 ILE A CA 1
ATOM 5352 C C . ILE A 1 693 ? -15.985 -25.963 24.605 1.00 89.06 693 ILE A C 1
ATOM 5354 O O . ILE A 1 693 ? -15.582 -27.073 24.941 1.00 89.06 693 ILE A O 1
ATOM 5358 N N . LEU A 1 694 ? -15.930 -24.910 25.418 1.00 91.25 694 LEU A N 1
ATOM 5359 C CA . LEU A 1 694 ? -15.377 -24.945 26.772 1.00 91.25 694 LEU A CA 1
ATOM 5360 C C . LEU A 1 694 ? -16.376 -25.541 27.765 1.00 91.25 694 LEU A C 1
ATOM 5362 O O . LEU A 1 694 ? -16.003 -26.402 28.554 1.00 91.25 694 LEU A O 1
ATOM 5366 N N . GLU A 1 695 ? -17.649 -25.161 27.656 1.00 88.44 695 GLU A N 1
ATOM 5367 C CA . GLU A 1 695 ? -18.755 -25.709 28.447 1.00 88.44 695 GLU A CA 1
ATOM 5368 C C . GLU A 1 695 ? -18.968 -27.201 28.142 1.00 88.44 695 GLU A C 1
ATOM 5370 O O . GLU A 1 695 ? -19.002 -28.003 29.068 1.00 88.44 695 GLU A O 1
ATOM 5375 N N . SER A 1 696 ? -18.961 -27.620 26.867 1.00 86.94 696 SER A N 1
ATOM 5376 C CA . SER A 1 696 ? -18.999 -29.056 26.503 1.00 86.94 696 SER A CA 1
ATOM 5377 C C . SER A 1 696 ? -17.718 -29.841 26.831 1.00 86.94 696 SER A C 1
ATOM 5379 O O . SER A 1 696 ? -17.691 -31.057 26.657 1.00 86.94 696 SER A O 1
ATOM 5381 N N . SER A 1 697 ? -16.673 -29.167 27.325 1.00 88.81 697 SER A N 1
ATOM 5382 C CA . SER A 1 697 ? -15.431 -29.780 27.818 1.00 88.81 697 SER A CA 1
ATOM 5383 C C . SER A 1 697 ? -15.216 -29.557 29.326 1.00 88.81 697 SER A C 1
ATOM 5385 O O . SER A 1 697 ? -14.113 -29.793 29.815 1.00 88.81 697 SER A O 1
ATOM 5387 N N . ASN A 1 698 ? -16.231 -29.077 30.062 1.00 90.75 698 ASN A N 1
ATOM 5388 C CA . ASN A 1 698 ? -16.179 -28.751 31.497 1.00 90.75 698 ASN A CA 1
ATOM 5389 C C . ASN A 1 698 ? -15.019 -27.812 31.916 1.00 90.75 698 ASN A C 1
ATOM 5391 O O . ASN A 1 698 ? -14.508 -27.892 33.034 1.00 90.75 698 ASN A O 1
ATOM 5395 N N . VAL A 1 699 ? -14.589 -26.899 31.037 1.00 92.19 699 VAL A N 1
ATOM 5396 C CA . VAL A 1 699 ? -13.474 -25.977 31.314 1.00 92.19 699 VAL A CA 1
ATOM 5397 C C . VAL A 1 699 ? -13.953 -24.744 32.081 1.00 92.19 699 VAL A C 1
ATOM 5399 O O . VAL A 1 699 ? -14.726 -23.937 31.567 1.00 92.19 699 VAL A O 1
ATOM 5402 N N . SER A 1 700 ? -13.431 -24.561 33.296 1.00 88.12 700 SER A N 1
ATOM 5403 C CA . SER A 1 700 ? -13.700 -23.384 34.133 1.00 88.12 700 SER A CA 1
ATOM 5404 C C . SER A 1 700 ? -13.068 -22.106 33.561 1.00 88.12 700 SER A C 1
ATOM 5406 O O . SER A 1 700 ? -11.899 -22.106 33.164 1.00 88.12 700 SER A O 1
ATOM 5408 N N . LEU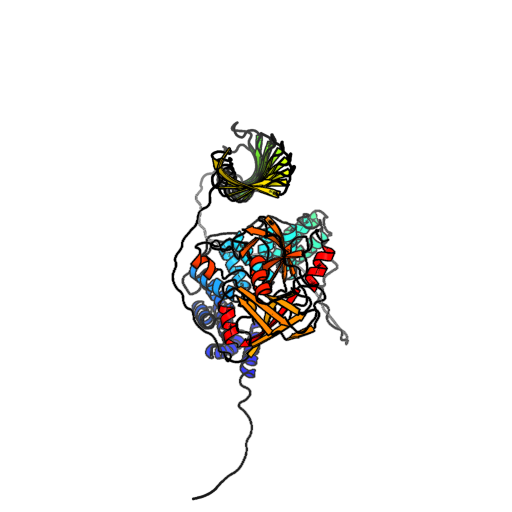 A 1 701 ? -13.837 -21.010 33.545 1.00 89.31 701 LEU A N 1
ATOM 5409 C CA . LEU A 1 701 ? -13.467 -19.724 32.941 1.00 89.31 701 LEU A CA 1
ATOM 5410 C C . LEU A 1 701 ? -13.457 -18.595 33.988 1.00 89.31 701 LEU A C 1
ATOM 5412 O O . LEU A 1 701 ? -14.367 -18.529 34.820 1.00 89.31 701 LEU A O 1
ATOM 5416 N N . PRO A 1 702 ? -12.489 -17.659 33.947 1.00 90.56 702 PRO A N 1
ATOM 5417 C CA . PRO A 1 702 ? -12.480 -16.515 34.854 1.00 90.56 702 PRO A CA 1
ATOM 5418 C C . PRO A 1 702 ? -13.616 -15.528 34.538 1.00 90.56 702 PRO A C 1
ATOM 5420 O O . PRO A 1 702 ? -14.029 -15.366 33.386 1.00 90.56 702 PRO A O 1
ATOM 5423 N N . ARG A 1 703 ? -14.099 -14.824 35.571 1.00 91.25 703 ARG A N 1
ATOM 5424 C CA . ARG A 1 703 ? -15.135 -13.784 35.432 1.00 91.25 703 ARG A CA 1
ATOM 5425 C C . ARG A 1 703 ? -14.637 -12.634 34.529 1.00 91.25 703 ARG A C 1
ATOM 5427 O O . ARG A 1 703 ? -13.482 -12.233 34.678 1.00 91.25 703 ARG A O 1
ATOM 5434 N N . PRO A 1 704 ? -15.473 -12.068 33.634 1.00 92.31 704 PRO A N 1
ATOM 5435 C CA . PRO A 1 704 ? -15.042 -10.993 32.740 1.00 92.31 704 PRO A CA 1
ATOM 5436 C C . PRO A 1 704 ? -14.678 -9.684 33.439 1.00 92.31 704 PRO A C 1
ATOM 5438 O O . PRO A 1 704 ? -15.282 -9.296 34.440 1.00 92.31 704 PRO A O 1
ATOM 5441 N N . ASN A 1 705 ? -13.732 -8.959 32.843 1.00 91.69 705 ASN A N 1
ATOM 5442 C CA . ASN A 1 705 ? -13.391 -7.599 33.231 1.00 91.69 705 ASN A CA 1
ATOM 5443 C C . ASN A 1 705 ? -14.568 -6.673 32.903 1.00 91.69 705 ASN A C 1
ATOM 5445 O O . ASN A 1 705 ? -14.961 -6.533 31.743 1.00 91.69 705 ASN A O 1
ATOM 5449 N N . THR A 1 706 ? -15.117 -6.014 33.921 1.00 88.12 706 THR A N 1
ATOM 5450 C CA . THR A 1 706 ? -16.263 -5.099 33.783 1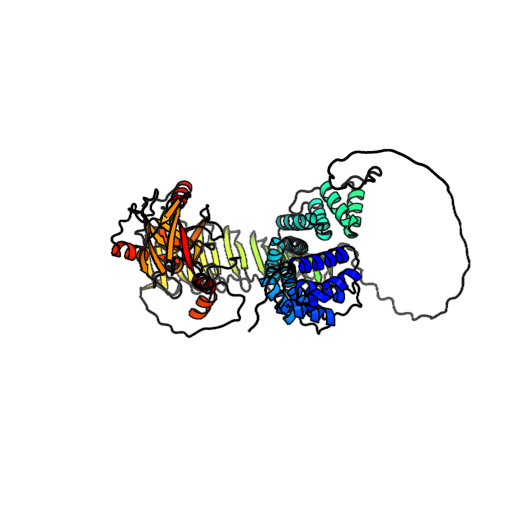.00 88.12 706 THR A CA 1
ATOM 5451 C C . THR A 1 706 ? -15.857 -3.657 33.472 1.00 88.12 706 THR A C 1
ATOM 5453 O O . THR A 1 706 ? -16.677 -2.893 32.967 1.00 88.12 706 THR A O 1
ATOM 5456 N N . ARG A 1 707 ? -14.598 -3.281 33.737 1.00 88.75 707 ARG A N 1
ATOM 5457 C CA . ARG A 1 707 ? -14.048 -1.927 33.550 1.00 88.75 707 ARG A CA 1
ATOM 5458 C C . ARG A 1 707 ? -12.917 -1.928 32.518 1.00 88.75 707 ARG A C 1
ATOM 5460 O O . ARG A 1 707 ? -12.130 -2.872 32.469 1.00 88.75 707 ARG A O 1
ATOM 5467 N N . SER A 1 708 ? -12.818 -0.851 31.739 1.00 86.12 708 SER A N 1
ATOM 5468 C CA . SER A 1 708 ? -11.744 -0.609 30.767 1.00 86.12 708 SER A CA 1
ATOM 5469 C C . SER A 1 708 ? -10.356 -0.643 31.418 1.00 86.12 708 SER A C 1
ATOM 5471 O O . SER A 1 708 ? -10.178 -0.205 32.557 1.00 86.12 708 SER A O 1
ATOM 5473 N N . ILE A 1 709 ? -9.350 -1.137 30.693 1.00 87.56 709 ILE A N 1
ATOM 5474 C CA . ILE A 1 709 ? -7.988 -1.328 31.202 1.00 87.56 709 ILE A CA 1
ATOM 5475 C C . ILE A 1 709 ? -7.011 -0.362 30.516 1.00 87.56 709 ILE A C 1
ATOM 5477 O O . ILE A 1 709 ? -7.062 -0.135 29.308 1.00 87.56 709 ILE A O 1
ATOM 5481 N N . SER A 1 710 ? -6.073 0.210 31.284 1.00 85.00 710 SER A N 1
ATOM 5482 C CA . SER A 1 710 ? -5.062 1.121 30.731 1.00 85.00 710 SER A CA 1
ATOM 5483 C C . SER A 1 710 ? -4.209 0.431 29.659 1.00 85.00 710 SER A C 1
ATOM 5485 O O . SER A 1 710 ? -3.833 -0.733 29.801 1.00 85.00 710 SER A O 1
ATOM 5487 N N . LYS A 1 711 ? -3.843 1.155 28.592 1.00 77.06 711 LYS A N 1
ATOM 5488 C CA . LYS A 1 711 ? -3.114 0.597 27.429 1.00 77.06 711 LYS A CA 1
ATOM 5489 C C . LYS A 1 711 ? -1.833 -0.163 27.818 1.00 77.06 711 LYS A C 1
ATOM 5491 O O . LYS A 1 711 ? -1.512 -1.171 27.197 1.00 77.06 711 LYS A O 1
ATOM 5496 N N . SER A 1 712 ? -1.144 0.283 28.874 1.00 76.00 712 SER A N 1
ATOM 5497 C CA . SER A 1 712 ? 0.019 -0.401 29.462 1.00 76.00 712 SER A CA 1
ATOM 5498 C C . SER A 1 712 ? -0.350 -1.762 30.074 1.00 76.00 712 SER A C 1
ATOM 5500 O O . SER A 1 712 ? 0.239 -2.783 29.715 1.00 76.00 712 SER A O 1
ATOM 5502 N N . LYS A 1 713 ? -1.373 -1.813 30.942 1.00 85.88 713 LYS A N 1
ATOM 5503 C CA . LYS A 1 713 ? -1.842 -3.063 31.564 1.00 85.88 713 LYS A CA 1
ATOM 5504 C C . LYS A 1 713 ? -2.460 -4.012 30.529 1.00 85.88 713 LYS A C 1
ATOM 5506 O O . LYS A 1 713 ? -2.183 -5.205 30.586 1.00 85.88 713 LYS A O 1
ATOM 5511 N N . LEU A 1 714 ? -3.194 -3.494 29.541 1.00 84.19 714 LEU A N 1
ATOM 5512 C CA . LEU A 1 714 ? -3.718 -4.271 28.413 1.00 84.19 714 LEU A CA 1
ATOM 5513 C C . LEU A 1 714 ? -2.579 -4.896 27.588 1.00 84.19 714 LEU A C 1
ATOM 5515 O O . LEU A 1 714 ? -2.624 -6.085 27.295 1.00 84.19 714 LEU A O 1
ATOM 5519 N N . GLY A 1 715 ? -1.514 -4.141 27.292 1.00 82.00 715 GLY A N 1
ATOM 5520 C CA . GLY A 1 715 ? -0.319 -4.665 26.620 1.00 82.00 715 GLY A CA 1
ATOM 5521 C C . GLY A 1 715 ? 0.381 -5.788 27.399 1.00 82.00 715 GLY A C 1
ATOM 5522 O O . GLY A 1 715 ? 0.760 -6.797 26.802 1.00 82.00 715 GLY A O 1
ATOM 5523 N N . LYS A 1 716 ? 0.494 -5.660 28.731 1.00 84.56 716 LYS A N 1
ATOM 5524 C CA . LYS A 1 716 ? 1.035 -6.719 29.606 1.00 84.56 716 LYS A CA 1
ATOM 5525 C C . LYS A 1 716 ? 0.152 -7.974 29.610 1.00 84.56 716 LYS A C 1
ATOM 5527 O O . LYS A 1 716 ? 0.666 -9.065 29.388 1.00 84.56 716 LYS A O 1
ATOM 5532 N N . ILE A 1 717 ? -1.165 -7.819 29.786 1.00 88.00 717 ILE A N 1
ATOM 5533 C CA . ILE A 1 717 ? -2.141 -8.926 29.727 1.00 88.00 717 ILE A CA 1
ATOM 5534 C C . ILE A 1 717 ? -2.036 -9.654 28.382 1.00 88.00 717 ILE A C 1
ATOM 5536 O O . ILE A 1 717 ? -1.915 -10.876 28.349 1.00 88.00 717 ILE A O 1
ATOM 5540 N N . ILE A 1 718 ? -1.984 -8.907 27.275 1.00 88.69 718 ILE A N 1
ATOM 5541 C CA . ILE A 1 718 ? -1.825 -9.467 25.931 1.00 88.69 718 ILE A CA 1
ATOM 5542 C C . ILE A 1 718 ? -0.538 -10.287 25.803 1.00 88.69 718 ILE A C 1
ATOM 5544 O O . ILE A 1 718 ? -0.577 -11.403 25.280 1.00 88.69 718 ILE A O 1
ATOM 5548 N N . SER A 1 719 ? 0.587 -9.762 26.291 1.00 85.50 719 SER A N 1
ATOM 5549 C CA . SER A 1 719 ? 1.884 -10.438 26.201 1.00 85.50 719 SER A CA 1
ATOM 5550 C C . SER A 1 719 ? 2.008 -11.682 27.089 1.00 85.50 719 SER A C 1
ATOM 5552 O O . SER A 1 719 ? 2.871 -12.509 26.804 1.00 85.50 719 SER A O 1
ATOM 5554 N N . ASN A 1 720 ? 1.181 -11.821 28.131 1.00 88.56 720 ASN A N 1
ATOM 5555 C CA . ASN A 1 720 ? 1.210 -12.949 29.071 1.00 88.56 720 ASN A CA 1
ATOM 5556 C C . ASN A 1 720 ? 0.138 -14.016 28.763 1.00 88.56 720 ASN A C 1
ATOM 5558 O O . ASN A 1 720 ? 0.386 -15.209 28.907 1.00 88.56 720 ASN A O 1
ATOM 5562 N N . GLY A 1 721 ? -1.058 -13.607 28.328 1.00 90.62 721 GLY A N 1
ATOM 5563 C CA . GLY A 1 721 ? -2.170 -14.523 28.040 1.00 90.62 721 GLY A CA 1
ATOM 5564 C C . GLY A 1 721 ? -2.127 -15.167 26.650 1.00 90.62 721 GLY A C 1
ATOM 5565 O O . GLY A 1 721 ? -2.876 -16.110 26.383 1.00 90.62 721 GLY A O 1
ATOM 5566 N N . THR A 1 722 ? -1.279 -14.665 25.746 1.00 92.62 722 THR A N 1
ATOM 5567 C CA . THR A 1 722 ? -1.160 -15.165 24.366 1.00 92.62 722 THR A CA 1
ATOM 5568 C C . THR A 1 722 ? 0.031 -16.112 24.227 1.00 92.62 722 THR A C 1
ATOM 5570 O O . THR A 1 722 ? 1.113 -15.878 24.764 1.00 92.62 722 THR A O 1
ATOM 5573 N N . TYR A 1 723 ? -0.160 -17.175 23.454 1.00 90.75 723 TYR A N 1
ATOM 5574 C CA . TYR A 1 723 ? 0.775 -18.282 23.297 1.00 90.75 723 TYR A CA 1
ATOM 5575 C C . TYR A 1 723 ? 1.103 -18.488 21.817 1.00 90.75 723 TYR A C 1
ATOM 5577 O O . TYR A 1 723 ? 0.251 -18.327 20.942 1.00 90.75 723 TYR A O 1
ATOM 5585 N N . TYR A 1 724 ? 2.347 -18.859 21.526 1.00 86.69 724 TYR A N 1
ATOM 5586 C CA . TYR A 1 724 ? 2.747 -19.305 20.193 1.00 86.69 724 TYR A CA 1
ATOM 5587 C C . TYR A 1 724 ? 2.635 -20.827 20.120 1.00 86.69 724 TYR A C 1
ATOM 5589 O O . TYR A 1 724 ? 2.984 -21.518 21.078 1.00 86.69 724 TYR A O 1
ATOM 5597 N N . LEU A 1 725 ? 2.199 -21.371 18.985 1.00 86.94 725 LEU A N 1
ATOM 5598 C CA . LEU A 1 725 ? 2.115 -22.816 18.783 1.00 86.94 725 LEU A CA 1
ATOM 5599 C C . LEU A 1 725 ? 3.118 -23.256 17.698 1.00 86.94 725 LEU A C 1
ATOM 5601 O O . LEU A 1 725 ? 3.319 -22.583 16.684 1.00 86.94 725 LEU A O 1
ATOM 5605 N N . SER A 1 726 ? 3.762 -24.408 17.898 1.00 82.81 726 SER A N 1
ATOM 5606 C CA . SER A 1 726 ? 4.463 -25.128 16.820 1.00 82.81 726 SER A CA 1
ATOM 5607 C C . SER A 1 726 ? 4.100 -26.601 16.851 1.00 82.81 726 SER A C 1
ATOM 5609 O O . SER A 1 726 ? 3.876 -27.165 17.924 1.00 82.81 726 SER A O 1
ATOM 5611 N N . CYS A 1 727 ? 4.066 -27.236 15.685 1.00 78.06 727 CYS A N 1
ATOM 5612 C CA . CYS A 1 727 ? 3.622 -28.613 15.571 1.00 78.06 727 CYS A CA 1
ATOM 5613 C C . CYS A 1 727 ? 4.447 -29.422 14.565 1.00 78.06 727 CYS A C 1
ATOM 5615 O O . CYS A 1 727 ? 5.198 -28.876 13.760 1.00 78.06 727 CYS A O 1
ATOM 5617 N N . TRP A 1 728 ? 4.363 -30.747 14.645 1.00 76.38 728 TRP A N 1
ATOM 5618 C CA . TRP A 1 728 ? 5.114 -31.664 13.786 1.00 76.38 728 TRP A CA 1
ATOM 5619 C C . TRP A 1 728 ? 4.214 -32.208 12.680 1.00 76.38 728 TRP A C 1
ATOM 5621 O O . TRP A 1 728 ? 3.151 -32.753 12.968 1.00 76.38 728 TRP A O 1
ATOM 5631 N N . MET A 1 729 ? 4.631 -32.082 11.422 1.00 73.19 729 MET A N 1
ATOM 5632 C CA . MET A 1 729 ? 3.843 -32.487 10.252 1.00 73.19 729 MET A CA 1
ATOM 5633 C C . MET A 1 729 ? 4.728 -33.109 9.177 1.00 73.19 729 MET A C 1
ATOM 5635 O O . MET A 1 729 ? 5.903 -32.769 9.052 1.00 73.19 729 MET A O 1
ATOM 5639 N N . THR A 1 730 ? 4.149 -33.991 8.368 1.00 72.06 730 THR A N 1
ATOM 5640 C CA . THR A 1 730 ? 4.806 -34.518 7.165 1.00 72.06 730 THR A CA 1
ATOM 5641 C C . THR A 1 730 ? 4.980 -33.424 6.104 1.00 72.06 730 THR A C 1
ATOM 5643 O O . THR A 1 730 ? 4.170 -32.491 6.023 1.00 72.06 730 THR A O 1
ATOM 5646 N N . VAL A 1 731 ? 5.998 -33.530 5.245 1.00 70.19 731 VAL A N 1
ATOM 5647 C CA . VAL A 1 731 ? 6.211 -32.556 4.158 1.00 70.19 731 VAL A CA 1
ATOM 5648 C C . VAL A 1 731 ? 4.985 -32.458 3.239 1.00 70.19 731 VAL A C 1
ATOM 5650 O O . VAL A 1 731 ? 4.619 -31.350 2.843 1.00 70.19 731 VAL A O 1
ATOM 5653 N N . ALA A 1 732 ? 4.287 -33.562 2.953 1.00 67.31 732 ALA A N 1
ATOM 5654 C CA . ALA A 1 732 ? 3.048 -33.546 2.174 1.00 67.31 732 ALA A CA 1
ATOM 5655 C C . ALA A 1 732 ? 1.904 -32.810 2.884 1.00 67.31 732 ALA A C 1
ATOM 5657 O O . ALA A 1 732 ? 1.180 -32.052 2.239 1.00 67.31 732 ALA A O 1
ATOM 5658 N N . GLN A 1 733 ? 1.742 -32.969 4.203 1.00 63.41 733 GLN A N 1
ATOM 5659 C CA . GLN A 1 733 ? 0.769 -32.180 4.970 1.00 63.41 733 GLN A CA 1
ATOM 5660 C C . GLN A 1 733 ? 1.112 -30.686 4.924 1.00 63.41 733 GLN A C 1
ATOM 5662 O O . GLN A 1 733 ? 0.229 -29.869 4.657 1.00 63.41 733 GLN A O 1
ATOM 5667 N N . ILE A 1 734 ? 2.389 -30.323 5.082 1.00 64.75 734 ILE A N 1
ATOM 5668 C CA . ILE A 1 734 ? 2.847 -28.930 4.980 1.00 64.75 734 ILE A CA 1
ATOM 5669 C C . ILE A 1 734 ? 2.572 -28.378 3.576 1.00 64.75 734 ILE A C 1
ATOM 5671 O O . ILE A 1 734 ? 1.956 -27.323 3.452 1.00 64.75 734 ILE A O 1
ATOM 5675 N N . GLN A 1 735 ? 2.928 -29.097 2.506 1.00 62.34 735 GLN A N 1
ATOM 5676 C CA . GLN A 1 735 ? 2.612 -28.715 1.122 1.00 62.34 735 GLN A CA 1
ATOM 5677 C C . GLN A 1 735 ? 1.096 -28.596 0.878 1.00 62.34 735 GLN A C 1
ATOM 5679 O O . GLN A 1 735 ? 0.646 -27.654 0.221 1.00 62.34 735 GLN A O 1
ATOM 5684 N N . LYS A 1 736 ? 0.285 -29.486 1.465 1.00 60.12 736 LYS A N 1
ATOM 5685 C CA . LYS A 1 736 ? -1.185 -29.416 1.440 1.00 60.12 736 LYS A CA 1
ATOM 5686 C C . LYS A 1 736 ? -1.694 -28.157 2.151 1.00 60.12 736 LYS A C 1
ATOM 5688 O O . LYS A 1 736 ? -2.657 -27.566 1.667 1.00 60.12 736 LYS A O 1
ATOM 5693 N N . MET A 1 737 ? -1.028 -27.677 3.207 1.00 56.84 737 MET A N 1
ATOM 5694 C CA . MET A 1 737 ? -1.300 -26.358 3.798 1.00 56.84 737 MET A CA 1
ATOM 5695 C C . MET A 1 737 ? -0.829 -25.195 2.908 1.00 56.84 737 MET A C 1
ATOM 5697 O O . MET A 1 737 ? -1.634 -24.298 2.664 1.00 56.84 737 MET A O 1
ATOM 5701 N N . LYS A 1 738 ? 0.391 -25.236 2.334 1.00 53.19 738 LYS A N 1
ATOM 5702 C CA . LYS A 1 738 ? 0.869 -24.240 1.339 1.00 53.19 738 LYS A CA 1
ATOM 5703 C C . LYS A 1 738 ? -0.149 -24.066 0.198 1.00 53.19 738 LYS A C 1
ATOM 5705 O O . LYS A 1 738 ? -0.461 -22.954 -0.220 1.00 53.19 738 LYS A O 1
ATOM 5710 N N . SER A 1 739 ? -0.743 -25.170 -0.267 1.00 47.16 739 SER A N 1
ATOM 5711 C CA . SER A 1 739 ? -1.724 -25.173 -1.363 1.00 47.16 739 SER A CA 1
ATOM 5712 C C . SER A 1 739 ? -3.055 -24.462 -1.056 1.00 47.16 739 SER A C 1
ATOM 5714 O O . SER A 1 739 ? -3.792 -24.148 -1.988 1.00 47.16 739 SER A O 1
ATOM 5716 N N . LYS A 1 740 ? -3.363 -24.177 0.222 1.00 49.47 740 LYS A N 1
ATOM 5717 C CA . LYS A 1 740 ? -4.594 -23.489 0.659 1.00 49.47 740 LYS A CA 1
ATOM 5718 C C . LYS A 1 740 ? -4.486 -21.952 0.664 1.00 49.47 740 LYS A C 1
ATOM 5720 O O . LYS A 1 740 ? -5.412 -21.307 1.138 1.00 49.47 740 LYS A O 1
ATOM 5725 N N . LYS A 1 741 ? -3.383 -21.366 0.171 1.00 38.75 741 LYS A N 1
ATOM 5726 C CA . LYS A 1 741 ? -3.218 -19.915 -0.092 1.00 38.75 741 LYS A CA 1
ATOM 5727 C C . LYS A 1 741 ? -3.683 -18.961 1.031 1.00 38.75 741 LYS A C 1
ATOM 5729 O O . LYS A 1 741 ? -4.332 -17.949 0.780 1.00 38.75 741 LYS A O 1
ATOM 5734 N N . VAL A 1 742 ? -3.260 -19.257 2.260 1.00 43.12 742 VAL A N 1
ATOM 5735 C CA . VAL A 1 742 ? -3.286 -18.310 3.396 1.00 43.12 742 VAL A CA 1
ATOM 5736 C C . VAL A 1 742 ? -1.951 -18.365 4.135 1.00 43.12 742 VAL A C 1
ATOM 5738 O O . VAL A 1 742 ? -1.294 -17.345 4.320 1.00 43.12 742 VAL A O 1
ATOM 5741 N N . MET A 1 743 ? -1.503 -19.576 4.469 1.00 40.12 743 MET A N 1
ATOM 5742 C CA . MET A 1 743 ? -0.152 -19.831 4.965 1.00 40.12 743 MET A CA 1
ATOM 5743 C C . MET A 1 743 ? 0.833 -20.036 3.798 1.00 40.12 743 MET A C 1
ATOM 5745 O O . MET A 1 743 ? 0.473 -20.625 2.779 1.00 40.12 743 MET A O 1
ATOM 5749 N N . PHE A 1 744 ? 2.092 -19.636 4.006 1.00 33.59 744 PHE A N 1
ATOM 5750 C CA . PHE A 1 744 ? 3.266 -19.955 3.176 1.00 33.59 744 PHE A CA 1
ATOM 5751 C C . PHE A 1 744 ? 3.316 -19.393 1.737 1.00 33.59 744 PHE A C 1
ATOM 5753 O O . PHE A 1 744 ? 3.288 -20.143 0.760 1.00 33.59 744 PHE A O 1
ATOM 5760 N N . ASN A 1 745 ? 3.601 -18.095 1.610 1.00 26.23 745 ASN A N 1
ATOM 5761 C CA . ASN A 1 745 ? 4.660 -17.694 0.673 1.00 26.23 745 ASN A CA 1
ATOM 5762 C C . ASN A 1 745 ? 5.990 -17.703 1.446 1.00 26.23 745 ASN A C 1
ATOM 5764 O O . ASN A 1 745 ? 5.998 -17.351 2.622 1.00 26.23 745 ASN A O 1
ATOM 5768 N N . ASN A 1 746 ? 7.078 -18.098 0.780 1.00 28.88 746 ASN A N 1
ATOM 5769 C CA . ASN A 1 746 ? 8.439 -18.238 1.317 1.00 28.88 746 ASN A CA 1
ATOM 5770 C C . ASN A 1 746 ? 8.535 -19.229 2.497 1.00 28.88 746 ASN A C 1
ATOM 5772 O O . ASN A 1 746 ? 8.349 -18.885 3.662 1.00 28.88 746 ASN A O 1
ATOM 5776 N N . LEU A 1 747 ? 8.866 -20.483 2.176 1.00 27.66 747 LEU A N 1
ATOM 5777 C CA . LEU A 1 747 ? 9.396 -21.452 3.147 1.00 27.66 747 LEU A CA 1
ATOM 5778 C C . LEU A 1 747 ? 10.687 -22.100 2.607 1.00 27.66 747 LEU A C 1
ATOM 5780 O O . LEU A 1 747 ? 10.955 -23.270 2.868 1.00 27.66 747 LEU A O 1
ATOM 5784 N N . ASP A 1 748 ? 11.407 -21.299 1.825 1.00 26.33 748 ASP A N 1
ATOM 5785 C CA . ASP A 1 748 ? 12.833 -21.406 1.536 1.00 26.33 748 ASP A CA 1
ATOM 5786 C C . ASP A 1 748 ? 13.534 -20.348 2.406 1.00 26.33 748 ASP A C 1
ATOM 5788 O O . ASP A 1 748 ? 12.887 -19.312 2.730 1.00 26.33 748 ASP A O 1
#

Foldseek 3Di:
DDDDDDDDDDDDDPPPVVVLVVLQVQLVVCVVVLVLQSVCVSLVVVVVVLPLVSLQVVLVCLCVVRNHPNANLSSLVSLVSNVVVPNLSSLQVNLVCLCVVRNHGNDLLSSLVSLVSSVVVLNLSSLQVQLVCLCVVRNHPNAQLSSLVSLVSSVVVLNLVSLQVNLVCLCQVRSHDNAQLSSLVSLVSSVVVLDLVSLQVNLVCLCPVRSHDNDNPSSLVSLVSSVVVVNVVSVVVNVVCCVVVVDDDDDPPDPDDDDPDDDDDDDDDDDDDDDDDDDDDDDDDDDDDDDDDDDDDDDDDPDDDDPPPDADEDALPDDFDQAWHFHWYAHCDDPVQHRKIKGGGDHRSAAAQFIWIQGNQRKIKTGGDDRNADAQWIKIQRVVFRKIKTGGDDGNAQAQWIKIARPVFRKIKTGGDDRNAAAQWIKIAGVVFRKMKTGGDDRNAAAQWIKIAGNVFRKMKTAGDDRNAGAQWIWIAGPVRDIDTDGDDRNDGDGHDDDDDDDDADDDDDDDDDDDDPQFDKDKFFFFKWFAFAQQAKIKFFCLSCPAFPWKWWDAPRDTWTKDWLDHDPVLGMTIIGTRDGFPFHAFADPDAFDAFAWKKQKIAAGDPDGRPDMDIWIWGFNACAPPPRNNQKTKTQIPDHHRSGNTFIAHQLRHGQFTWHFDFAPVVSCRRRVDDDPSIGMTGGVVVVVVVCVVSVGDGDDGRPDGDDPVVSVVSSNRRMITMMGMHGNNVVVVSCVRHRDDDDPD

Sequence (748 aa):
MRITARIFFIITLLIALPATAQDFQKGKVAYDQGDYSTALKEWSHLAQRGIPLAQNNLGVMYENGYGVPQDYKKAFEFYSKAAVQGFGLAQNNLGAIHQAGHGVPQDYKKAIAWFREAAKQGEAIALYNLGFSYERGFGVPKDYREAAIWYQSAAKKGFSKAQYNLGVFYARGLGVPQDYSEAAKFYKKAAEQGLPEAQFNLGLFYAKGRGVAVDFIESAKLLRKAAAQGLTQAKKVLKIMISKGLVPKPSTAASHPESPPSVNSKISQNPAPSSSTESNSDAKKSPRRTPRTSPRKARVHSALPECDGSPLTGPVSGFASWDGCQGTVVANSPPKYAGDKYVGEFRNGNFNRQGTYVWANGDEYVGEWRNGKPRGQGTINFAKSGDKYVGEWRNGKKHGQGTFYFAKSGNKYVGEFRNRKKHGQGTYTYAKSGDTHAGEYKNGKKHGQGTYTYAKSGDKYVGEYRNGKRHGPGTYKFANGRVTEGMWKNGKFEYSKKVTPSVTARKRSRRTPKRKLDPNKIIRASSGSGFAVSNDGHVITNDHVIKGCKHIKIHHQGKSIAATVITFDPRNDLALLKGNFHPSTVFPLSNDKPELLQDVYVAGYPFGRKVSTSIKVTKGIISSLTGIGNNFSNIQIDAALQPGNSGGPILDDKGNVVGVAVARLDKMKVLKKFGSLPENTNFGIKTSVVRNILESSNVSLPRPNTRSISKSKLGKIISNGTYYLSCWMTVAQIQKMKSKKVMFNNLD

Radius of gyration: 35.39 Å; Cα contacts (8 Å, |Δi|>4): 1519; chains: 1; bounding box: 108×116×92 Å

Solvent-accessible surface area (backbone atoms only — not comparable to full-atom values): 39755 Å² total; per-residue (Å²): 135,91,86,88,85,88,86,90,85,84,90,83,87,72,87,68,70,61,56,66,52,51,42,47,49,52,17,47,54,27,43,78,71,65,39,24,60,56,18,47,61,39,26,48,61,41,28,72,74,61,38,39,68,32,18,28,49,51,12,52,25,20,59,71,34,49,68,42,75,65,32,36,49,59,13,49,51,25,13,46,65,8,28,77,79,63,35,40,67,20,20,28,48,49,11,49,32,20,58,71,32,48,66,44,79,62,32,33,54,60,11,50,50,28,18,51,56,10,33,74,75,61,34,40,66,18,23,28,51,48,11,50,22,19,61,71,35,49,58,40,77,62,34,42,44,61,14,41,54,26,13,50,57,6,28,75,67,63,37,40,72,20,20,29,50,44,12,51,20,19,61,65,38,45,53,41,74,65,33,40,40,61,12,41,58,24,12,46,62,7,28,76,68,63,38,40,71,20,19,32,54,38,15,56,20,20,65,62,42,41,56,43,67,70,32,47,64,66,13,49,54,27,19,48,56,9,31,73,72,65,36,62,69,26,49,54,52,50,53,52,37,37,76,66,65,62,36,79,72,81,64,92,81,69,95,66,82,89,70,80,92,75,82,92,81,84,90,81,83,90,81,89,82,90,82,89,88,85,87,85,89,83,89,85,88,87,88,84,86,85,87,88,87,85,89,80,92,78,80,90,68,84,78,75,80,72,88,86,74,66,81,47,81,58,54,75,87,77,70,86,82,41,72,75,47,65,41,51,37,52,26,79,43,62,78,96,42,43,63,21,34,39,41,32,33,31,39,78,75,19,42,24,49,59,32,40,36,35,43,64,78,56,30,35,38,44,30,28,27,51,77,64,24,41,22,52,55,32,37,36,43,35,54,90,58,59,25,34,38,44,30,26,25,52,80,63,23,42,23,44,56,32,36,40,40,40,49,90,55,61,22,38,36,42,30,28,26,46,82,63,22,39,19,51,54,30,38,38,38,39,54,84,56,59,20,36,36,45,30,27,24,49,85,56,25,39,17,53,56,34,36,38,37,42,54,79,72,55,24,35,39,40,31,30,24,48,89,53,25,41,18,52,56,37,38,39,36,42,59,90,68,53,72,51,65,27,33,26,57,83,54,44,76,78,55,69,86,89,90,88,92,90,90,91,91,87,92,94,93,91,87,91,90,78,88,83,70,68,47,72,51,70,46,84,38,76,32,34,13,19,27,28,40,22,66,73,22,34,31,40,28,27,26,82,58,54,68,77,48,79,45,44,31,44,30,51,98,90,46,79,39,61,38,48,77,78,49,70,38,84,88,74,44,29,26,37,32,40,31,91,46,66,54,96,31,57,39,19,55,39,86,64,76,72,51,76,67,34,63,31,38,40,32,22,23,51,64,58,99,55,84,56,91,55,76,46,76,34,68,30,29,25,74,30,70,38,20,89,90,70,34,69,62,19,26,22,27,46,34,84,79,58,70,24,31,25,15,5,45,24,20,44,61,35,56,19,27,42,22,37,27,44,62,62,70,28,66,69,61,46,32,75,74,65,79,52,75,78,80,74,58,31,39,25,33,29,30,73,60,55,46,54,58,31,60,79,62,74,54,66,65,57,81,54,58,91,57,75,46,57,72,68,61,42,51,51,49,53,67,54,18,45,32,38,31,34,27,27,34,27,44,43,57,50,50,56,46,37,72,55,54,63,52,68,81,80,92,121

Secondary structure (DSSP, 8-state):
------------SS-SHHHHHHHHHHHHHHHHTT-HHHHHHHHHHHHHTT-HHHHHHHHHHHHHTSSS---HHHHHHHHHHHHHTT-HHHHHHHHHHHHHTSSS---HHHHHHHHHHHHHTT-HHHHHHHHHHHHHTSSS---HHHHHHHHHHHHTTT-HHHHHHHHHHHHHTSSS---HHHHHHHHHHHHHTT-HHHHHHHHHHHTTTSSS---HHHHHHHHHHHHHTT-HHHHHHHHHHHHTTSSPPPPS---------PPP------------------------------------PPPPPP--S----S-TTS-S--TT-EEEEE--SSGGGTT-EEEEEEETTEEEEEEEEE-TTS-EEEEEEETTEEEEEEEEE-TTT--EEEEEESSSSEEEEEEEEEGGGTEEEEEEEETTEEEEEEEEE-TTT--EEEEEEETTEEEEEEEEE-TTT--EEEEEEETTEEEEEEEEE-TTS-EEEEEEETTEE----------------------PPPSS-EEEEEEEEEEE-STT-EEEE-HHHHTT-SEEEEEETTEEEEEEEEEEETTTTEEEEEES---S--PPBPSSPPPTT-EEEEEEPPP-SS---S-EEEEEEEEESSBTTTBTTEEEEEE-PPTT-TTPEEE-TTS-EEEEEE----HHHHHHHHS---SS-EEEEEHHHHHHHHHTTT---PPPP-S---HHHHHHHHHHHEEEEEEEEEHHHHHHHHTTSSS-S---